Protein 8K7Q (pdb70)

Secondary structure (DSSP, 8-state):
--SSSS-EEEE--TT---GGGS-SS---TTTTTT--HHHHHHHTT--EEE----SSB-HHHHHHHHHHHHH-EEEE--HHHHHHHTS-SEEEEE--S-TT-STT--EEEEEETHHHHHHHHHHHHHHH--HHHHHHHHHH-S---GGGT----SSEEEEEEES--TT--HHIIIIITSHHHHHHHHHHHHHTTSTT-----S-GGGT----TT--HHHHHHHHTTSGGGG-S-BHHHHTSHHHHHHHHHT----TT-EEEEE-EE-EEE-TTS-EEEPBTB-GGGHHHHHHHHT-SSGGG--BSSSSBHHHHS--TTS-EEE--SSS----SSSEEEPPPEET--TTGGGT--TT-TTS-HHHHHHHHHHHHHHHHHHHHT-/--SSSS-EEEE--TT---GGGS-SS---TTTTTT--HHHHHHHTT--EEE----SSB-HHHHHHHHHHHHH-EEEE--HHHHHHHTS-SEEEEE--S-TT-BTTB-EEEEEETHHHHHHHHHHHHHHH--HHHHHHHHHH-S---HHHH----SSEEEEEEES--TT--HHIIIIITSHHHHHHHHHHHHHHTSTT-----S-GGGT----TT--HHHHHHHHTTSGGGG-S-BHHHHTSHHHHHHHHHH----TTSEEEEE-EE-EEE-TTS-EEEPBTB-GGGHHHHHHHHT-SSGGG--BSSSSBHHHHSS-TTS-EEE--TTS-----SSEEEPPPEET--TTGGGT--TT-TTS-HHHHHHHHHHHHHHHHHHHHT-

InterPro domains:
  IPR005877 YSIRK Gram-positive signal peptide [PF04650] (7-30)
  IPR005877 YSIRK Gram-positive signal peptide [TIGR01168] (3-39)
  IPR029058 Alpha/Beta hydrolase fold [G3DSA:3.40.50.1820] (295-685)
  IPR029058 Alpha/Beta hydrolase fold [SSF53474] (303-651)
  IPR056304 Lipase-like, C-terminal domain [PF24708] (303-685)

Nearest PDB structures (foldseek):
  8yib-assembly1_B  TM=1.002E+00  e=1.497E-80  Staphylococcus aureus
  8s9r-assembly1_A  TM=1.001E+00  e=1.916E-78  Staphylococcus aureus USA100-CA-126
  6ksl-assembly1_B  TM=1.001E+00  e=6.705E-76  Staphylococcus aureus
  2hih-assembly1_A  TM=9.795E-01  e=1.705E-54  Staphylococcus hyicus
  5ah1-assembly1_A  TM=8.398E-01  e=3.389E-35  Clostridium botulinum

Structure (mmCIF, N/CA/C/O backbone):
data_8K7Q
#
_entry.id   8K7Q
#
_cell.length_a   131.348
_cell.length_b   131.348
_cell.length_c   249.851
_cell.angle_alpha   90.00
_cell.angle_beta   90.00
_cell.angle_gamma   90.00
#
_symmetry.space_group_name_H-M   'P 41 2 2'
#
loop_
_entity.id
_entity.type
_entity.pdbx_description
1 polymer 'Lipase 2'
2 non-polymer 'FORMIC ACID'
3 non-polymer 'OCTANOIC ACID (CAPRYLIC ACID)'
4 non-polymer 'PROPANOIC ACID'
5 non-polymer 'ACETIC ACID'
6 non-polymer 'Petroselinic acid'
7 non-polymer 'LAURIC ACID'
8 non-polymer 'HEXANOIC ACID'
9 non-polymer 'CHLORIDE ION'
10 non-polymer 'MAGNESIUM ION'
11 non-polymer 'ZINC ION'
12 non-polymer 'CALCIUM ION'
13 non-polymer GLYCEROL
14 non-polymer 'butanoic acid'
15 water water
#
loop_
_atom_site.group_PDB
_atom_site.id
_atom_site.type_symbol
_atom_site.label_atom_id
_atom_site.label_alt_id
_atom_site.label_comp_id
_atom_site.label_asym_id
_atom_site.label_entity_id
_atom_site.label_seq_id
_atom_site.pdbx_PDB_ins_code
_atom_site.Cartn_x
_atom_site.Cartn_y
_atom_site.Cartn_z
_atom_site.occupancy
_atom_site.B_iso_or_equiv
_atom_site.auth_seq_id
_atom_site.auth_comp_id
_atom_site.auth_asym_id
_atom_site.auth_atom_id
_atom_site.pdbx_PDB_model_num
ATOM 1 N N . GLN A 1 18 ? 13.077 -1.847 -17.209 1.00 83.53 4 GLN A N 1
ATOM 2 C CA . GLN A 1 18 ? 14.460 -1.683 -17.740 1.00 87.31 4 GLN A CA 1
ATOM 3 C C . GLN A 1 18 ? 15.290 -0.793 -16.806 1.00 81.13 4 GLN A C 1
ATOM 4 O O . GLN A 1 18 ? 16.235 -1.309 -16.211 1.00 83.13 4 GLN A O 1
ATOM 10 N N . PRO A 1 19 ? 15.010 0.535 -16.647 1.00 77.87 5 PRO A N 1
ATOM 11 C CA . PRO A 1 19 ? 15.870 1.410 -15.832 1.00 66.62 5 PRO A CA 1
ATOM 12 C C . PRO A 1 19 ? 15.838 1.021 -14.356 1.00 59.44 5 PRO A C 1
ATOM 13 O O . PRO A 1 19 ? 14.811 0.559 -13.865 1.00 59.66 5 PRO A O 1
ATOM 17 N N . LEU A 1 20 ? 16.957 1.231 -13.654 1.00 56.19 6 LEU A N 1
ATOM 18 C CA . LEU A 1 20 ? 17.052 0.940 -12.228 1.00 55.42 6 LEU A CA 1
ATOM 19 C C . LEU A 1 20 ? 16.066 1.784 -11.416 1.00 63.18 6 LEU A C 1
ATOM 20 O O . LEU A 1 20 ? 15.548 1.311 -10.409 1.00 64.33 6 LEU A O 1
ATOM 25 N N . ASN A 1 21 ? 15.831 3.038 -11.829 1.00 55.73 7 ASN A N 1
ATOM 26 C CA . ASN A 1 21 ? 14.907 3.941 -11.149 1.00 57.58 7 ASN A CA 1
ATOM 27 C C . ASN A 1 21 ? 13.566 3.845 -11.867 1.00 57.50 7 ASN A C 1
ATOM 28 O O . ASN A 1 21 ? 13.508 3.879 -13.101 1.00 56.56 7 ASN A O 1
ATOM 33 N N . LYS A 1 22 ? 12.492 3.718 -11.088 1.00 55.42 8 LYS A N 1
ATOM 34 C CA . LYS A 1 22 ? 11.179 3.542 -11.678 1.00 58.74 8 LYS A CA 1
ATOM 35 C C . LYS A 1 22 ? 10.608 4.896 -12.100 1.00 60.11 8 LYS A C 1
ATOM 36 O O . LYS A 1 22 ? 9.741 4.955 -12.965 1.00 56.02 8 LYS A O 1
ATOM 42 N N . TYR A 1 23 ? 11.104 5.997 -11.514 1.00 51.92 9 TYR A N 1
ATOM 43 C CA . TYR A 1 23 ? 10.629 7.303 -11.947 1.00 56.11 9 TYR A CA 1
ATOM 44 C C . TYR A 1 23 ? 11.786 8.052 -12.592 1.00 52.33 9 TYR A C 1
ATOM 45 O O . TYR A 1 23 ? 12.883 8.106 -12.037 1.00 53.45 9 TYR A O 1
ATOM 54 N N . PRO A 1 24 ? 11.567 8.666 -13.771 1.00 50.58 10 PRO A N 1
ATOM 55 C CA . PRO A 1 24 ? 12.630 9.409 -14.444 1.00 50.67 10 PRO A CA 1
ATOM 56 C C . PRO A 1 24 ? 13.157 10.516 -13.539 1.00 50.98 10 PRO A C 1
ATOM 57 O O . PRO A 1 24 ? 12.387 11.120 -12.793 1.00 49.54 10 PRO A O 1
ATOM 61 N N . VAL A 1 25 ? 14.469 10.773 -13.638 1.00 45.37 11 VAL A N 1
ATOM 62 C CA . VAL A 1 25 ? 15.109 11.892 -12.970 1.00 50.85 11 VAL A CA 1
ATOM 63 C C . VAL A 1 25 ? 15.296 13.036 -13.968 1.00 59.23 11 VAL A C 1
ATOM 64 O O . VAL A 1 25 ? 15.902 12.848 -15.018 1.00 50.64 11 VAL A O 1
ATOM 68 N N . VAL A 1 26 ? 14.778 14.227 -13.623 1.00 50.18 12 VAL A N 1
ATOM 69 C CA . VAL A 1 26 ? 14.952 15.404 -14.449 1.00 47.70 12 VAL A CA 1
ATOM 70 C C . VAL A 1 26 ? 15.831 16.393 -13.697 1.00 51.35 12 VAL A C 1
ATOM 71 O O . VAL A 1 26 ? 15.474 16.831 -12.603 1.00 45.35 12 VAL A O 1
ATOM 75 N N . PHE A 1 27 ? 16.990 16.706 -14.290 1.00 47.48 13 PHE A N 1
ATOM 76 C CA . PHE A 1 27 ? 17.903 17.695 -13.748 1.00 48.59 13 PHE A CA 1
ATOM 77 C C . PHE A 1 27 ? 17.590 19.050 -14.375 1.00 49.52 13 PHE A C 1
ATOM 78 O O . PHE A 1 27 ? 17.475 19.161 -15.602 1.00 46.09 13 PHE A O 1
ATOM 86 N N . VAL A 1 28 ? 17.463 20.078 -13.514 1.00 48.56 14 VAL A N 1
ATOM 87 C CA . VAL A 1 28 ? 16.987 21.379 -13.947 1.00 40.73 14 VAL A CA 1
ATOM 88 C C . VAL A 1 28 ? 18.050 22.420 -13.636 1.00 47.46 14 VAL A C 1
ATOM 89 O O . VAL A 1 28 ? 18.341 22.671 -12.461 1.00 46.23 14 VAL A O 1
ATOM 93 N N . HIS A 1 29 ? 18.600 23.037 -14.694 1.00 41.75 15 HIS A N 1
ATOM 94 C CA . HIS A 1 29 ? 19.716 23.974 -14.566 1.00 39.92 15 HIS A CA 1
ATOM 95 C C . HIS A 1 29 ? 19.252 25.289 -13.935 1.00 40.50 15 HIS A C 1
ATOM 96 O O . HIS A 1 29 ? 18.061 25.602 -13.908 1.00 42.35 15 HIS A O 1
ATOM 103 N N . GLY A 1 30 ? 20.196 26.116 -13.485 1.00 40.76 16 GLY A N 1
ATOM 104 C CA . GLY A 1 30 ? 19.824 27.411 -12.937 1.00 40.74 16 GLY A CA 1
ATOM 105 C C . GLY A 1 30 ? 19.894 28.552 -13.963 1.00 49.05 16 GLY A C 1
ATOM 106 O O . GLY A 1 30 ? 19.667 28.369 -15.153 1.00 46.95 16 GLY A O 1
ATOM 107 N N . PHE A 1 31 ? 20.138 29.747 -13.446 1.00 42.36 17 PHE A N 1
ATOM 108 C CA . PHE A 1 31 ? 20.257 30.995 -14.170 1.00 44.41 17 PHE A CA 1
ATOM 109 C C . PHE A 1 31 ? 21.505 30.910 -15.046 1.00 47.39 17 PHE A C 1
ATOM 110 O O . PHE A 1 31 ? 22.540 30.438 -14.565 1.00 44.77 17 PHE A O 1
ATOM 118 N N . LEU A 1 32 ? 21.413 31.386 -16.303 1.00 49.37 18 LEU A N 1
ATOM 119 C CA . LEU A 1 32 ? 22.565 31.435 -17.208 1.00 45.55 18 LEU A CA 1
ATOM 120 C C . LEU A 1 32 ? 22.818 30.064 -17.839 1.00 53.89 18 LEU A C 1
ATOM 121 O O . LEU A 1 32 ? 23.544 29.990 -18.801 1.00 55.38 18 LEU A O 1
ATOM 126 N N . GLY A 1 33 ? 22.198 28.981 -17.343 1.00 46.77 19 GLY A N 1
ATOM 127 C CA . GLY A 1 33 ? 22.514 27.653 -17.841 1.00 50.71 19 GLY A CA 1
ATOM 128 C C . GLY A 1 33 ? 21.962 27.379 -19.239 1.00 50.72 19 GLY A C 1
ATOM 129 O O . GLY A 1 33 ? 20.783 27.630 -19.511 1.00 49.82 19 GLY A O 1
ATOM 130 N N . LEU A 1 34 ? 22.826 26.850 -20.118 1.00 52.15 20 LEU A N 1
ATOM 131 C CA . LEU A 1 34 ? 22.417 26.363 -21.434 1.00 47.91 20 LEU A CA 1
ATOM 132 C C . LEU A 1 34 ? 22.834 24.904 -21.528 1.00 47.73 20 LEU A C 1
ATOM 133 O O . LEU A 1 34 ? 23.909 24.552 -21.053 1.00 50.07 20 LEU A O 1
ATOM 138 N N . VAL A 1 35 ? 21.963 24.049 -22.070 1.00 44.87 21 VAL A N 1
ATOM 139 C CA . VAL A 1 35 ? 22.317 22.636 -22.127 1.00 52.99 21 VAL A CA 1
ATOM 140 C C . VAL A 1 35 ? 22.104 22.089 -23.543 1.00 55.06 21 VAL A C 1
ATOM 141 O O . VAL A 1 35 ? 21.314 22.639 -24.314 1.00 48.56 21 VAL A O 1
ATOM 145 N N . GLY A 1 36 ? 22.717 20.929 -23.827 1.00 56.82 22 GLY A N 1
ATOM 146 C CA . GLY A 1 36 ? 22.398 20.140 -25.019 1.00 53.13 22 GLY A CA 1
ATOM 147 C C . GLY A 1 36 ? 22.720 20.894 -26.318 1.00 50.15 22 GLY A C 1
ATOM 148 O O . GLY A 1 36 ? 23.749 21.555 -26.430 1.00 53.15 22 GLY A O 1
ATOM 149 N N . ASP A 1 37 ? 21.768 20.883 -27.250 1.00 58.47 23 ASP A N 1
ATOM 150 C CA . ASP A 1 37 ? 21.899 21.513 -28.558 1.00 77.16 23 ASP A CA 1
ATOM 151 C C . ASP A 1 37 ? 21.935 23.035 -28.451 1.00 78.04 23 ASP A C 1
ATOM 152 O O . ASP A 1 37 ? 22.480 23.698 -29.335 1.00 82.10 23 ASP A O 1
ATOM 157 N N . ASN A 1 38 ? 21.388 23.549 -27.340 1.00 59.59 24 ASN A N 1
ATOM 158 C CA . ASN A 1 38 ? 21.200 24.969 -27.101 1.00 52.46 24 ASN A CA 1
ATOM 159 C C . ASN A 1 38 ? 22.465 25.607 -26.517 1.00 51.20 24 ASN A C 1
ATOM 160 O O . ASN A 1 38 ? 22.496 26.788 -26.164 1.00 55.70 24 ASN A O 1
ATOM 165 N N . ALA A 1 39 ? 23.536 24.826 -26.364 1.00 53.91 25 ALA A N 1
ATOM 166 C CA . ALA A 1 39 ? 24.742 25.427 -25.807 1.00 57.12 25 ALA A CA 1
ATOM 167 C C . ALA A 1 39 ? 25.619 25.903 -26.950 1.00 58.99 25 ALA A C 1
ATOM 168 O O . ALA A 1 39 ? 25.665 25.254 -27.996 1.00 66.43 25 ALA A O 1
ATOM 170 N N . PRO A 1 40 ? 26.283 27.067 -26.790 1.00 59.63 26 PRO A N 1
ATOM 171 C CA . PRO A 1 40 ? 27.160 27.623 -27.822 1.00 67.21 26 PRO A CA 1
ATOM 172 C C . PRO A 1 40 ? 28.206 26.622 -28.284 1.00 72.77 26 PRO A C 1
ATOM 173 O O . PRO A 1 40 ? 28.484 25.660 -27.569 1.00 73.01 26 PRO A O 1
ATOM 177 N N . ALA A 1 41 ? 28.781 26.908 -29.462 1.00 87.51 27 ALA A N 1
ATOM 178 C CA . ALA A 1 41 ? 29.804 26.103 -30.116 1.00 90.16 27 ALA A CA 1
ATOM 179 C C . ALA A 1 41 ? 30.896 25.643 -29.135 1.00 66.12 27 ALA A C 1
ATOM 180 O O . ALA A 1 41 ? 31.260 24.475 -29.161 1.00 69.80 27 ALA A O 1
ATOM 182 N N . LEU A 1 42 ? 31.411 26.551 -28.284 1.00 63.24 28 LEU A N 1
ATOM 183 C CA . LEU A 1 42 ? 32.297 26.238 -27.163 1.00 61.06 28 LEU A CA 1
ATOM 184 C C . LEU A 1 42 ? 31.588 26.701 -25.905 1.00 67.89 28 LEU A C 1
ATOM 185 O O . LEU A 1 42 ? 31.214 27.863 -25.836 1.00 71.14 28 LEU A O 1
ATOM 190 N N . TYR A 1 43 ? 31.376 25.809 -24.937 1.00 66.03 29 TYR A N 1
ATOM 191 C CA . TYR A 1 43 ? 30.672 26.206 -23.725 1.00 65.74 29 TYR A CA 1
ATOM 192 C C . TYR A 1 43 ? 30.757 25.018 -22.786 1.00 64.79 29 TYR A C 1
ATOM 193 O O . TYR A 1 43 ? 30.799 23.900 -23.291 1.00 68.92 29 TYR A O 1
ATOM 202 N N . PRO A 1 44 ? 30.800 25.204 -21.439 1.00 55.59 30 PRO A N 1
ATOM 203 C CA . PRO A 1 44 ? 30.954 24.082 -20.513 1.00 48.69 30 PRO A CA 1
ATOM 204 C C . PRO A 1 44 ? 29.783 23.121 -20.654 1.00 48.88 30 PRO A C 1
ATOM 205 O O . PRO A 1 44 ? 28.687 23.501 -21.043 1.00 53.20 30 PRO A O 1
ATOM 209 N N . ASN A 1 45 ? 30.033 21.844 -20.383 1.00 48.74 31 ASN A N 1
ATOM 210 C CA . ASN A 1 45 ? 28.952 20.897 -20.193 1.00 50.45 31 ASN A CA 1
ATOM 211 C C . ASN A 1 45 ? 28.326 21.176 -18.811 1.00 50.52 31 ASN A C 1
ATOM 212 O O . ASN A 1 45 ? 28.985 21.000 -17.781 1.00 46.82 31 ASN A O 1
ATOM 217 N N . TYR A 1 46 ? 27.067 21.632 -18.783 1.00 52.27 32 TYR A N 1
ATOM 218 C CA . TYR A 1 46 ? 26.463 22.140 -17.550 1.00 52.20 32 TYR A CA 1
ATOM 219 C C . TYR A 1 46 ? 26.499 21.099 -16.432 1.00 46.31 32 TYR A C 1
ATOM 220 O O . TYR A 1 46 ? 26.984 21.356 -15.323 1.00 43.11 32 TYR A O 1
ATOM 229 N N . TRP A 1 47 ? 25.963 19.917 -16.728 1.00 43.74 33 TRP A N 1
ATOM 230 C CA . TRP A 1 47 ? 25.813 18.887 -15.715 1.00 47.03 33 TRP A CA 1
ATOM 231 C C . TRP A 1 47 ? 27.075 18.039 -15.605 1.00 54.41 33 TRP A C 1
ATOM 232 O O . TRP A 1 47 ? 27.151 16.960 -16.192 1.00 50.44 33 TRP A O 1
ATOM 243 N N . GLY A 1 48 ? 28.073 18.567 -14.879 1.00 47.88 34 GLY A N 1
ATOM 244 C CA . GLY A 1 48 ? 29.229 17.759 -14.531 1.00 48.37 34 GLY A CA 1
ATOM 245 C C . GLY A 1 48 ? 30.533 18.242 -15.156 1.00 50.37 34 GLY A C 1
ATOM 246 O O . GLY A 1 48 ? 31.582 17.688 -14.841 1.00 50.71 34 GLY A O 1
ATOM 247 N N . GLY A 1 49 ? 30.468 19.261 -16.037 1.00 47.27 35 GLY A N 1
ATOM 248 C CA . GLY A 1 49 ? 31.671 19.750 -16.692 1.00 46.46 35 GLY A CA 1
ATOM 249 C C . GLY A 1 49 ? 32.399 18.617 -17.425 1.00 49.75 35 GLY A C 1
ATOM 250 O O . GLY A 1 49 ? 31.758 17.783 -18.070 1.00 48.41 35 GLY A O 1
ATOM 251 N N . ASN A 1 50 ? 33.725 18.567 -17.258 1.00 53.72 36 ASN A N 1
ATOM 252 C CA . ASN A 1 50 ? 34.537 17.435 -17.691 1.00 56.40 36 ASN A CA 1
ATOM 253 C C . ASN A 1 50 ? 34.873 16.507 -16.517 1.00 53.69 36 ASN A C 1
ATOM 254 O O . ASN A 1 50 ? 35.594 15.536 -16.697 1.00 59.64 36 ASN A O 1
ATOM 259 N N . LYS A 1 51 ? 34.318 16.782 -15.332 1.00 53.12 37 LYS A N 1
ATOM 260 C CA . LYS A 1 51 ? 34.668 16.017 -14.145 1.00 49.42 37 LYS A CA 1
ATOM 261 C C . LYS A 1 51 ? 33.811 14.765 -14.026 1.00 52.12 37 LYS A C 1
ATOM 262 O O . LYS A 1 51 ? 34.327 13.708 -13.710 1.00 55.69 37 LYS A O 1
ATOM 268 N N . PHE A 1 52 ? 32.500 14.884 -14.238 1.00 53.26 38 PHE A N 1
ATOM 269 C CA . PHE A 1 52 ? 31.642 13.716 -14.191 1.00 51.90 38 PHE A CA 1
ATOM 270 C C . PHE A 1 52 ? 30.412 14.003 -15.038 1.00 53.83 38 PHE A C 1
ATOM 271 O O . PHE A 1 52 ? 29.548 14.772 -14.620 1.00 57.04 38 PHE A O 1
ATOM 279 N N . LYS A 1 53 ? 30.338 13.353 -16.207 1.00 58.34 39 LYS A N 1
ATOM 280 C CA . LYS A 1 53 ? 29.285 13.627 -17.170 1.00 54.63 39 LYS A CA 1
ATOM 281 C C . LYS A 1 53 ? 27.986 13.020 -16.666 1.00 57.25 39 LYS A C 1
ATOM 282 O O . LYS A 1 53 ? 27.695 11.859 -16.943 1.00 56.06 39 LYS A O 1
ATOM 288 N N . VAL A 1 54 ? 27.207 13.836 -15.941 1.00 54.64 40 VAL A N 1
ATOM 289 C CA . VAL A 1 54 ? 26.080 13.325 -15.174 1.00 46.60 40 VAL A CA 1
ATOM 290 C C . VAL A 1 54 ? 25.133 12.509 -16.051 1.00 47.96 40 VAL A C 1
ATOM 291 O O . VAL A 1 54 ? 24.796 11.378 -15.709 1.00 53.59 40 VAL A O 1
ATOM 295 N N . ILE A 1 55 ? 24.676 13.085 -17.166 1.00 45.99 41 ILE A N 1
ATOM 296 C CA . ILE A 1 55 ? 23.636 12.425 -17.948 1.00 50.64 41 ILE A CA 1
ATOM 297 C C . ILE A 1 55 ? 24.183 11.131 -18.570 1.00 54.57 41 ILE A C 1
ATOM 298 O O . ILE A 1 55 ? 23.595 10.053 -18.444 1.00 54.55 41 ILE A O 1
ATOM 303 N N . GLU A 1 56 ? 25.340 11.240 -19.222 1.00 55.90 42 GLU A N 1
ATOM 304 C CA . GLU A 1 56 ? 25.923 10.129 -19.962 1.00 58.25 42 GLU A CA 1
ATOM 305 C C . GLU A 1 56 ? 26.302 8.987 -19.004 1.00 56.82 42 GLU A C 1
ATOM 306 O O . GLU A 1 56 ? 25.983 7.824 -19.263 1.00 58.19 42 GLU A O 1
ATOM 312 N N . GLU A 1 57 ? 26.945 9.324 -17.874 1.00 50.36 43 GLU A N 1
ATOM 313 C CA . GLU A 1 57 ? 27.462 8.319 -16.945 1.00 53.55 43 GLU A CA 1
ATOM 314 C C . GLU A 1 57 ? 26.325 7.627 -16.189 1.00 63.40 43 GLU A C 1
ATOM 315 O O . GLU A 1 57 ? 26.349 6.401 -16.024 1.00 61.13 43 GLU A O 1
ATOM 321 N N . LEU A 1 58 ? 25.337 8.406 -15.712 1.00 54.76 44 LEU A N 1
ATOM 322 C CA . LEU A 1 58 ? 24.208 7.791 -15.026 1.00 53.16 44 LEU A CA 1
ATOM 323 C C . LEU A 1 58 ? 23.446 6.877 -15.984 1.00 49.65 44 LEU A C 1
ATOM 324 O O . LEU A 1 58 ? 22.902 5.861 -15.549 1.00 56.11 44 LEU A O 1
ATOM 329 N N . ARG A 1 59 ? 23.355 7.257 -17.267 1.00 48.46 45 ARG A N 1
ATOM 330 C CA . ARG A 1 59 ? 22.646 6.407 -18.217 1.00 62.88 45 ARG A CA 1
ATOM 331 C C . ARG A 1 59 ? 23.414 5.100 -18.407 1.00 62.64 45 ARG A C 1
ATOM 332 O O . ARG A 1 59 ? 22.799 4.031 -18.383 1.00 58.52 45 ARG A O 1
ATOM 340 N N . LYS A 1 60 ? 24.746 5.205 -18.530 1.00 61.36 46 LYS A N 1
ATOM 341 C CA . LYS A 1 60 ? 25.603 4.030 -18.653 1.00 62.93 46 LYS A CA 1
ATOM 342 C C . LYS A 1 60 ? 25.362 3.056 -17.502 1.00 64.54 46 LYS A C 1
ATOM 343 O O . LYS A 1 60 ? 25.418 1.857 -17.714 1.00 66.18 46 LYS A O 1
ATOM 349 N N . GLN A 1 61 ? 25.066 3.569 -16.301 1.00 64.22 47 GLN A N 1
ATOM 350 C CA . GLN A 1 61 ? 24.917 2.738 -15.114 1.00 60.94 47 GLN A CA 1
ATOM 351 C C . GLN A 1 61 ? 23.492 2.210 -15.012 1.00 56.51 47 GLN A C 1
ATOM 352 O O . GLN A 1 61 ? 23.169 1.530 -14.043 1.00 69.81 47 GLN A O 1
ATOM 358 N N . GLY A 1 62 ? 22.658 2.515 -16.012 1.00 56.81 48 GLY A N 1
ATOM 359 C CA . GLY A 1 62 ? 21.302 1.981 -16.073 1.00 58.90 48 GLY A CA 1
ATOM 360 C C . GLY A 1 62 ? 20.216 2.875 -15.457 1.00 63.05 48 GLY A C 1
ATOM 361 O O . GLY A 1 62 ? 19.116 2.385 -15.218 1.00 62.42 48 GLY A O 1
ATOM 362 N N . TYR A 1 63 ? 20.496 4.172 -15.222 1.00 57.56 49 TYR A N 1
ATOM 363 C CA . TYR A 1 63 ? 19.464 5.080 -14.722 1.00 56.46 49 TYR A CA 1
ATOM 364 C C . TYR A 1 63 ? 18.827 5.872 -15.866 1.00 56.05 49 TYR A C 1
ATOM 365 O O . TYR A 1 63 ? 19.493 6.254 -16.830 1.00 60.17 49 TYR A O 1
ATOM 374 N N . ASN A 1 64 ? 17.527 6.134 -15.724 1.00 51.14 50 ASN A N 1
ATOM 375 C CA . ASN A 1 64 ? 16.783 6.939 -16.673 1.00 51.85 50 ASN A CA 1
ATOM 376 C C . ASN A 1 64 ? 16.794 8.397 -16.195 1.00 56.11 50 ASN A C 1
ATOM 377 O O . ASN A 1 64 ? 16.091 8.748 -15.242 1.00 52.93 50 ASN A O 1
ATOM 382 N N . VAL A 1 65 ? 17.642 9.222 -16.826 1.00 53.55 51 VAL A N 1
ATOM 383 C CA . VAL A 1 65 ? 17.859 10.598 -16.393 1.00 53.80 51 VAL A CA 1
ATOM 384 C C . VAL A 1 65 ? 17.805 11.527 -17.608 1.00 61.77 51 VAL A C 1
ATOM 385 O O . VAL A 1 65 ? 18.086 11.088 -18.726 1.00 51.93 51 VAL A O 1
ATOM 389 N N . HIS A 1 66 ? 17.474 12.812 -17.367 1.00 48.20 52 HIS A N 1
ATOM 390 C CA . HIS A 1 66 ? 17.373 13.818 -18.413 1.00 47.43 52 HIS A CA 1
ATOM 391 C C . HIS A 1 66 ? 17.817 15.185 -17.890 1.00 53.19 52 HIS A C 1
ATOM 392 O O . HIS A 1 66 ? 17.703 15.474 -16.701 1.00 48.15 52 HIS A O 1
ATOM 399 N N . GLN A 1 67 ? 18.273 16.054 -18.802 1.00 44.36 53 GLN A N 1
ATOM 400 C CA . GLN A 1 67 ? 18.529 17.433 -18.443 1.00 49.06 53 GLN A CA 1
ATOM 401 C C . GLN A 1 67 ? 17.491 18.320 -19.125 1.00 55.99 53 GLN A C 1
ATOM 402 O O . GLN A 1 67 ? 17.438 18.383 -20.350 1.00 50.55 53 GLN A O 1
ATOM 408 N N . ALA A 1 68 ? 16.697 19.030 -18.312 1.00 49.18 54 ALA A N 1
ATOM 409 C CA . ALA A 1 68 ? 15.715 19.954 -18.852 1.00 44.58 54 ALA A CA 1
ATOM 410 C C . ALA A 1 68 ? 16.447 21.110 -19.518 1.00 39.86 54 ALA A C 1
ATOM 411 O O . ALA A 1 68 ? 17.527 21.504 -19.100 1.00 43.11 54 ALA A O 1
ATOM 413 N N . SER A 1 69 ? 15.758 21.729 -20.470 1.00 44.91 55 SER A N 1
ATOM 414 C CA . SER A 1 69 ? 16.210 22.942 -21.119 1.00 47.92 55 SER A CA 1
ATOM 415 C C . SER A 1 69 ? 15.112 23.993 -20.955 1.00 47.02 55 SER A C 1
ATOM 416 O O . SER A 1 69 ? 14.046 23.862 -21.563 1.00 46.67 55 SER A O 1
ATOM 419 N N . VAL A 1 70 ? 15.362 25.012 -20.121 1.00 41.16 56 VAL A N 1
ATOM 420 C CA . VAL A 1 70 ? 14.361 26.051 -19.904 1.00 41.86 56 VAL A CA 1
ATOM 421 C C . VAL A 1 70 ? 15.083 27.387 -19.955 1.00 43.59 56 VAL A C 1
ATOM 422 O O . VAL A 1 70 ? 16.314 27.429 -19.955 1.00 44.37 56 VAL A O 1
ATOM 426 N N . SER A 1 71 ? 14.307 28.472 -20.001 1.00 41.49 57 SER A N 1
ATOM 427 C CA . SER A 1 71 ? 14.837 29.828 -20.126 1.00 44.52 57 SER A CA 1
ATOM 428 C C . SER A 1 71 ? 16.018 30.099 -19.188 1.00 48.29 57 SER A C 1
ATOM 429 O O . SER A 1 71 ? 15.908 29.903 -17.973 1.00 45.80 57 SER A O 1
ATOM 432 N N . ALA A 1 72 ? 17.115 30.644 -19.741 1.00 44.83 58 ALA A N 1
ATOM 433 C CA . ALA A 1 72 ? 18.307 30.915 -18.953 1.00 42.24 58 ALA A CA 1
ATOM 434 C C . ALA A 1 72 ? 18.194 32.247 -18.208 1.00 45.25 58 ALA A C 1
ATOM 435 O O . ALA A 1 72 ? 18.910 32.460 -17.225 1.00 45.09 58 ALA A O 1
ATOM 437 N N . PHE A 1 73 ? 17.375 33.167 -18.731 1.00 44.16 59 PHE A N 1
ATOM 438 C CA . PHE A 1 73 ? 17.307 34.521 -18.205 1.00 45.65 59 PHE A CA 1
ATOM 439 C C . PHE A 1 73 ? 15.904 34.857 -17.680 1.00 42.12 59 PHE A C 1
ATOM 440 O O . PHE A 1 73 ? 15.688 35.921 -17.113 1.00 45.27 59 PHE A O 1
ATOM 448 N N . GLY A 1 74 ? 14.932 33.981 -17.928 1.00 41.27 60 GLY A N 1
ATOM 449 C CA . GLY A 1 74 ? 13.549 34.314 -17.611 1.00 48.85 60 GLY A CA 1
ATOM 450 C C . GLY A 1 74 ? 13.222 34.116 -16.123 1.00 43.88 60 GLY A C 1
ATOM 451 O O . GLY A 1 74 ? 14.035 33.607 -15.358 1.00 43.35 60 GLY A O 1
ATOM 452 N N . SER A 1 75 ? 11.997 34.479 -15.751 1.00 43.42 61 SER A N 1
ATOM 453 C CA . SER A 1 75 ? 11.502 34.381 -14.388 1.00 44.81 61 SER A CA 1
ATOM 454 C C . SER A 1 75 ? 11.330 32.914 -14.014 1.00 45.36 61 SER A C 1
ATOM 455 O O . SER A 1 75 ? 11.179 32.048 -14.894 1.00 47.91 61 SER A O 1
ATOM 458 N N . ASN A 1 76 ? 11.250 32.659 -12.698 1.00 43.17 62 ASN A N 1
ATOM 459 C CA . ASN A 1 76 ? 10.853 31.339 -12.218 1.00 40.36 62 ASN A CA 1
ATOM 460 C C . ASN A 1 76 ? 9.519 30.943 -12.837 1.00 43.06 62 ASN A C 1
ATOM 461 O O . ASN A 1 76 ? 9.311 29.783 -13.202 1.00 45.06 62 ASN A O 1
ATOM 466 N N . TYR A 1 77 ? 8.621 31.927 -12.963 1.00 41.16 63 TYR A N 1
ATOM 467 C CA . TYR A 1 77 ? 7.331 31.625 -13.561 1.00 44.29 63 TYR A CA 1
ATOM 468 C C . TYR A 1 77 ? 7.524 31.079 -14.982 1.00 47.15 63 TYR A C 1
ATOM 469 O O . TYR A 1 77 ? 7.049 29.994 -15.328 1.00 47.65 63 TYR A O 1
ATOM 478 N N . ASP A 1 78 ? 8.196 31.854 -15.833 1.00 43.08 64 ASP A N 1
ATOM 479 C CA . ASP A 1 78 ? 8.320 31.436 -17.225 1.00 44.72 64 ASP A CA 1
ATOM 480 C C . ASP A 1 78 ? 8.999 30.064 -17.306 1.00 41.35 64 ASP A C 1
ATOM 481 O O . ASP A 1 78 ? 8.547 29.187 -18.034 1.00 47.30 64 ASP A O 1
ATOM 486 N N . ARG A 1 79 ? 10.053 29.884 -16.493 1.00 42.32 65 ARG A N 1
ATOM 487 C CA . ARG A 1 79 ? 10.842 28.656 -16.447 1.00 42.04 65 ARG A CA 1
ATOM 488 C C . ARG A 1 79 ? 10.000 27.476 -15.981 1.00 47.78 65 ARG A C 1
ATOM 489 O O . ARG A 1 79 ? 10.152 26.348 -16.505 1.00 45.29 65 ARG A O 1
ATOM 497 N N . ALA A 1 80 ? 9.105 27.726 -15.002 1.00 44.93 66 ALA A N 1
ATOM 498 C CA . ALA A 1 80 ? 8.325 26.606 -14.468 1.00 48.77 66 ALA A CA 1
ATOM 499 C C . ALA A 1 80 ? 7.339 26.129 -15.527 1.00 40.96 66 ALA A C 1
ATOM 500 O O . ALA A 1 80 ? 7.041 24.933 -15.606 1.00 44.30 66 ALA A O 1
ATOM 502 N N . VAL A 1 81 ? 6.793 27.090 -16.297 1.00 42.00 67 VAL A N 1
ATOM 503 C CA . VAL A 1 81 ? 5.864 26.732 -17.361 1.00 43.86 67 VAL A CA 1
ATOM 504 C C . VAL A 1 81 ? 6.635 25.893 -18.391 1.00 46.54 67 VAL A C 1
ATOM 505 O O . VAL A 1 81 ? 6.185 24.828 -18.806 1.00 46.23 67 VAL A O 1
ATOM 509 N N . GLN A 1 82 ? 7.828 26.368 -18.763 1.00 42.88 68 GLN A N 1
ATOM 510 C CA . GLN A 1 82 ? 8.650 25.696 -19.758 1.00 46.55 68 GLN A CA 1
ATOM 511 C C . GLN A 1 82 ? 9.025 24.293 -19.270 1.00 51.87 68 GLN A C 1
ATOM 512 O O . GLN A 1 82 ? 9.021 23.346 -20.073 1.00 50.01 68 GLN A O 1
ATOM 518 N N . LEU A 1 83 ? 9.329 24.155 -17.960 1.00 51.21 69 LEU A N 1
ATOM 519 C CA . LEU A 1 83 ? 9.707 22.859 -17.395 1.00 48.47 69 LEU A CA 1
ATOM 520 C C . LEU A 1 83 ? 8.561 21.881 -17.611 1.00 49.38 69 LEU A C 1
ATOM 521 O O . LEU A 1 83 ? 8.769 20.730 -18.019 1.00 46.87 69 LEU A O 1
ATOM 526 N N . TYR A 1 84 ? 7.350 22.345 -17.276 1.00 44.11 70 TYR A N 1
ATOM 527 C CA . TYR A 1 84 ? 6.158 21.534 -17.473 1.00 46.43 70 TYR A CA 1
ATOM 528 C C . TYR A 1 84 ? 6.103 20.997 -18.912 1.00 50.62 70 TYR A C 1
ATOM 529 O O . TYR A 1 84 ? 5.903 19.796 -19.117 1.00 49.06 70 TYR A O 1
ATOM 538 N N . TYR A 1 85 ? 6.247 21.888 -19.909 1.00 44.92 71 TYR A N 1
ATOM 539 C CA . TYR A 1 85 ? 6.131 21.469 -21.302 1.00 48.81 71 TYR A CA 1
ATOM 540 C C . TYR A 1 85 ? 7.362 20.675 -21.759 1.00 49.64 71 TYR A C 1
ATOM 541 O O . TYR A 1 85 ? 7.255 19.812 -22.615 1.00 49.84 71 TYR A O 1
ATOM 550 N N . TYR A 1 86 ? 8.535 20.973 -21.207 1.00 49.04 72 TYR A N 1
ATOM 551 C CA . TYR A 1 86 ? 9.697 20.139 -21.473 1.00 47.29 72 TYR A CA 1
ATOM 552 C C . TYR A 1 86 ? 9.390 18.685 -21.114 1.00 56.29 72 TYR A C 1
ATOM 553 O O . TYR A 1 86 ? 9.804 17.765 -21.834 1.00 50.95 72 TYR A O 1
ATOM 562 N N . ILE A 1 87 ? 8.662 18.471 -19.999 1.00 46.13 73 ILE A N 1
ATOM 563 C CA . ILE A 1 87 ? 8.442 17.108 -19.548 1.00 46.23 73 ILE A CA 1
ATOM 564 C C . ILE A 1 87 ? 7.287 16.522 -20.352 1.00 51.48 73 ILE A C 1
ATOM 565 O O . ILE A 1 87 ? 7.413 15.465 -20.962 1.00 54.63 73 ILE A O 1
ATOM 570 N N . LYS A 1 88 ? 6.161 17.235 -20.354 1.00 54.21 74 LYS A N 1
ATOM 571 C CA . LYS A 1 88 ? 4.908 16.720 -20.879 1.00 49.28 74 LYS A CA 1
ATOM 572 C C . LYS A 1 88 ? 4.926 16.722 -22.409 1.00 54.56 74 LYS A C 1
ATOM 573 O O . LYS A 1 88 ? 4.312 15.862 -23.019 1.00 52.93 74 LYS A O 1
ATOM 579 N N . GLY A 1 89 ? 5.581 17.721 -23.014 1.00 49.97 75 GLY A N 1
ATOM 580 C CA . GLY A 1 89 ? 5.490 17.972 -24.444 1.00 53.32 75 GLY A CA 1
ATOM 581 C C . GLY A 1 89 ? 4.414 19.008 -24.749 1.00 54.19 75 GLY A C 1
ATOM 582 O O . GLY A 1 89 ? 3.494 19.158 -23.969 1.00 54.56 75 GLY A O 1
ATOM 583 N N . GLY A 1 90 ? 4.533 19.716 -25.879 1.00 52.34 76 GLY A N 1
ATOM 584 C CA . GLY A 1 90 ? 3.498 20.633 -26.330 1.00 46.50 76 GLY A CA 1
ATOM 585 C C . GLY A 1 90 ? 3.991 22.078 -26.395 1.00 51.93 76 GLY A C 1
ATOM 586 O O . GLY A 1 90 ? 5.156 22.366 -26.108 1.00 52.13 76 GLY A O 1
ATOM 587 N N . ARG A 1 91 ? 3.073 22.973 -26.788 1.00 48.22 77 ARG A N 1
ATOM 588 C CA . ARG A 1 91 ? 3.366 24.381 -26.963 1.00 53.79 77 ARG A CA 1
ATOM 589 C C . ARG A 1 91 ? 3.275 25.106 -25.610 1.00 54.08 77 ARG A C 1
ATOM 590 O O . ARG A 1 91 ? 2.257 25.046 -24.944 1.00 50.51 77 ARG A O 1
ATOM 598 N N . VAL A 1 92 ? 4.338 25.821 -25.244 1.00 50.79 78 VAL A N 1
ATOM 599 C CA . VAL A 1 92 ? 4.408 26.549 -23.991 1.00 47.53 78 VAL A CA 1
ATOM 600 C C . VAL A 1 92 ? 3.269 27.575 -23.963 1.00 56.53 78 VAL A C 1
ATOM 601 O O . VAL A 1 92 ? 3.090 28.360 -24.898 1.00 52.60 78 VAL A O 1
ATOM 605 N N . ASP A 1 93 ? 2.505 27.570 -22.866 1.00 51.21 79 ASP A N 1
ATOM 606 C CA . ASP A 1 93 ? 1.446 28.552 -22.671 1.00 50.16 79 ASP A CA 1
ATOM 607 C C . ASP A 1 93 ? 1.669 29.189 -21.302 1.00 48.32 79 ASP A C 1
ATOM 608 O O . ASP A 1 93 ? 1.439 28.539 -20.294 1.00 46.33 79 ASP A O 1
ATOM 613 N N . TYR A 1 94 ? 2.130 30.443 -21.289 1.00 49.03 80 TYR A N 1
ATOM 614 C CA . TYR A 1 94 ? 2.437 31.161 -20.062 1.00 52.30 80 TYR A CA 1
ATOM 615 C C . TYR A 1 94 ? 1.158 31.666 -19.380 1.00 49.44 80 TYR A C 1
ATOM 616 O O . TYR A 1 94 ? 1.233 32.237 -18.292 1.00 48.20 80 TYR A O 1
ATOM 625 N N . GLY A 1 95 ? 0.008 31.516 -20.046 1.00 52.03 81 GLY A N 1
ATOM 626 C CA . GLY A 1 95 ? -1.267 31.969 -19.495 1.00 47.58 81 GLY A CA 1
ATOM 627 C C . GLY A 1 95 ? -1.653 33.355 -20.010 1.00 46.16 81 GLY A C 1
ATOM 628 O O . GLY A 1 95 ? -0.819 34.257 -20.046 1.00 47.85 81 GLY A O 1
ATOM 629 N N . ALA A 1 96 ? -2.935 33.533 -20.365 1.00 44.42 82 ALA A N 1
ATOM 630 C CA . ALA A 1 96 ? -3.417 34.800 -20.905 1.00 47.01 82 ALA A CA 1
ATOM 631 C C . ALA A 1 96 ? -3.255 35.936 -19.895 1.00 50.57 82 ALA A C 1
ATOM 632 O O . ALA A 1 96 ? -2.843 37.026 -20.283 1.00 54.85 82 ALA A O 1
ATOM 634 N N . ALA A 1 97 ? -3.583 35.688 -18.605 1.00 48.33 83 ALA A N 1
ATOM 635 C CA . ALA A 1 97 ? -3.532 36.741 -17.593 1.00 51.77 83 ALA A CA 1
ATOM 636 C C . ALA A 1 97 ? -2.086 37.178 -17.377 1.00 48.57 83 ALA A C 1
ATOM 637 O O . ALA A 1 97 ? -1.790 38.368 -17.308 1.00 55.03 83 ALA A O 1
ATOM 639 N N . HIS A 1 98 ? -1.178 36.199 -17.274 1.00 47.41 84 HIS A N 1
ATOM 640 C CA . HIS A 1 98 ? 0.229 36.505 -17.039 1.00 44.95 84 HIS A CA 1
ATOM 641 C C . HIS A 1 98 ? 0.774 37.299 -18.239 1.00 47.72 84 HIS A C 1
ATOM 642 O O . HIS A 1 98 ? 1.415 38.338 -18.076 1.00 48.24 84 HIS A O 1
ATOM 649 N N . ALA A 1 99 ? 0.499 36.818 -19.455 1.00 47.02 85 ALA A N 1
ATOM 650 C CA . ALA A 1 99 ? 0.972 37.481 -20.675 1.00 55.84 85 ALA A CA 1
ATOM 651 C C . ALA A 1 99 ? 0.504 38.937 -20.741 1.00 54.27 85 ALA A C 1
ATOM 652 O O . ALA A 1 99 ? 1.293 39.842 -21.036 1.00 51.10 85 ALA A O 1
ATOM 654 N N . ALA A 1 100 ? -0.797 39.139 -20.485 1.00 51.69 86 ALA A N 1
ATOM 655 C CA . ALA A 1 100 ? -1.405 40.466 -20.467 1.00 59.52 86 ALA A CA 1
ATOM 656 C C . ALA A 1 100 ? -0.807 41.312 -19.342 1.00 54.20 86 ALA A C 1
ATOM 657 O O . ALA A 1 100 ? -0.498 42.478 -19.547 1.00 54.39 86 ALA A O 1
ATOM 659 N N . LYS A 1 101 ? -0.616 40.739 -18.149 1.00 53.90 87 LYS A N 1
ATOM 660 C CA . LYS A 1 101 ? -0.064 41.539 -17.067 1.00 51.80 87 LYS A CA 1
ATOM 661 C C . LYS A 1 101 ? 1.358 42.009 -17.387 1.00 56.36 87 LYS A C 1
ATOM 662 O O . LYS A 1 101 ? 1.706 43.159 -17.142 1.00 55.06 87 LYS A O 1
ATOM 668 N N . TYR A 1 102 ? 2.221 41.121 -17.900 1.00 55.11 88 TYR A N 1
ATOM 669 C CA . TYR A 1 102 ? 3.640 41.467 -17.924 1.00 51.85 88 TYR A CA 1
ATOM 670 C C . TYR A 1 102 ? 4.060 42.015 -19.285 1.00 48.42 88 TYR A C 1
ATOM 671 O O . TYR A 1 102 ? 5.084 42.697 -19.379 1.00 49.99 88 TYR A O 1
ATOM 680 N N . GLY A 1 103 ? 3.245 41.738 -20.312 1.00 46.86 89 GLY A N 1
ATOM 681 C CA . GLY A 1 103 ? 3.465 42.288 -21.642 1.00 51.55 89 GLY A CA 1
ATOM 682 C C . GLY A 1 103 ? 4.411 41.429 -22.481 1.00 54.20 89 GLY A C 1
ATOM 683 O O . GLY A 1 103 ? 5.313 41.955 -23.121 1.00 57.41 89 GLY A O 1
ATOM 684 N N . HIS A 1 104 ? 4.229 40.103 -22.459 1.00 49.86 90 HIS A N 1
ATOM 685 C CA . HIS A 1 104 ? 5.007 39.276 -23.366 1.00 48.17 90 HIS A CA 1
ATOM 686 C C . HIS A 1 104 ? 4.056 38.301 -24.036 1.00 49.31 90 HIS A C 1
ATOM 687 O O . HIS A 1 104 ? 2.874 38.244 -23.701 1.00 51.43 90 HIS A O 1
ATOM 694 N N . GLU A 1 105 ? 4.573 37.527 -24.984 1.00 48.07 91 GLU A N 1
ATOM 695 C CA . GLU A 1 105 ? 3.693 36.631 -25.715 1.00 45.83 91 GLU A CA 1
ATOM 696 C C . GLU A 1 105 ? 3.094 35.621 -24.737 1.00 49.43 91 GLU A C 1
ATOM 697 O O . GLU A 1 105 ? 3.724 35.205 -23.765 1.00 48.35 91 GLU A O 1
ATOM 703 N N . ARG A 1 106 ? 1.912 35.125 -25.085 1.00 48.63 92 ARG A N 1
ATOM 704 C CA . ARG A 1 106 ? 1.281 34.096 -24.294 1.00 48.45 92 ARG A CA 1
ATOM 705 C C . ARG A 1 106 ? 1.940 32.748 -24.587 1.00 56.74 92 ARG A C 1
ATOM 706 O O . ARG A 1 106 ? 2.136 31.945 -23.672 1.00 52.10 92 ARG A O 1
ATOM 714 N N . TYR A 1 107 ? 2.247 32.512 -25.874 1.00 46.47 93 TYR A N 1
ATOM 715 C CA . TYR A 1 107 ? 2.716 31.223 -26.348 1.00 49.64 93 TYR A CA 1
ATOM 716 C C . TYR A 1 107 ? 4.199 31.323 -26.658 1.00 49.25 93 TYR A C 1
ATOM 717 O O . TYR A 1 107 ? 4.680 32.354 -27.126 1.00 47.57 93 TYR A O 1
ATOM 726 N N . GLY A 1 108 ? 4.915 30.246 -26.340 1.00 48.25 94 GLY A N 1
ATOM 727 C CA . GLY A 1 108 ? 6.354 30.211 -26.569 1.00 49.16 94 GLY A CA 1
ATOM 728 C C . GLY A 1 108 ? 6.692 29.011 -27.456 1.00 51.22 94 GLY A C 1
ATOM 729 O O . GLY A 1 108 ? 5.885 28.623 -28.306 1.00 51.08 94 GLY A O 1
ATOM 730 N N . LYS A 1 109 ? 7.837 28.394 -27.178 1.00 50.16 95 LYS A N 1
ATOM 731 C CA . LYS A 1 109 ? 8.371 27.321 -28.002 1.00 56.60 95 LYS A CA 1
ATOM 732 C C . LYS A 1 109 ? 7.527 26.063 -27.811 1.00 61.65 95 LYS A C 1
ATOM 733 O O . LYS A 1 109 ? 6.675 25.977 -26.919 1.00 52.49 95 LYS A O 1
ATOM 739 N N . THR A 1 110 ? 7.749 25.079 -28.683 1.00 53.83 96 THR A N 1
ATOM 740 C CA . THR A 1 110 ? 7.027 23.845 -28.476 1.00 54.31 96 THR A CA 1
ATOM 741 C C . THR A 1 110 ? 8.049 22.742 -28.220 1.00 59.05 96 THR A C 1
ATOM 742 O O . THR A 1 110 ? 9.101 22.703 -28.842 1.00 54.04 96 THR A O 1
ATOM 746 N N . TYR A 1 111 ? 7.766 21.899 -27.226 1.00 55.95 97 TYR A N 1
ATOM 747 C CA . TYR A 1 111 ? 8.698 20.859 -26.851 1.00 50.31 97 TYR A CA 1
ATOM 748 C C . TYR A 1 111 ? 8.156 19.515 -27.321 1.00 55.40 97 TYR A C 1
ATOM 749 O O . TYR A 1 111 ? 6.953 19.271 -27.248 1.00 52.28 97 TYR A O 1
ATOM 758 N N . LYS A 1 112 ? 9.077 18.628 -27.716 1.00 50.69 98 LYS A N 1
ATOM 759 C CA . LYS A 1 112 ? 8.728 17.263 -28.057 1.00 58.28 98 LYS A CA 1
ATOM 760 C C . LYS A 1 112 ? 8.102 16.603 -26.830 1.00 60.97 98 LYS A C 1
ATOM 761 O O . LYS A 1 112 ? 7.090 15.923 -26.941 1.00 60.02 98 LYS A O 1
ATOM 767 N N . GLY A 1 113 ? 8.700 16.818 -25.647 1.00 56.43 99 GLY A N 1
ATOM 768 C CA . GLY A 1 113 ? 8.204 16.162 -24.451 1.00 56.16 99 GLY A CA 1
ATOM 769 C C . GLY A 1 113 ? 8.983 14.876 -24.207 1.00 61.58 99 GLY A C 1
ATOM 770 O O . GLY A 1 113 ? 9.161 14.063 -25.102 1.00 63.03 99 GLY A O 1
ATOM 771 N N . ILE A 1 114 ? 9.420 14.695 -22.972 1.00 56.11 100 ILE A N 1
ATOM 772 C CA . ILE A 1 114 ? 10.252 13.581 -22.569 1.00 56.42 100 ILE A CA 1
ATOM 773 C C . ILE A 1 114 ? 9.348 12.472 -22.019 1.00 60.54 100 ILE A C 1
ATOM 774 O O . ILE A 1 114 ? 9.652 11.301 -22.152 1.00 61.64 100 ILE A O 1
ATOM 779 N N . MET A 1 115 ? 8.186 12.837 -21.466 1.00 61.12 101 MET A N 1
ATOM 780 C CA . MET A 1 115 ? 7.249 11.865 -20.929 1.00 62.41 101 MET A CA 1
ATOM 781 C C . MET A 1 115 ? 5.852 12.275 -21.352 1.00 66.02 101 MET A C 1
ATOM 782 O O . MET A 1 115 ? 5.110 12.830 -20.544 1.00 61.82 101 MET A O 1
ATOM 787 N N . PRO A 1 116 ? 5.446 12.019 -22.611 1.00 68.42 102 PRO A N 1
ATOM 788 C CA . PRO A 1 116 ? 4.166 12.540 -23.098 1.00 60.96 102 PRO A CA 1
ATOM 789 C C . PRO A 1 116 ? 2.972 12.004 -22.299 1.00 59.42 102 PRO A C 1
ATOM 790 O O . PRO A 1 116 ? 1.892 12.587 -22.336 1.00 61.04 102 PRO A O 1
ATOM 794 N N . ASN A 1 117 ? 3.190 10.914 -21.546 1.00 60.56 103 ASN A N 1
ATOM 795 C CA . ASN A 1 117 ? 2.144 10.264 -20.767 1.00 67.80 103 ASN A CA 1
ATOM 796 C C . ASN A 1 117 ? 2.179 10.703 -19.304 1.00 72.15 103 ASN A C 1
ATOM 797 O O . ASN A 1 117 ? 1.577 10.055 -18.453 1.00 64.98 103 ASN A O 1
ATOM 802 N N . TRP A 1 118 ? 2.896 11.791 -19.009 1.00 66.34 104 TRP A N 1
ATOM 803 C CA . TRP A 1 118 ? 3.003 12.258 -17.634 1.00 65.08 104 TRP A CA 1
ATOM 804 C C . TRP A 1 118 ? 1.633 12.728 -17.160 1.00 58.41 104 TRP A C 1
ATOM 805 O O . TRP A 1 118 ? 0.977 13.546 -17.810 1.00 60.97 104 TRP A O 1
ATOM 816 N N . GLU A 1 119 ? 1.221 12.163 -16.025 1.00 61.44 105 GLU A N 1
ATOM 817 C CA . GLU A 1 119 ? -0.113 12.321 -15.468 1.00 61.86 105 GLU A CA 1
ATOM 818 C C . GLU A 1 119 ? -0.074 11.701 -14.074 1.00 60.49 105 GLU A C 1
ATOM 819 O O . GLU A 1 119 ? 0.891 10.998 -13.741 1.00 56.52 105 GLU A O 1
ATOM 825 N N . PRO A 1 120 ? -1.089 11.972 -13.213 1.00 60.10 106 PRO A N 1
ATOM 826 C CA . PRO A 1 120 ? -1.129 11.388 -11.871 1.00 54.92 106 PRO A CA 1
ATOM 827 C C . PRO A 1 120 ? -0.851 9.895 -11.919 1.00 58.81 106 PRO A C 1
ATOM 828 O O . PRO A 1 120 ? -1.460 9.185 -12.710 1.00 71.69 106 PRO A O 1
ATOM 832 N N . GLY A 1 121 ? 0.106 9.434 -11.111 1.00 62.73 107 GLY A N 1
ATOM 833 C CA . GLY A 1 121 ? 0.480 8.026 -11.131 1.00 56.63 107 GLY A CA 1
ATOM 834 C C . GLY A 1 121 ? 1.869 7.822 -11.731 1.00 65.49 107 GLY A C 1
ATOM 835 O O . GLY A 1 121 ? 2.656 7.012 -11.246 1.00 74.08 107 GLY A O 1
ATOM 836 N N . LYS A 1 122 ? 2.200 8.612 -12.755 1.00 65.81 108 LYS A N 1
ATOM 837 C CA . LYS A 1 122 ? 3.526 8.498 -13.338 1.00 62.63 108 LYS A CA 1
ATOM 838 C C . LYS A 1 122 ? 4.378 9.630 -12.784 1.00 62.42 108 LYS A C 1
ATOM 839 O O . LYS A 1 122 ? 4.219 10.777 -13.186 1.00 71.34 108 LYS A O 1
ATOM 845 N N . LYS A 1 123 ? 5.261 9.299 -11.841 1.00 54.96 109 LYS A N 1
ATOM 846 C CA . LYS A 1 123 ? 5.961 10.351 -11.133 1.00 57.38 109 LYS A CA 1
ATOM 847 C C . LYS A 1 123 ? 7.316 10.628 -11.780 1.00 61.52 109 LYS A C 1
ATOM 848 O O . LYS A 1 123 ? 7.851 9.822 -12.546 1.00 54.13 109 LYS A O 1
ATOM 854 N N . VAL A 1 124 ? 7.895 11.764 -11.380 1.00 53.86 110 VAL A N 1
ATOM 855 C CA . VAL A 1 124 ? 9.224 12.151 -11.813 1.00 47.30 110 VAL A CA 1
ATOM 856 C C . VAL A 1 124 ? 10.003 12.618 -10.581 1.00 49.87 110 VAL A C 1
ATOM 857 O O . VAL A 1 124 ? 9.409 13.172 -9.657 1.00 55.03 110 VAL A O 1
ATOM 861 N N . HIS A 1 125 ? 11.324 12.369 -10.532 1.00 48.01 111 HIS A N 1
ATOM 862 C CA . HIS A 1 125 ? 12.172 13.013 -9.548 1.00 49.44 111 HIS A CA 1
ATOM 863 C C . HIS A 1 125 ? 12.738 14.305 -10.136 1.00 56.50 111 HIS A C 1
ATOM 864 O O . HIS A 1 125 ? 13.228 14.294 -11.268 1.00 52.02 111 HIS A O 1
ATOM 871 N N . LEU A 1 126 ? 12.692 15.407 -9.355 1.00 55.14 112 LEU A N 1
ATOM 872 C CA . LEU A 1 126 ? 13.186 16.689 -9.834 1.00 46.84 112 LEU A CA 1
ATOM 873 C C . LEU A 1 126 ? 14.405 17.106 -9.025 1.00 47.75 112 LEU A C 1
ATOM 874 O O . LEU A 1 126 ? 14.335 17.221 -7.806 1.00 46.44 112 LEU A O 1
ATOM 879 N N . VAL A 1 127 ? 15.530 17.335 -9.718 1.00 47.24 113 VAL A N 1
ATOM 880 C CA . VAL A 1 127 ? 16.689 17.891 -9.042 1.00 48.66 113 VAL A CA 1
ATOM 881 C C . VAL A 1 127 ? 17.151 19.175 -9.726 1.00 54.33 113 VAL A C 1
ATOM 882 O O . VAL A 1 127 ? 17.393 19.211 -10.929 1.00 53.88 113 VAL A O 1
ATOM 886 N N . GLY A 1 128 ? 17.198 20.242 -8.921 1.00 46.82 114 GLY A N 1
ATOM 887 C CA . GLY A 1 128 ? 17.482 21.571 -9.412 1.00 43.06 114 GLY A CA 1
ATOM 888 C C . GLY A 1 128 ? 18.840 22.033 -8.903 1.00 47.91 114 GLY A C 1
ATOM 889 O O . GLY A 1 128 ? 19.144 21.885 -7.723 1.00 46.22 114 GLY A O 1
ATOM 890 N N . HIS A 1 129 ? 19.657 22.585 -9.808 1.00 44.90 115 HIS A N 1
ATOM 891 C CA . HIS A 1 129 ? 20.837 23.300 -9.361 1.00 44.84 115 HIS A CA 1
ATOM 892 C C . HIS A 1 129 ? 20.471 24.776 -9.330 1.00 45.28 115 HIS A C 1
ATOM 893 O O . HIS A 1 129 ? 19.937 25.315 -10.302 1.00 46.56 115 HIS A O 1
ATOM 900 N N . ALA A 1 130 ? 20.759 25.403 -8.185 1.00 44.71 116 ALA A N 1
ATOM 901 C CA . ALA A 1 130 ? 20.651 26.844 -8.039 1.00 45.27 116 ALA A CA 1
ATOM 902 C C . ALA A 1 130 ? 19.208 27.255 -8.344 1.00 41.89 116 ALA A C 1
ATOM 903 O O . ALA A 1 130 ? 18.267 26.637 -7.837 1.00 43.56 116 ALA A O 1
ATOM 905 N N . MET A 1 131 ? 19.026 28.238 -9.234 1.00 40.42 117 MET A N 1
ATOM 906 C CA . MET A 1 131 ? 17.689 28.700 -9.579 1.00 44.52 117 MET A CA 1
ATOM 907 C C . MET A 1 131 ? 16.787 27.542 -10.003 1.00 47.16 117 MET A C 1
ATOM 908 O O . MET A 1 131 ? 15.566 27.627 -9.845 1.00 44.70 117 MET A O 1
ATOM 913 N N . GLY A 1 132 ? 17.367 26.459 -10.554 1.00 43.14 118 GLY A N 1
ATOM 914 C CA . GLY A 1 132 ? 16.505 25.346 -10.949 1.00 36.48 118 GLY A CA 1
ATOM 915 C C . GLY A 1 132 ? 15.680 24.799 -9.772 1.00 41.50 118 GLY A C 1
ATOM 916 O O . GLY A 1 132 ? 14.593 24.247 -9.954 1.00 45.76 118 GLY A O 1
ATOM 917 N N . GLY A 1 133 ? 16.213 24.943 -8.553 1.00 44.30 119 GLY A N 1
ATOM 918 C CA . GLY A 1 133 ? 15.529 24.485 -7.351 1.00 47.06 119 GLY A CA 1
ATOM 919 C C . GLY A 1 133 ? 14.262 25.291 -7.068 1.00 51.12 119 GLY A C 1
ATOM 920 O O . GLY A 1 133 ? 13.260 24.738 -6.607 1.00 49.73 119 GLY A O 1
ATOM 921 N N . GLN A 1 134 ? 14.287 26.583 -7.422 1.00 48.71 120 GLN A N 1
ATOM 922 C CA . GLN A 1 134 ? 13.102 27.427 -7.282 1.00 48.21 120 GLN A CA 1
ATOM 923 C C . GLN A 1 134 ? 12.105 27.108 -8.380 1.00 50.85 120 GLN A C 1
ATOM 924 O O . GLN A 1 134 ? 10.905 27.037 -8.139 1.00 50.38 120 GLN A O 1
ATOM 930 N N . THR A 1 135 ? 12.615 26.861 -9.591 1.00 46.23 121 THR A N 1
ATOM 931 C CA . THR A 1 135 ? 11.737 26.631 -10.727 1.00 41.23 121 THR A CA 1
ATOM 932 C C . THR A 1 135 ? 10.904 25.372 -10.471 1.00 41.16 121 THR A C 1
ATOM 933 O O . THR A 1 135 ? 9.725 25.288 -10.795 1.00 40.85 121 THR A O 1
ATOM 937 N N . ILE A 1 136 ? 11.555 24.367 -9.900 1.00 44.43 122 ILE A N 1
ATOM 938 C CA . ILE A 1 136 ? 10.918 23.101 -9.609 1.00 42.31 122 ILE A CA 1
ATOM 939 C C . ILE A 1 136 ? 9.804 23.290 -8.572 1.00 48.12 122 ILE A C 1
ATOM 940 O O . ILE A 1 136 ? 8.710 22.748 -8.736 1.00 44.80 122 ILE A O 1
ATOM 945 N N . ARG A 1 137 ? 10.058 24.102 -7.534 1.00 46.12 123 ARG A N 1
ATOM 946 C CA . ARG A 1 137 ? 9.043 24.374 -6.522 1.00 42.91 123 ARG A CA 1
ATOM 947 C C . ARG A 1 137 ? 7.826 25.034 -7.164 1.00 43.69 123 ARG A C 1
ATOM 948 O O . ARG A 1 137 ? 6.699 24.654 -6.862 1.00 47.56 123 ARG A O 1
ATOM 956 N N . LEU A 1 138 ? 8.045 26.002 -8.073 1.00 41.81 124 LEU A N 1
ATOM 957 C CA . LEU A 1 138 ? 6.912 26.713 -8.643 1.00 41.57 124 LEU A CA 1
ATOM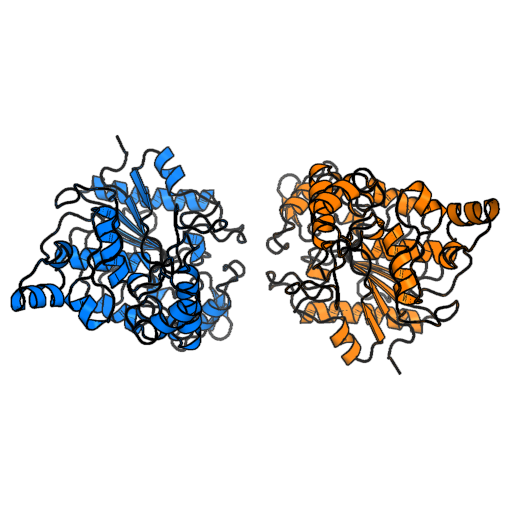 958 C C . LEU A 1 138 ? 6.096 25.767 -9.510 1.00 47.53 124 LEU A C 1
ATOM 959 O O . LEU A 1 138 ? 4.875 25.862 -9.527 1.00 48.46 124 LEU A O 1
ATOM 964 N N . MET A 1 139 ? 6.761 24.895 -10.279 1.00 46.32 125 MET A N 1
ATOM 965 C CA . MET A 1 139 ? 5.988 24.071 -11.200 1.00 46.53 125 MET A CA 1
ATOM 966 C C . MET A 1 139 ? 5.072 23.160 -10.387 1.00 41.12 125 MET A C 1
ATOM 967 O O . MET A 1 139 ? 3.913 22.983 -10.741 1.00 45.67 125 MET A O 1
ATOM 972 N N . GLU A 1 140 ? 5.591 22.588 -9.293 1.00 45.78 126 GLU A N 1
ATOM 973 C CA . GLU A 1 140 ? 4.791 21.699 -8.462 1.00 46.94 126 GLU A CA 1
ATOM 974 C C . GLU A 1 140 ? 3.612 22.473 -7.863 1.00 48.04 126 GLU A C 1
ATOM 975 O O . GLU A 1 140 ? 2.506 21.950 -7.782 1.00 46.76 126 GLU A O 1
ATOM 981 N N . GLU A 1 141 ? 3.863 23.727 -7.458 1.00 47.90 127 GLU A N 1
ATOM 982 C CA . GLU A 1 141 ? 2.810 24.625 -7.006 1.00 47.87 127 GLU A CA 1
ATOM 983 C C . GLU A 1 141 ? 1.679 24.701 -8.028 1.00 53.76 127 GLU A C 1
ATOM 984 O O . GLU A 1 141 ? 0.504 24.619 -7.662 1.00 48.85 127 GLU A O 1
ATOM 990 N N . PHE A 1 142 ? 2.026 24.853 -9.316 1.00 46.34 128 PHE A N 1
ATOM 991 C CA . PHE A 1 142 ? 1.017 24.945 -10.360 1.00 44.99 128 PHE A CA 1
ATOM 992 C C . PHE A 1 142 ? 0.253 23.628 -10.531 1.00 46.38 128 PHE A C 1
ATOM 993 O O . PHE A 1 142 ? -0.973 23.619 -10.677 1.00 46.17 128 PHE A O 1
ATOM 1001 N N . LEU A 1 143 ? 0.970 22.500 -10.519 1.00 44.16 129 LEU A N 1
ATOM 1002 C CA . LEU A 1 143 ? 0.300 21.222 -10.719 1.00 43.83 129 LEU A CA 1
ATOM 1003 C C . LEU A 1 143 ? -0.750 21.032 -9.621 1.00 49.31 129 LEU A C 1
ATOM 1004 O O . LEU A 1 143 ? -1.898 20.708 -9.912 1.00 45.64 129 LEU A O 1
ATOM 1009 N N . ARG A 1 144 ? -0.357 21.293 -8.361 1.00 46.91 130 ARG A N 1
ATOM 1010 C CA . ARG A 1 144 ? -1.209 21.004 -7.216 1.00 48.24 130 ARG A CA 1
ATOM 1011 C C . ARG A 1 144 ? -2.328 22.036 -7.066 1.00 46.01 130 ARG A C 1
ATOM 1012 O O . ARG A 1 144 ? -3.492 21.666 -6.919 1.00 49.49 130 ARG A O 1
ATOM 1020 N N . ASN A 1 145 ? -1.982 23.326 -7.136 1.00 46.14 131 ASN A N 1
ATOM 1021 C CA . ASN A 1 145 ? -2.900 24.400 -6.769 1.00 51.10 131 ASN A CA 1
ATOM 1022 C C . ASN A 1 145 ? -3.343 25.229 -7.973 1.00 54.88 131 ASN A C 1
ATOM 1023 O O . ASN A 1 145 ? -4.223 26.067 -7.820 1.00 55.94 131 ASN A O 1
ATOM 1028 N N . GLY A 1 146 ? -2.731 25.006 -9.146 1.00 50.60 132 GLY A N 1
ATOM 1029 C CA . GLY A 1 146 ? -3.041 25.804 -10.323 1.00 43.22 132 GLY A CA 1
ATOM 1030 C C . GLY A 1 146 ? -2.566 27.243 -10.156 1.00 44.96 132 GLY A C 1
ATOM 1031 O O . GLY A 1 146 ? -1.705 27.526 -9.332 1.00 48.83 132 GLY A O 1
ATOM 1032 N N . ASN A 1 147 ? -3.096 28.143 -10.978 1.00 48.77 133 ASN A N 1
ATOM 1033 C CA . ASN A 1 147 ? -2.690 29.535 -10.958 1.00 48.52 133 ASN A CA 1
ATOM 1034 C C . ASN A 1 147 ? -3.968 30.366 -10.914 1.00 50.76 133 ASN A C 1
ATOM 1035 O O . ASN A 1 147 ? -4.722 30.402 -11.891 1.00 51.43 133 ASN A O 1
ATOM 1040 N N . LYS A 1 148 ? -4.182 31.055 -9.788 1.00 49.38 134 LYS A N 1
ATOM 1041 C CA . LYS A 1 148 ? -5.504 31.611 -9.514 1.00 55.68 134 LYS A CA 1
ATOM 1042 C C . LYS A 1 148 ? -5.874 32.683 -10.531 1.00 49.65 134 LYS A C 1
ATOM 1043 O O . LYS A 1 148 ? -7.011 32.696 -11.002 1.00 58.54 134 LYS A O 1
ATOM 1049 N N . GLU A 1 149 ? -4.907 33.544 -10.891 1.00 47.99 135 GLU A N 1
ATOM 1050 C CA . GLU A 1 149 ? -5.152 34.598 -11.874 1.00 52.52 135 GLU A CA 1
ATOM 1051 C C . GLU A 1 149 ? -5.595 34.012 -13.214 1.00 48.19 135 GLU A C 1
ATOM 1052 O O . GLU A 1 149 ? -6.432 34.593 -13.890 1.00 56.50 135 GLU A O 1
ATOM 1058 N N . GLU A 1 150 ? -5.040 32.856 -13.597 1.00 52.57 136 GLU A N 1
ATOM 1059 C CA . GLU A 1 150 ? -5.424 32.236 -14.857 1.00 48.50 136 GLU A CA 1
ATOM 1060 C C . GLU A 1 150 ? -6.780 31.549 -14.711 1.00 51.98 136 GLU A C 1
ATOM 1061 O O . GLU A 1 150 ? -7.561 31.559 -15.656 1.00 51.43 136 GLU A O 1
ATOM 1067 N N . ILE A 1 151 ? -7.042 30.911 -13.559 1.00 50.13 137 ILE A N 1
ATOM 1068 C CA . ILE A 1 151 ? -8.350 30.283 -13.350 1.00 53.28 137 ILE A CA 1
ATOM 1069 C C . ILE A 1 151 ? -9.443 31.354 -13.431 1.00 54.50 137 ILE A C 1
ATOM 1070 O O . ILE A 1 151 ? -10.434 31.164 -14.136 1.00 61.61 137 ILE A O 1
ATOM 1075 N N . ALA A 1 152 ? -9.226 32.479 -12.726 1.00 51.00 138 ALA A N 1
ATOM 1076 C CA . ALA A 1 152 ? -10.148 33.609 -12.701 1.00 57.19 138 ALA A CA 1
ATOM 1077 C C . ALA A 1 152 ? -10.327 34.196 -14.105 1.00 61.27 138 ALA A C 1
ATOM 1078 O O . ALA A 1 152 ? -11.447 34.465 -14.542 1.00 64.15 138 ALA A O 1
ATOM 1080 N N . TYR A 1 153 ? -9.217 34.390 -14.825 1.00 58.56 139 TYR A N 1
ATOM 1081 C CA . TYR A 1 153 ? -9.278 34.972 -16.156 1.00 55.89 139 TYR A CA 1
ATOM 1082 C C . TYR A 1 153 ? -10.139 34.113 -17.082 1.00 58.00 139 TYR A C 1
ATOM 1083 O O . TYR A 1 153 ? -10.944 34.648 -17.836 1.00 64.92 139 TYR A O 1
ATOM 1092 N N . HIS A 1 154 ? -9.961 32.790 -17.029 1.00 64.44 140 HIS A N 1
ATOM 1093 C CA . HIS A 1 154 ? -10.673 31.877 -17.913 1.00 71.57 140 HIS A CA 1
ATOM 1094 C C . HIS A 1 154 ? -12.148 31.772 -17.505 1.00 72.10 140 HIS A C 1
ATOM 1095 O O . HIS A 1 154 ? -13.016 31.622 -18.363 1.00 77.93 140 HIS A O 1
ATOM 1102 N N . GLN A 1 155 ? -12.412 31.866 -16.194 1.00 66.08 141 GLN A N 1
ATOM 1103 C CA . GLN A 1 155 ? -13.756 32.009 -15.652 1.00 73.03 141 GLN A CA 1
ATOM 1104 C C . GLN A 1 155 ? -14.477 33.190 -16.296 1.00 66.66 141 GLN A C 1
ATOM 1105 O O . GLN A 1 155 ? -15.582 33.035 -16.794 1.00 75.48 141 GLN A O 1
ATOM 1111 N N . ALA A 1 156 ? -13.835 34.361 -16.255 1.00 67.46 142 ALA A N 1
ATOM 1112 C CA . ALA A 1 156 ? -14.405 35.612 -16.719 1.00 67.71 142 ALA A CA 1
ATOM 1113 C C . ALA A 1 156 ? -14.501 35.648 -18.245 1.00 76.18 142 ALA A C 1
ATOM 1114 O O . ALA A 1 156 ? -15.475 36.170 -18.772 1.00 87.21 142 ALA A O 1
ATOM 1116 N N . HIS A 1 157 ? -13.515 35.101 -18.967 1.00 75.06 143 HIS A N 1
ATOM 1117 C CA . HIS A 1 157 ? -13.407 35.451 -20.379 1.00 69.55 143 HIS A CA 1
ATOM 1118 C C . HIS A 1 157 ? -13.551 34.234 -21.292 1.00 67.14 143 HIS A C 1
ATOM 1119 O O . HIS A 1 157 ? -13.445 34.394 -22.499 1.00 69.43 143 HIS A O 1
ATOM 1126 N N . GLY A 1 158 ? -13.765 33.028 -20.738 1.00 73.73 144 GLY A N 1
ATOM 1127 C CA . GLY A 1 158 ? -13.765 31.804 -21.536 1.00 68.22 144 GLY A CA 1
ATOM 1128 C C . GLY A 1 158 ? -12.384 31.502 -22.127 1.00 77.09 144 GLY A C 1
ATOM 1129 O O . GLY A 1 158 ? -11.378 31.931 -21.583 1.00 78.23 144 GLY A O 1
ATOM 1130 N N . GLY A 1 159 ? -12.341 30.766 -23.245 1.00 78.04 145 GLY A N 1
ATOM 1131 C CA . GLY A 1 159 ? -11.099 30.388 -23.907 1.00 70.31 145 GLY A CA 1
ATOM 1132 C C . GLY A 1 159 ? -10.614 29.022 -23.419 1.00 76.61 145 GLY A C 1
ATOM 1133 O O . GLY A 1 159 ? -11.370 28.263 -22.818 1.00 78.11 145 GLY A O 1
ATOM 1134 N N . GLU A 1 160 ? -9.341 28.710 -23.667 1.00 74.30 146 GLU A N 1
ATOM 1135 C CA . GLU A 1 160 ? -8.739 27.514 -23.102 1.00 76.15 146 GLU A CA 1
ATOM 1136 C C . GLU A 1 160 ? -7.780 27.929 -21.998 1.00 65.95 146 GLU A C 1
ATOM 1137 O O . GLU A 1 160 ? -7.167 28.994 -22.067 1.00 75.06 146 GLU A O 1
ATOM 1143 N N . ILE A 1 161 ? -7.680 27.079 -20.975 1.00 65.16 147 ILE A N 1
ATOM 1144 C CA . ILE A 1 161 ? -6.699 27.280 -19.924 1.00 57.12 147 ILE A CA 1
ATOM 1145 C C . ILE A 1 161 ? -5.786 26.065 -19.952 1.00 53.13 147 ILE A C 1
ATOM 1146 O O . ILE A 1 161 ? -6.279 24.960 -20.092 1.00 56.42 147 ILE A O 1
ATOM 1151 N N . SER A 1 162 ? -4.473 26.278 -19.833 1.00 54.81 148 SER A N 1
ATOM 1152 C CA . SER A 1 162 ? -3.525 25.171 -19.753 1.00 60.09 148 SER A CA 1
ATOM 1153 C C . SER A 1 162 ? -3.874 24.238 -18.587 1.00 59.15 148 SER A C 1
ATOM 1154 O O . SER A 1 162 ? -4.221 24.689 -17.498 1.00 55.70 148 SER A O 1
ATOM 1157 N N . PRO A 1 163 ? -3.765 22.900 -18.733 1.00 59.14 149 PRO A N 1
ATOM 1158 C CA . PRO A 1 163 ? -3.949 22.012 -17.585 1.00 58.98 149 PRO A CA 1
ATOM 1159 C C . PRO A 1 163 ? -2.946 22.303 -16.462 1.00 61.52 149 PRO A C 1
ATOM 1160 O O . PRO A 1 163 ? -3.203 21.942 -15.319 1.00 54.59 149 PRO A O 1
ATOM 1164 N N . LEU A 1 164 ? -1.829 22.983 -16.782 1.00 52.18 150 LEU A N 1
ATOM 1165 C CA . LEU A 1 164 ? -0.848 23.337 -15.771 1.00 49.51 150 LEU A CA 1
ATOM 1166 C C . LEU A 1 164 ? -1.457 24.292 -14.739 1.00 55.08 150 LEU A C 1
ATOM 1167 O O . LEU A 1 164 ? -0.985 24.313 -13.606 1.00 53.50 150 LEU A O 1
ATOM 1172 N N . PHE A 1 165 ? -2.464 25.085 -15.141 1.00 46.89 151 PHE A N 1
ATOM 1173 C CA . PHE A 1 165 ? -2.918 26.207 -14.334 1.00 50.10 151 PHE A CA 1
ATOM 1174 C C . PHE A 1 165 ? -4.225 25.914 -13.575 1.00 49.67 151 PHE A C 1
ATOM 1175 O O . PHE A 1 165 ? -4.686 26.738 -12.802 1.00 53.43 151 PHE A O 1
ATOM 1183 N N . THR A 1 166 ? -4.785 24.725 -13.778 1.00 48.16 152 THR A N 1
ATOM 1184 C CA . THR A 1 166 ? -6.083 24.273 -13.290 1.00 55.98 152 THR A CA 1
ATOM 1185 C C . THR A 1 166 ? -6.003 23.877 -11.818 1.00 60.96 152 THR A C 1
ATOM 1186 O O . THR A 1 166 ? -6.922 24.139 -11.047 1.00 55.56 152 THR A O 1
ATOM 1190 N N . GLY A 1 167 ? -4.911 23.201 -11.448 1.00 52.69 153 GLY A N 1
ATOM 1191 C CA . GLY A 1 167 ? -4.789 22.626 -10.120 1.00 49.84 153 GLY A CA 1
ATOM 1192 C C . GLY A 1 167 ? -5.366 21.215 -10.086 1.00 50.69 153 GLY A C 1
ATOM 1193 O O . GLY A 1 167 ? -6.036 20.812 -11.030 1.00 48.59 153 GLY A O 1
ATOM 1194 N N . GLY A 1 168 ? -5.091 20.476 -8.999 1.00 51.60 154 GLY A N 1
ATOM 1195 C CA . GLY A 1 168 ? -5.644 19.144 -8.790 1.00 46.58 154 GLY A CA 1
ATOM 1196 C C . GLY A 1 168 ? -4.808 18.046 -9.443 1.00 55.22 154 GLY A C 1
ATOM 1197 O O . GLY A 1 168 ? -5.245 16.908 -9.528 1.00 55.12 154 GLY A O 1
ATOM 1198 N N . HIS A 1 169 ? -3.587 18.368 -9.893 1.00 54.40 155 HIS A N 1
ATOM 1199 C CA . HIS A 1 169 ? -2.740 17.350 -10.508 1.00 51.32 155 HIS A CA 1
ATOM 1200 C C . HIS A 1 169 ? -1.694 16.911 -9.489 1.00 52.18 155 HIS A C 1
ATOM 1201 O O . HIS A 1 169 ? -0.711 17.626 -9.270 1.00 58.80 155 HIS A O 1
ATOM 1208 N N . ASN A 1 170 ? -1.918 15.744 -8.861 1.00 53.44 156 ASN A N 1
ATOM 1209 C CA . ASN A 1 170 ? -0.999 15.264 -7.838 1.00 51.15 156 ASN A CA 1
ATOM 1210 C C . ASN A 1 170 ? -0.384 13.938 -8.249 1.00 54.46 156 ASN A C 1
ATOM 1211 O O . ASN A 1 170 ? -0.706 13.414 -9.309 1.00 53.49 156 ASN A O 1
ATOM 1216 N N . ASN A 1 171 ? 0.489 13.400 -7.390 1.00 52.63 157 ASN A N 1
ATOM 1217 C CA . ASN A 1 171 ? 1.131 12.138 -7.689 1.00 55.11 157 ASN A CA 1
ATOM 1218 C C . ASN A 1 171 ? 1.874 12.216 -9.019 1.00 57.33 157 ASN A C 1
ATOM 1219 O O . ASN A 1 171 ? 1.865 11.248 -9.792 1.00 55.60 157 ASN A O 1
ATOM 1224 N N . MET A 1 172 ? 2.519 13.361 -9.257 1.00 51.87 158 MET A N 1
ATOM 1225 C CA . MET A 1 172 ? 3.278 13.556 -10.476 1.00 53.78 158 MET A CA 1
ATOM 1226 C C . MET A 1 172 ? 4.746 13.819 -10.149 1.00 52.22 158 MET A C 1
ATOM 1227 O O . MET A 1 172 ? 5.616 13.554 -10.976 1.00 52.10 158 MET A O 1
ATOM 1232 N N . VAL A 1 173 ? 5.030 14.311 -8.936 1.00 50.13 159 VAL A N 1
ATOM 1233 C CA . VAL A 1 173 ? 6.414 14.486 -8.527 1.00 47.15 159 VAL A CA 1
ATOM 1234 C C . VAL A 1 173 ? 6.722 13.764 -7.223 1.00 53.75 159 VAL A C 1
ATOM 1235 O O . VAL A 1 173 ? 6.035 13.966 -6.226 1.00 51.69 159 VAL A O 1
ATOM 1239 N N . ALA A 1 174 ? 7.761 12.912 -7.274 1.00 50.26 160 ALA A N 1
ATOM 1240 C CA . ALA A 1 174 ? 8.181 12.075 -6.166 1.00 52.50 160 ALA A CA 1
ATOM 1241 C C . ALA A 1 174 ? 9.070 12.865 -5.215 1.00 54.13 160 ALA A C 1
ATOM 1242 O O . ALA A 1 174 ? 9.051 12.629 -4.008 1.00 53.21 160 ALA A O 1
ATOM 1244 N N . SER A 1 175 ? 9.876 13.784 -5.755 1.00 47.91 161 SER A N 1
ATOM 1245 C CA . SER A 1 175 ? 10.958 14.351 -4.958 1.00 48.45 161 SER A CA 1
ATOM 1246 C C . SER A 1 175 ? 11.437 15.672 -5.537 1.00 50.57 161 SER A C 1
ATOM 1247 O O . SER A 1 175 ? 11.396 15.894 -6.753 1.00 52.25 161 SER A O 1
ATOM 1250 N N . ILE A 1 176 ? 11.895 16.529 -4.620 1.00 48.67 162 ILE A N 1
ATOM 1251 C CA . ILE A 1 176 ? 12.476 17.804 -4.982 1.00 48.66 162 ILE A CA 1
ATOM 1252 C C . ILE A 1 176 ? 13.803 17.870 -4.249 1.00 47.73 162 ILE A C 1
ATOM 1253 O O . ILE A 1 176 ? 13.850 17.821 -3.026 1.00 50.17 162 ILE A O 1
ATOM 1258 N N . THR A 1 177 ? 14.882 17.939 -5.025 1.00 45.06 163 THR A N 1
ATOM 1259 C CA . THR A 1 177 ? 16.219 18.027 -4.471 1.00 44.63 163 THR A CA 1
ATOM 1260 C C . THR A 1 177 ? 16.888 19.267 -5.053 1.00 46.82 163 THR A C 1
ATOM 1261 O O . THR A 1 177 ? 16.863 19.462 -6.271 1.00 50.32 163 THR A O 1
ATOM 1265 N N . THR A 1 178 ? 17.498 20.080 -4.170 1.00 45.10 164 THR A N 1
ATOM 1266 C CA . THR A 1 178 ? 18.045 21.367 -4.569 1.00 42.51 164 THR A CA 1
ATOM 1267 C C . THR A 1 178 ? 19.516 21.399 -4.199 1.00 44.16 164 THR A C 1
ATOM 1268 O O . THR A 1 178 ? 19.887 20.972 -3.109 1.00 49.72 164 THR A O 1
ATOM 1272 N N . LEU A 1 179 ? 20.340 21.926 -5.119 1.00 48.42 165 LEU A N 1
ATOM 1273 C CA . LEU A 1 179 ? 21.773 22.049 -4.928 1.00 43.30 165 LEU A CA 1
ATOM 1274 C C . LEU A 1 179 ? 22.113 23.525 -5.045 1.00 44.37 165 LEU A C 1
ATOM 1275 O O . LEU A 1 179 ? 22.025 24.089 -6.135 1.00 43.87 165 LEU A O 1
ATOM 1280 N N . ALA A 1 180 ? 22.540 24.131 -3.925 1.00 43.53 166 ALA A N 1
ATOM 1281 C CA . ALA A 1 180 ? 22.986 25.517 -3.922 1.00 45.66 166 ALA A CA 1
ATOM 1282 C C . ALA A 1 180 ? 21.877 26.426 -4.459 1.00 42.48 166 ALA A C 1
ATOM 1283 O O . ALA A 1 180 ? 22.168 27.423 -5.123 1.00 47.63 166 ALA A O 1
ATOM 1285 N N . THR A 1 181 ? 20.616 26.077 -4.167 1.00 41.72 167 THR A N 1
ATOM 1286 C CA . THR A 1 181 ? 19.475 26.875 -4.585 1.00 43.76 167 THR A CA 1
ATOM 1287 C C . THR A 1 181 ? 19.338 28.115 -3.706 1.00 50.38 167 THR A C 1
ATOM 1288 O O . THR A 1 181 ? 19.251 27.980 -2.493 1.00 48.97 167 THR A O 1
ATOM 1292 N N . PRO A 1 182 ? 19.228 29.346 -4.269 1.00 47.38 168 PRO A N 1
ATOM 1293 C CA . PRO A 1 182 ? 18.945 30.538 -3.460 1.00 47.12 168 PRO A CA 1
ATOM 1294 C C . PRO A 1 182 ? 17.474 30.638 -3.040 1.00 44.86 168 PRO A C 1
ATOM 1295 O O . PRO A 1 182 ? 16.742 31.544 -3.453 1.00 42.80 168 PRO A O 1
ATOM 1299 N N . HIS A 1 183 ? 17.034 29.707 -2.191 1.00 44.52 169 HIS A N 1
ATOM 1300 C CA . HIS A 1 183 ? 15.636 29.671 -1.753 1.00 45.06 169 HIS A CA 1
ATOM 1301 C C . HIS A 1 183 ? 15.215 31.010 -1.146 1.00 43.96 169 HIS A C 1
ATOM 1302 O O . HIS A 1 183 ? 14.048 31.399 -1.270 1.00 46.82 169 HIS A O 1
ATOM 1309 N N . ASN A 1 184 ? 16.169 31.726 -0.523 1.00 40.85 170 ASN A N 1
ATOM 1310 C CA . ASN A 1 184 ? 15.851 33.011 0.093 1.00 47.75 170 ASN A CA 1
ATOM 1311 C C . ASN A 1 184 ? 16.539 34.158 -0.644 1.00 51.55 170 ASN A C 1
ATOM 1312 O O . ASN A 1 184 ? 16.667 35.236 -0.075 1.00 43.28 170 ASN A O 1
ATOM 1317 N N . GLY A 1 185 ? 16.983 33.928 -1.894 1.00 46.91 171 GLY A N 1
ATOM 1318 C CA . GLY A 1 185 ? 17.496 35.031 -2.704 1.00 45.54 171 GLY A CA 1
ATOM 1319 C C . GLY A 1 185 ? 18.986 35.206 -2.458 1.00 45.78 171 GLY A C 1
ATOM 1320 O O . GLY A 1 185 ? 19.571 34.445 -1.687 1.00 45.12 171 GLY A O 1
ATOM 1321 N N . SER A 1 186 ? 19.603 36.188 -3.115 1.00 43.94 172 SER A N 1
ATOM 1322 C CA . SER A 1 186 ? 21.028 36.418 -2.918 1.00 44.06 172 SER A CA 1
ATOM 1323 C C . SER A 1 186 ? 21.283 37.905 -3.040 1.00 43.99 172 SER A C 1
ATOM 1324 O O . SER A 1 186 ? 20.679 38.563 -3.890 1.00 42.90 172 SER A O 1
ATOM 1327 N N . GLN A 1 187 ? 22.187 38.409 -2.193 1.00 41.11 173 GLN A N 1
ATOM 1328 C CA . GLN A 1 187 ? 22.533 39.821 -2.237 1.00 48.61 173 GLN A CA 1
ATOM 1329 C C . GLN A 1 187 ? 23.273 40.098 -3.548 1.00 49.33 173 GLN A C 1
ATOM 1330 O O . GLN A 1 187 ? 23.354 41.248 -3.980 1.00 51.57 173 GLN A O 1
ATOM 1336 N N . ALA A 1 188 ? 23.834 39.048 -4.166 1.00 47.14 174 ALA A N 1
ATOM 1337 C CA . ALA A 1 188 ? 24.547 39.243 -5.424 1.00 49.28 174 ALA A CA 1
ATOM 1338 C C . ALA A 1 188 ? 23.555 39.646 -6.521 1.00 48.92 174 ALA A C 1
ATOM 1339 O O . ALA A 1 188 ? 23.933 40.274 -7.509 1.00 51.55 174 ALA A O 1
ATOM 1341 N N . ALA A 1 189 ? 22.286 39.247 -6.358 1.00 44.88 175 ALA A N 1
ATOM 1342 C CA . ALA A 1 189 ? 21.240 39.740 -7.237 1.00 46.31 175 ALA A CA 1
ATOM 1343 C C . ALA A 1 189 ? 20.838 41.162 -6.840 1.00 50.42 175 ALA A C 1
ATOM 1344 O O . ALA A 1 189 ? 20.867 42.070 -7.680 1.00 48.00 175 ALA A O 1
ATOM 1346 N N . ASP A 1 190 ? 20.511 41.372 -5.555 1.00 49.49 176 ASP A N 1
ATOM 1347 C CA . ASP A 1 190 ? 20.038 42.682 -5.111 1.00 46.66 176 ASP A CA 1
ATOM 1348 C C . ASP A 1 190 ? 21.073 43.746 -5.457 1.00 51.49 176 ASP A C 1
ATOM 1349 O O . ASP A 1 190 ? 20.727 44.832 -5.886 1.00 50.46 176 ASP A O 1
ATOM 1354 N N . LYS A 1 191 ? 22.358 43.457 -5.234 1.00 46.92 177 LYS A N 1
ATOM 1355 C CA . LYS A 1 191 ? 23.324 44.539 -5.316 1.00 47.16 177 LYS A CA 1
ATOM 1356 C C . LYS A 1 191 ? 24.123 44.493 -6.623 1.00 52.41 177 LYS A C 1
ATOM 1357 O O . LYS A 1 191 ? 25.015 45.300 -6.796 1.00 50.16 177 LYS A O 1
ATOM 1363 N N . PHE A 1 192 ? 23.854 43.543 -7.522 1.00 52.95 178 PHE A N 1
ATOM 1364 C CA . PHE A 1 192 ? 24.602 43.476 -8.773 1.00 48.45 178 PHE A CA 1
ATOM 1365 C C . PHE A 1 192 ? 23.696 43.003 -9.918 1.00 46.29 178 PHE A C 1
ATOM 1366 O O . PHE A 1 192 ? 23.380 43.774 -10.831 1.00 50.04 178 PHE A O 1
ATOM 1374 N N . GLY A 1 193 ? 23.239 41.756 -9.841 1.00 45.60 179 GLY A N 1
ATOM 1375 C CA . GLY A 1 193 ? 22.505 41.124 -10.933 1.00 45.31 179 GLY A CA 1
ATOM 1376 C C . GLY A 1 193 ? 21.264 41.903 -11.351 1.00 50.43 179 GLY A C 1
ATOM 1377 O O . GLY A 1 193 ? 20.940 41.978 -12.537 1.00 46.53 179 GLY A O 1
ATOM 1378 N N . ASN A 1 194 ? 20.595 42.522 -10.373 1.00 46.74 180 ASN A N 1
ATOM 1379 C CA . ASN A 1 194 ? 19.311 43.158 -10.637 1.00 48.78 180 ASN A CA 1
ATOM 1380 C C . ASN A 1 194 ? 19.457 44.677 -10.756 1.00 50.06 180 ASN A C 1
ATOM 1381 O O . ASN A 1 194 ? 18.462 45.380 -10.877 1.00 53.21 180 ASN A O 1
ATOM 1386 N N . THR A 1 195 ? 20.685 45.204 -10.673 1.00 52.07 181 THR A N 1
ATOM 1387 C CA . THR A 1 195 ? 20.850 46.636 -10.889 1.00 52.86 181 THR A CA 1
ATOM 1388 C C . THR A 1 195 ? 20.538 46.957 -12.346 1.00 53.56 181 THR A C 1
ATOM 1389 O O . THR A 1 195 ? 20.671 46.104 -13.227 1.00 48.19 181 THR A O 1
ATOM 1393 N N . GLU A 1 196 ? 20.149 48.213 -12.590 1.00 53.36 182 GLU A N 1
ATOM 1394 C CA . GLU A 1 196 ? 19.797 48.660 -13.926 1.00 51.45 182 GLU A CA 1
ATOM 1395 C C . GLU A 1 196 ? 20.938 48.416 -14.915 1.00 51.90 182 GLU A C 1
ATOM 1396 O O . GLU A 1 196 ? 20.717 47.921 -16.021 1.00 51.01 182 GLU A O 1
ATOM 1402 N N . ALA A 1 197 ? 22.150 48.837 -14.552 1.00 48.96 183 ALA A N 1
ATOM 1403 C CA . ALA A 1 197 ? 23.300 48.661 -15.427 1.00 52.99 183 ALA A CA 1
ATOM 1404 C C . ALA A 1 197 ? 23.429 47.201 -15.888 1.00 54.63 183 ALA A C 1
ATOM 1405 O O . ALA A 1 197 ? 23.666 46.934 -17.067 1.00 52.89 183 ALA A O 1
ATOM 1407 N N . VAL A 1 198 ? 23.257 46.236 -14.971 1.00 53.02 184 VAL A N 1
ATOM 1408 C CA . VAL A 1 198 ? 23.520 44.871 -15.386 1.00 50.02 184 VAL A CA 1
ATOM 1409 C C . VAL A 1 198 ? 22.336 44.183 -16.054 1.00 51.56 184 VAL A C 1
ATOM 1410 O O . VAL A 1 198 ? 22.537 43.367 -16.951 1.00 52.21 184 VAL A O 1
ATOM 1414 N N . ARG A 1 199 ? 21.109 44.565 -15.694 1.00 48.99 185 ARG A N 1
ATOM 1415 C CA . ARG A 1 199 ? 19.972 44.142 -16.496 1.00 53.19 185 ARG A CA 1
ATOM 1416 C C . ARG A 1 199 ? 20.169 44.570 -17.955 1.00 52.53 185 ARG A C 1
ATOM 1417 O O . ARG A 1 199 ? 19.911 43.788 -18.862 1.00 51.41 185 ARG A O 1
ATOM 1425 N N . LYS A 1 200 ? 20.674 45.786 -18.182 1.00 48.58 186 LYS A N 1
ATOM 1426 C CA . LYS A 1 200 ? 20.877 46.255 -19.555 1.00 57.29 186 LYS A CA 1
ATOM 1427 C C . LYS A 1 200 ? 21.884 45.377 -20.311 1.00 51.05 186 LYS A C 1
ATOM 1428 O O . LYS A 1 200 ? 21.657 45.003 -21.461 1.00 50.73 186 LYS A O 1
ATOM 1434 N N . ILE A 1 201 ? 22.994 45.034 -19.654 1.00 47.64 187 ILE A N 1
ATOM 1435 C CA . ILE A 1 201 ? 23.956 44.117 -20.231 1.00 46.54 187 ILE A CA 1
ATOM 1436 C C . ILE A 1 201 ? 23.265 42.810 -20.637 1.00 54.00 187 ILE A C 1
ATOM 1437 O O . ILE A 1 201 ? 23.423 42.352 -21.762 1.00 56.75 187 ILE A O 1
ATOM 1442 N N . MET A 1 202 ? 22.477 42.230 -19.727 1.00 48.08 188 MET A N 1
ATOM 1443 C CA . MET A 1 202 ? 21.873 40.926 -19.932 1.00 47.38 188 MET A CA 1
ATOM 1444 C C . MET A 1 202 ? 20.885 40.998 -21.090 1.00 47.11 188 MET A C 1
ATOM 1445 O O . MET A 1 202 ? 20.797 40.077 -21.925 1.00 50.19 188 MET A O 1
ATOM 1450 N N . PHE A 1 203 ? 20.070 42.059 -21.082 1.00 41.86 189 PHE A N 1
ATOM 1451 C CA . PHE A 1 203 ? 19.035 42.190 -22.097 1.00 45.82 189 PHE A CA 1
ATOM 1452 C C . PHE A 1 203 ? 19.679 42.460 -23.460 1.00 47.34 189 PHE A C 1
ATOM 1453 O O . PHE A 1 203 ? 19.189 41.958 -24.476 1.00 45.91 189 PHE A O 1
ATOM 1461 N N . ALA A 1 204 ? 20.802 43.204 -23.471 1.00 40.08 190 ALA A N 1
ATOM 1462 C CA . ALA A 1 204 ? 21.504 43.421 -24.739 1.00 50.15 190 ALA A CA 1
ATOM 1463 C C . ALA A 1 204 ? 22.043 42.102 -25.312 1.00 49.31 190 ALA A C 1
ATOM 1464 O O . ALA A 1 204 ? 21.954 41.896 -26.515 1.00 52.32 190 ALA A O 1
ATOM 1466 N N . LEU A 1 205 ? 22.600 41.222 -24.449 1.00 51.04 191 LEU A N 1
ATOM 1467 C CA . LEU A 1 205 ? 23.097 39.906 -24.840 1.00 49.46 191 LEU A CA 1
ATOM 1468 C C . LEU A 1 205 ? 21.932 39.133 -25.448 1.00 52.54 191 LEU A C 1
ATOM 1469 O O . LEU A 1 205 ? 22.091 38.438 -26.441 1.00 49.81 191 LEU A O 1
ATOM 1474 N N . ASN A 1 206 ? 20.767 39.224 -24.788 1.00 48.27 192 ASN A N 1
ATOM 1475 C CA . ASN A 1 206 ? 19.589 38.506 -25.239 1.00 48.71 192 ASN A CA 1
ATOM 1476 C C . ASN A 1 206 ? 19.145 39.043 -26.604 1.00 47.32 192 ASN A C 1
ATOM 1477 O O . ASN A 1 206 ? 18.770 38.257 -27.468 1.00 44.66 192 ASN A O 1
ATOM 1482 N N . ARG A 1 207 ? 19.164 40.367 -26.782 1.00 44.82 193 ARG A N 1
ATOM 1483 C CA . ARG A 1 207 ? 18.816 40.967 -28.068 1.00 46.37 193 ARG A CA 1
ATOM 1484 C C . ARG A 1 207 ? 19.762 40.411 -29.141 1.00 48.84 193 ARG A C 1
ATOM 1485 O O . ARG A 1 207 ? 19.307 39.850 -30.140 1.00 46.30 193 ARG A O 1
ATOM 1493 N N . PHE A 1 208 ? 21.073 40.500 -28.881 1.00 45.60 194 PHE A N 1
ATOM 1494 C CA . PHE A 1 208 ? 22.070 40.017 -29.818 1.00 50.60 194 PHE A CA 1
ATOM 1495 C C . PHE A 1 208 ? 21.864 38.541 -30.149 1.00 54.35 194 PHE A C 1
ATOM 1496 O O . PHE A 1 208 ? 21.821 38.166 -31.317 1.00 51.09 194 PHE A O 1
ATOM 1504 N N . MET A 1 209 ? 21.683 37.692 -29.131 1.00 50.65 195 MET A N 1
ATOM 1505 C CA . MET A 1 209 ? 21.604 36.278 -29.449 1.00 44.16 195 MET A CA 1
ATOM 1506 C C . MET A 1 209 ? 20.229 35.938 -30.023 1.00 44.95 195 MET A C 1
ATOM 1507 O O . MET A 1 209 ? 19.946 34.781 -30.334 1.00 46.22 195 MET A O 1
ATOM 1512 N N . GLY A 1 210 ? 19.360 36.944 -30.179 1.00 42.88 196 GLY A N 1
ATOM 1513 C CA . GLY A 1 210 ? 18.136 36.748 -30.954 1.00 44.09 196 GLY A CA 1
ATOM 1514 C C . GLY A 1 210 ? 18.322 37.053 -32.451 1.00 50.96 196 GLY A C 1
ATOM 1515 O O . GLY A 1 210 ? 17.366 37.003 -33.219 1.00 50.22 196 GLY A O 1
ATOM 1516 N N . ASN A 1 211 ? 19.540 37.429 -32.872 1.00 49.87 197 ASN A N 1
ATOM 1517 C CA . ASN A 1 211 ? 19.752 37.842 -34.264 1.00 50.54 197 ASN A CA 1
ATOM 1518 C C . ASN A 1 211 ? 19.429 36.683 -35.218 1.00 51.50 197 ASN A C 1
ATOM 1519 O O . ASN A 1 211 ? 19.409 35.511 -34.826 1.00 49.00 197 ASN A O 1
ATOM 1524 N N . LYS A 1 212 ? 19.185 37.018 -36.486 1.00 50.67 198 LYS A N 1
ATOM 1525 C CA . LYS A 1 212 ? 18.625 36.061 -37.435 1.00 53.45 198 LYS A CA 1
ATOM 1526 C C . LYS A 1 212 ? 19.644 34.974 -37.813 1.00 48.99 198 LYS A C 1
ATOM 1527 O O . LYS A 1 212 ? 19.256 34.016 -38.444 1.00 52.89 198 LYS A O 1
ATOM 1533 N N . TYR A 1 213 ? 20.919 35.095 -37.418 1.00 46.90 199 TYR A N 1
ATOM 1534 C CA . TYR A 1 213 ? 21.900 34.034 -37.630 1.00 50.75 199 TYR A CA 1
ATOM 1535 C C . TYR A 1 213 ? 22.186 33.243 -36.347 1.00 61.71 199 TYR A C 1
ATOM 1536 O O . TYR A 1 213 ? 23.148 32.458 -36.294 1.00 57.45 199 TYR A O 1
ATOM 1545 N N . SER A 1 214 ? 21.398 33.476 -35.283 1.00 53.07 200 SER A N 1
ATOM 1546 C CA . SER A 1 214 ? 21.698 32.812 -34.023 1.00 48.72 200 SER A CA 1
ATOM 1547 C C . SER A 1 214 ? 20.973 31.479 -33.931 1.00 46.84 200 SER A C 1
ATOM 1548 O O . SER A 1 214 ? 19.778 31.372 -34.209 1.00 50.07 200 SER A O 1
ATOM 1551 N N . ASN A 1 215 ? 21.703 30.484 -33.446 1.00 50.65 201 ASN A N 1
ATOM 1552 C CA . ASN A 1 215 ? 21.139 29.163 -33.195 1.00 67.00 201 ASN A CA 1
ATOM 1553 C C . ASN A 1 215 ? 20.928 28.932 -31.699 1.00 64.48 201 ASN A C 1
ATOM 1554 O O . ASN A 1 215 ? 20.599 27.823 -31.300 1.00 71.99 201 ASN A O 1
ATOM 1559 N N . ILE A 1 216 ? 21.164 29.947 -30.860 1.00 57.60 202 ILE A N 1
ATOM 1560 C CA . ILE A 1 216 ? 20.998 29.698 -29.438 1.00 55.85 202 ILE A CA 1
ATOM 1561 C C . ILE A 1 216 ? 19.957 30.627 -28.810 1.00 56.65 202 ILE A C 1
ATOM 1562 O O . ILE A 1 216 ? 19.910 31.829 -29.076 1.00 48.79 202 ILE A O 1
ATOM 1567 N N . ASP A 1 217 ? 19.134 30.020 -27.950 1.00 53.01 203 ASP A N 1
ATOM 1568 C CA . ASP A 1 217 ? 17.967 30.623 -27.326 1.00 51.47 203 ASP A CA 1
ATOM 1569 C C . ASP A 1 217 ? 18.255 30.856 -25.841 1.00 47.68 203 ASP A C 1
ATOM 1570 O O . ASP A 1 217 ? 18.370 29.914 -25.070 1.00 45.54 203 ASP A O 1
ATOM 1575 N N . LEU A 1 218 ? 18.398 32.118 -25.445 1.00 45.69 204 LEU A N 1
ATOM 1576 C CA . LEU A 1 218 ? 18.805 32.495 -24.099 1.00 45.88 204 LEU A CA 1
ATOM 1577 C C . LEU A 1 218 ? 17.578 32.651 -23.204 1.00 52.57 204 LEU A C 1
ATOM 1578 O O . LEU A 1 218 ? 17.732 32.908 -22.017 1.00 46.22 204 LEU A O 1
ATOM 1583 N N . GLY A 1 219 ? 16.378 32.554 -23.785 1.00 42.90 205 GLY A N 1
ATOM 1584 C CA . GLY A 1 219 ? 15.175 32.295 -23.019 1.00 41.07 205 GLY A CA 1
ATOM 1585 C C . GLY A 1 219 ? 14.275 33.511 -22.817 1.00 53.74 205 GLY A C 1
ATOM 1586 O O . GLY A 1 219 ? 13.393 33.471 -21.949 1.00 45.66 205 GLY A O 1
ATOM 1587 N N . LEU A 1 220 ? 14.469 34.561 -23.640 1.00 44.47 206 LEU A N 1
ATOM 1588 C CA . LEU A 1 220 ? 13.628 35.754 -23.546 1.00 48.03 206 LEU A CA 1
ATOM 1589 C C . LEU A 1 220 ? 12.946 36.044 -24.883 1.00 51.18 206 LEU A C 1
ATOM 1590 O O . LEU A 1 220 ? 12.543 37.179 -25.115 1.00 50.34 206 LEU A O 1
ATOM 1595 N N . THR A 1 221 ? 12.769 35.037 -25.746 1.00 48.02 207 THR A N 1
ATOM 1596 C CA . THR A 1 221 ? 12.190 35.335 -27.056 1.00 48.42 207 THR A CA 1
ATOM 1597 C C . THR A 1 221 ? 10.728 35.759 -26.907 1.00 47.63 207 THR A C 1
ATOM 1598 O O . THR A 1 221 ? 10.239 36.526 -27.720 1.00 47.49 207 THR A O 1
ATOM 1602 N N . GLN A 1 222 ? 10.054 35.360 -25.819 1.00 44.02 208 GLN A N 1
ATOM 1603 C CA . GLN A 1 222 ? 8.650 35.734 -25.627 1.00 45.60 208 GLN A CA 1
ATOM 1604 C C . GLN A 1 222 ? 8.514 37.257 -25.454 1.00 45.40 208 GLN A C 1
ATOM 1605 O O . GLN A 1 222 ? 7.408 37.783 -25.526 1.00 49.73 208 GLN A O 1
ATOM 1611 N N . TRP A 1 223 ? 9.632 37.953 -25.191 1.00 44.46 209 TRP A N 1
ATOM 1612 C CA . TRP A 1 223 ? 9.649 39.402 -25.043 1.00 45.71 209 TRP A CA 1
ATOM 1613 C C . TRP A 1 223 ? 9.936 40.119 -26.369 1.00 44.89 209 TRP A C 1
ATOM 1614 O O . TRP A 1 223 ? 10.095 41.335 -26.363 1.00 46.44 209 TRP A O 1
ATOM 1625 N N . GLY A 1 224 ? 10.059 39.369 -27.471 1.00 48.54 210 GLY A N 1
ATOM 1626 C CA . GLY A 1 224 ? 10.319 39.963 -28.773 1.00 54.08 210 GLY A CA 1
ATOM 1627 C C . GLY A 1 224 ? 11.753 39.747 -29.288 1.00 57.74 210 GLY A C 1
ATOM 1628 O O . GLY A 1 224 ? 12.046 40.121 -30.417 1.00 53.94 210 GLY A O 1
ATOM 1629 N N . PHE A 1 225 ? 12.651 39.142 -28.488 1.00 49.67 211 PHE A N 1
ATOM 1630 C CA . PHE A 1 225 ? 14.065 39.065 -28.842 1.00 47.74 211 PHE A CA 1
ATOM 1631 C C . PHE A 1 225 ? 14.369 37.956 -29.860 1.00 50.96 211 PHE A C 1
ATOM 1632 O O . PHE A 1 225 ? 15.245 37.115 -29.623 1.00 49.97 211 PHE A O 1
ATOM 1640 N N . LYS A 1 226 ? 13.656 37.973 -30.994 1.00 44.68 212 LYS A N 1
ATOM 1641 C CA . LYS A 1 226 ? 14.004 37.173 -32.147 1.00 45.90 212 LYS A CA 1
ATOM 1642 C C . LYS A 1 226 ? 13.937 38.089 -33.373 1.00 49.11 212 LYS A C 1
ATOM 1643 O O . LYS A 1 226 ? 12.884 38.620 -33.688 1.00 49.05 212 LYS A O 1
ATOM 1649 N N . GLN A 1 227 ? 15.070 38.337 -34.040 1.00 47.24 213 GLN A N 1
ATOM 1650 C 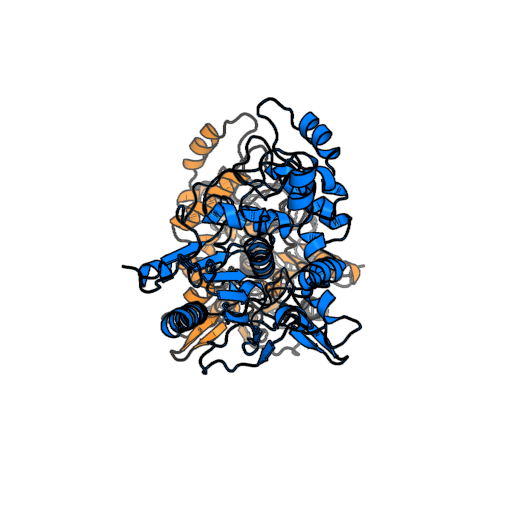CA . GLN A 1 227 ? 15.057 39.129 -35.267 1.00 49.18 213 GLN A CA 1
ATOM 1651 C C . GLN A 1 227 ? 14.396 38.312 -36.388 1.00 50.97 213 GLN A C 1
ATOM 1652 O O . GLN A 1 227 ? 14.703 37.142 -36.546 1.00 53.45 213 GLN A O 1
ATOM 1658 N N . LEU A 1 228 ? 13.466 38.915 -37.141 1.00 47.79 214 LEU A N 1
ATOM 1659 C CA . LEU A 1 228 ? 12.825 38.258 -38.279 1.00 52.39 214 LEU A CA 1
ATOM 1660 C C . LEU A 1 228 ? 13.797 38.147 -39.459 1.00 53.13 214 LEU A C 1
ATOM 1661 O O . LEU A 1 228 ? 14.758 38.912 -39.583 1.00 49.11 214 LEU A O 1
ATOM 1666 N N . PRO A 1 229 ? 13.617 37.161 -40.363 1.00 54.62 215 PRO A N 1
ATOM 1667 C CA . PRO A 1 229 ? 14.578 36.947 -41.455 1.00 52.65 215 PRO A CA 1
ATOM 1668 C C . PRO A 1 229 ? 14.844 38.164 -42.354 1.00 57.45 215 PRO A C 1
ATOM 1669 O O . PRO A 1 229 ? 15.991 38.391 -42.752 1.00 59.48 215 PRO A O 1
ATOM 1673 N N . ASN A 1 230 ? 13.812 38.988 -42.608 1.00 53.66 216 ASN A N 1
ATOM 1674 C CA . ASN A 1 230 ? 13.970 40.159 -43.470 1.00 60.70 216 ASN A CA 1
ATOM 1675 C C . ASN A 1 230 ? 13.977 41.471 -42.689 1.00 61.93 216 ASN A C 1
ATOM 1676 O O . ASN A 1 230 ? 13.904 42.529 -43.288 1.00 57.60 216 ASN A O 1
ATOM 1681 N N . GLU A 1 231 ? 14.102 41.414 -41.360 1.00 58.69 217 GLU A N 1
ATOM 1682 C CA . GLU A 1 231 ? 14.176 42.629 -40.562 1.00 53.25 217 GLU A CA 1
ATOM 1683 C C . GLU A 1 231 ? 15.642 43.055 -40.467 1.00 53.88 217 GLU A C 1
ATOM 1684 O O . GLU A 1 231 ? 16.522 42.227 -40.251 1.00 57.98 217 GLU A O 1
ATOM 1690 N N . SER A 1 232 ? 15.938 44.338 -40.685 1.00 53.33 218 SER A N 1
ATOM 1691 C CA . SER A 1 232 ? 17.302 44.804 -40.453 1.00 56.79 218 SER A CA 1
ATOM 1692 C C . SER A 1 232 ? 17.583 44.851 -38.941 1.00 53.03 218 SER A C 1
ATOM 1693 O O . SER A 1 232 ? 16.659 44.978 -38.138 1.00 52.85 218 SER A O 1
ATOM 1696 N N . TYR A 1 233 ? 18.867 44.821 -38.574 1.00 49.91 219 TYR A N 1
ATOM 1697 C CA . TYR A 1 233 ? 19.294 44.915 -37.191 1.00 52.16 219 TYR A CA 1
ATOM 1698 C C . TYR A 1 233 ? 18.801 46.226 -36.571 1.00 59.34 219 TYR A C 1
ATOM 1699 O O . TYR A 1 233 ? 18.310 46.251 -35.441 1.00 58.27 219 TYR A O 1
ATOM 1708 N N . ILE A 1 234 ? 18.900 47.308 -37.345 1.00 52.95 220 ILE A N 1
ATOM 1709 C CA . ILE A 1 234 ? 18.433 48.627 -36.947 1.00 51.12 220 ILE A CA 1
ATOM 1710 C C . ILE A 1 234 ? 16.968 48.564 -36.545 1.00 54.28 220 ILE A C 1
ATOM 1711 O O . ILE A 1 234 ? 16.601 49.092 -35.508 1.00 56.15 220 ILE A O 1
ATOM 1716 N N . ASP A 1 235 ? 16.135 47.922 -37.379 1.00 55.79 221 ASP A N 1
ATOM 1717 C CA . ASP A 1 235 ? 14.705 47.863 -37.125 1.00 52.07 221 ASP A CA 1
ATOM 1718 C C . ASP A 1 235 ? 14.447 46.950 -35.927 1.00 53.70 221 ASP A C 1
ATOM 1719 O O . ASP A 1 235 ? 13.533 47.194 -35.144 1.00 52.64 221 ASP A O 1
ATOM 1724 N N . TYR A 1 236 ? 15.264 45.894 -35.804 1.00 50.60 222 TYR A N 1
ATOM 1725 C CA . TYR A 1 236 ? 15.148 44.962 -34.697 1.00 49.41 222 TYR A CA 1
ATOM 1726 C C . TYR A 1 236 ? 15.383 45.731 -33.399 1.00 52.40 222 TYR A C 1
ATOM 1727 O O . TYR A 1 236 ? 14.546 45.668 -32.498 1.00 51.41 222 TYR A O 1
ATOM 1736 N N . ILE A 1 237 ? 16.495 46.481 -33.336 1.00 50.69 223 ILE A N 1
ATOM 1737 C CA . ILE A 1 237 ? 16.809 47.262 -32.149 1.00 55.39 223 ILE A CA 1
ATOM 1738 C C . ILE A 1 237 ? 15.612 48.134 -31.783 1.00 61.39 223 ILE A C 1
ATOM 1739 O O . ILE A 1 237 ? 15.163 48.145 -30.626 1.00 56.80 223 ILE A O 1
ATOM 1744 N N . LYS A 1 238 ? 15.077 48.832 -32.794 1.00 59.43 224 LYS A N 1
ATOM 1745 C CA . LYS A 1 238 ? 13.992 49.774 -32.564 1.00 59.56 224 LYS A CA 1
ATOM 1746 C C . LYS A 1 238 ? 12.759 49.034 -32.037 1.00 56.06 224 LYS A C 1
ATOM 1747 O O . LYS A 1 238 ? 12.108 49.474 -31.103 1.00 55.62 224 LYS A O 1
ATOM 1753 N N . ARG A 1 239 ? 12.430 47.892 -32.626 1.00 54.79 225 ARG A N 1
ATOM 1754 C CA . ARG A 1 239 ? 11.237 47.168 -32.208 1.00 52.56 225 ARG A CA 1
ATOM 1755 C C . ARG A 1 239 ? 11.373 46.692 -30.753 1.00 56.75 225 ARG A C 1
ATOM 1756 O O . ARG A 1 239 ? 10.469 46.888 -29.937 1.00 54.22 225 ARG A O 1
ATOM 1764 N N . VAL A 1 240 ? 12.513 46.092 -30.402 1.00 52.86 226 VAL A N 1
ATOM 1765 C CA . VAL A 1 240 ? 12.556 45.446 -29.093 1.00 50.44 226 VAL A CA 1
ATOM 1766 C C . VAL A 1 240 ? 12.821 46.451 -27.976 1.00 53.10 226 VAL A C 1
ATOM 1767 O O . VAL A 1 240 ? 12.609 46.118 -26.811 1.00 52.31 226 VAL A O 1
ATOM 1771 N N . SER A 1 241 ? 13.236 47.684 -28.324 1.00 51.60 227 SER A N 1
ATOM 1772 C CA . SER A 1 241 ? 13.393 48.703 -27.301 1.00 58.45 227 SER A CA 1
ATOM 1773 C C . SER A 1 241 ? 12.036 49.112 -26.735 1.00 54.15 227 SER A C 1
ATOM 1774 O O . SER A 1 241 ? 11.988 49.759 -25.701 1.00 52.78 227 SER A O 1
ATOM 1777 N N . LYS A 1 242 ? 10.946 48.718 -27.394 1.00 55.60 228 LYS A N 1
ATOM 1778 C CA . LYS A 1 242 ? 9.618 49.023 -26.884 1.00 57.31 228 LYS A CA 1
ATOM 1779 C C . LYS A 1 242 ? 9.146 47.914 -25.947 1.00 61.33 228 LYS A C 1
ATOM 1780 O O . LYS A 1 242 ? 8.125 48.056 -25.288 1.00 53.91 228 LYS A O 1
ATOM 1786 N N . SER A 1 243 ? 9.857 46.780 -25.908 1.00 58.37 229 SER A N 1
ATOM 1787 C CA . SER A 1 243 ? 9.421 45.674 -25.065 1.00 54.35 229 SER A CA 1
ATOM 1788 C C . SER A 1 243 ? 9.357 46.100 -23.593 1.00 50.45 229 SER A C 1
ATOM 1789 O O . SER A 1 243 ? 10.160 46.910 -23.127 1.00 51.41 229 SER A O 1
ATOM 1792 N N . LYS A 1 244 ? 8.473 45.460 -22.834 1.00 47.27 230 LYS A N 1
ATOM 1793 C CA . LYS A 1 244 ? 8.394 45.728 -21.401 1.00 55.13 230 LYS A CA 1
ATOM 1794 C C . LYS A 1 244 ? 9.521 45.049 -20.626 1.00 55.19 230 LYS A C 1
ATOM 1795 O O . LYS A 1 244 ? 9.665 45.327 -19.435 1.00 51.36 230 LYS A O 1
ATOM 1801 N N . ILE A 1 245 ? 10.329 44.198 -21.290 1.00 46.75 231 ILE A N 1
ATOM 1802 C CA . ILE A 1 245 ? 11.359 43.427 -20.599 1.00 47.16 231 ILE A CA 1
ATOM 1803 C C . ILE A 1 245 ? 12.254 44.398 -19.832 1.00 49.97 231 ILE A C 1
ATOM 1804 O O . ILE A 1 245 ? 12.634 44.095 -18.707 1.00 51.62 231 ILE A O 1
ATOM 1809 N N . TRP A 1 246 ? 12.556 45.560 -20.438 1.00 46.33 232 TRP A N 1
ATOM 1810 C CA . TRP A 1 246 ? 13.549 46.481 -19.890 1.00 51.05 232 TRP A CA 1
ATOM 1811 C C . TRP A 1 246 ? 13.205 46.973 -18.480 1.00 50.47 232 TRP A C 1
ATOM 1812 O O . TRP A 1 246 ? 14.105 47.286 -17.718 1.00 55.00 232 TRP A O 1
ATOM 1823 N N . THR A 1 247 ? 11.917 47.002 -18.116 1.00 50.23 233 THR A N 1
ATOM 1824 C CA . THR A 1 247 ? 11.510 47.519 -16.817 1.00 56.12 233 THR A CA 1
ATOM 1825 C C . THR A 1 247 ? 10.720 46.471 -16.040 1.00 57.49 233 THR A C 1
ATOM 1826 O O . THR A 1 247 ? 10.204 46.760 -14.973 1.00 60.54 233 THR A O 1
ATOM 1830 N N . SER A 1 248 ? 10.600 45.259 -16.576 1.00 55.19 234 SER A N 1
ATOM 1831 C CA . SER A 1 248 ? 9.767 44.269 -15.915 1.00 51.96 234 SER A CA 1
ATOM 1832 C C . SER A 1 248 ? 10.492 43.597 -14.747 1.00 49.71 234 SER A C 1
ATOM 1833 O O . SER A 1 248 ? 11.717 43.495 -14.744 1.00 49.67 234 SER A O 1
ATOM 1836 N N . ASP A 1 249 ? 9.699 43.025 -13.850 1.00 48.40 235 ASP A N 1
ATOM 1837 C CA . ASP A 1 249 ? 10.270 42.206 -12.759 1.00 51.95 235 ASP A CA 1
ATOM 1838 C C . ASP A 1 249 ? 10.025 40.741 -13.137 1.00 45.57 235 ASP A C 1
ATOM 1839 O O . ASP A 1 249 ? 10.440 39.868 -12.377 1.00 46.25 235 ASP A O 1
ATOM 1844 N N . ASP A 1 250 ? 9.373 40.495 -14.282 1.00 44.71 236 ASP A N 1
ATOM 1845 C CA . ASP A 1 250 ? 9.188 39.122 -14.730 1.00 45.96 236 ASP A CA 1
ATOM 1846 C C . ASP A 1 250 ? 10.467 38.640 -15.425 1.00 48.11 236 ASP A C 1
ATOM 1847 O O . ASP A 1 250 ? 10.438 38.320 -16.614 1.00 45.35 236 ASP A O 1
ATOM 1852 N N . ASN A 1 251 ? 11.581 38.599 -14.677 1.00 42.95 237 ASN A N 1
ATOM 1853 C CA . ASN A 1 251 ? 12.841 38.048 -15.176 1.00 47.88 237 ASN A CA 1
ATOM 1854 C C . ASN A 1 251 ? 13.617 37.417 -14.009 1.00 50.26 237 ASN A C 1
ATOM 1855 O O . ASN A 1 251 ? 13.243 37.590 -12.844 1.00 47.94 237 ASN A O 1
ATOM 1860 N N . ALA A 1 252 ? 14.717 36.713 -14.325 1.00 42.45 238 ALA A N 1
ATOM 1861 C CA . ALA A 1 252 ? 15.485 35.956 -13.354 1.00 46.40 238 ALA A CA 1
ATOM 1862 C C . ALA A 1 252 ? 16.144 36.906 -12.372 1.00 46.47 238 ALA A C 1
ATOM 1863 O O . ALA A 1 252 ? 16.209 36.601 -11.200 1.00 49.04 238 ALA A O 1
ATOM 1865 N N . ALA A 1 253 ? 16.692 38.011 -12.868 1.00 45.18 239 ALA A N 1
ATOM 1866 C CA . ALA A 1 253 ? 17.478 38.888 -12.011 1.00 50.81 239 ALA A CA 1
ATOM 1867 C C . ALA A 1 253 ? 16.614 39.376 -10.843 1.00 50.08 239 ALA A C 1
ATOM 1868 O O . ALA A 1 253 ? 17.080 39.397 -9.713 1.00 54.12 239 ALA A O 1
ATOM 1870 N N . TYR A 1 254 ? 15.349 39.731 -11.116 1.00 46.99 240 TYR A N 1
ATOM 1871 C CA . TYR A 1 254 ? 14.439 40.122 -10.041 1.00 48.52 240 TYR A CA 1
ATOM 1872 C C . TYR A 1 254 ? 14.170 38.948 -9.089 1.00 47.74 240 TYR A C 1
ATOM 1873 O O . TYR A 1 254 ? 14.181 39.101 -7.856 1.00 46.74 240 TYR A O 1
ATOM 1882 N N . ASP A 1 255 ? 13.885 37.766 -9.668 1.00 43.90 241 ASP A N 1
ATOM 1883 C CA . ASP A 1 255 ? 13.431 36.605 -8.915 1.00 44.67 241 ASP A CA 1
ATOM 1884 C C . ASP A 1 255 ? 14.520 36.119 -7.972 1.00 47.49 241 ASP A C 1
ATOM 1885 O O . ASP A 1 255 ? 14.224 35.447 -6.989 1.00 42.94 241 ASP A O 1
ATOM 1890 N N . LEU A 1 256 ? 15.771 36.480 -8.262 1.00 43.35 242 LEU A N 1
ATOM 1891 C CA . LEU A 1 256 ? 16.870 35.964 -7.466 1.00 42.92 242 LEU A CA 1
ATOM 1892 C C . LEU A 1 256 ? 17.158 36.931 -6.312 1.00 45.72 242 LEU A C 1
ATOM 1893 O O . LEU A 1 256 ? 18.020 36.647 -5.489 1.00 43.50 242 LEU A O 1
ATOM 1898 N N . THR A 1 257 ? 16.508 38.104 -6.288 1.00 42.39 243 THR A N 1
ATOM 1899 C CA . THR A 1 257 ? 16.731 39.028 -5.180 1.00 46.13 243 THR A CA 1
ATOM 1900 C C . THR A 1 257 ? 16.083 38.464 -3.908 1.00 47.47 243 THR A C 1
ATOM 1901 O O . THR A 1 257 ? 15.272 37.545 -3.998 1.00 44.95 243 THR A O 1
ATOM 1905 N N . LEU A 1 258 ? 16.428 39.024 -2.726 1.00 45.73 244 LEU A N 1
ATOM 1906 C CA . LEU A 1 258 ? 15.780 38.597 -1.484 1.00 49.90 244 LEU A CA 1
ATOM 1907 C C . LEU A 1 258 ? 14.263 38.737 -1.608 1.00 48.78 244 LEU A C 1
ATOM 1908 O O . LEU A 1 258 ? 13.524 37.823 -1.259 1.00 48.79 244 LEU A O 1
ATOM 1913 N N . ASP A 1 259 ? 13.789 39.896 -2.107 1.00 45.47 245 ASP A N 1
ATOM 1914 C CA . ASP A 1 259 ? 12.348 40.101 -2.229 1.00 45.47 245 ASP A CA 1
ATOM 1915 C C . ASP A 1 259 ? 11.735 39.140 -3.238 1.00 48.85 245 ASP A C 1
ATOM 1916 O O . ASP A 1 259 ? 10.672 38.580 -2.986 1.00 49.74 245 ASP A O 1
ATOM 1921 N N . GLY A 1 260 ? 12.390 38.977 -4.405 1.00 47.58 246 GLY A N 1
ATOM 1922 C CA . GLY A 1 260 ? 11.801 38.130 -5.435 1.00 45.85 246 GLY A CA 1
ATOM 1923 C C . GLY A 1 260 ? 11.644 36.689 -4.961 1.00 42.25 246 GLY A C 1
ATOM 1924 O O . GLY A 1 260 ? 10.651 36.042 -5.249 1.00 44.93 246 GLY A O 1
ATOM 1925 N N . SER A 1 261 ? 12.624 36.203 -4.199 1.00 42.78 247 SER A N 1
ATOM 1926 C CA . SER A 1 261 ? 12.591 34.836 -3.711 1.00 42.68 247 SER A CA 1
ATOM 1927 C C . SER A 1 261 ? 11.575 34.695 -2.564 1.00 49.26 247 SER A C 1
ATOM 1928 O O . SER A 1 261 ? 10.901 33.666 -2.457 1.00 46.43 247 SER A O 1
ATOM 1931 N N . ALA A 1 262 ? 11.474 35.719 -1.695 1.00 48.69 248 ALA A N 1
ATOM 1932 C CA . ALA A 1 262 ? 10.496 35.721 -0.605 1.00 50.52 248 ALA A CA 1
ATOM 1933 C C . ALA A 1 262 ? 9.095 35.606 -1.205 1.00 49.78 248 ALA A C 1
ATOM 1934 O O . ALA A 1 262 ? 8.317 34.767 -0.757 1.00 52.38 248 ALA A O 1
ATOM 1936 N N . LYS A 1 263 ? 8.797 36.378 -2.270 1.00 45.29 249 LYS A N 1
ATOM 1937 C CA . LYS A 1 263 ? 7.496 36.241 -2.932 1.00 48.17 249 LYS A CA 1
ATOM 1938 C C . LYS A 1 263 ? 7.230 34.782 -3.331 1.00 49.42 249 LYS A C 1
ATOM 1939 O O . LYS A 1 263 ? 6.104 34.290 -3.238 1.00 44.11 249 LYS A O 1
ATOM 1945 N N . LEU A 1 264 ? 8.261 34.071 -3.822 1.00 47.10 250 LEU A N 1
ATOM 1946 C CA . LEU A 1 264 ? 8.005 32.688 -4.209 1.00 50.72 250 LEU A CA 1
ATOM 1947 C C . LEU A 1 264 ? 7.774 31.836 -2.952 1.00 47.07 250 LEU A C 1
ATOM 1948 O O . LEU A 1 264 ? 6.925 30.941 -2.943 1.00 44.41 250 LEU A O 1
ATOM 1953 N N . ASN A 1 265 ? 8.576 32.062 -1.904 1.00 42.46 251 ASN A N 1
ATOM 1954 C CA . ASN A 1 265 ? 8.370 31.333 -0.655 1.00 50.33 251 ASN A CA 1
ATOM 1955 C C . ASN A 1 265 ? 6.942 31.525 -0.137 1.00 48.85 251 ASN A C 1
ATOM 1956 O O . ASN A 1 265 ? 6.308 30.573 0.307 1.00 56.38 251 ASN A O 1
ATOM 1961 N N . ASN A 1 266 ? 6.420 32.749 -0.240 1.00 50.27 252 ASN A N 1
ATOM 1962 C CA . ASN A 1 266 ? 5.106 33.077 0.301 1.00 52.80 252 ASN A CA 1
ATOM 1963 C C . ASN A 1 266 ? 3.979 32.413 -0.477 1.00 52.63 252 ASN A C 1
ATOM 1964 O O . ASN A 1 266 ? 2.882 32.305 0.047 1.00 55.57 252 ASN A O 1
ATOM 1969 N N . MET A 1 267 ? 4.230 31.944 -1.702 1.00 48.23 253 MET A N 1
ATOM 1970 C CA . MET A 1 267 ? 3.117 31.341 -2.429 1.00 46.36 253 MET A CA 1
ATOM 1971 C C . MET A 1 267 ? 3.337 29.833 -2.606 1.00 45.49 253 MET A C 1
ATOM 1972 O O . MET A 1 267 ? 2.614 29.197 -3.359 1.00 51.13 253 MET A O 1
ATOM 1977 N N . THR A 1 268 ? 4.350 29.255 -1.940 1.00 44.13 254 THR A N 1
ATOM 1978 C CA . THR A 1 268 ? 4.500 27.813 -1.988 1.00 45.94 254 THR A CA 1
ATOM 1979 C C . THR A 1 268 ? 4.137 27.220 -0.631 1.00 49.48 254 THR A C 1
ATOM 1980 O O . THR A 1 268 ? 4.153 27.928 0.373 1.00 45.10 254 THR A O 1
ATOM 1984 N N . SER A 1 269 ? 3.822 25.923 -0.642 1.00 46.37 255 SER A N 1
ATOM 1985 C CA . SER A 1 269 ? 3.398 25.167 0.518 1.00 52.11 255 SER A CA 1
ATOM 1986 C C . SER A 1 269 ? 4.052 23.795 0.422 1.00 55.79 255 SER A C 1
ATOM 1987 O O . SER A 1 269 ? 4.485 23.422 -0.668 1.00 54.57 255 SER A O 1
ATOM 1990 N N . MET A 1 270 ? 4.064 23.033 1.526 1.00 51.23 256 MET A N 1
ATOM 1991 C CA . MET A 1 270 ? 4.646 21.695 1.488 1.00 47.10 256 MET A CA 1
ATOM 1992 C C . MET A 1 270 ? 3.653 20.705 0.884 1.00 48.97 256 MET A C 1
ATOM 1993 O O . MET A 1 270 ? 2.448 20.767 1.143 1.00 44.60 256 MET A O 1
ATOM 1998 N N . ASN A 1 271 ? 4.185 19.745 0.112 1.00 46.69 257 ASN A N 1
ATOM 1999 C CA . ASN A 1 271 ? 3.385 18.632 -0.375 1.00 46.26 257 ASN A CA 1
ATOM 2000 C C . ASN A 1 271 ? 3.751 17.424 0.479 1.00 55.25 257 ASN A C 1
ATOM 2001 O O . ASN A 1 271 ? 4.920 17.025 0.508 1.00 48.88 257 ASN A O 1
ATOM 2006 N N . PRO A 1 272 ? 2.783 16.795 1.190 1.00 53.88 258 PRO A N 1
ATOM 2007 C CA . PRO A 1 272 ? 3.119 15.741 2.154 1.00 53.07 258 PRO A CA 1
ATOM 2008 C C . PRO A 1 272 ? 3.580 14.455 1.475 1.00 51.98 258 PRO A C 1
ATOM 2009 O O . PRO A 1 272 ? 4.119 13.583 2.143 1.00 60.54 258 PRO A O 1
ATOM 2013 N N . ASN A 1 273 ? 3.416 14.347 0.148 1.00 54.03 259 ASN A N 1
ATOM 2014 C CA . ASN A 1 273 ? 3.891 13.170 -0.569 1.00 52.91 259 ASN A CA 1
ATOM 2015 C C . ASN A 1 273 ? 5.276 13.350 -1.179 1.00 55.46 259 ASN A C 1
ATOM 2016 O O . ASN A 1 273 ? 5.833 12.403 -1.7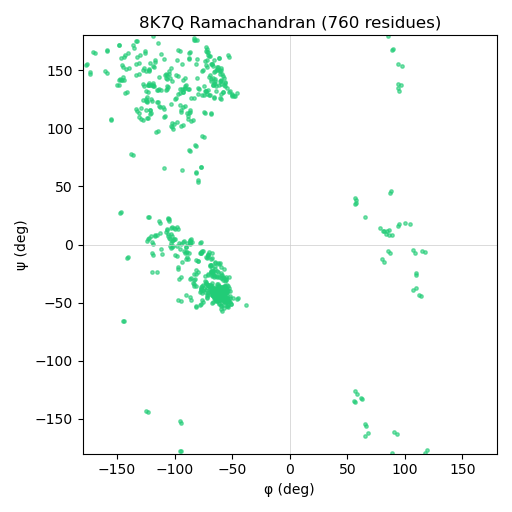41 1.00 55.54 259 ASN A O 1
ATOM 2021 N N . ILE A 1 274 ? 5.852 14.543 -1.061 1.00 56.72 260 ILE A N 1
ATOM 2022 C CA . ILE A 1 274 ? 7.103 14.774 -1.769 1.00 54.25 260 ILE A CA 1
ATOM 2023 C C . ILE A 1 274 ? 8.262 14.673 -0.782 1.00 54.88 260 ILE A C 1
ATOM 2024 O O . ILE A 1 274 ? 8.172 15.162 0.340 1.00 55.23 260 ILE A O 1
ATOM 2029 N N . THR A 1 275 ? 9.365 14.063 -1.238 1.00 51.75 261 THR A N 1
ATOM 2030 C CA . THR A 1 275 ? 10.575 14.010 -0.442 1.00 51.07 261 THR A CA 1
ATOM 2031 C C . THR A 1 275 ? 11.438 15.192 -0.834 1.00 51.63 261 THR A C 1
ATOM 2032 O O . THR A 1 275 ? 11.864 15.300 -1.986 1.00 53.52 261 THR A O 1
ATOM 2036 N N . TYR A 1 276 ? 11.695 16.051 0.149 1.00 50.00 262 TYR A N 1
ATOM 2037 C CA . TYR A 1 276 ? 12.421 17.284 -0.064 1.00 50.43 262 TYR A CA 1
ATOM 2038 C C . TYR A 1 276 ? 13.810 17.169 0.546 1.00 53.63 262 TYR A C 1
ATOM 2039 O O . TYR A 1 276 ? 13.945 16.735 1.691 1.00 52.95 262 TYR A O 1
ATOM 2048 N N . THR A 1 277 ? 14.831 17.580 -0.227 1.00 48.06 263 THR A N 1
ATOM 2049 C CA . THR A 1 277 ? 16.200 17.556 0.268 1.00 46.68 263 THR A CA 1
ATOM 2050 C C . THR A 1 277 ? 17.019 18.686 -0.341 1.00 46.41 263 THR A C 1
ATOM 2051 O O . THR A 1 277 ? 16.816 19.034 -1.501 1.00 51.58 263 THR A O 1
ATOM 2055 N N . THR A 1 278 ? 17.905 19.288 0.475 1.00 46.25 264 THR A N 1
ATOM 2056 C CA . THR A 1 278 ? 18.747 20.387 0.029 1.00 46.54 264 THR A CA 1
ATOM 2057 C C . THR A 1 278 ? 20.216 20.068 0.277 1.00 52.10 264 THR A C 1
ATOM 2058 O O . THR A 1 278 ? 20.559 19.388 1.243 1.00 48.61 264 THR A O 1
ATOM 2062 N N . TYR A 1 279 ? 21.072 20.609 -0.599 1.00 44.35 265 TYR A N 1
ATOM 2063 C CA . TYR A 1 279 ? 22.509 20.586 -0.408 1.00 44.91 265 TYR A CA 1
ATOM 2064 C C . TYR A 1 279 ? 22.999 22.017 -0.559 1.00 43.34 265 TYR A C 1
ATOM 2065 O O . TYR A 1 279 ? 22.407 22.799 -1.302 1.00 47.99 265 TYR A O 1
ATOM 2074 N N . THR A 1 280 ? 24.084 22.339 0.142 1.00 43.15 266 THR A N 1
ATOM 2075 C CA . THR A 1 280 ? 24.566 23.701 0.268 1.00 47.22 266 THR A CA 1
ATOM 2076 C C . THR A 1 280 ? 26.075 23.605 0.365 1.00 49.52 266 THR A C 1
ATOM 2077 O O . THR A 1 280 ? 26.578 22.693 1.011 1.00 48.31 266 THR A O 1
ATOM 2081 N N . GLY A 1 281 ? 26.779 24.558 -0.252 1.00 46.90 267 GLY A N 1
ATOM 2082 C CA . GLY A 1 281 ? 28.225 24.587 -0.137 1.00 44.66 267 GLY A CA 1
ATOM 2083 C C . GLY A 1 281 ? 28.692 25.862 0.565 1.00 45.47 267 GLY A C 1
ATOM 2084 O O . GLY A 1 281 ? 27.976 26.865 0.601 1.00 44.06 267 GLY A O 1
ATOM 2085 N N . VAL A 1 282 ? 29.903 25.816 1.124 1.00 45.49 268 VAL A N 1
ATOM 2086 C CA . VAL A 1 282 ? 30.529 27.027 1.618 1.00 52.51 268 VAL A CA 1
ATOM 2087 C C . VAL A 1 282 ? 31.916 27.104 0.993 1.00 50.96 268 VAL A C 1
ATOM 2088 O O . VAL A 1 282 ? 32.631 26.113 0.908 1.00 51.41 268 VAL A O 1
ATOM 2092 N N . SER A 1 283 ? 32.301 28.308 0.569 1.00 50.32 269 SER A N 1
ATOM 2093 C CA . SER A 1 283 ? 33.559 28.487 -0.131 1.00 51.57 269 SER A CA 1
ATOM 2094 C C . SER A 1 283 ? 34.119 29.852 0.245 1.00 54.36 269 SER A C 1
ATOM 2095 O O . SER A 1 283 ? 34.843 30.489 -0.535 1.00 56.00 269 SER A O 1
ATOM 2098 N N . SER A 1 284 ? 33.747 30.291 1.455 1.00 51.42 270 SER A N 1
ATOM 2099 C CA . SER A 1 284 ? 34.266 31.518 2.045 1.00 53.47 270 SER A CA 1
ATOM 2100 C C . SER A 1 284 ? 34.852 31.194 3.421 1.00 56.14 270 SER A C 1
ATOM 2101 O O . SER A 1 284 ? 34.585 30.130 3.981 1.00 56.39 270 SER A O 1
ATOM 2104 N N . HIS A 1 285 ? 35.639 32.128 3.963 1.00 53.99 271 HIS A N 1
ATOM 2105 C CA . HIS A 1 285 ? 36.264 31.957 5.270 1.00 58.27 271 HIS A CA 1
ATOM 2106 C C . HIS A 1 285 ? 36.195 33.294 5.997 1.00 58.27 271 HIS A C 1
ATOM 2107 O O . HIS A 1 285 ? 36.147 34.347 5.356 1.00 58.16 271 HIS A O 1
ATOM 2114 N N . THR A 1 286 ? 36.159 33.229 7.332 1.00 61.24 272 THR A N 1
ATOM 2115 C CA . THR A 1 286 ? 35.973 34.399 8.181 1.00 65.42 272 THR A CA 1
ATOM 2116 C C . THR A 1 286 ? 37.294 35.155 8.309 1.00 67.05 272 THR A C 1
ATOM 2117 O O . THR A 1 286 ? 38.338 34.543 8.532 1.00 73.85 272 THR A O 1
ATOM 2121 N N . GLY A 1 287 ? 37.227 36.483 8.149 1.00 68.94 273 GLY A N 1
ATOM 2122 C CA . GLY A 1 287 ? 38.354 37.383 8.345 1.00 87.28 273 GLY A CA 1
ATOM 2123 C C . GLY A 1 287 ? 38.341 37.960 9.758 1.00 100.33 273 GLY A C 1
ATOM 2124 O O . GLY A 1 287 ? 37.487 37.606 10.569 1.00 92.29 273 GLY A O 1
ATOM 2125 N N . PRO A 1 288 ? 39.286 38.853 10.120 1.00 114.86 274 PRO A N 1
ATOM 2126 C CA . PRO A 1 288 ? 39.408 39.286 11.513 1.00 112.17 274 PRO A CA 1
ATOM 2127 C C . PRO A 1 288 ? 38.205 40.092 12.009 1.00 106.40 274 PRO A C 1
ATOM 2128 O O . PRO A 1 288 ? 37.885 40.026 13.196 1.00 91.28 274 PRO A O 1
ATOM 2132 N N . LEU A 1 289 ? 37.514 40.798 11.095 1.00 88.85 275 LEU A N 1
ATOM 2133 C CA . LEU A 1 289 ? 36.359 41.608 11.467 1.00 80.94 275 LEU A CA 1
ATOM 2134 C C . LEU A 1 289 ? 35.062 40.787 11.467 1.00 80.30 275 LEU A C 1
ATOM 2135 O O . LEU A 1 289 ? 33.989 41.328 11.714 1.00 72.99 275 LEU A O 1
ATOM 2140 N N . GLY A 1 290 ? 35.146 39.485 11.167 1.00 75.08 276 GLY A N 1
ATOM 2141 C CA . GLY A 1 290 ? 33.957 38.651 11.051 1.00 70.48 276 GLY A CA 1
ATOM 2142 C C . GLY A 1 290 ? 33.285 38.710 9.672 1.00 69.05 276 GLY A C 1
ATOM 2143 O O . GLY A 1 290 ? 32.158 38.245 9.518 1.00 69.27 276 GLY A O 1
ATOM 2144 N N . TYR A 1 291 ? 33.959 39.296 8.671 1.00 71.47 277 TYR A N 1
ATOM 2145 C CA . TYR A 1 291 ? 33.446 39.273 7.306 1.00 64.77 277 TYR A CA 1
ATOM 2146 C C . TYR A 1 291 ? 33.912 38.001 6.597 1.00 65.30 277 TYR A C 1
ATOM 2147 O O . TYR A 1 291 ? 34.885 37.371 7.014 1.00 63.80 277 TYR A O 1
ATOM 2156 N N . GLU A 1 292 ? 33.213 37.618 5.518 1.00 61.74 278 GLU A N 1
ATOM 2157 C CA . GLU A 1 292 ? 33.591 36.427 4.765 1.00 56.05 278 GLU A CA 1
ATOM 2158 C C . GLU A 1 292 ? 34.241 36.829 3.445 1.00 51.89 278 GLU A C 1
ATOM 2159 O O . GLU A 1 292 ? 33.749 37.725 2.761 1.00 55.64 278 GLU A O 1
ATOM 2165 N N . ASN A 1 293 ? 35.343 36.156 3.111 1.00 53.04 279 ASN A N 1
ATOM 2166 C CA . ASN A 1 293 ? 36.034 36.356 1.848 1.00 55.28 279 ASN A CA 1
ATOM 2167 C C . ASN A 1 293 ? 36.091 35.024 1.117 1.00 51.85 279 ASN A C 1
ATOM 2168 O O . ASN A 1 293 ? 36.121 33.992 1.767 1.00 56.98 279 ASN A O 1
ATOM 2173 N N . PRO A 1 294 ? 36.111 35.017 -0.239 1.00 52.69 280 PRO A N 1
ATOM 2174 C CA . PRO A 1 294 ? 36.139 33.767 -1.006 1.00 53.18 280 PRO A CA 1
ATOM 2175 C C . PRO A 1 294 ? 37.426 32.985 -0.741 1.00 54.13 280 PRO A C 1
ATOM 2176 O O . PRO A 1 294 ? 38.503 33.569 -0.663 1.00 53.24 280 PRO A O 1
ATOM 2180 N N . ASP A 1 295 ? 37.307 31.667 -0.562 1.00 47.27 281 ASP A N 1
ATOM 2181 C CA . ASP A 1 295 ? 38.482 30.803 -0.521 1.00 56.22 281 ASP A CA 1
ATOM 2182 C C . ASP A 1 295 ? 39.208 30.854 -1.865 1.00 59.12 281 ASP A C 1
ATOM 2183 O O . ASP A 1 295 ? 38.584 31.084 -2.908 1.00 57.78 281 ASP A O 1
ATOM 2188 N N . LEU A 1 296 ? 40.533 30.650 -1.831 1.00 62.13 282 LEU A N 1
ATOM 2189 C CA . LEU A 1 296 ? 41.263 30.264 -3.029 1.00 63.77 282 LEU A CA 1
ATOM 2190 C C . LEU A 1 296 ? 40.513 29.048 -3.554 1.00 66.87 282 LEU A C 1
ATOM 2191 O O . LEU A 1 296 ? 40.187 28.138 -2.789 1.00 86.61 282 LEU A O 1
ATOM 2196 N N . GLY A 1 297 ? 40.192 29.019 -4.836 1.00 59.04 283 GLY A N 1
ATOM 2197 C CA . GLY A 1 297 ? 39.479 27.809 -5.209 1.00 61.66 283 GLY A CA 1
ATOM 2198 C C . GLY A 1 297 ? 38.012 28.074 -5.535 1.00 63.81 283 GLY A C 1
ATOM 2199 O O . GLY A 1 297 ? 37.389 27.275 -6.247 1.00 57.17 283 GLY A O 1
ATOM 2200 N N . THR A 1 298 ? 37.462 29.166 -4.974 1.00 52.73 284 THR A N 1
ATOM 2201 C CA . THR A 1 298 ? 36.213 29.712 -5.468 1.00 56.05 284 THR A CA 1
ATOM 2202 C C . THR A 1 298 ? 36.468 30.061 -6.925 1.00 50.91 284 THR A C 1
ATOM 2203 O O . THR A 1 298 ? 37.446 30.737 -7.220 1.00 51.21 284 THR A O 1
ATOM 2207 N N . PHE A 1 299 ? 35.645 29.534 -7.832 1.00 52.12 285 PHE A N 1
ATOM 2208 C CA . PHE A 1 299 ? 35.794 29.887 -9.234 1.00 51.95 285 PHE A CA 1
ATOM 2209 C C . PHE A 1 299 ? 35.861 31.409 -9.353 1.00 51.93 285 PHE A C 1
ATOM 2210 O O . PHE A 1 299 ? 35.002 32.117 -8.813 1.00 52.50 285 PHE A O 1
ATOM 2218 N N . PHE A 1 300 ? 36.889 31.901 -10.056 1.00 46.69 286 PHE A N 1
ATOM 2219 C CA . PHE A 1 300 ? 37.332 33.294 -9.985 1.00 57.86 286 PHE A CA 1
ATOM 2220 C C . PHE A 1 300 ? 36.220 34.270 -10.377 1.00 49.44 286 PHE A C 1
ATOM 2221 O O . PHE A 1 300 ? 36.208 35.391 -9.885 1.00 48.73 286 PHE A O 1
ATOM 2229 N N . LEU A 1 301 ? 35.290 33.865 -11.244 1.00 46.34 287 LEU A N 1
ATOM 2230 C CA . LEU A 1 301 ? 34.263 34.815 -11.670 1.00 47.64 287 LEU A CA 1
ATOM 2231 C C . LEU A 1 301 ? 33.290 35.135 -10.537 1.00 48.42 287 LEU A C 1
ATOM 2232 O O . LEU A 1 301 ? 32.435 35.986 -10.712 1.00 44.66 287 LEU A O 1
ATOM 2237 N N . MET A 1 302 ? 33.396 34.445 -9.394 1.00 46.78 288 MET A N 1
ATOM 2238 C CA . MET A 1 302 ? 32.528 34.713 -8.252 1.00 51.74 288 MET A CA 1
ATOM 2239 C C . MET A 1 302 ? 33.270 35.462 -7.140 1.00 54.30 288 MET A C 1
ATOM 2240 O O . MET A 1 302 ? 32.717 35.630 -6.054 1.00 55.90 288 MET A O 1
ATOM 2245 N N . ASP A 1 303 ? 34.501 35.933 -7.395 1.00 53.85 289 ASP A N 1
ATOM 2246 C CA . ASP A 1 303 ? 35.282 36.568 -6.337 1.00 56.12 289 ASP A CA 1
ATOM 2247 C C . ASP A 1 303 ? 34.572 37.807 -5.798 1.00 60.23 289 ASP A C 1
ATOM 2248 O O . ASP A 1 303 ? 34.487 37.974 -4.583 1.00 52.03 289 ASP A O 1
ATOM 2253 N N . THR A 1 304 ? 34.080 38.669 -6.702 1.00 42.46 290 THR A N 1
ATOM 2254 C CA . THR A 1 304 ? 33.460 39.916 -6.275 1.00 46.86 290 THR A CA 1
ATOM 2255 C C . THR A 1 304 ? 32.096 39.658 -5.629 1.00 51.84 290 THR A C 1
ATOM 2256 O O . THR A 1 304 ? 31.771 40.236 -4.594 1.00 56.52 290 THR A O 1
ATOM 2260 N N . THR A 1 305 ? 31.282 38.815 -6.265 1.00 46.94 291 THR A N 1
ATOM 2261 C CA . THR A 1 305 ? 29.982 38.487 -5.722 1.00 47.96 291 THR A CA 1
ATOM 2262 C C . THR A 1 305 ? 30.142 37.904 -4.314 1.00 51.61 291 THR A C 1
ATOM 2263 O O . THR A 1 305 ? 29.375 38.255 -3.440 1.00 50.16 291 THR A O 1
ATOM 2267 N N . SER A 1 306 ? 31.143 37.040 -4.096 1.00 47.40 292 SER A N 1
ATOM 2268 C CA . SER A 1 306 ? 31.421 36.446 -2.796 1.00 52.84 292 SER A CA 1
ATOM 2269 C C . SER A 1 306 ? 31.689 37.541 -1.765 1.00 54.57 292 SER A C 1
ATOM 2270 O O . SER A 1 306 ? 31.161 37.478 -0.662 1.00 49.56 292 SER A O 1
ATOM 2273 N N . ARG A 1 307 ? 32.493 38.545 -2.142 1.00 55.07 293 ARG A N 1
ATOM 2274 C CA . ARG A 1 307 ? 32.840 39.629 -1.233 1.00 59.53 293 ARG A CA 1
ATOM 2275 C C . ARG A 1 307 ? 31.608 40.471 -0.902 1.00 63.81 293 ARG A C 1
ATOM 2276 O O . ARG A 1 307 ? 31.452 40.921 0.233 1.00 62.97 293 ARG A O 1
ATOM 2284 N N . ILE A 1 308 ? 30.726 40.672 -1.888 1.00 57.63 294 ILE A N 1
ATOM 2285 C CA . ILE A 1 308 ? 29.529 41.463 -1.650 1.00 55.65 294 ILE A CA 1
ATOM 2286 C C . ILE A 1 308 ? 28.658 40.771 -0.596 1.00 54.11 294 ILE A C 1
ATOM 2287 O O . ILE A 1 308 ? 28.205 41.384 0.364 1.00 57.43 294 ILE A O 1
ATOM 2292 N N . ILE A 1 309 ? 28.442 39.468 -0.773 1.00 50.62 295 ILE A N 1
ATOM 2293 C CA . ILE A 1 309 ? 27.642 38.696 0.153 1.00 49.61 295 ILE A CA 1
ATOM 2294 C C . ILE A 1 309 ? 28.341 38.684 1.516 1.00 57.35 295 ILE A C 1
ATOM 2295 O O . ILE A 1 309 ? 27.696 38.921 2.538 1.00 49.94 295 ILE A O 1
ATOM 2300 N N . GLY A 1 310 ? 29.665 38.467 1.492 1.00 51.69 296 GLY A N 1
ATOM 2301 C CA . GLY A 1 310 ? 30.468 38.224 2.679 1.00 59.90 296 GLY A CA 1
ATOM 2302 C C . GLY A 1 310 ? 30.586 39.451 3.585 1.00 63.70 296 GLY A C 1
ATOM 2303 O O . GLY A 1 310 ? 30.957 39.317 4.745 1.00 60.80 296 GLY A O 1
ATOM 2304 N N . HIS A 1 311 ? 30.290 40.639 3.039 1.00 56.93 297 HIS A N 1
ATOM 2305 C CA . HIS A 1 311 ? 30.417 41.878 3.791 1.00 56.14 297 HIS A CA 1
ATOM 2306 C C . HIS A 1 311 ? 29.037 42.387 4.196 1.00 60.28 297 HIS A C 1
ATOM 2307 O O . HIS A 1 311 ? 28.874 43.559 4.495 1.00 65.25 297 HIS A O 1
ATOM 2314 N N . ASP A 1 312 ? 28.046 41.497 4.233 1.00 57.66 298 ASP A N 1
ATOM 2315 C CA . ASP A 1 312 ? 26.704 41.894 4.623 1.00 57.29 298 ASP A CA 1
ATOM 2316 C C . ASP A 1 312 ? 26.697 42.458 6.052 1.00 55.68 298 ASP A C 1
ATOM 2317 O O . ASP A 1 312 ? 27.448 41.992 6.903 1.00 53.75 298 ASP A O 1
ATOM 2322 N N . ALA A 1 313 ? 25.817 43.433 6.318 1.00 57.59 299 ALA A N 1
ATOM 2323 C CA . ALA A 1 313 ? 25.628 43.919 7.679 1.00 62.59 299 ALA A CA 1
ATOM 2324 C C . ALA A 1 313 ? 25.145 42.790 8.595 1.00 62.14 299 ALA A C 1
ATOM 2325 O O . ALA A 1 313 ? 25.611 42.700 9.718 1.00 66.04 299 ALA A O 1
ATOM 2327 N N . ARG A 1 314 ? 24.259 41.900 8.117 1.00 64.05 300 ARG A N 1
ATOM 2328 C CA . ARG A 1 314 ? 23.728 40.808 8.932 1.00 54.83 300 ARG A CA 1
ATOM 2329 C C . ARG A 1 314 ? 24.673 39.602 8.850 1.00 63.01 300 ARG A C 1
ATOM 2330 O O . ARG A 1 314 ? 24.836 38.972 7.805 1.00 65.29 300 ARG A O 1
ATOM 2338 N N . GLU A 1 315 ? 25.289 39.263 9.980 1.00 59.81 301 GLU A N 1
ATOM 2339 C CA . GLU A 1 315 ? 26.322 38.245 10.086 1.00 58.09 301 GLU A CA 1
ATOM 2340 C C . GLU A 1 315 ? 25.850 36.884 9.558 1.00 59.44 301 GLU A C 1
ATOM 2341 O O . GLU A 1 315 ? 26.620 36.127 8.962 1.00 54.94 301 GLU A O 1
ATOM 2347 N N . GLU A 1 316 ? 24.580 36.541 9.783 1.00 52.26 302 GLU A N 1
ATOM 2348 C CA . GLU A 1 316 ? 24.120 35.222 9.376 1.00 53.92 302 GLU A CA 1
ATOM 2349 C C . GLU A 1 316 ? 23.887 35.141 7.850 1.00 53.77 302 GLU A C 1
ATOM 2350 O O . GLU A 1 316 ? 23.576 34.071 7.334 1.00 50.11 302 GLU A O 1
ATOM 2356 N N . TRP A 1 317 ? 24.015 36.269 7.134 1.00 55.42 303 TRP A N 1
ATOM 2357 C CA . TRP A 1 317 ? 23.864 36.325 5.681 1.00 51.06 303 TRP A CA 1
ATOM 2358 C C . TRP A 1 317 ? 25.216 36.355 4.963 1.00 57.25 303 TRP A C 1
ATOM 2359 O O . TRP A 1 317 ? 25.254 36.641 3.769 1.00 53.69 303 TRP A O 1
ATOM 2370 N N . ARG A 1 318 ? 26.315 36.037 5.674 1.00 51.06 304 ARG A N 1
ATOM 2371 C CA . ARG A 1 318 ? 27.652 36.282 5.153 1.00 50.23 304 ARG A CA 1
ATOM 2372 C C . ARG A 1 318 ? 28.280 35.048 4.506 1.00 52.88 304 ARG A C 1
ATOM 2373 O O . ARG A 1 318 ? 28.855 35.173 3.434 1.00 51.82 304 ARG A O 1
ATOM 2381 N N . LYS A 1 319 ? 28.238 33.888 5.167 1.00 51.46 305 LYS A N 1
ATOM 2382 C CA . LYS A 1 319 ? 28.908 32.704 4.642 1.00 54.78 305 LYS A CA 1
ATOM 2383 C C . LYS A 1 319 ? 28.220 32.302 3.340 1.00 54.74 305 LYS A C 1
ATOM 2384 O O . LYS A 1 319 ? 26.986 32.380 3.243 1.00 52.38 305 LYS A O 1
ATOM 2390 N N . ASN A 1 320 ? 29.011 31.870 2.343 1.00 50.80 306 ASN A N 1
ATOM 2391 C CA . ASN A 1 320 ? 28.449 31.770 0.999 1.00 53.13 306 ASN A CA 1
ATOM 2392 C C . ASN A 1 320 ? 29.253 30.803 0.131 1.00 53.91 306 ASN A C 1
ATOM 2393 O O . ASN A 1 320 ? 30.393 30.457 0.462 1.00 48.44 306 ASN A O 1
ATOM 2398 N N . ASP A 1 321 ? 28.662 30.429 -1.020 1.00 49.18 307 ASP A N 1
ATOM 2399 C CA . ASP A 1 321 ? 29.291 29.505 -1.951 1.00 49.51 307 ASP A CA 1
ATOM 2400 C C . ASP A 1 321 ? 29.894 30.264 -3.142 1.00 53.05 307 ASP A C 1
ATOM 2401 O O . ASP A 1 321 ? 30.162 29.658 -4.187 1.00 49.95 307 ASP A O 1
ATOM 2406 N N . GLY A 1 322 ? 30.047 31.588 -3.013 1.00 44.19 308 GLY A N 1
ATOM 2407 C CA . GLY A 1 322 ? 30.430 32.410 -4.156 1.00 46.18 308 GLY A CA 1
ATOM 2408 C C . GLY A 1 322 ? 29.332 33.367 -4.628 1.00 47.51 308 GLY A C 1
ATOM 2409 O O . GLY A 1 322 ? 29.625 34.524 -4.961 1.00 47.48 308 GLY A O 1
ATOM 2410 N N . VAL A 1 323 ? 28.082 32.884 -4.702 1.00 47.34 309 VAL A N 1
ATOM 2411 C CA . VAL A 1 323 ? 26.987 33.731 -5.165 1.00 49.51 309 VAL A CA 1
ATOM 2412 C C . VAL A 1 323 ? 25.715 33.473 -4.374 1.00 47.41 309 VAL A C 1
ATOM 2413 O O . VAL A 1 323 ? 24.729 34.156 -4.639 1.00 46.61 309 VAL A O 1
ATOM 2417 N N . VAL A 1 324 ? 25.677 32.403 -3.565 1.00 48.48 310 VAL A N 1
ATOM 2418 C CA . VAL A 1 324 ? 24.520 32.203 -2.708 1.00 48.32 310 VAL A CA 1
ATOM 2419 C C . VAL A 1 324 ? 24.931 32.001 -1.256 1.00 52.08 310 VAL A C 1
ATOM 2420 O O . VAL A 1 324 ? 25.779 31.163 -0.953 1.00 46.83 310 VAL A O 1
ATOM 2424 N N . PRO A 1 325 ? 24.387 32.842 -0.339 1.00 48.48 311 PRO A N 1
ATOM 2425 C CA . PRO A 1 325 ? 24.688 32.718 1.087 1.00 46.19 311 PRO A CA 1
ATOM 2426 C C . PRO A 1 325 ? 24.103 31.408 1.606 1.00 44.60 311 PRO A C 1
ATOM 2427 O O . PRO A 1 325 ? 23.048 30.971 1.167 1.00 46.84 311 PRO A O 1
ATOM 2431 N N . VAL A 1 326 ? 24.836 30.769 2.524 1.00 47.19 312 VAL A N 1
ATOM 2432 C CA . VAL A 1 326 ? 24.423 29.536 3.173 1.00 46.83 312 VAL A CA 1
ATOM 2433 C C . VAL A 1 326 ? 22.963 29.597 3.642 1.00 48.25 312 VAL A C 1
ATOM 2434 O O . VAL A 1 326 ? 22.212 28.652 3.418 1.00 50.37 312 VAL A O 1
ATOM 2438 N N . ILE A 1 327 ? 22.553 30.694 4.302 1.00 50.56 313 ILE A N 1
ATOM 2439 C CA . ILE A 1 327 ? 21.200 30.773 4.847 1.00 50.09 313 ILE A CA 1
ATOM 2440 C C . ILE A 1 327 ? 20.172 30.766 3.712 1.00 52.89 313 ILE A C 1
ATOM 2441 O O . ILE A 1 327 ? 18.996 30.489 3.942 1.00 57.56 313 ILE A O 1
ATOM 2446 N N . SER A 1 328 ? 20.589 31.070 2.473 1.00 49.53 314 SER A N 1
ATOM 2447 C CA . SER A 1 328 ? 19.590 31.061 1.407 1.00 45.86 314 SER A CA 1
ATOM 2448 C C . SER A 1 328 ? 19.388 29.641 0.877 1.00 47.83 314 SER A C 1
ATOM 2449 O O . SER A 1 328 ? 18.285 29.250 0.521 1.00 50.08 314 SER A O 1
ATOM 2452 N N . SER A 1 329 ? 20.463 28.849 0.888 1.00 47.93 315 SER A N 1
ATOM 2453 C CA . SER A 1 329 ? 20.479 27.523 0.288 1.00 49.73 315 SER A CA 1
ATOM 2454 C C . SER A 1 329 ? 19.910 26.425 1.201 1.00 50.08 315 SER A C 1
ATOM 2455 O O . SER A 1 329 ? 19.400 25.420 0.696 1.00 45.74 315 SER A O 1
ATOM 2458 N N . LEU A 1 330 ? 20.040 26.570 2.532 1.00 51.13 316 LEU A N 1
ATOM 2459 C CA . LEU A 1 330 ? 19.683 25.503 3.485 1.00 47.55 316 LEU A CA 1
ATOM 2460 C C . LEU A 1 330 ? 18.227 25.055 3.302 1.00 45.37 316 LEU A C 1
ATOM 2461 O O . LEU A 1 330 ? 17.934 23.860 3.254 1.00 45.62 316 LEU A O 1
ATOM 2466 N N . HIS A 1 331 ? 17.298 26.022 3.207 1.00 45.45 317 HIS A N 1
ATOM 2467 C CA . HIS A 1 331 ? 15.876 25.721 3.044 1.00 46.13 317 HIS A CA 1
ATOM 2468 C C . HIS A 1 331 ? 15.119 27.037 2.904 1.00 42.00 317 HIS A C 1
ATOM 2469 O O . HIS A 1 331 ? 15.578 28.064 3.383 1.00 44.95 317 HIS A O 1
ATOM 2476 N N . PRO A 1 332 ? 13.940 27.077 2.251 1.00 38.78 318 PRO A N 1
ATOM 2477 C CA . PRO A 1 332 ? 13.135 28.293 2.254 1.00 43.69 318 PRO A CA 1
ATOM 2478 C C . PRO A 1 332 ? 12.857 28.690 3.709 1.00 47.72 318 PRO A C 1
ATOM 2479 O O . PRO A 1 332 ? 12.636 27.845 4.573 1.00 49.86 318 PRO A O 1
ATOM 2483 N N . SER A 1 333 ? 12.941 29.992 3.989 1.00 52.23 319 SER A N 1
ATOM 2484 C CA . SER A 1 333 ? 12.760 30.477 5.345 1.00 56.19 319 SER A CA 1
ATOM 2485 C C . SER A 1 333 ? 11.327 30.203 5.826 1.00 52.77 319 SER A C 1
ATOM 2486 O O . SER A 1 333 ? 10.336 30.308 5.090 1.00 55.43 319 SER A O 1
ATOM 2489 N N . ASN A 1 334 ? 11.232 29.651 7.032 1.00 57.30 320 ASN A N 1
ATOM 2490 C CA . ASN A 1 334 ? 9.928 29.419 7.638 1.00 56.47 320 ASN A CA 1
ATOM 2491 C C . ASN A 1 334 ? 9.132 28.379 6.832 1.00 57.03 320 ASN A C 1
ATOM 2492 O O . ASN A 1 334 ? 7.903 28.333 6.899 1.00 53.67 320 ASN A O 1
ATOM 2497 N N . GLN A 1 335 ? 9.827 27.514 6.080 1.00 44.38 321 GLN A N 1
ATOM 2498 C CA . GLN A 1 335 ? 9.187 26.251 5.737 1.00 42.77 321 GLN A CA 1
ATOM 2499 C C . GLN A 1 335 ? 9.799 25.176 6.629 1.00 45.90 321 GLN A C 1
ATOM 2500 O O . GLN A 1 335 ? 10.927 25.341 7.102 1.00 51.42 321 GLN A O 1
ATOM 2506 N N . PRO A 1 336 ? 9.058 24.093 6.953 1.00 45.46 322 PRO A N 1
ATOM 2507 C CA . PRO A 1 336 ? 9.569 23.086 7.882 1.00 52.30 322 PRO A CA 1
ATOM 2508 C C . PRO A 1 336 ? 10.782 22.364 7.298 1.00 57.56 322 PRO A C 1
ATOM 2509 O O . PRO A 1 336 ? 10.820 22.027 6.111 1.00 53.44 322 PRO A O 1
ATOM 2513 N N . PHE A 1 337 ? 11.777 22.137 8.163 1.00 50.28 323 PHE A N 1
ATOM 2514 C CA . PHE A 1 337 ? 13.024 21.516 7.769 1.00 50.53 323 PHE A CA 1
ATOM 2515 C C . PHE A 1 337 ? 13.525 20.675 8.936 1.00 58.45 323 PHE A C 1
ATOM 2516 O O . PHE A 1 337 ? 13.124 20.890 10.077 1.00 53.05 323 PHE A O 1
ATOM 2524 N N . VAL A 1 338 ? 14.421 19.738 8.630 1.00 51.89 324 VAL A N 1
ATOM 2525 C CA . VAL A 1 338 ? 15.141 18.961 9.622 1.00 49.94 324 VAL A CA 1
ATOM 2526 C C . VAL A 1 338 ? 16.570 18.784 9.112 1.00 55.38 324 VAL A C 1
ATOM 2527 O O . VAL A 1 338 ? 16.765 18.414 7.956 1.00 54.54 324 VAL A O 1
ATOM 2531 N N . ASN A 1 339 ? 17.553 19.062 9.977 1.00 53.53 325 ASN A N 1
ATOM 2532 C CA . ASN A 1 339 ? 18.946 18.771 9.680 1.00 55.23 325 ASN A CA 1
ATOM 2533 C C . ASN A 1 339 ? 19.155 17.272 9.697 1.00 61.19 325 ASN A C 1
ATOM 2534 O O . ASN A 1 339 ? 18.764 16.582 10.626 1.00 61.94 325 ASN A O 1
ATOM 2539 N N . VAL A 1 340 ? 19.754 16.785 8.622 1.00 54.77 326 VAL A N 1
ATOM 2540 C CA . VAL A 1 340 ? 19.919 15.364 8.406 1.00 51.37 326 VAL A CA 1
ATOM 2541 C C . VAL A 1 340 ? 21.420 15.125 8.273 1.00 62.03 326 VAL A C 1
ATOM 2542 O O . VAL A 1 340 ? 22.169 16.054 7.995 1.00 57.92 326 VAL A O 1
ATOM 2546 N N . THR A 1 341 ? 21.853 13.900 8.562 1.00 60.68 327 THR A N 1
ATOM 2547 C CA . THR A 1 341 ? 23.241 13.492 8.434 1.00 59.82 327 THR A CA 1
ATOM 2548 C C . THR A 1 341 ? 23.451 13.006 7.002 1.00 60.41 327 THR A C 1
ATOM 2549 O O . THR A 1 341 ? 22.483 12.715 6.310 1.00 64.02 327 THR A O 1
ATOM 2553 N N . ASN A 1 342 ? 24.701 12.864 6.558 1.00 58.93 328 ASN A N 1
ATOM 2554 C CA . ASN A 1 342 ? 24.957 12.229 5.274 1.00 65.32 328 ASN A CA 1
ATOM 2555 C C . ASN A 1 342 ? 24.600 10.747 5.224 1.00 72.52 328 ASN A C 1
ATOM 2556 O O . ASN A 1 342 ? 24.312 10.242 4.149 1.00 86.91 328 ASN A O 1
ATOM 2561 N N . ASN A 1 343 ? 24.596 10.054 6.355 1.00 84.86 329 ASN A N 1
ATOM 2562 C CA . ASN A 1 343 ? 24.524 8.599 6.292 1.00 98.73 329 ASN A CA 1
ATOM 2563 C C . ASN A 1 343 ? 23.078 8.116 6.311 1.00 91.53 329 ASN A C 1
ATOM 2564 O O . ASN A 1 343 ? 22.706 7.229 5.549 1.00 88.37 329 ASN A O 1
ATOM 2569 N N . GLU A 1 344 ? 22.271 8.725 7.180 1.00 78.22 330 GLU A N 1
ATOM 2570 C CA . GLU A 1 344 ? 20.939 8.217 7.450 1.00 77.49 330 GLU A CA 1
ATOM 2571 C C . GLU A 1 344 ? 20.048 8.324 6.207 1.00 85.12 330 GLU A C 1
ATOM 2572 O O . GLU A 1 344 ? 20.304 9.108 5.286 1.00 76.03 330 GLU A O 1
ATOM 2578 N N . PRO A 1 345 ? 18.964 7.517 6.149 1.00 87.58 331 PRO A N 1
ATOM 2579 C CA . PRO A 1 345 ? 17.999 7.595 5.051 1.00 83.19 331 PRO A CA 1
ATOM 2580 C C . PRO A 1 345 ? 17.413 9.002 5.034 1.00 78.30 331 PRO A C 1
ATOM 2581 O O . PRO A 1 345 ? 17.147 9.581 6.089 1.00 81.51 331 PRO A O 1
ATOM 2585 N N . ALA A 1 346 ? 17.268 9.559 3.829 1.00 72.33 332 ALA A N 1
ATOM 2586 C CA . ALA A 1 346 ? 16.662 10.871 3.660 1.00 59.99 332 ALA A CA 1
ATOM 2587 C C . ALA A 1 346 ? 15.294 10.674 3.019 1.00 59.81 332 ALA A C 1
ATOM 2588 O O . ALA A 1 346 ? 15.025 11.128 1.903 1.00 55.98 332 ALA A O 1
ATOM 2590 N N . THR A 1 347 ? 14.404 10.038 3.774 1.00 55.84 333 THR A N 1
ATOM 2591 C CA . THR A 1 347 ? 13.216 9.421 3.219 1.00 55.03 333 THR A CA 1
ATOM 2592 C C . THR A 1 347 ? 11.956 10.003 3.859 1.00 49.30 333 THR A C 1
ATOM 2593 O O . THR A 1 347 ? 10.855 9.528 3.597 1.00 60.20 333 THR A O 1
ATOM 2597 N N . ARG A 1 348 ? 12.103 11.025 4.702 1.00 52.39 334 ARG A N 1
ATOM 2598 C CA . ARG A 1 348 ? 10.953 11.748 5.243 1.00 55.38 334 ARG A CA 1
ATOM 2599 C C . ARG A 1 348 ? 10.284 12.571 4.138 1.00 57.21 334 ARG A C 1
ATOM 2600 O O . ARG A 1 348 ? 10.950 13.111 3.253 1.00 55.01 334 ARG A O 1
ATOM 2608 N N . ARG A 1 349 ? 8.956 12.656 4.211 1.00 56.06 335 ARG A N 1
ATOM 2609 C CA . ARG A 1 349 ? 8.137 13.375 3.257 1.00 53.50 335 ARG A CA 1
ATOM 2610 C C . ARG A 1 349 ? 7.656 14.680 3.878 1.00 59.09 335 ARG A C 1
ATOM 2611 O O . ARG A 1 349 ? 7.504 14.762 5.086 1.00 50.04 335 ARG A O 1
ATOM 2619 N N . GLY A 1 350 ? 7.503 15.728 3.061 1.00 53.52 336 GLY A N 1
ATOM 2620 C CA . GLY A 1 350 ? 6.788 16.919 3.500 1.00 46.22 336 GLY A CA 1
ATOM 2621 C C . GLY A 1 350 ? 7.647 17.890 4.303 1.00 47.61 336 GLY A C 1
ATOM 2622 O O . GLY A 1 350 ? 7.127 18.860 4.850 1.00 50.86 336 GLY A O 1
ATOM 2623 N N . ILE A 1 351 ? 8.961 17.663 4.355 1.00 46.03 337 ILE A N 1
ATOM 2624 C CA . ILE A 1 351 ? 9.813 18.494 5.193 1.00 47.80 337 ILE A CA 1
ATOM 2625 C C . ILE A 1 351 ? 11.201 18.604 4.540 1.00 46.08 337 ILE A C 1
ATOM 2626 O O . ILE A 1 351 ? 11.738 17.622 4.056 1.00 47.86 337 ILE A O 1
ATOM 2631 N N . TRP A 1 352 ? 11.789 19.801 4.526 1.00 43.82 338 TRP A N 1
ATOM 2632 C CA . TRP A 1 352 ? 13.076 19.979 3.878 1.00 49.83 338 TRP A CA 1
ATOM 2633 C C . TRP A 1 352 ? 14.143 19.247 4.675 1.00 49.46 338 TRP A C 1
ATOM 2634 O O . TRP A 1 352 ? 14.464 19.655 5.779 1.00 52.28 338 TRP A O 1
ATOM 2645 N N . GLN A 1 353 ? 14.712 18.194 4.090 1.00 53.17 339 GLN A N 1
ATOM 2646 C CA . GLN A 1 353 ? 15.835 17.493 4.693 1.00 46.34 339 GLN A CA 1
ATOM 2647 C C . GLN A 1 353 ? 17.141 18.188 4.308 1.00 56.30 339 GLN A C 1
ATOM 2648 O O . GLN A 1 353 ? 17.608 18.061 3.178 1.00 55.36 339 GLN A O 1
ATOM 2654 N N . VAL A 1 354 ? 17.743 18.897 5.270 1.00 49.30 340 VAL A N 1
ATOM 2655 C CA . VAL A 1 354 ? 18.922 19.678 4.976 1.00 53.15 340 VAL A CA 1
ATOM 2656 C C . VAL A 1 354 ? 20.210 18.923 5.268 1.00 58.52 340 VAL A C 1
ATOM 2657 O O . VAL A 1 354 ? 20.508 18.550 6.392 1.00 53.83 340 VAL A O 1
ATOM 2661 N N . LYS A 1 355 ? 20.944 18.688 4.181 1.00 55.01 341 LYS A N 1
ATOM 2662 C CA . LYS A 1 355 ? 22.155 17.894 4.169 1.00 47.83 341 LYS A CA 1
ATOM 2663 C C . LYS A 1 355 ? 23.280 18.729 4.756 1.00 48.40 341 LYS A C 1
ATOM 2664 O O . LYS A 1 355 ? 23.248 19.952 4.639 1.00 51.94 341 LYS A O 1
ATOM 2670 N N . PRO A 1 356 ? 24.290 18.128 5.432 1.00 50.07 342 PRO A N 1
ATOM 2671 C CA . PRO A 1 356 ? 25.398 18.901 5.989 1.00 49.60 342 PRO A CA 1
ATOM 2672 C C . PRO A 1 356 ? 26.116 19.656 4.875 1.00 53.29 342 PRO A C 1
ATOM 2673 O O . PRO A 1 356 ? 26.310 19.143 3.773 1.00 51.51 342 PRO A O 1
ATOM 2677 N N . ILE A 1 357 ? 26.504 20.889 5.191 1.00 50.91 343 ILE A N 1
ATOM 2678 C CA . ILE A 1 357 ? 27.173 21.807 4.295 1.00 55.28 343 ILE A CA 1
ATOM 2679 C C . ILE A 1 357 ? 28.428 21.152 3.723 1.00 59.05 343 ILE A C 1
ATOM 2680 O O . ILE A 1 357 ? 29.188 20.544 4.452 1.00 54.31 343 ILE A O 1
ATOM 2685 N N . LEU A 1 358 ? 28.635 21.289 2.408 1.00 53.91 344 LEU A N 1
ATOM 2686 C CA . LEU A 1 358 ? 29.795 20.734 1.730 1.00 48.01 344 LEU A CA 1
ATOM 2687 C C . LEU A 1 358 ? 30.920 21.771 1.783 1.00 54.71 344 LEU A C 1
ATOM 2688 O O . LEU A 1 358 ? 30.825 22.830 1.158 1.00 50.96 344 LEU A O 1
ATOM 2693 N N . GLN A 1 359 ? 31.968 21.460 2.570 1.00 51.42 345 GLN A N 1
ATOM 2694 C CA . GLN A 1 359 ? 33.039 22.396 2.891 1.00 53.13 345 GLN A CA 1
ATOM 2695 C C . GLN A 1 359 ? 33.929 22.552 1.665 1.00 52.17 345 GLN A C 1
ATOM 2696 O O . GLN A 1 359 ? 34.331 21.547 1.120 1.00 58.50 345 GLN A O 1
ATOM 2702 N N . GLY A 1 360 ? 34.202 23.791 1.220 1.00 50.60 346 GLY A N 1
ATOM 2703 C CA . GLY A 1 360 ? 35.058 24.030 0.067 1.00 53.10 346 GLY A CA 1
ATOM 2704 C C . GLY A 1 360 ? 34.337 23.977 -1.289 1.00 55.26 346 GLY A C 1
ATOM 2705 O O . GLY A 1 360 ? 34.960 24.218 -2.331 1.00 54.67 346 GLY A O 1
ATOM 2706 N N . TRP A 1 361 ? 33.048 23.617 -1.293 1.00 51.29 347 TRP A N 1
ATOM 2707 C CA . TRP A 1 361 ? 32.287 23.532 -2.540 1.00 51.98 347 TRP A CA 1
ATOM 2708 C C . TRP A 1 361 ? 31.657 24.885 -2.852 1.00 50.33 347 TRP A C 1
ATOM 2709 O O . TRP A 1 361 ? 30.757 25.341 -2.125 1.00 48.59 347 TRP A O 1
ATOM 2720 N N . ASP A 1 362 ? 32.127 25.516 -3.936 1.00 43.40 348 ASP A N 1
ATOM 2721 C CA . ASP A 1 362 ? 31.503 26.752 -4.393 1.00 43.37 348 ASP A CA 1
ATOM 2722 C C . ASP A 1 362 ? 30.289 26.386 -5.241 1.00 45.60 348 ASP A C 1
ATOM 2723 O O . ASP A 1 362 ? 30.024 25.212 -5.516 1.00 44.88 348 ASP A O 1
ATOM 2728 N N . HIS A 1 363 ? 29.570 27.421 -5.667 1.00 48.69 349 HIS A N 1
ATOM 2729 C CA . HIS A 1 363 ? 28.327 27.312 -6.406 1.00 45.36 349 HIS A CA 1
ATOM 2730 C C . HIS A 1 363 ? 28.460 26.393 -7.625 1.00 48.32 349 HIS A C 1
ATOM 2731 O O . HIS A 1 363 ? 27.547 25.604 -7.901 1.00 47.12 349 HIS A O 1
ATOM 2738 N N . VAL A 1 364 ? 29.593 26.476 -8.344 1.00 43.79 350 VAL A N 1
ATOM 2739 C CA . VAL A 1 364 ? 29.693 25.718 -9.581 1.00 44.24 350 VAL A CA 1
ATOM 2740 C C . VAL A 1 364 ? 30.436 24.399 -9.380 1.00 49.46 350 VAL A C 1
ATOM 2741 O O . VAL A 1 364 ? 30.392 23.550 -10.265 1.00 54.41 350 VAL A O 1
ATOM 2745 N N . ASP A 1 365 ? 31.065 24.193 -8.211 1.00 50.10 351 ASP A N 1
ATOM 2746 C CA . ASP A 1 365 ? 31.626 22.881 -7.902 1.00 46.72 351 ASP A CA 1
ATOM 2747 C C . ASP A 1 365 ? 30.523 21.825 -7.907 1.00 45.39 351 ASP A C 1
ATOM 2748 O O . ASP A 1 365 ? 30.773 20.665 -8.243 1.00 47.95 351 ASP A O 1
ATOM 2753 N N . PHE A 1 366 ? 29.281 22.222 -7.585 1.00 46.83 352 PHE A N 1
ATOM 2754 C CA . PHE A 1 366 ? 28.169 21.268 -7.594 1.00 48.65 352 PHE A CA 1
ATOM 2755 C C . PHE A 1 366 ? 27.905 20.679 -8.976 1.00 45.43 352 PHE A C 1
ATOM 2756 O O . PHE A 1 366 ? 27.276 19.624 -9.064 1.00 46.26 352 PHE A O 1
ATOM 2764 N N . ILE A 1 367 ? 28.307 21.389 -10.045 1.00 43.63 353 ILE A N 1
ATOM 2765 C CA . ILE A 1 367 ? 28.038 20.903 -11.396 1.00 45.74 353 ILE A CA 1
ATOM 2766 C C . ILE A 1 367 ? 29.348 20.628 -12.138 1.00 49.26 353 ILE A C 1
ATOM 2767 O O . ILE A 1 367 ? 29.336 20.359 -13.341 1.00 48.53 353 ILE A O 1
ATOM 2772 N N . GLY A 1 368 ? 30.470 20.724 -11.416 1.00 45.93 354 GLY A N 1
ATOM 2773 C CA . GLY A 1 368 ? 31.711 20.157 -11.911 1.00 44.19 354 GLY A CA 1
ATOM 2774 C C . GLY A 1 368 ? 32.444 21.056 -12.906 1.00 54.60 354 GLY A C 1
ATOM 2775 O O . GLY A 1 368 ? 33.404 20.607 -13.528 1.00 52.35 354 GLY A O 1
ATOM 2776 N N . VAL A 1 369 ? 32.027 22.323 -13.040 1.00 46.07 355 VAL A N 1
ATOM 2777 C CA . VAL A 1 369 ? 32.533 23.126 -14.144 1.00 49.67 355 VAL A CA 1
ATOM 2778 C C . VAL A 1 369 ? 33.711 23.963 -13.667 1.00 51.74 355 VAL A C 1
ATOM 2779 O O . VAL A 1 369 ? 34.267 24.713 -14.449 1.00 54.66 355 VAL A O 1
ATOM 2783 N N . ASP A 1 370 ? 34.113 23.843 -12.396 1.00 51.59 356 ASP A N 1
ATOM 2784 C CA . ASP A 1 370 ? 35.256 24.629 -11.963 1.00 49.01 356 ASP A CA 1
ATOM 2785 C C . ASP A 1 370 ? 36.535 23.902 -12.390 1.00 56.36 356 ASP A C 1
ATOM 2786 O O . ASP A 1 370 ? 37.133 23.181 -11.588 1.00 54.71 356 ASP A O 1
ATOM 2791 N N . PHE A 1 371 ? 36.962 24.134 -13.647 1.00 51.17 357 PHE A N 1
ATOM 2792 C CA . PHE A 1 371 ? 38.107 23.431 -14.218 1.00 53.23 357 PHE A CA 1
ATOM 2793 C C . PHE A 1 371 ? 39.405 23.948 -13.593 1.00 56.40 357 PHE A C 1
ATOM 2794 O O . PHE A 1 371 ? 40.447 23.354 -13.798 1.00 56.65 357 PHE A O 1
ATOM 2802 N N . LEU A 1 372 ? 39.349 25.049 -12.839 1.00 52.51 358 LEU A N 1
ATOM 2803 C CA . LEU A 1 372 ? 40.546 25.582 -12.205 1.00 56.66 358 LEU A CA 1
ATOM 2804 C C . LEU A 1 372 ? 40.764 24.996 -10.806 1.00 58.47 358 LEU A C 1
ATOM 2805 O O . LEU A 1 372 ? 41.718 25.383 -10.153 1.00 57.20 358 LEU A O 1
ATOM 2810 N N . ASP A 1 373 ? 39.869 24.133 -10.311 1.00 58.40 359 ASP A N 1
ATOM 2811 C CA . ASP A 1 373 ? 39.903 23.738 -8.909 1.00 57.13 359 ASP A CA 1
ATOM 2812 C C . ASP A 1 373 ? 40.204 22.241 -8.776 1.00 56.87 359 ASP A C 1
ATOM 2813 O O . ASP A 1 373 ? 39.297 21.404 -8.828 1.00 57.40 359 ASP A O 1
ATOM 2818 N N . PHE A 1 374 ? 41.480 21.916 -8.535 1.00 60.07 360 PHE A N 1
ATOM 2819 C CA . PHE A 1 374 ? 41.949 20.540 -8.597 1.00 59.87 360 PHE A CA 1
ATOM 2820 C C . PHE A 1 374 ? 41.582 19.788 -7.312 1.00 57.47 360 PHE A C 1
ATOM 2821 O O . PHE A 1 374 ? 41.574 18.558 -7.295 1.00 60.84 360 PHE A O 1
ATOM 2829 N N . LYS A 1 375 ? 41.195 20.512 -6.257 1.00 58.20 361 LYS A N 1
ATOM 2830 C CA . LYS A 1 375 ? 40.745 19.883 -5.018 1.00 64.23 361 LYS A CA 1
ATOM 2831 C C . LYS A 1 375 ? 39.412 19.161 -5.217 1.00 62.12 361 LYS A C 1
ATOM 2832 O O . LYS A 1 375 ? 39.069 18.263 -4.457 1.00 64.98 361 LYS A O 1
ATOM 2838 N N . ARG A 1 376 ? 38.624 19.571 -6.217 1.00 56.72 362 ARG A N 1
ATOM 2839 C CA . ARG A 1 376 ? 37.304 18.976 -6.393 1.00 55.24 362 ARG A CA 1
ATOM 2840 C C . ARG A 1 376 ? 37.406 17.978 -7.554 1.00 58.90 362 ARG A C 1
ATOM 2841 O O . ARG A 1 376 ? 37.456 18.391 -8.715 1.00 51.81 362 ARG A O 1
ATOM 2849 N N . LYS A 1 377 ? 37.429 16.677 -7.233 1.00 55.70 363 LYS A N 1
ATOM 2850 C CA . LYS A 1 377 ? 37.831 15.628 -8.166 1.00 61.72 363 LYS A CA 1
ATOM 2851 C C . LYS A 1 377 ? 36.607 15.053 -8.871 1.00 59.71 363 LYS A C 1
ATOM 2852 O O . LYS A 1 377 ? 35.509 15.048 -8.313 1.00 58.94 363 LYS A O 1
ATOM 2858 N N . GLY A 1 378 ? 36.826 14.483 -10.059 1.00 56.78 364 GLY A N 1
ATOM 2859 C CA . GLY A 1 378 ? 35.760 13.794 -10.778 1.00 46.78 364 GLY A CA 1
ATOM 2860 C C . GLY A 1 378 ? 35.134 12.679 -9.941 1.00 52.91 364 GLY A C 1
ATOM 2861 O O . GLY A 1 378 ? 33.908 12.491 -9.955 1.00 59.36 364 GLY A O 1
ATOM 2862 N N . SER A 1 379 ? 35.985 11.945 -9.208 1.00 51.68 365 SER A N 1
ATOM 2863 C CA . SER A 1 379 ? 35.501 10.783 -8.484 1.00 54.99 365 SER A CA 1
ATOM 2864 C C . SER A 1 379 ? 34.632 11.240 -7.313 1.00 54.28 365 SER A C 1
ATOM 2865 O O . SER A 1 379 ? 33.626 10.610 -7.008 1.00 52.11 365 SER A O 1
ATOM 2868 N N . GLU A 1 380 ? 34.984 12.373 -6.703 1.00 52.01 366 GLU A N 1
ATOM 2869 C CA . GLU A 1 380 ? 34.155 12.972 -5.666 1.00 56.76 366 GLU A CA 1
ATOM 2870 C C . GLU A 1 380 ? 32.788 13.339 -6.261 1.00 58.28 366 GLU A C 1
ATOM 2871 O O . GLU A 1 380 ? 31.754 13.022 -5.675 1.00 55.40 366 GLU A O 1
ATOM 2877 N N . LEU A 1 381 ? 32.785 13.973 -7.447 1.00 49.82 367 LEU A N 1
ATOM 2878 C CA . LEU A 1 381 ? 31.532 14.438 -8.024 1.00 49.65 367 LEU A CA 1
ATOM 2879 C C . LEU A 1 381 ? 30.660 13.251 -8.429 1.00 49.51 367 LEU A C 1
ATOM 2880 O O . LEU A 1 381 ? 29.450 13.265 -8.204 1.00 52.92 367 LEU A O 1
ATOM 2885 N N . ALA A 1 382 ? 31.277 12.202 -8.987 1.00 51.69 368 ALA A N 1
ATOM 2886 C CA . ALA A 1 382 ? 30.568 10.953 -9.259 1.00 54.73 368 ALA A CA 1
ATOM 2887 C C . ALA A 1 382 ? 29.894 10.409 -8.000 1.00 54.59 368 ALA A C 1
ATOM 2888 O O . ALA A 1 382 ? 28.732 10.005 -8.060 1.00 58.42 368 ALA A O 1
ATOM 2890 N N . ASN A 1 383 ? 30.615 10.385 -6.862 1.00 52.89 369 ASN A N 1
ATOM 2891 C CA . ASN A 1 383 ? 30.040 9.840 -5.630 1.00 59.15 369 ASN A CA 1
ATOM 2892 C C . ASN A 1 383 ? 28.858 10.691 -5.201 1.00 56.40 369 ASN A C 1
ATOM 2893 O O . ASN A 1 383 ? 27.835 10.156 -4.774 1.00 56.46 369 ASN A O 1
ATOM 2898 N N . PHE A 1 384 ? 29.001 12.012 -5.368 1.00 53.11 370 PHE A N 1
ATOM 2899 C CA . PHE A 1 384 ? 27.948 12.933 -4.961 1.00 57.94 370 PHE A CA 1
ATOM 2900 C C . PHE A 1 384 ? 26.669 12.653 -5.755 1.00 54.85 370 PHE A C 1
ATOM 2901 O O . PHE A 1 384 ? 25.589 12.559 -5.175 1.00 57.58 370 PHE A O 1
ATOM 2909 N N . TYR A 1 385 ? 26.787 12.494 -7.079 1.00 51.58 371 TYR A N 1
ATOM 2910 C CA . TYR A 1 385 ? 25.596 12.302 -7.906 1.00 51.25 371 TYR A CA 1
ATOM 2911 C C . TYR A 1 385 ? 24.969 10.932 -7.633 1.00 51.48 371 TYR A C 1
ATOM 2912 O O . TYR A 1 385 ? 23.755 10.812 -7.559 1.00 51.39 371 TYR A O 1
ATOM 2921 N N . ILE A 1 386 ? 25.810 9.901 -7.471 1.00 53.41 372 ILE A N 1
ATOM 2922 C CA . ILE A 1 386 ? 25.338 8.551 -7.223 1.00 50.53 372 ILE A CA 1
ATOM 2923 C C . ILE A 1 386 ? 24.635 8.524 -5.869 1.00 51.27 372 ILE A C 1
ATOM 2924 O O . ILE A 1 386 ? 23.611 7.860 -5.723 1.00 57.08 372 ILE A O 1
ATOM 2929 N N . GLY A 1 387 ? 25.163 9.275 -4.888 1.00 52.29 373 GLY A N 1
ATOM 2930 C CA . GLY A 1 387 ? 24.500 9.419 -3.592 1.00 47.04 373 GLY A CA 1
ATOM 2931 C C . GLY A 1 387 ? 23.096 10.027 -3.709 1.00 55.20 373 GLY A C 1
ATOM 2932 O O . GLY A 1 387 ? 22.175 9.629 -2.991 1.00 56.42 373 GLY A O 1
ATOM 2933 N N . ILE A 1 388 ? 22.917 10.992 -4.624 1.00 54.49 374 ILE A N 1
ATOM 2934 C CA . ILE A 1 388 ? 21.581 11.532 -4.864 1.00 55.83 374 ILE A CA 1
ATOM 2935 C C . ILE A 1 388 ? 20.679 10.441 -5.436 1.00 54.93 374 ILE A C 1
ATOM 2936 O O . ILE A 1 388 ? 19.532 10.315 -5.009 1.00 54.79 374 ILE A O 1
ATOM 2941 N N . ILE A 1 389 ? 21.190 9.687 -6.426 1.00 51.59 375 ILE A N 1
ATOM 2942 C CA . ILE A 1 389 ? 20.409 8.633 -7.063 1.00 50.53 375 ILE A CA 1
ATOM 2943 C C . ILE A 1 389 ? 20.036 7.568 -6.023 1.00 50.24 375 ILE A C 1
ATOM 2944 O O . ILE A 1 389 ? 18.910 7.071 -6.022 1.00 51.87 375 ILE A O 1
ATOM 2949 N N . ASN A 1 390 ? 20.969 7.226 -5.121 1.00 48.99 376 ASN A N 1
ATOM 2950 C CA . ASN A 1 390 ? 20.676 6.296 -4.028 1.00 54.58 376 ASN A CA 1
ATOM 2951 C C . ASN A 1 390 ? 19.507 6.785 -3.169 1.00 56.21 376 ASN A C 1
ATOM 2952 O O . ASN A 1 390 ? 18.594 6.014 -2.893 1.00 56.56 376 ASN A O 1
ATOM 2957 N N . ASP A 1 391 ? 19.532 8.059 -2.754 1.00 51.96 377 ASP A N 1
ATOM 2958 C CA . ASP A 1 391 ? 18.401 8.644 -2.037 1.00 54.09 377 ASP A CA 1
ATOM 2959 C C . ASP A 1 391 ? 17.117 8.512 -2.844 1.00 54.60 377 ASP A C 1
ATOM 2960 O O . ASP A 1 391 ? 16.085 8.127 -2.304 1.00 56.39 377 ASP A O 1
ATOM 2965 N N . LEU A 1 392 ? 17.181 8.808 -4.144 1.00 56.69 378 LEU A N 1
ATOM 2966 C CA . LEU A 1 392 ? 15.995 8.744 -4.987 1.00 57.37 378 LEU A CA 1
ATOM 2967 C C . LEU A 1 392 ? 15.456 7.305 -5.052 1.00 55.25 378 LEU A C 1
ATOM 2968 O O . LEU A 1 392 ? 14.244 7.075 -4.956 1.00 55.07 378 LEU A O 1
ATOM 2973 N N . LEU A 1 393 ? 16.355 6.329 -5.222 1.00 56.08 379 LEU A N 1
ATOM 2974 C CA . LEU A 1 393 ? 15.994 4.915 -5.145 1.00 62.40 379 LEU A CA 1
ATOM 2975 C C . LEU A 1 393 ? 15.318 4.594 -3.798 1.00 56.83 379 LEU A C 1
ATOM 2976 O O . LEU A 1 393 ? 14.308 3.902 -3.757 1.00 61.35 379 LEU A O 1
ATOM 2981 N N . SER A 1 394 ? 15.827 5.143 -2.695 1.00 50.37 380 SER A N 1
ATOM 2982 C CA . SER A 1 394 ? 15.242 4.966 -1.354 1.00 52.57 380 SER A CA 1
ATOM 2983 C C . SER A 1 394 ? 13.829 5.528 -1.265 1.00 57.97 380 SER A C 1
ATOM 2984 O O . SER A 1 394 ? 12.963 4.953 -0.603 1.00 57.75 380 SER A O 1
ATOM 2987 N N . VAL A 1 395 ? 13.617 6.681 -1.915 1.00 51.69 381 VAL A N 1
ATOM 2988 C CA . VAL A 1 395 ? 12.287 7.266 -1.991 1.00 56.25 381 VAL A CA 1
ATOM 2989 C C . VAL A 1 395 ? 11.326 6.275 -2.642 1.00 58.70 381 VAL A C 1
ATOM 2990 O O . VAL A 1 395 ? 10.223 6.073 -2.130 1.00 60.73 381 VAL A O 1
ATOM 2994 N N . GLU A 1 396 ? 11.756 5.678 -3.768 1.00 58.19 382 GLU A N 1
ATOM 2995 C CA . GLU A 1 396 ? 10.944 4.734 -4.525 1.00 58.33 382 GLU A CA 1
ATOM 2996 C C . GLU A 1 396 ? 10.668 3.487 -3.682 1.00 60.09 382 GLU A C 1
ATOM 2997 O O . GLU A 1 396 ? 9.558 2.970 -3.689 1.00 57.67 382 GLU A O 1
ATOM 3003 N N . ALA A 1 397 ? 11.686 3.013 -2.957 1.00 58.47 383 ALA A N 1
ATOM 3004 C CA . ALA A 1 397 ? 11.596 1.771 -2.203 1.00 65.76 383 ALA A CA 1
ATOM 3005 C C . ALA A 1 397 ? 10.679 1.934 -0.987 1.00 67.18 383 ALA A C 1
ATOM 3006 O O . ALA A 1 397 ? 10.104 0.959 -0.533 1.00 73.28 383 ALA A O 1
ATOM 3008 N N . THR A 1 398 ? 10.534 3.157 -0.467 1.00 69.71 384 THR A N 1
ATOM 3009 C CA . THR A 1 398 ? 9.752 3.361 0.741 1.00 67.19 384 THR A CA 1
ATOM 3010 C C . THR A 1 398 ? 8.412 4.007 0.402 1.00 70.46 384 THR A C 1
ATOM 3011 O O . THR A 1 398 ? 7.807 4.635 1.258 1.00 74.95 384 THR A O 1
ATOM 3015 N N . GLU A 1 399 ? 7.960 3.872 -0.847 1.00 72.74 385 GLU A N 1
ATOM 3016 C CA . GLU A 1 399 ? 6.576 4.181 -1.157 1.00 78.71 385 GLU A CA 1
ATOM 3017 C C . GLU A 1 399 ? 5.699 3.005 -0.720 1.00 75.56 385 GLU A C 1
ATOM 3018 O O . GLU A 1 399 ? 4.699 3.296 -0.055 1.00 83.98 385 GLU A O 1
ATOM 3024 N N . GLN B 1 18 ? 68.044 63.270 -15.258 1.00 110.13 4 GLN B N 1
ATOM 3025 C CA . GLN B 1 18 ? 68.891 62.755 -14.150 1.00 99.66 4 GLN B CA 1
ATOM 3026 C C . GLN B 1 18 ? 68.273 61.461 -13.609 1.00 89.90 4 GLN B C 1
ATOM 3027 O O . GLN B 1 18 ? 67.779 61.437 -12.482 1.00 84.19 4 GLN B O 1
ATOM 3033 N N . PRO B 1 19 ? 68.278 60.326 -14.358 1.00 80.08 5 PRO B N 1
ATOM 3034 C CA . PRO B 1 19 ? 67.793 59.053 -13.810 1.00 75.35 5 PRO B CA 1
ATOM 3035 C C . PRO B 1 19 ? 68.685 58.572 -12.665 1.00 71.31 5 PRO B C 1
ATOM 3036 O O . PRO B 1 19 ? 69.885 58.826 -12.668 1.00 66.68 5 PRO B O 1
ATOM 3040 N N . LEU B 1 20 ? 68.099 57.863 -11.699 1.00 68.09 6 LEU B N 1
ATOM 3041 C CA . LEU B 1 20 ? 68.848 57.305 -10.577 1.00 72.34 6 LEU B CA 1
ATOM 3042 C C . LEU B 1 20 ? 69.911 56.308 -11.050 1.00 67.92 6 LEU B C 1
ATOM 3043 O O . LEU B 1 20 ? 70.975 56.228 -10.457 1.00 65.67 6 LEU B O 1
ATOM 3048 N N . ASN B 1 21 ? 69.621 55.532 -12.102 1.00 67.16 7 ASN B N 1
ATOM 3049 C CA . ASN B 1 21 ? 70.555 54.570 -12.673 1.00 60.92 7 ASN B CA 1
ATOM 3050 C C . ASN B 1 21 ? 71.300 55.246 -13.823 1.00 67.56 7 ASN B C 1
ATOM 3051 O O . ASN B 1 21 ? 70.693 55.915 -14.652 1.00 63.23 7 ASN B O 1
ATOM 3056 N N . LYS B 1 22 ? 72.624 55.087 -13.859 1.00 71.39 8 LYS B N 1
ATOM 3057 C CA . LYS B 1 22 ? 73.435 55.758 -14.863 1.00 73.70 8 LYS B CA 1
ATOM 3058 C C . LYS B 1 22 ? 73.363 55.000 -16.193 1.00 74.25 8 LYS B C 1
ATOM 3059 O O . LYS B 1 22 ? 73.596 55.564 -17.256 1.00 76.24 8 LYS B O 1
ATOM 3065 N N . TYR B 1 23 ? 73.054 53.704 -16.138 1.00 66.12 9 TYR B N 1
ATOM 3066 C CA . TYR B 1 23 ? 72.923 52.947 -17.369 1.00 62.52 9 TYR B CA 1
ATOM 3067 C C . TYR B 1 23 ? 71.472 52.521 -17.534 1.00 71.68 9 TYR B C 1
ATOM 3068 O O . TYR B 1 23 ? 70.859 52.003 -16.599 1.00 67.73 9 TYR B O 1
ATOM 3077 N N . PRO B 1 24 ? 70.890 52.698 -18.738 1.00 66.29 10 PRO B N 1
ATOM 3078 C CA . PRO B 1 24 ? 69.514 52.270 -18.982 1.00 59.12 10 PRO B CA 1
ATOM 3079 C C . PRO B 1 24 ? 69.361 50.784 -18.687 1.00 57.78 10 PRO B C 1
ATOM 3080 O O . PRO B 1 24 ? 70.276 49.993 -18.959 1.00 60.27 10 PRO B O 1
ATOM 3084 N N . VAL B 1 25 ? 68.186 50.431 -18.133 1.00 52.09 11 VAL B N 1
ATOM 3085 C CA . VAL B 1 25 ? 67.788 49.040 -17.970 1.00 55.42 11 VAL B CA 1
ATOM 3086 C C . VAL B 1 25 ? 66.850 48.650 -19.116 1.00 53.37 11 VAL B C 1
ATOM 3087 O O . VAL B 1 25 ? 65.836 49.302 -19.332 1.00 56.69 11 VAL B O 1
ATOM 3091 N N . VAL B 1 26 ? 67.187 47.572 -19.825 1.00 52.91 12 VAL B N 1
ATOM 3092 C CA . VAL B 1 26 ? 66.338 47.050 -20.886 1.00 53.96 12 VAL B CA 1
ATOM 3093 C C . VAL B 1 26 ? 65.811 45.680 -20.456 1.00 53.80 12 VAL B C 1
ATOM 3094 O O . VAL B 1 26 ? 66.590 44.759 -20.212 1.00 53.52 12 VAL B O 1
ATOM 3098 N N . PHE B 1 27 ? 64.482 45.570 -20.354 1.00 50.06 13 PHE B N 1
ATOM 3099 C CA . PHE B 1 27 ? 63.819 44.317 -20.026 1.00 49.53 13 PHE B CA 1
ATOM 3100 C C . PHE B 1 27 ? 63.442 43.603 -21.320 1.00 48.77 13 PHE B C 1
ATOM 3101 O O . PHE B 1 27 ? 62.857 44.213 -22.212 1.00 50.97 13 PHE B O 1
ATOM 3109 N N . VAL B 1 28 ? 63.771 42.309 -21.403 1.00 50.85 14 VAL B N 1
ATOM 3110 C CA . VAL B 1 28 ? 63.640 41.557 -22.641 1.00 49.86 14 VAL B CA 1
ATOM 3111 C C . VAL B 1 28 ? 62.702 40.372 -22.412 1.00 53.32 14 VAL B C 1
ATOM 3112 O O . VAL B 1 28 ? 63.025 39.480 -21.632 1.00 48.50 14 VAL B O 1
ATOM 3116 N N . HIS B 1 29 ? 61.551 40.383 -23.116 1.00 48.48 15 HIS B N 1
ATOM 3117 C CA . HIS B 1 29 ? 60.499 39.392 -22.935 1.00 46.76 15 HIS B CA 1
ATOM 3118 C C . HIS B 1 29 ? 60.943 38.043 -23.490 1.00 44.81 15 HIS B C 1
ATOM 3119 O O . HIS B 1 29 ? 61.878 37.964 -24.288 1.00 45.72 15 HIS B O 1
ATOM 3126 N N . GLY B 1 30 ? 60.247 36.965 -23.103 1.00 41.73 16 GLY B N 1
ATOM 3127 C CA . GLY B 1 30 ? 60.599 35.663 -23.650 1.00 41.80 16 GLY B CA 1
ATOM 3128 C C . GLY B 1 30 ? 59.779 35.266 -24.886 1.00 46.31 16 GLY B C 1
ATOM 3129 O O . GLY B 1 30 ? 59.328 36.111 -25.652 1.00 47.82 16 GLY B O 1
ATOM 3130 N N . PHE B 1 31 ? 59.653 33.955 -25.089 1.00 45.03 17 PHE B N 1
ATOM 3131 C CA . PHE B 1 31 ? 58.867 33.327 -26.131 1.00 50.28 17 PHE B CA 1
ATOM 3132 C C . PHE B 1 31 ? 57.396 33.701 -25.951 1.00 56.67 17 PHE B C 1
ATOM 3133 O O . PHE B 1 31 ? 56.908 33.687 -24.821 1.00 51.00 17 PHE B O 1
ATOM 3141 N N . LEU B 1 32 ? 56.697 34.016 -27.056 1.00 47.99 18 LEU B N 1
ATOM 3142 C CA . LEU B 1 32 ? 55.264 34.309 -27.025 1.00 51.20 18 LEU B CA 1
ATOM 3143 C C . LEU B 1 32 ? 54.994 35.754 -26.608 1.00 53.36 18 LEU B C 1
ATOM 3144 O O . LEU B 1 32 ? 53.898 36.246 -26.820 1.00 59.74 18 LEU B O 1
ATOM 3149 N N . GLY B 1 33 ? 55.976 36.456 -26.040 1.00 52.90 19 GLY B N 1
ATOM 3150 C CA . GLY B 1 33 ? 55.711 37.780 -25.483 1.00 49.14 19 GLY B CA 1
ATOM 3151 C C . GLY B 1 33 ? 55.506 38.867 -26.544 1.00 48.27 19 GLY B C 1
ATOM 3152 O O . GLY B 1 33 ? 56.281 38.964 -27.487 1.00 48.56 19 GLY B O 1
ATOM 3153 N N . LEU B 1 34 ? 54.445 39.662 -26.375 1.00 45.10 20 LEU B N 1
ATOM 3154 C CA . LEU B 1 34 ? 54.173 40.847 -27.170 1.00 45.47 20 LEU B CA 1
ATOM 3155 C C . LEU B 1 34 ? 54.079 42.033 -26.221 1.00 48.89 20 LEU B C 1
ATOM 3156 O O . LEU B 1 34 ? 53.514 41.913 -25.131 1.00 47.49 20 LEU B O 1
ATOM 3161 N N . VAL B 1 35 ? 54.658 43.175 -26.612 1.00 47.74 21 VAL B N 1
ATOM 3162 C CA . VAL B 1 35 ? 54.649 44.305 -25.698 1.00 52.03 21 VAL B CA 1
ATOM 3163 C C . VAL B 1 35 ? 54.201 45.556 -26.442 1.00 54.02 21 VAL B C 1
ATOM 3164 O O . VAL B 1 35 ? 54.309 45.635 -27.676 1.00 53.12 21 VAL B O 1
ATOM 3168 N N . GLY B 1 36 ? 53.772 46.554 -25.652 1.00 51.35 22 GLY B N 1
ATOM 3169 C CA . GLY B 1 36 ? 53.541 47.905 -26.144 1.00 49.75 22 GLY B CA 1
ATOM 3170 C C . GLY B 1 36 ? 52.451 47.944 -27.224 1.00 61.50 22 GLY B C 1
ATOM 3171 O O . GLY B 1 36 ? 51.409 47.315 -27.070 1.00 59.00 22 GLY B O 1
ATOM 3172 N N . ASP B 1 37 ? 52.743 48.627 -28.343 1.00 61.90 23 ASP B N 1
ATOM 3173 C CA . ASP B 1 37 ? 51.798 48.838 -29.435 1.00 78.50 23 ASP B CA 1
ATOM 3174 C C . ASP B 1 37 ? 51.471 47.530 -30.153 1.00 74.62 23 ASP B C 1
ATOM 3175 O O . ASP B 1 37 ? 50.400 47.398 -30.747 1.00 94.10 23 ASP B O 1
ATOM 3180 N N . ASN B 1 38 ? 52.390 46.564 -30.044 1.00 63.18 24 ASN B N 1
ATOM 3181 C CA . ASN B 1 38 ? 52.367 45.299 -30.759 1.00 55.90 24 ASN B CA 1
ATOM 3182 C C . ASN B 1 38 ? 51.522 44.252 -30.018 1.00 56.07 24 ASN B C 1
ATOM 3183 O O . ASN B 1 38 ? 51.443 43.084 -30.411 1.00 58.83 24 ASN B O 1
ATOM 3188 N N . ALA B 1 39 ? 50.871 44.643 -28.920 1.00 59.04 25 ALA B N 1
ATOM 3189 C CA . ALA B 1 39 ? 50.044 43.661 -28.232 1.00 63.40 25 ALA B CA 1
ATOM 3190 C C . ALA B 1 39 ? 48.623 43.708 -28.780 1.00 64.26 25 ALA B C 1
ATOM 3191 O O . ALA B 1 39 ? 48.128 44.775 -29.141 1.00 70.12 25 ALA B O 1
ATOM 3193 N N . PRO B 1 40 ? 47.953 42.542 -28.900 1.00 60.08 26 PRO B N 1
ATOM 3194 C CA . PRO B 1 40 ? 46.574 42.476 -29.365 1.00 67.39 26 PRO B CA 1
ATOM 3195 C C . PRO B 1 40 ? 45.643 43.377 -28.561 1.00 81.80 26 PRO B C 1
ATOM 3196 O O . PRO B 1 40 ? 45.975 43.783 -27.447 1.00 66.57 26 PRO B O 1
ATOM 3200 N N . ALA B 1 41 ? 44.472 43.626 -29.168 1.00 87.15 27 ALA B N 1
ATOM 3201 C CA . ALA B 1 41 ? 43.344 44.377 -28.644 1.00 88.02 27 ALA B CA 1
ATOM 3202 C C . ALA B 1 41 ? 43.119 44.130 -27.136 1.00 69.99 27 ALA B C 1
ATOM 3203 O O . ALA B 1 41 ? 43.009 45.073 -26.368 1.00 68.77 27 ALA B O 1
ATOM 3205 N N . LEU B 1 42 ? 43.026 42.864 -26.720 1.00 66.03 28 LEU B N 1
ATOM 3206 C CA . LEU B 1 42 ? 42.997 42.419 -25.329 1.00 65.42 28 LEU B CA 1
ATOM 3207 C C . LEU B 1 42 ? 44.191 41.494 -25.164 1.00 67.70 28 LEU B C 1
ATOM 3208 O O . LEU B 1 42 ? 44.329 40.548 -25.936 1.00 79.86 28 LEU B O 1
ATOM 3213 N N . TYR B 1 43 ? 45.060 41.760 -24.190 1.00 69.84 29 TYR B N 1
ATOM 3214 C CA . TYR B 1 43 ? 46.230 40.917 -24.004 1.00 61.55 29 TYR B CA 1
ATOM 3215 C C . TYR B 1 43 ? 46.902 41.407 -22.734 1.00 58.07 29 TYR B C 1
ATOM 3216 O O . TYR B 1 43 ? 46.811 42.598 -22.458 1.00 62.48 29 TYR B O 1
ATOM 3225 N N . PRO B 1 44 ? 47.546 40.529 -21.925 1.00 53.37 30 PRO B N 1
ATOM 3226 C CA . PRO B 1 44 ? 48.112 40.953 -20.640 1.00 55.92 30 PRO B CA 1
ATOM 3227 C C . PRO B 1 44 ? 49.211 41.990 -20.883 1.00 49.20 30 PRO B C 1
ATOM 3228 O O . PRO B 1 44 ? 49.835 42.022 -21.936 1.00 54.91 30 PRO B O 1
ATOM 3232 N N . ASN B 1 45 ? 49.428 42.860 -19.908 1.00 47.40 31 ASN B N 1
ATOM 3233 C CA . ASN B 1 45 ? 50.615 43.690 -19.857 1.00 47.30 31 ASN B CA 1
ATOM 3234 C C . ASN B 1 45 ? 51.782 42.786 -19.444 1.00 49.33 31 ASN B C 1
ATOM 3235 O O . ASN B 1 45 ? 51.798 42.253 -18.337 1.00 50.75 31 ASN B O 1
ATOM 3240 N N . TYR B 1 46 ? 52.744 42.562 -20.354 1.00 48.95 32 TYR B N 1
ATOM 3241 C CA . TYR B 1 46 ? 53.745 41.516 -20.161 1.00 46.48 32 TYR B CA 1
ATOM 3242 C C . TYR B 1 46 ? 54.545 41.771 -18.872 1.00 49.90 32 TYR B C 1
ATOM 3243 O O . TYR B 1 46 ? 54.676 40.873 -18.036 1.00 47.14 32 TYR B O 1
ATOM 3252 N N . TRP B 1 47 ? 55.097 42.985 -18.725 1.00 43.59 33 TRP B N 1
ATOM 3253 C CA . TRP B 1 47 ? 55.971 43.246 -17.581 1.00 47.80 33 TRP B CA 1
ATOM 3254 C C . TRP B 1 47 ? 55.163 43.702 -16.368 1.00 48.71 33 TRP B C 1
ATOM 3255 O O . TRP B 1 47 ? 55.026 44.897 -16.126 1.00 44.96 33 TRP B O 1
ATOM 3266 N N . GLY B 1 48 ? 54.577 42.738 -15.650 1.00 45.04 34 GLY B N 1
ATOM 3267 C CA . GLY B 1 48 ? 53.977 43.045 -14.361 1.00 46.83 34 GLY B CA 1
ATOM 3268 C C . GLY B 1 48 ? 52.478 42.792 -14.306 1.00 52.77 34 GLY B C 1
ATOM 3269 O O . GLY B 1 48 ? 51.886 42.899 -13.238 1.00 52.00 34 GLY B O 1
ATOM 3270 N N . GLY B 1 49 ? 51.867 42.460 -15.457 1.00 48.73 35 GLY B N 1
ATOM 3271 C CA . GLY B 1 49 ? 50.431 42.241 -15.495 1.00 40.24 35 GLY B CA 1
ATOM 3272 C C . GLY B 1 49 ? 49.669 43.465 -14.980 1.00 46.49 35 GLY B C 1
ATOM 3273 O O . GLY B 1 49 ? 49.997 44.588 -15.325 1.00 47.12 35 GLY B O 1
ATOM 3274 N N . ASN B 1 50 ? 48.660 43.220 -14.137 1.00 48.13 36 ASN B N 1
ATOM 3275 C CA . ASN B 1 50 ? 47.954 44.249 -13.391 1.00 54.01 36 ASN B CA 1
ATOM 3276 C C . ASN B 1 50 ? 48.472 44.316 -11.950 1.00 53.25 36 ASN B C 1
ATOM 3277 O O . ASN B 1 50 ? 47.930 45.053 -11.133 1.00 53.52 36 ASN B O 1
ATOM 3282 N N . LYS B 1 51 ? 49.504 43.529 -11.628 1.00 49.97 37 LYS B N 1
ATOM 3283 C CA . LYS B 1 51 ? 49.992 43.439 -10.255 1.00 52.31 37 LYS B CA 1
ATOM 3284 C C . LYS B 1 51 ? 51.000 44.552 -9.973 1.00 51.01 37 LYS B C 1
ATOM 3285 O O . LYS B 1 51 ? 50.923 45.205 -8.948 1.00 51.00 37 LYS B O 1
ATOM 3291 N N . PHE B 1 52 ? 51.973 44.752 -10.861 1.00 50.59 38 PHE B N 1
ATOM 3292 C CA . PHE B 1 52 ? 52.972 45.787 -10.654 1.00 54.68 38 PHE B CA 1
ATOM 3293 C C . PHE B 1 52 ? 53.523 46.199 -12.012 1.00 51.63 38 PHE B C 1
ATOM 3294 O O . PHE B 1 52 ? 54.296 45.462 -12.622 1.00 54.52 38 PHE B O 1
ATOM 3302 N N . LYS B 1 53 ? 53.141 47.395 -12.457 1.00 48.72 39 LYS B N 1
ATOM 3303 C CA . LYS B 1 53 ? 53.452 47.832 -13.808 1.00 51.15 39 LYS B CA 1
ATOM 3304 C C . LYS B 1 53 ? 54.917 48.236 -13.865 1.00 52.61 39 LYS B C 1
ATOM 3305 O O . LYS B 1 53 ? 55.257 49.383 -13.584 1.00 55.92 39 LYS B O 1
ATOM 3311 N N . VAL B 1 54 ? 55.769 47.273 -14.250 1.00 52.77 40 VAL B N 1
ATOM 3312 C CA . VAL B 1 54 ? 57.205 47.427 -14.090 1.00 51.45 40 VAL B CA 1
ATOM 3313 C C . VAL B 1 54 ? 57.705 48.722 -14.731 1.00 62.52 40 VAL B C 1
ATOM 3314 O O . VAL B 1 54 ? 58.418 49.495 -14.085 1.00 53.89 40 VAL B O 1
ATOM 3318 N N . ILE B 1 55 ? 57.363 48.952 -16.008 1.00 53.47 41 ILE B N 1
ATOM 3319 C CA . ILE B 1 55 ? 57.971 50.073 -16.724 1.00 53.31 41 ILE B CA 1
ATOM 3320 C C . ILE B 1 55 ? 57.488 51.400 -16.120 1.00 56.87 41 ILE B C 1
ATOM 3321 O O . ILE B 1 55 ? 58.271 52.280 -15.779 1.00 56.14 41 ILE B O 1
ATOM 3326 N N . GLU B 1 56 ? 56.175 51.526 -15.964 1.00 53.48 42 GLU B N 1
ATOM 3327 C CA . GLU B 1 56 ? 55.553 52.761 -15.529 1.00 58.01 42 GLU B CA 1
ATOM 3328 C C . GLU B 1 56 ? 55.964 53.073 -14.083 1.00 61.68 42 GLU B C 1
ATOM 3329 O O . GLU B 1 56 ? 56.327 54.201 -13.781 1.00 65.50 42 GLU B O 1
ATOM 3335 N N . GLU B 1 57 ? 55.943 52.068 -13.193 1.00 59.60 43 GLU B N 1
ATOM 3336 C CA . GLU B 1 57 ? 56.228 52.275 -11.774 1.00 55.92 43 GLU B CA 1
ATOM 3337 C C . GLU B 1 57 ? 57.711 52.569 -11.536 1.00 59.16 43 GLU B C 1
ATOM 3338 O O . GLU B 1 57 ? 58.043 53.453 -10.755 1.00 62.43 43 GLU B O 1
ATOM 3344 N N . LEU B 1 58 ? 58.611 51.825 -12.190 1.00 53.37 44 LEU B N 1
ATOM 3345 C CA . LEU B 1 58 ? 60.033 52.097 -12.042 1.00 53.96 44 LEU B CA 1
ATOM 3346 C C . LEU B 1 58 ? 60.374 53.484 -12.578 1.00 58.42 44 LEU B C 1
ATOM 3347 O O . LEU B 1 58 ? 61.262 54.148 -12.044 1.00 66.26 44 LEU B O 1
ATOM 3352 N N . ARG B 1 59 ? 59.680 53.924 -13.638 1.00 60.84 45 ARG B N 1
ATOM 3353 C CA . ARG B 1 59 ? 59.936 55.257 -14.166 1.00 55.41 45 ARG B CA 1
ATOM 3354 C C . ARG B 1 59 ? 59.480 56.291 -13.143 1.00 58.63 45 ARG B C 1
ATOM 3355 O O . ARG B 1 59 ? 60.188 57.253 -12.899 1.00 63.18 45 ARG B O 1
ATOM 3363 N N . LYS B 1 60 ? 58.300 56.079 -12.549 1.00 61.50 46 LYS B N 1
ATOM 3364 C CA . LYS B 1 60 ? 57.768 56.982 -11.538 1.00 69.77 46 LYS B CA 1
ATOM 3365 C C . LYS B 1 60 ? 58.765 57.134 -10.390 1.00 67.23 46 LYS B C 1
ATOM 3366 O O . LYS B 1 60 ? 58.835 58.193 -9.802 1.00 72.59 46 LYS B O 1
ATOM 3372 N N . GLN B 1 61 ? 59.549 56.093 -10.085 1.00 64.97 47 GLN B N 1
ATOM 3373 C CA . GLN B 1 61 ? 60.484 56.139 -8.973 1.00 64.47 47 GLN B CA 1
ATOM 3374 C C . GLN B 1 61 ? 61.815 56.737 -9.410 1.00 66.18 47 GLN B C 1
ATOM 3375 O O . GLN B 1 61 ? 62.751 56.768 -8.615 1.00 71.29 47 GLN B O 1
ATOM 3381 N N . GLY B 1 62 ? 61.900 57.181 -10.673 1.00 65.35 48 GLY B N 1
ATOM 3382 C CA . GLY B 1 62 ? 63.074 57.887 -11.177 1.00 53.62 48 GLY B CA 1
ATOM 3383 C C . GLY B 1 62 ? 64.113 57.013 -11.886 1.00 63.24 48 GLY B C 1
ATOM 3384 O O . GLY B 1 62 ? 65.246 57.455 -12.096 1.00 68.22 48 GLY B O 1
ATOM 3385 N N . TYR B 1 63 ? 63.739 55.793 -12.304 1.00 64.86 49 TYR B N 1
ATOM 3386 C CA . TYR B 1 63 ? 64.666 54.932 -13.041 1.00 60.76 49 TYR B CA 1
ATOM 3387 C C . TYR B 1 63 ? 64.414 55.003 -14.546 1.00 57.18 49 TYR B C 1
ATOM 3388 O O . TYR B 1 63 ? 63.282 55.161 -14.989 1.00 63.43 49 TYR B O 1
ATOM 3397 N N . ASN B 1 64 ? 65.494 54.888 -15.316 1.00 60.96 50 ASN B N 1
ATOM 3398 C CA . ASN B 1 64 ? 65.424 54.872 -16.764 1.00 62.71 50 ASN B CA 1
ATOM 3399 C C . ASN B 1 64 ? 65.374 53.410 -17.215 1.00 61.28 50 ASN B C 1
ATOM 3400 O O . ASN B 1 64 ? 66.391 52.705 -17.206 1.00 57.83 50 ASN B O 1
ATOM 3405 N N . VAL B 1 65 ? 64.165 52.955 -17.567 1.00 55.94 51 VAL B N 1
ATOM 3406 C CA . VAL B 1 65 ? 63.942 51.563 -17.929 1.00 58.17 51 VAL B CA 1
ATOM 3407 C C . VAL B 1 65 ? 63.159 51.498 -19.240 1.00 59.02 51 VAL B C 1
ATOM 3408 O O . VAL B 1 65 ? 62.425 52.433 -19.570 1.00 54.40 51 VAL B O 1
ATOM 3412 N N . HIS B 1 66 ? 63.290 50.363 -19.948 1.00 53.75 52 HIS B N 1
ATOM 3413 C CA . HIS B 1 66 ? 62.619 50.137 -21.220 1.00 54.93 52 HIS B CA 1
ATOM 3414 C C . HIS B 1 66 ? 62.210 48.676 -21.373 1.00 56.79 52 HIS B C 1
ATOM 3415 O O . HIS B 1 66 ? 62.881 47.795 -20.832 1.00 54.09 52 HIS B O 1
ATOM 3422 N N . GLN B 1 67 ? 61.139 48.424 -22.155 1.00 49.71 53 GLN B N 1
ATOM 3423 C CA . GLN B 1 67 ? 60.830 47.052 -22.535 1.00 52.27 53 GLN B CA 1
ATOM 3424 C C . GLN B 1 67 ? 61.122 46.836 -24.019 1.00 55.76 53 GLN B C 1
ATOM 3425 O O . GLN B 1 67 ? 60.495 47.454 -24.875 1.00 53.74 53 GLN B O 1
ATOM 3431 N N . ALA B 1 68 ? 62.073 45.947 -24.315 1.00 51.01 54 ALA B N 1
ATOM 3432 C CA . ALA B 1 68 ? 62.408 45.639 -25.693 1.00 55.44 54 ALA B CA 1
ATOM 3433 C C . ALA B 1 68 ? 61.231 44.933 -26.358 1.00 56.54 54 ALA B C 1
ATOM 3434 O O . ALA B 1 68 ? 60.448 44.243 -25.704 1.00 55.31 54 ALA B O 1
ATOM 3436 N N . SER B 1 69 ? 61.154 45.088 -27.683 1.00 50.75 55 SER B N 1
ATOM 3437 C CA . SER B 1 69 ? 60.171 44.384 -28.491 1.00 48.31 55 SER B CA 1
ATOM 3438 C C . SER B 1 69 ? 60.910 43.594 -29.568 1.00 54.81 55 SER B C 1
ATOM 3439 O O . SER B 1 69 ? 61.489 44.183 -30.481 1.00 56.36 55 SER B O 1
ATOM 3442 N N . VAL B 1 70 ? 60.938 42.266 -29.435 1.00 48.80 56 VAL B N 1
ATOM 3443 C CA . VAL B 1 70 ? 61.657 41.439 -30.389 1.00 47.38 56 VAL B CA 1
ATOM 3444 C C . VAL B 1 70 ? 60.764 40.251 -30.727 1.00 48.67 56 VAL B C 1
ATOM 3445 O O . VAL B 1 70 ? 59.717 40.066 -30.105 1.00 47.89 56 VAL B O 1
ATOM 3449 N N . SER B 1 71 ? 61.182 39.454 -31.723 1.00 47.83 57 SER B N 1
ATOM 3450 C CA . SER B 1 71 ? 60.360 38.382 -32.272 1.00 46.92 57 SER B CA 1
ATOM 3451 C C . SER B 1 71 ? 59.826 37.469 -31.165 1.00 53.53 57 SER B C 1
ATOM 3452 O O . SER B 1 71 ? 60.600 36.969 -30.339 1.00 53.10 57 SER B O 1
ATOM 3455 N N . ALA B 1 72 ? 58.517 37.170 -31.209 1.00 47.74 58 ALA B N 1
ATOM 3456 C CA . ALA B 1 72 ? 57.910 36.298 -30.210 1.00 44.86 58 ALA B CA 1
ATOM 3457 C C . ALA B 1 72 ? 58.133 34.819 -30.514 1.00 52.10 58 ALA B C 1
ATOM 3458 O O . ALA B 1 72 ? 58.058 33.994 -29.593 1.00 46.39 58 ALA B O 1
ATOM 3460 N N . PHE B 1 73 ? 58.341 34.482 -31.802 1.00 43.84 59 PHE B N 1
ATOM 3461 C CA . PHE B 1 73 ? 58.408 33.082 -32.206 1.00 46.20 59 PHE B CA 1
ATOM 3462 C C . PHE B 1 73 ? 59.763 32.741 -32.842 1.00 47.64 59 PHE B C 1
ATOM 3463 O O . PHE B 1 73 ? 60.055 31.581 -33.152 1.00 52.62 59 PHE B O 1
ATOM 3471 N N . GLY B 1 74 ? 60.604 33.745 -33.071 1.00 49.83 60 GLY B N 1
ATOM 3472 C CA . GLY B 1 74 ? 61.843 33.492 -33.801 1.00 52.31 60 GLY B CA 1
ATOM 3473 C C . GLY B 1 74 ? 62.957 32.929 -32.913 1.00 56.45 60 GLY B C 1
ATOM 3474 O O . GLY B 1 74 ? 62.795 32.811 -31.707 1.00 54.27 60 GLY B O 1
ATOM 3475 N N . SER B 1 75 ? 64.095 32.598 -33.533 1.00 51.64 61 SER B N 1
ATOM 3476 C CA . SER B 1 75 ? 65.238 31.986 -32.872 1.00 54.40 61 SER B CA 1
ATOM 3477 C C . SER B 1 75 ? 65.884 33.010 -31.949 1.00 43.32 61 SER B C 1
ATOM 3478 O O . SER B 1 75 ? 65.718 34.221 -32.147 1.00 49.30 61 SER B O 1
ATOM 3481 N N . ASN B 1 76 ? 66.705 32.510 -31.014 1.00 45.40 62 ASN B N 1
ATOM 3482 C CA . ASN B 1 76 ? 67.546 33.392 -30.217 1.00 49.49 62 ASN B CA 1
ATOM 3483 C C . ASN B 1 76 ? 68.397 34.253 -31.134 1.00 46.09 62 ASN B C 1
ATOM 3484 O O . ASN B 1 76 ? 68.627 35.437 -30.870 1.00 52.50 62 ASN B O 1
ATOM 3489 N N . TYR B 1 77 ? 68.874 33.653 -32.222 1.00 49.31 63 TYR B N 1
ATOM 3490 C CA . TYR B 1 77 ? 69.700 34.419 -33.141 1.00 47.74 63 TYR B CA 1
ATOM 3491 C C . TYR B 1 77 ? 68.900 35.612 -33.665 1.00 52.00 63 TYR B C 1
ATOM 3492 O O . TYR B 1 77 ? 69.324 36.762 -33.564 1.00 54.59 63 TYR B O 1
ATOM 3501 N N . ASP B 1 78 ? 67.731 35.342 -34.249 1.00 49.94 64 ASP B N 1
ATOM 3502 C CA . ASP B 1 78 ? 66.980 36.433 -34.856 1.00 50.65 64 ASP B CA 1
ATOM 3503 C C . ASP B 1 78 ? 66.661 37.499 -33.816 1.00 51.38 64 ASP B C 1
ATOM 3504 O O . ASP B 1 78 ? 66.804 38.700 -34.082 1.00 53.60 64 ASP B O 1
ATOM 3509 N N . ARG B 1 79 ? 66.236 37.034 -32.624 1.00 47.06 65 ARG B N 1
ATOM 3510 C CA . ARG B 1 79 ? 65.852 37.906 -31.518 1.00 50.67 65 ARG B CA 1
ATOM 3511 C C . ARG B 1 79 ? 67.041 38.735 -31.030 1.00 48.66 65 ARG B C 1
ATOM 3512 O O . ARG B 1 79 ? 66.877 39.912 -30.651 1.00 48.60 65 ARG B O 1
ATOM 3520 N N . ALA B 1 80 ? 68.238 38.120 -31.013 1.00 49.16 66 ALA B N 1
ATOM 3521 C CA . ALA B 1 80 ? 69.404 38.839 -30.498 1.00 54.94 66 ALA B CA 1
ATOM 3522 C C . ALA B 1 80 ? 69.761 39.965 -31.467 1.00 57.44 66 ALA B C 1
ATOM 3523 O O . ALA B 1 80 ? 70.203 41.036 -31.051 1.00 58.73 66 ALA B O 1
ATOM 3525 N N . VAL B 1 81 ? 69.583 39.705 -32.769 1.00 52.86 67 VAL B N 1
ATOM 3526 C CA . VAL B 1 81 ? 69.851 40.730 -33.767 1.00 54.62 67 VAL B CA 1
ATOM 3527 C C . VAL B 1 81 ? 68.858 41.865 -33.549 1.00 53.35 67 VAL B C 1
ATOM 3528 O O . VAL B 1 81 ? 69.237 43.028 -33.499 1.00 56.90 67 VAL B O 1
ATOM 3532 N N . GLN B 1 82 ? 67.575 41.505 -33.400 1.00 54.03 68 GLN B N 1
ATOM 3533 C CA . GLN B 1 82 ? 66.512 42.484 -33.223 1.00 51.72 68 GLN B CA 1
ATOM 3534 C C . GLN B 1 82 ? 66.751 43.304 -31.952 1.00 51.92 68 GLN B C 1
ATOM 3535 O O . GLN B 1 82 ? 66.512 44.525 -31.955 1.00 52.26 68 GLN B O 1
ATOM 3541 N N . LEU B 1 83 ? 67.226 42.640 -30.875 1.00 49.53 69 LEU B N 1
ATOM 3542 C CA . LEU B 1 83 ? 67.483 43.321 -29.600 1.00 52.88 69 LEU B CA 1
ATOM 3543 C C . LEU B 1 83 ? 68.525 44.408 -29.843 1.00 51.39 69 LEU B C 1
ATOM 3544 O O . LEU B 1 83 ? 68.374 45.545 -29.387 1.00 50.56 69 LEU B O 1
ATOM 3549 N N . TYR B 1 84 ? 69.600 44.019 -30.552 1.00 49.31 70 TYR B N 1
ATOM 3550 C CA . TYR B 1 84 ? 70.649 44.964 -30.913 1.00 53.02 70 TYR B CA 1
ATOM 3551 C C . TYR B 1 84 ? 70.052 46.213 -31.564 1.00 57.90 70 TYR B C 1
ATOM 3552 O O . TYR B 1 84 ? 70.380 47.331 -31.156 1.00 64.52 70 TYR B O 1
ATOM 3561 N N . TYR B 1 85 ? 69.200 46.026 -32.587 1.00 54.38 71 TYR B N 1
ATOM 3562 C CA . TYR B 1 85 ? 68.649 47.157 -33.327 1.00 51.94 71 TYR B CA 1
ATOM 3563 C C . TYR B 1 85 ? 67.607 47.898 -32.503 1.00 55.33 71 TYR B C 1
ATOM 3564 O O . TYR B 1 85 ? 67.445 49.107 -32.656 1.00 57.15 71 TYR B O 1
ATOM 3573 N N . TYR B 1 86 ? 66.866 47.172 -31.656 1.00 53.23 72 TYR B N 1
ATOM 3574 C CA . TYR B 1 86 ? 65.957 47.860 -30.752 1.00 55.40 72 TYR B CA 1
ATOM 3575 C C . TYR B 1 86 ? 66.725 48.880 -29.901 1.00 53.60 72 TYR B C 1
ATOM 3576 O O . TYR B 1 86 ? 66.218 49.965 -29.627 1.00 51.56 72 TYR B O 1
ATOM 3585 N N . ILE B 1 87 ? 67.940 48.523 -29.461 1.00 53.93 73 ILE B N 1
ATOM 3586 C CA . ILE B 1 87 ? 68.673 49.412 -28.573 1.00 55.52 73 ILE B CA 1
ATOM 3587 C C . ILE B 1 87 ? 69.349 50.498 -29.410 1.00 61.23 73 ILE B C 1
ATOM 3588 O O . ILE B 1 87 ? 69.167 51.687 -29.150 1.00 60.77 73 ILE B O 1
ATOM 3593 N N . LYS B 1 88 ? 70.108 50.078 -30.427 1.00 59.67 74 LYS B N 1
ATOM 3594 C CA . LYS B 1 88 ? 70.977 50.973 -31.176 1.00 60.89 74 LYS B CA 1
ATOM 3595 C C . LYS B 1 88 ? 70.163 51.832 -32.146 1.00 71.32 74 LYS B C 1
ATOM 3596 O O . LYS B 1 88 ? 70.509 52.992 -32.377 1.00 69.17 74 LYS B O 1
ATOM 3602 N N . GLY B 1 89 ? 69.106 51.250 -32.727 1.00 64.49 75 GLY B N 1
ATOM 3603 C CA . GLY B 1 89 ? 68.373 51.876 -33.821 1.00 59.23 75 GLY B CA 1
ATOM 3604 C C . GLY B 1 89 ? 68.850 51.331 -35.165 1.00 62.86 75 GLY B C 1
ATOM 3605 O O . GLY B 1 89 ? 69.975 50.867 -35.255 1.00 60.11 75 GLY B O 1
ATOM 3606 N N . GLY B 1 90 ? 67.981 51.357 -36.188 1.00 61.08 76 GLY B N 1
ATOM 3607 C CA . GLY B 1 90 ? 68.374 51.028 -37.550 1.00 57.61 76 GLY B CA 1
ATOM 3608 C C . GLY B 1 90 ? 67.607 49.830 -38.107 1.00 66.45 76 GLY B C 1
ATOM 3609 O O . GLY B 1 90 ? 66.728 49.277 -37.447 1.00 66.90 76 GLY B O 1
ATOM 3610 N N . ARG B 1 91 ? 67.973 49.429 -39.327 1.00 63.47 77 ARG B N 1
ATOM 3611 C CA . ARG B 1 91 ? 67.321 48.339 -40.032 1.00 66.08 77 ARG B CA 1
ATOM 3612 C C . ARG B 1 91 ? 67.945 47.016 -39.609 1.00 63.80 77 ARG B C 1
ATOM 3613 O O . ARG B 1 91 ? 69.152 46.842 -39.721 1.00 64.88 77 ARG B O 1
ATOM 3621 N N . VAL B 1 92 ? 67.105 46.078 -39.156 1.00 59.63 78 VAL B N 1
ATOM 3622 C CA . VAL B 1 92 ? 67.565 44.769 -38.722 1.00 57.55 78 VAL B CA 1
ATOM 3623 C C . VAL B 1 92 ? 68.311 44.082 -39.868 1.00 60.96 78 VAL B C 1
ATOM 3624 O O . VAL B 1 92 ? 67.813 43.997 -40.985 1.00 56.77 78 VAL B O 1
ATOM 3628 N N . ASP B 1 93 ? 69.498 43.558 -39.568 1.00 61.09 79 ASP B N 1
ATOM 3629 C CA . ASP B 1 93 ? 70.293 42.814 -40.526 1.00 56.79 79 ASP B CA 1
ATOM 3630 C C . ASP B 1 93 ? 70.690 41.501 -39.866 1.00 53.29 79 ASP B C 1
ATOM 3631 O O . ASP B 1 93 ? 71.556 41.490 -38.998 1.00 58.98 79 ASP B O 1
ATOM 3636 N N . TYR B 1 94 ? 70.079 40.400 -40.311 1.00 54.22 80 TYR B N 1
ATOM 3637 C CA . TYR B 1 94 ? 70.323 39.078 -39.751 1.00 53.70 80 TYR B CA 1
ATOM 3638 C C . TYR B 1 94 ? 71.641 38.500 -40.258 1.00 57.03 80 TYR B C 1
ATOM 3639 O O . TYR B 1 94 ? 72.048 37.419 -39.815 1.00 56.38 80 TYR B O 1
ATOM 3648 N N . GLY B 1 95 ? 72.278 39.190 -41.221 1.00 62.74 81 GLY B N 1
ATOM 3649 C CA . GLY B 1 95 ? 73.525 38.728 -41.814 1.00 55.95 81 GLY B CA 1
ATOM 3650 C C . GLY B 1 95 ? 73.282 37.922 -43.086 1.00 61.94 81 GLY B C 1
ATOM 3651 O O . GLY B 1 95 ? 72.385 37.073 -43.134 1.00 60.54 81 GLY B O 1
ATOM 3652 N N . ALA B 1 96 ? 74.122 38.175 -44.102 1.00 63.16 82 ALA B N 1
ATOM 3653 C CA . ALA B 1 96 ? 73.990 37.531 -45.401 1.00 59.63 82 ALA B CA 1
ATOM 3654 C C . ALA B 1 96 ? 74.133 36.016 -45.296 1.00 58.36 82 ALA B C 1
ATOM 3655 O O . ALA B 1 96 ? 73.345 35.277 -45.893 1.00 64.73 82 ALA B O 1
ATOM 3657 N N . ALA B 1 97 ? 75.144 35.558 -44.545 1.00 57.97 83 ALA B N 1
ATOM 3658 C CA . ALA B 1 97 ? 75.414 34.125 -44.427 1.00 61.97 83 ALA B CA 1
ATOM 3659 C C . ALA B 1 97 ? 74.247 33.415 -43.745 1.00 61.03 83 ALA B C 1
ATOM 3660 O O . ALA B 1 97 ? 73.812 32.356 -44.188 1.00 59.97 83 ALA B O 1
ATOM 3662 N N . HIS B 1 98 ? 73.758 33.999 -42.642 1.00 64.81 84 HIS B N 1
ATOM 3663 C CA . HIS B 1 98 ? 72.669 33.397 -41.880 1.00 57.87 84 HIS B CA 1
ATOM 3664 C C . HIS B 1 98 ? 71.415 33.317 -42.758 1.00 54.10 84 HIS B C 1
ATOM 3665 O O . HIS B 1 98 ? 70.775 32.266 -42.847 1.00 54.73 84 HIS B O 1
ATOM 3672 N N . ALA B 1 99 ? 71.089 34.430 -43.439 1.00 52.99 85 ALA B N 1
ATOM 3673 C CA . ALA B 1 99 ? 69.922 34.494 -44.311 1.00 56.68 85 ALA B CA 1
ATOM 3674 C C . ALA B 1 99 ? 69.974 33.397 -45.373 1.00 64.48 85 ALA B C 1
ATOM 3675 O O . ALA B 1 99 ? 68.986 32.691 -45.603 1.00 62.66 85 ALA B O 1
ATOM 3677 N N . ALA B 1 100 ? 71.137 33.284 -46.029 1.00 62.41 86 ALA B N 1
ATOM 3678 C CA . ALA B 1 100 ? 71.344 32.300 -47.081 1.00 61.19 86 ALA B CA 1
ATOM 3679 C C . ALA B 1 100 ? 71.307 30.894 -46.490 1.00 62.09 86 ALA B C 1
ATOM 3680 O O . ALA B 1 100 ? 70.706 30.003 -47.073 1.00 64.24 86 ALA B O 1
ATOM 3682 N N . LYS B 1 101 ? 71.935 30.679 -45.323 1.00 53.33 87 LYS B N 1
ATOM 3683 C CA . LYS B 1 101 ? 71.914 29.334 -44.756 1.00 57.18 87 LYS B CA 1
ATOM 3684 C C . LYS B 1 101 ? 70.479 28.896 -44.411 1.00 63.43 87 LYS B C 1
ATOM 3685 O O . LYS B 1 101 ? 70.108 27.756 -44.659 1.00 59.20 87 LYS B O 1
ATOM 3691 N N . TYR B 1 102 ? 69.662 29.767 -43.802 1.00 56.06 88 TYR B N 1
ATOM 3692 C CA . TYR B 1 102 ? 68.400 29.277 -43.240 1.00 61.86 88 TYR B CA 1
ATOM 3693 C C . TYR B 1 102 ? 67.227 29.493 -44.188 1.00 58.23 88 TYR B C 1
ATOM 3694 O O . TYR B 1 102 ? 66.197 28.836 -44.043 1.00 60.46 88 TYR B O 1
ATOM 3703 N N . GLY B 1 103 ? 67.393 30.435 -45.129 1.00 63.79 89 GLY B N 1
ATOM 3704 C CA . GLY B 1 103 ? 66.390 30.692 -46.150 1.00 55.33 89 GLY B CA 1
ATOM 3705 C C . GLY B 1 103 ? 65.345 31.715 -45.698 1.00 59.11 89 GLY B C 1
ATOM 3706 O O . GLY B 1 103 ? 64.158 31.502 -45.891 1.00 59.99 89 GLY B O 1
ATOM 3707 N N . HIS B 1 104 ? 65.773 32.827 -45.100 1.00 51.96 90 HIS B N 1
ATOM 3708 C CA . HIS B 1 104 ? 64.820 33.889 -44.822 1.00 55.98 90 HIS B CA 1
ATOM 3709 C C . HIS B 1 104 ? 65.427 35.212 -45.266 1.00 54.25 90 HIS B C 1
ATOM 3710 O O . HIS B 1 104 ? 66.585 35.266 -45.663 1.00 58.89 90 HIS B O 1
ATOM 3717 N N . GLU B 1 105 ? 64.646 36.282 -45.174 1.00 50.32 91 GLU B N 1
ATOM 3718 C CA . GLU B 1 105 ? 65.148 37.583 -45.586 1.00 52.13 91 GLU B CA 1
ATOM 3719 C C . GLU B 1 105 ? 66.373 37.956 -44.766 1.00 58.71 91 GLU B C 1
ATOM 3720 O O . GLU B 1 105 ? 66.444 37.644 -43.582 1.00 58.33 91 GLU B O 1
ATOM 3726 N N . ARG B 1 106 ? 67.265 38.734 -45.384 1.00 57.89 92 ARG B N 1
ATOM 3727 C CA . ARG B 1 106 ? 68.416 39.253 -44.688 1.00 55.97 92 ARG B CA 1
ATOM 3728 C C . ARG B 1 106 ? 68.014 40.413 -43.781 1.00 61.19 92 ARG B C 1
ATOM 3729 O O . ARG B 1 106 ? 68.511 40.530 -42.654 1.00 59.58 92 ARG B O 1
ATOM 3737 N N . TYR B 1 107 ? 67.137 41.276 -44.305 1.00 52.54 93 TYR B N 1
ATOM 3738 C CA . TYR B 1 107 ? 66.775 42.524 -43.660 1.00 59.22 93 TYR B CA 1
ATOM 3739 C C . TYR B 1 107 ? 65.364 42.404 -43.106 1.00 57.34 93 TYR B C 1
ATOM 3740 O O . TYR B 1 107 ? 64.527 41.733 -43.692 1.00 58.83 93 TYR B O 1
ATOM 3749 N N . GLY B 1 108 ? 65.145 43.018 -41.943 1.00 60.80 94 GLY B N 1
ATOM 3750 C CA . GLY B 1 108 ? 63.859 42.951 -41.271 1.00 59.42 94 GLY B CA 1
ATOM 3751 C C . GLY B 1 108 ? 63.344 44.357 -41.001 1.00 60.97 94 GLY B C 1
ATOM 3752 O O . GLY B 1 108 ? 63.604 45.267 -41.789 1.00 64.65 94 GLY B O 1
ATOM 3753 N N . LYS B 1 109 ? 62.683 44.541 -39.850 1.00 57.38 95 LYS B N 1
ATOM 3754 C CA . LYS B 1 109 ? 62.030 45.805 -39.540 1.00 58.83 95 LYS B CA 1
ATOM 3755 C C . LYS B 1 109 ? 63.092 46.851 -39.209 1.00 57.46 95 LYS B C 1
ATOM 3756 O O . LYS B 1 109 ? 64.274 46.542 -39.042 1.00 63.00 95 LYS B O 1
ATOM 3762 N N . THR B 1 110 ? 62.670 48.108 -39.105 1.00 55.54 96 THR B N 1
ATOM 3763 C CA . THR B 1 110 ? 63.643 49.103 -38.713 1.00 61.96 96 THR B CA 1
ATOM 3764 C C . THR B 1 110 ? 63.196 49.735 -37.392 1.00 63.36 96 THR B C 1
ATOM 3765 O O . THR B 1 110 ? 62.009 49.998 -37.189 1.00 59.39 96 THR B O 1
ATOM 3769 N N . TYR B 1 111 ? 64.142 49.908 -36.466 1.00 60.43 97 TYR B N 1
ATOM 3770 C CA . TYR B 1 111 ? 63.801 50.418 -35.144 1.00 63.41 97 TYR B CA 1
ATOM 3771 C C . TYR B 1 111 ? 64.315 51.843 -35.006 1.00 60.87 97 TYR B C 1
ATOM 3772 O O . TYR B 1 111 ? 65.398 52.163 -35.487 1.00 60.09 97 TYR B O 1
ATOM 3781 N N . LYS B 1 112 ? 63.568 52.659 -34.265 1.00 59.54 98 LYS B N 1
ATOM 3782 C CA . LYS B 1 112 ? 63.975 54.016 -33.941 1.00 61.71 98 LYS B CA 1
ATOM 3783 C C . LYS B 1 112 ? 65.287 53.947 -33.161 1.00 69.03 98 LYS B C 1
ATOM 3784 O O . LYS B 1 112 ? 66.195 54.713 -33.429 1.00 72.20 98 LYS B O 1
ATOM 3790 N N . GLY B 1 113 ? 65.391 53.014 -32.205 1.00 65.73 99 GLY B N 1
ATOM 3791 C CA . GLY B 1 113 ? 66.551 52.962 -31.337 1.00 59.36 99 GLY B CA 1
ATOM 3792 C C . GLY B 1 113 ? 66.294 53.734 -30.047 1.00 64.72 99 GLY B C 1
ATOM 3793 O O . GLY B 1 113 ? 65.767 54.833 -30.061 1.00 67.11 99 GLY B O 1
ATOM 3794 N N . ILE B 1 114 ? 66.661 53.123 -28.927 1.00 70.02 100 ILE B N 1
ATOM 3795 C CA . ILE B 1 114 ? 66.413 53.672 -27.607 1.00 69.41 100 ILE B CA 1
ATOM 3796 C C . ILE B 1 114 ? 67.665 54.416 -27.134 1.00 69.33 100 ILE B C 1
ATOM 3797 O O . ILE B 1 114 ? 67.581 55.410 -26.426 1.00 66.10 100 ILE B O 1
ATOM 3802 N N . MET B 1 115 ? 68.835 53.972 -27.597 1.00 68.68 101 MET B N 1
ATOM 3803 C CA . MET B 1 115 ? 70.095 54.604 -27.239 1.00 67.34 101 MET B CA 1
ATOM 3804 C C . MET B 1 115 ? 70.944 54.718 -28.501 1.00 66.45 101 MET B C 1
ATOM 3805 O O . MET B 1 115 ? 71.862 53.918 -28.706 1.00 70.22 101 MET B O 1
ATOM 3810 N N . PRO B 1 116 ? 70.667 55.686 -29.397 1.00 67.30 102 PRO B N 1
ATOM 3811 C CA . PRO B 1 116 ? 71.382 55.748 -30.675 1.00 74.81 102 PRO B CA 1
ATOM 3812 C C . PRO B 1 116 ? 72.896 55.924 -30.509 1.00 77.50 102 PRO B C 1
ATOM 3813 O O . PRO B 1 116 ? 73.650 55.624 -31.434 1.00 77.61 102 PRO B O 1
ATOM 3817 N N . ASN B 1 117 ? 73.323 56.324 -29.300 1.00 75.73 103 ASN B N 1
ATOM 3818 C CA . ASN B 1 117 ? 74.716 56.599 -28.977 1.00 83.85 103 ASN B CA 1
ATOM 3819 C C . ASN B 1 117 ? 75.396 55.414 -28.304 1.00 83.22 103 ASN B C 1
ATOM 3820 O O . ASN B 1 117 ? 76.471 55.565 -27.725 1.00 88.97 103 ASN B O 1
ATOM 3825 N N . TRP B 1 118 ? 74.757 54.248 -28.358 1.00 73.76 104 TRP B N 1
ATOM 3826 C CA . TRP B 1 118 ? 75.278 53.076 -27.688 1.00 76.57 104 TRP B CA 1
ATOM 3827 C C . TRP B 1 118 ? 76.590 52.662 -28.348 1.00 83.00 104 TRP B C 1
ATOM 3828 O O . TRP B 1 118 ? 76.653 52.489 -29.565 1.00 75.70 104 TRP B O 1
ATOM 3839 N N . GLU B 1 119 ? 77.622 52.516 -27.509 1.00 85.81 105 GLU B N 1
ATOM 3840 C CA . GLU B 1 119 ? 78.998 52.297 -27.929 1.00 88.94 105 GLU B CA 1
ATOM 3841 C C . GLU B 1 119 ? 79.814 51.921 -26.692 1.00 78.89 105 GLU B C 1
ATOM 3842 O O . GLU B 1 119 ? 79.356 52.114 -25.566 1.00 73.57 105 GLU B O 1
ATOM 3848 N N . PRO B 1 120 ? 81.037 51.366 -26.850 1.00 76.98 106 PRO B N 1
ATOM 3849 C CA . PRO B 1 120 ? 81.894 51.063 -25.697 1.00 77.71 106 PRO B CA 1
ATOM 3850 C C . PRO B 1 120 ? 81.988 52.252 -24.745 1.00 74.52 106 PRO B C 1
ATOM 3851 O O . PRO B 1 120 ? 82.248 53.367 -25.174 1.00 87.69 106 PRO B O 1
ATOM 3855 N N . GLY B 1 121 ? 81.708 52.015 -23.460 1.00 75.19 107 GLY B N 1
ATOM 3856 C CA . GLY B 1 121 ? 81.681 53.082 -22.475 1.00 71.04 107 GLY B CA 1
ATOM 3857 C C . GLY B 1 121 ? 80.257 53.427 -22.039 1.00 84.54 107 GLY B C 1
ATOM 3858 O O . GLY B 1 121 ? 80.009 53.717 -20.870 1.00 85.71 107 GLY B O 1
ATOM 3859 N N . LYS B 1 122 ? 79.311 53.418 -22.984 1.00 79.01 108 LYS B N 1
ATOM 3860 C CA . LYS B 1 122 ? 77.943 53.769 -22.629 1.00 73.56 108 LYS B CA 1
ATOM 3861 C C . LYS B 1 122 ? 77.156 52.472 -22.491 1.00 78.48 108 LYS B C 1
ATOM 3862 O O . LYS B 1 122 ? 76.791 51.842 -23.483 1.00 79.50 108 LYS B O 1
ATOM 3868 N N . LYS B 1 123 ? 76.973 52.029 -21.248 1.00 66.37 109 LYS B N 1
ATOM 3869 C CA . LYS B 1 123 ? 76.565 50.654 -21.031 1.00 63.99 109 LYS B CA 1
ATOM 3870 C C . LYS B 1 123 ? 75.049 50.576 -20.848 1.00 62.33 109 LYS B C 1
ATOM 3871 O O . LYS B 1 123 ? 74.355 51.576 -20.603 1.00 60.17 109 LYS B O 1
ATOM 3877 N N . VAL B 1 124 ? 74.556 49.337 -20.909 1.00 58.34 110 VAL B N 1
ATOM 3878 C CA . VAL B 1 124 ? 73.157 49.059 -20.636 1.00 58.44 110 VAL B CA 1
ATOM 3879 C C . VAL B 1 124 ? 73.080 47.889 -19.642 1.00 57.87 110 VAL B C 1
ATOM 3880 O O . VAL B 1 124 ? 73.938 47.012 -19.662 1.00 57.82 110 VAL B O 1
ATOM 3884 N N . HIS B 1 125 ? 72.078 47.884 -18.751 1.00 53.05 111 HIS B N 1
ATOM 3885 C CA . HIS B 1 125 ? 71.750 46.672 -18.005 1.00 49.45 111 HIS B CA 1
ATOM 3886 C C . HIS B 1 125 ? 70.690 45.868 -18.767 1.00 53.91 111 HIS B C 1
ATOM 3887 O O . HIS B 1 125 ? 69.691 46.428 -19.233 1.00 51.61 111 HIS B O 1
ATOM 3894 N N . LEU B 1 126 ? 70.892 44.550 -18.870 1.00 49.29 112 LEU B N 1
ATOM 3895 C CA . LEU B 1 126 ? 69.955 43.703 -19.597 1.00 55.21 112 LEU B CA 1
ATOM 3896 C C . LEU B 1 126 ? 69.294 42.725 -18.635 1.00 52.98 112 LEU B C 1
ATOM 3897 O O . LEU B 1 126 ? 69.990 41.959 -17.957 1.00 55.53 112 LEU B O 1
ATOM 3902 N N . VAL B 1 127 ? 67.951 42.762 -18.586 1.00 50.50 113 VAL B N 1
ATOM 3903 C CA . VAL B 1 127 ? 67.229 41.769 -17.801 1.00 52.44 113 VAL B CA 1
ATOM 3904 C C . VAL B 1 127 ? 66.216 41.011 -18.654 1.00 52.66 113 VAL B C 1
ATOM 3905 O O . VAL B 1 127 ? 65.388 41.601 -19.329 1.00 48.07 113 VAL B O 1
ATOM 3909 N N . GLY B 1 128 ? 66.373 39.687 -18.680 1.00 45.71 114 GLY B N 1
ATOM 3910 C CA . GLY B 1 128 ? 65.580 38.850 -19.558 1.00 45.89 114 GLY B CA 1
ATOM 3911 C C . GLY B 1 128 ? 64.683 37.932 -18.740 1.00 55.71 114 GLY B C 1
ATOM 3912 O O . GLY B 1 128 ? 65.136 37.335 -17.758 1.00 51.46 114 GLY B O 1
ATOM 3913 N N . HIS B 1 129 ? 63.407 37.863 -19.126 1.00 47.86 115 HIS B N 1
ATOM 3914 C CA . HIS B 1 129 ? 62.536 36.836 -18.582 1.00 43.87 115 HIS B CA 1
ATOM 3915 C C . HIS B 1 129 ? 62.535 35.674 -19.563 1.00 49.93 115 HIS B C 1
ATOM 3916 O O . HIS B 1 129 ? 62.333 35.872 -20.772 1.00 48.56 115 HIS B O 1
ATOM 3923 N N . ALA B 1 130 ? 62.759 34.479 -19.006 1.00 45.89 116 ALA B N 1
ATOM 3924 C CA . ALA B 1 130 ? 62.635 33.227 -19.724 1.00 52.42 116 ALA B CA 1
ATOM 3925 C C . ALA B 1 130 ? 63.563 33.276 -20.946 1.00 53.91 116 ALA B C 1
ATOM 3926 O O . ALA B 1 130 ? 64.738 33.632 -20.808 1.00 49.60 116 ALA B O 1
ATOM 3928 N N . MET B 1 131 ? 63.027 33.027 -22.149 1.00 50.35 117 MET B N 1
ATOM 3929 C CA . MET B 1 131 ? 63.854 33.036 -23.353 1.00 50.86 117 MET B CA 1
ATOM 3930 C C . MET B 1 131 ? 64.602 34.358 -23.501 1.00 49.39 117 MET B C 1
ATOM 3931 O O . MET B 1 131 ? 65.688 34.386 -24.086 1.00 49.01 117 MET B O 1
ATOM 3936 N N . GLY B 1 132 ? 64.047 35.456 -22.972 1.00 46.78 118 GLY B N 1
ATOM 3937 C CA . GLY B 1 132 ? 64.768 36.725 -23.061 1.00 42.08 118 GLY B CA 1
ATOM 3938 C C . GLY B 1 132 ? 66.185 36.635 -22.469 1.00 51.45 118 GLY B C 1
ATOM 3939 O O . GLY B 1 132 ? 67.092 37.367 -22.879 1.00 54.29 118 GLY B O 1
ATOM 3940 N N . GLY B 1 133 ? 66.367 35.757 -21.466 1.00 50.12 119 GLY B N 1
ATOM 3941 C CA . GLY B 1 133 ? 67.659 35.573 -20.825 1.00 50.72 119 GLY B CA 1
ATOM 3942 C C . GLY B 1 133 ? 68.678 34.950 -21.777 1.00 55.68 119 GLY B C 1
ATOM 3943 O O . GLY B 1 133 ? 69.853 35.300 -21.736 1.00 56.42 119 GLY B O 1
ATOM 3944 N N . GLN B 1 134 ? 68.215 34.040 -22.653 1.00 50.91 120 GLN B N 1
ATOM 3945 C CA . GLN B 1 134 ? 69.090 33.461 -23.656 1.00 48.40 120 GLN B CA 1
ATOM 3946 C C . GLN B 1 134 ? 69.404 34.489 -24.743 1.00 56.43 120 GLN B C 1
ATOM 3947 O O . GLN B 1 134 ? 70.537 34.570 -25.216 1.00 52.73 120 GLN B O 1
ATOM 3953 N N . THR B 1 135 ? 68.400 35.287 -25.115 1.00 50.98 121 THR B N 1
ATOM 3954 C CA . THR B 1 135 ? 68.552 36.246 -26.193 1.00 55.11 121 THR B CA 1
ATOM 3955 C C . THR B 1 135 ? 69.654 37.236 -25.831 1.00 59.97 121 THR B C 1
ATOM 3956 O O . THR B 1 135 ? 70.478 37.620 -26.659 1.00 58.45 121 THR B O 1
ATOM 3960 N N . ILE B 1 136 ? 69.623 37.666 -24.578 1.00 55.01 122 ILE B N 1
ATOM 3961 C CA . ILE B 1 136 ? 70.562 38.642 -24.070 1.00 55.27 122 ILE B CA 1
ATOM 3962 C C . ILE B 1 136 ? 71.983 38.069 -24.105 1.00 55.89 122 ILE B C 1
ATOM 3963 O O . ILE B 1 136 ? 72.904 38.760 -24.528 1.00 54.51 122 ILE B O 1
ATOM 3968 N N . ARG B 1 137 ? 72.148 36.800 -23.707 1.00 50.66 123 ARG B N 1
ATOM 3969 C CA . ARG B 1 137 ? 73.448 36.152 -23.753 1.00 54.30 123 ARG B CA 1
ATOM 3970 C C . ARG B 1 137 ? 73.980 36.144 -25.190 1.00 63.08 123 ARG B C 1
ATOM 3971 O O . ARG B 1 137 ? 75.139 36.488 -25.405 1.00 60.74 123 ARG B O 1
ATOM 3979 N N . LEU B 1 138 ? 73.132 35.795 -26.173 1.00 58.81 124 LEU B N 1
ATOM 3980 C CA . LEU B 1 138 ? 73.620 35.665 -27.542 1.00 56.18 124 LEU B CA 1
ATOM 3981 C C . LEU B 1 138 ? 74.048 37.028 -28.068 1.00 52.57 124 LEU B C 1
ATOM 3982 O O . LEU B 1 138 ? 75.060 37.121 -28.750 1.00 55.89 124 LEU B O 1
ATOM 3987 N N . MET B 1 139 ? 73.244 38.064 -27.793 1.00 53.06 125 MET B N 1
ATOM 3988 C CA . MET B 1 139 ? 73.556 39.364 -28.353 1.00 53.79 125 MET B CA 1
ATOM 3989 C C . MET B 1 139 ? 74.929 39.817 -27.839 1.00 66.66 125 MET B C 1
ATOM 3990 O O . MET B 1 139 ? 75.752 40.306 -28.614 1.00 68.58 125 MET B O 1
ATOM 3995 N N . GLU B 1 140 ? 75.173 39.653 -26.529 1.00 63.00 126 GLU B N 1
ATOM 3996 C CA . GLU B 1 140 ? 76.423 40.110 -25.937 1.00 58.79 126 GLU B CA 1
ATOM 3997 C C . GLU B 1 140 ? 77.581 39.318 -26.537 1.00 56.32 126 GLU B C 1
ATOM 3998 O O . GLU B 1 140 ? 78.635 39.884 -26.798 1.00 55.39 126 GLU B O 1
ATOM 4004 N N . GLU B 1 141 ? 77.369 38.020 -26.761 1.00 56.13 127 GLU B N 1
ATOM 4005 C CA . GLU B 1 141 ? 78.350 37.186 -27.427 1.00 54.52 127 GLU B CA 1
ATOM 4006 C C . GLU B 1 141 ? 78.747 37.790 -28.780 1.00 61.93 127 GLU B C 1
ATOM 4007 O O . GLU B 1 141 ? 79.927 37.820 -29.120 1.00 73.52 127 GLU B O 1
ATOM 4013 N N . PHE B 1 142 ? 77.770 38.273 -29.561 1.00 57.06 128 PHE B N 1
ATOM 4014 C CA . PHE B 1 142 ? 78.054 38.865 -30.862 1.00 63.21 128 PHE B CA 1
ATOM 4015 C C . PHE B 1 142 ? 78.817 40.184 -30.721 1.00 58.81 128 PHE B C 1
ATOM 4016 O O . PHE B 1 142 ? 79.749 40.459 -31.478 1.00 70.25 128 PHE B O 1
ATOM 4024 N N . LEU B 1 143 ? 78.407 41.032 -29.777 1.00 53.92 129 LEU B N 1
ATOM 4025 C CA . LEU B 1 143 ? 79.115 42.285 -29.583 1.00 57.29 129 LEU B CA 1
ATOM 4026 C C . LEU B 1 143 ? 80.599 42.011 -29.309 1.00 64.99 129 LEU B C 1
ATOM 4027 O O . LEU B 1 143 ? 81.475 42.585 -29.961 1.00 72.14 129 LEU B O 1
ATOM 4032 N N . ARG B 1 144 ? 80.878 41.073 -28.395 1.00 69.75 130 ARG B N 1
ATOM 4033 C CA . ARG B 1 144 ? 82.233 40.816 -27.915 1.00 75.73 130 ARG B CA 1
ATOM 4034 C C . ARG B 1 144 ? 83.067 40.052 -28.957 1.00 73.23 130 ARG B C 1
ATOM 4035 O O . ARG B 1 144 ? 84.172 40.473 -29.271 1.00 72.96 130 ARG B O 1
ATOM 4043 N N . ASN B 1 145 ? 82.534 38.953 -29.503 1.00 68.05 131 ASN B N 1
ATOM 4044 C CA . ASN B 1 145 ? 83.302 38.050 -30.347 1.00 65.24 131 ASN B CA 1
ATOM 4045 C C . ASN B 1 145 ? 82.840 38.067 -31.807 1.00 73.47 131 ASN B C 1
ATOM 4046 O O . ASN B 1 145 ? 83.434 37.371 -32.622 1.00 76.09 131 ASN B O 1
ATOM 4051 N N . GLY B 1 146 ? 81.776 38.815 -32.142 1.00 71.62 132 GLY B N 1
ATOM 4052 C CA . GLY B 1 146 ? 81.257 38.862 -33.508 1.00 63.53 132 GLY B CA 1
ATOM 4053 C C . GLY B 1 146 ? 80.690 37.513 -33.952 1.00 67.21 132 GLY B C 1
ATOM 4054 O O . GLY B 1 146 ? 80.451 36.623 -33.141 1.00 68.62 132 GLY B O 1
ATOM 4055 N N . ASN B 1 147 ? 80.490 37.358 -35.259 1.00 67.73 133 ASN B N 1
ATOM 4056 C CA . ASN B 1 147 ? 79.899 36.152 -35.813 1.00 66.09 133 ASN B CA 1
ATOM 4057 C C . ASN B 1 147 ? 80.796 35.700 -36.965 1.00 78.42 133 ASN B C 1
ATOM 4058 O O . ASN B 1 147 ? 80.837 36.356 -38.016 1.00 74.46 133 ASN B O 1
ATOM 4063 N N . LYS B 1 148 ? 81.502 34.581 -36.756 1.00 76.64 134 LYS B N 1
ATOM 4064 C CA . LYS B 1 148 ? 82.598 34.223 -37.648 1.00 84.76 134 LYS B CA 1
ATOM 4065 C C . LYS B 1 148 ? 82.091 33.955 -39.064 1.00 80.14 134 LYS B C 1
ATOM 4066 O O . LYS B 1 148 ? 82.721 34.396 -40.018 1.00 83.63 134 LYS B O 1
ATOM 4072 N N . GLU B 1 149 ? 80.936 33.289 -39.194 1.00 76.49 135 GLU B N 1
ATOM 4073 C CA . GLU B 1 149 ? 80.380 32.978 -40.508 1.00 80.14 135 GLU B CA 1
ATOM 4074 C C . GLU B 1 149 ? 80.057 34.253 -41.284 1.00 74.48 135 GLU B C 1
ATOM 4075 O O . GLU B 1 149 ? 80.208 34.284 -42.503 1.00 80.49 135 GLU B O 1
ATOM 4081 N N . GLU B 1 150 ? 79.641 35.308 -40.576 1.00 66.94 136 GLU B N 1
ATOM 4082 C CA . GLU B 1 150 ? 79.356 36.569 -41.239 1.00 71.20 136 GLU B CA 1
ATOM 4083 C C . GLU B 1 150 ? 80.649 37.297 -41.586 1.00 69.37 136 GLU B C 1
ATOM 4084 O O . GLU B 1 150 ? 80.722 37.933 -42.633 1.00 67.99 136 GLU B O 1
ATOM 4090 N N . ILE B 1 151 ? 81.647 37.239 -40.693 1.00 79.25 137 ILE B N 1
ATOM 4091 C CA . ILE B 1 151 ? 82.931 37.869 -40.976 1.00 73.00 137 ILE B CA 1
ATOM 4092 C C . ILE B 1 151 ? 83.539 37.213 -42.222 1.00 78.04 137 ILE B C 1
ATOM 4093 O O . ILE B 1 151 ? 83.957 37.917 -43.133 1.00 69.87 137 ILE B O 1
ATOM 4098 N N . ALA B 1 152 ? 83.541 35.869 -42.261 1.00 71.91 138 ALA B N 1
ATOM 4099 C CA . ALA B 1 152 ? 84.045 35.071 -43.372 1.00 71.11 138 ALA B CA 1
ATOM 4100 C C . ALA B 1 152 ? 83.286 35.376 -44.662 1.00 79.38 138 ALA B C 1
ATOM 4101 O O . ALA B 1 152 ? 83.893 35.569 -45.712 1.00 95.02 138 ALA B O 1
ATOM 4103 N N . TYR B 1 153 ? 81.955 35.430 -44.584 1.00 81.63 139 TYR B N 1
ATOM 4104 C CA . TYR B 1 153 ? 81.145 35.6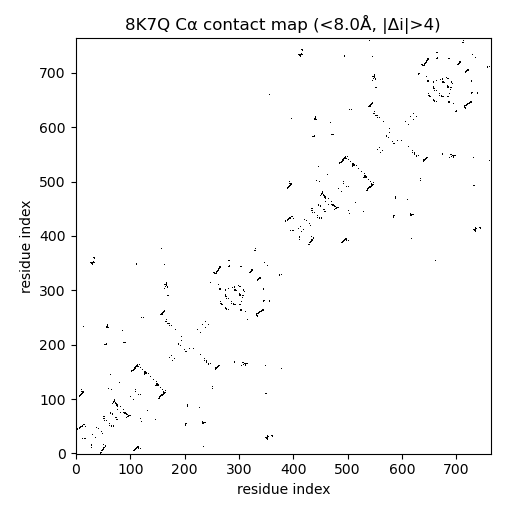69 -45.765 1.00 70.16 139 TYR B CA 1
ATOM 4105 C C . TYR B 1 153 ? 81.472 37.030 -46.379 1.00 78.35 139 TYR B C 1
ATOM 4106 O O . TYR B 1 153 ? 81.568 37.149 -47.599 1.00 85.76 139 TYR B O 1
ATOM 4115 N N . HIS B 1 154 ? 81.628 38.054 -45.536 1.00 71.63 140 HIS B N 1
ATOM 4116 C CA . HIS B 1 154 ? 81.884 39.410 -46.009 1.00 75.70 140 HIS B CA 1
ATOM 4117 C C . HIS B 1 154 ? 83.320 39.527 -46.538 1.00 82.99 140 HIS B C 1
ATOM 4118 O O . HIS B 1 154 ? 83.573 40.280 -47.477 1.00 83.19 140 HIS B O 1
ATOM 4125 N N . GLN B 1 155 ? 84.247 38.770 -45.936 1.00 84.69 141 GLN B N 1
ATOM 4126 C CA . GLN B 1 155 ? 85.606 38.588 -46.431 1.00 97.11 141 GLN B CA 1
ATOM 4127 C C . GLN B 1 155 ? 85.573 38.091 -47.873 1.00 94.95 141 GLN B C 1
ATOM 4128 O O . GLN B 1 155 ? 86.204 38.686 -48.739 1.00 91.90 141 GLN B O 1
ATOM 4134 N N . ALA B 1 156 ? 84.834 36.999 -48.104 1.00 90.98 142 ALA B N 1
ATOM 4135 C CA . ALA B 1 156 ? 84.734 36.340 -49.395 1.00 85.03 142 ALA B CA 1
ATOM 4136 C C . ALA B 1 156 ? 83.961 37.185 -50.414 1.00 83.67 142 ALA B C 1
ATOM 4137 O O . ALA B 1 156 ? 84.351 37.224 -51.574 1.00 109.28 142 ALA B O 1
ATOM 4139 N N . HIS B 1 157 ? 82.893 37.882 -50.008 1.00 80.54 143 HIS B N 1
ATOM 4140 C CA . HIS B 1 157 ? 81.951 38.392 -51.000 1.00 78.18 143 HIS B CA 1
ATOM 4141 C C . HIS B 1 157 ? 81.827 39.915 -50.990 1.00 72.74 143 HIS B C 1
ATOM 4142 O O . HIS B 1 157 ? 81.015 40.450 -51.738 1.00 81.45 143 HIS B O 1
ATOM 4149 N N . GLY B 1 158 ? 82.589 40.617 -50.142 1.00 77.13 144 GLY B N 1
ATOM 4150 C CA . GLY B 1 158 ? 82.430 42.062 -49.991 1.00 72.75 144 GLY B CA 1
ATOM 4151 C C . GLY B 1 158 ? 81.076 42.437 -49.384 1.00 79.19 144 GLY B C 1
ATOM 4152 O O . GLY B 1 158 ? 80.451 41.626 -48.706 1.00 86.61 144 GLY B O 1
ATOM 4153 N N . GLY B 1 159 ? 80.621 43.668 -49.646 1.00 83.04 145 GLY B N 1
ATOM 4154 C CA . GLY B 1 159 ? 79.348 44.179 -49.157 1.00 83.10 145 GLY B CA 1
ATOM 4155 C C . GLY B 1 159 ? 79.518 44.877 -47.808 1.00 96.30 145 GLY B C 1
ATOM 4156 O O . GLY B 1 159 ? 80.627 45.252 -47.435 1.00 100.13 145 GLY B O 1
ATOM 4157 N N . GLU B 1 160 ? 78.410 45.041 -47.076 1.00 98.88 146 GLU B N 1
ATOM 4158 C CA . GLU B 1 160 ? 78.477 45.546 -45.712 1.00 81.63 146 GLU B CA 1
ATOM 4159 C C . GLU B 1 160 ? 78.253 44.402 -44.732 1.00 81.61 146 GLU B C 1
ATOM 4160 O O . GLU B 1 160 ? 77.566 43.435 -45.036 1.00 84.45 146 GLU B O 1
ATOM 4166 N N . ILE B 1 161 ? 78.881 44.512 -43.563 1.00 79.91 147 ILE B N 1
ATOM 4167 C CA . ILE B 1 161 ? 78.622 43.613 -42.456 1.00 73.42 147 ILE B CA 1
ATOM 4168 C C . ILE B 1 161 ? 78.103 44.476 -41.311 1.00 73.40 147 ILE B C 1
ATOM 4169 O O . ILE B 1 161 ? 78.614 45.572 -41.098 1.00 69.29 147 ILE B O 1
ATOM 4174 N N . SER B 1 162 ? 77.080 43.992 -40.595 1.00 74.66 148 SER B N 1
ATOM 4175 C CA . SER B 1 162 ? 76.562 44.704 -39.436 1.00 66.01 148 SER B CA 1
ATOM 4176 C C . SER B 1 162 ? 77.662 44.885 -38.381 1.00 59.81 148 SER B C 1
ATOM 4177 O O . SER B 1 162 ? 78.450 43.976 -38.135 1.00 57.69 148 SER B O 1
ATOM 4180 N N . PRO B 1 163 ? 77.749 46.037 -37.682 1.00 59.92 149 PRO B N 1
ATOM 4181 C CA . PRO B 1 163 ? 78.664 46.163 -36.543 1.00 60.11 149 PRO B CA 1
ATOM 4182 C C . PRO B 1 163 ? 78.414 45.111 -35.459 1.00 73.38 149 PRO B C 1
ATOM 4183 O O . PRO B 1 163 ? 79.311 44.808 -34.672 1.00 75.21 149 PRO B O 1
ATOM 4187 N N . LEU B 1 164 ? 77.206 44.522 -35.440 1.00 64.60 150 LEU B N 1
ATOM 4188 C CA . LEU B 1 164 ? 76.892 43.500 -34.458 1.00 63.50 150 LEU B CA 1
ATOM 4189 C C . LEU B 1 164 ? 77.748 42.256 -34.675 1.00 67.35 150 LEU B C 1
ATOM 4190 O O . LEU B 1 164 ? 77.979 41.510 -33.726 1.00 63.46 150 LEU B O 1
ATOM 4195 N N . PHE B 1 165 ? 78.212 42.028 -35.912 1.00 61.22 151 PHE B N 1
ATOM 4196 C CA . PHE B 1 165 ? 78.821 40.743 -36.250 1.00 65.72 151 PHE B CA 1
ATOM 4197 C C . PHE B 1 165 ? 80.354 40.803 -36.321 1.00 66.50 151 PHE B C 1
ATOM 4198 O O . PHE B 1 165 ? 81.015 39.781 -36.504 1.00 65.21 151 PHE B O 1
ATOM 4206 N N . THR B 1 166 ? 80.904 42.001 -36.133 1.00 61.72 152 THR B N 1
ATOM 4207 C CA . THR B 1 166 ? 82.302 42.368 -36.300 1.00 73.07 152 THR B CA 1
ATOM 4208 C C . THR B 1 166 ? 83.170 41.823 -35.167 1.00 82.59 152 THR B C 1
ATOM 4209 O O . THR B 1 166 ? 84.288 41.366 -35.405 1.00 87.35 152 THR B O 1
ATOM 4213 N N . GLY B 1 167 ? 82.658 41.896 -33.935 1.00 78.74 153 GLY B N 1
ATOM 4214 C CA . GLY B 1 167 ? 83.448 41.550 -32.765 1.00 70.29 153 GLY B CA 1
ATOM 4215 C C . GLY B 1 167 ? 84.182 42.784 -32.257 1.00 72.40 153 GLY B C 1
ATOM 4216 O O . GLY B 1 167 ? 84.206 43.810 -32.945 1.00 75.34 153 GLY B O 1
ATOM 4217 N N . GLY B 1 168 ? 84.750 42.674 -31.047 1.00 71.20 154 GLY B N 1
ATOM 4218 C CA . GLY B 1 168 ? 85.606 43.708 -30.488 1.00 67.31 154 GLY B CA 1
ATOM 4219 C C . GLY B 1 168 ? 84.835 44.798 -29.748 1.00 78.84 154 GLY B C 1
ATOM 4220 O O . GLY B 1 168 ? 85.429 45.798 -29.365 1.00 86.30 154 GLY B O 1
ATOM 4221 N N . HIS B 1 169 ? 83.524 44.610 -29.537 1.00 83.47 155 HIS B N 1
ATOM 4222 C CA . HIS B 1 169 ? 82.728 45.600 -28.828 1.00 79.41 155 HIS B CA 1
ATOM 4223 C C . HIS B 1 169 ? 82.605 45.163 -27.367 1.00 81.46 155 HIS B C 1
ATOM 4224 O O . HIS B 1 169 ? 81.905 44.206 -27.041 1.00 92.41 155 HIS B O 1
ATOM 4231 N N . ASN B 1 170 ? 83.342 45.851 -26.492 1.00 80.20 156 ASN B N 1
ATOM 4232 C CA . ASN B 1 170 ? 83.300 45.587 -25.066 1.00 74.20 156 ASN B CA 1
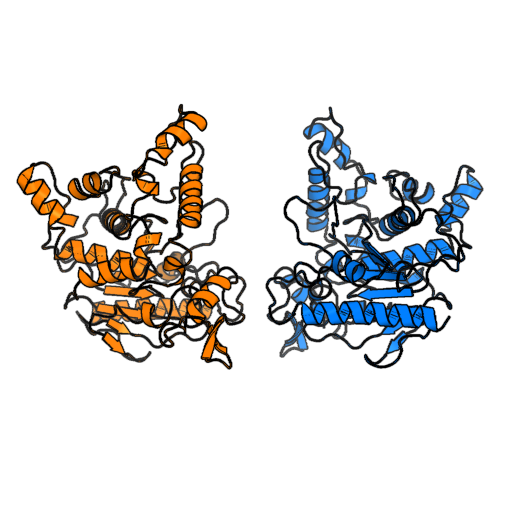ATOM 4233 C C . ASN B 1 170 ? 82.712 46.788 -24.342 1.00 71.86 156 ASN B C 1
ATOM 4234 O O . ASN B 1 170 ? 82.497 47.844 -24.959 1.00 69.87 156 ASN B O 1
ATOM 4239 N N . ASN B 1 171 ? 82.486 46.603 -23.030 1.00 60.79 157 ASN B N 1
ATOM 4240 C CA . ASN B 1 171 ? 82.036 47.718 -22.220 1.00 71.05 157 ASN B CA 1
ATOM 4241 C C . ASN B 1 171 ? 80.744 48.312 -22.767 1.00 67.67 157 ASN B C 1
ATOM 4242 O O . ASN B 1 171 ? 80.568 49.529 -22.708 1.00 67.99 157 ASN B O 1
ATOM 4247 N N . MET B 1 172 ? 79.839 47.452 -23.256 1.00 64.05 158 MET B N 1
ATOM 4248 C CA . MET B 1 172 ? 78.551 47.925 -23.739 1.00 70.18 158 MET B CA 1
ATOM 4249 C C . MET B 1 172 ? 77.404 47.388 -22.878 1.00 65.06 158 MET B C 1
ATOM 4250 O O . MET B 1 172 ? 76.334 47.988 -22.793 1.00 65.77 158 MET B O 1
ATOM 4255 N N . VAL B 1 173 ? 77.655 46.265 -22.207 1.00 57.93 159 VAL B N 1
ATOM 4256 C CA . VAL B 1 173 ? 76.678 45.738 -21.273 1.00 63.04 159 VAL B CA 1
ATOM 4257 C C . VAL B 1 173 ? 77.290 45.568 -19.884 1.00 60.72 159 VAL B C 1
ATOM 4258 O O . VAL B 1 173 ? 78.333 44.947 -19.739 1.00 60.12 159 VAL B O 1
ATOM 4262 N N . ALA B 1 174 ? 76.611 46.159 -18.886 1.00 54.78 160 ALA B N 1
ATOM 4263 C CA . ALA B 1 174 ? 77.023 46.169 -17.493 1.00 55.00 160 ALA B CA 1
ATOM 4264 C C . ALA B 1 174 ? 76.627 44.858 -16.821 1.00 65.13 160 ALA B C 1
ATOM 4265 O O . ALA B 1 174 ? 77.375 44.331 -15.995 1.00 60.78 160 ALA B O 1
ATOM 4267 N N . SER B 1 175 ? 75.465 44.308 -17.210 1.00 57.43 161 SER B N 1
ATOM 4268 C CA . SER B 1 175 ? 74.890 43.219 -16.438 1.00 57.09 161 SER B CA 1
ATOM 4269 C C . SER B 1 175 ? 73.913 42.407 -17.273 1.00 58.08 161 SER B C 1
ATOM 4270 O O . SER B 1 175 ? 73.226 42.921 -18.160 1.00 56.71 161 SER B O 1
ATOM 4273 N N . ILE B 1 176 ? 73.878 41.116 -16.951 1.00 52.46 162 ILE B N 1
ATOM 4274 C CA . ILE B 1 176 ? 72.917 40.192 -17.509 1.00 55.58 162 ILE B CA 1
ATOM 4275 C C . ILE B 1 176 ? 72.208 39.532 -16.330 1.00 63.12 162 ILE B C 1
ATOM 4276 O O . ILE B 1 176 ? 72.844 38.871 -15.505 1.00 54.87 162 ILE B O 1
ATOM 4281 N N . THR B 1 177 ? 70.901 39.792 -16.229 1.00 64.25 163 THR B N 1
ATOM 4282 C CA . THR B 1 177 ? 70.090 39.131 -15.218 1.00 57.65 163 THR B CA 1
ATOM 4283 C C . THR B 1 177 ? 68.928 38.393 -15.882 1.00 53.64 163 THR B C 1
ATOM 4284 O O . THR B 1 177 ? 68.251 38.943 -16.739 1.00 56.34 163 THR B O 1
ATOM 4288 N N . THR B 1 178 ? 68.750 37.131 -15.486 1.00 45.86 164 THR B N 1
ATOM 4289 C CA . THR B 1 178 ? 67.814 36.210 -16.086 1.00 48.60 164 THR B CA 1
ATOM 4290 C C . THR B 1 178 ? 66.798 35.756 -15.036 1.00 57.99 164 THR B C 1
ATOM 4291 O O . THR B 1 178 ? 67.169 35.467 -13.889 1.00 53.18 164 THR B O 1
ATOM 4295 N N . LEU B 1 179 ? 65.517 35.703 -15.452 1.00 47.45 165 LEU B N 1
ATOM 4296 C CA . LEU B 1 179 ? 64.415 35.275 -14.594 1.00 45.58 165 LEU B CA 1
ATOM 4297 C C . LEU B 1 179 ? 63.746 34.075 -15.242 1.00 48.10 165 LEU B C 1
ATOM 4298 O O . LEU B 1 179 ? 63.098 34.222 -16.288 1.00 53.15 165 LEU B O 1
ATOM 4303 N N . ALA B 1 180 ? 63.870 32.905 -14.613 1.00 43.43 166 ALA B N 1
ATOM 4304 C CA . ALA B 1 180 ? 63.210 31.695 -15.090 1.00 49.06 166 ALA B CA 1
ATOM 4305 C C . ALA B 1 180 ? 63.639 31.390 -16.525 1.00 51.65 166 ALA B C 1
ATOM 4306 O O . ALA B 1 180 ? 62.839 30.911 -17.331 1.00 54.52 166 ALA B O 1
ATOM 4308 N N . THR B 1 181 ? 64.913 31.675 -16.839 1.00 50.49 167 THR B N 1
ATOM 4309 C CA . THR B 1 181 ? 65.451 31.448 -18.172 1.00 44.91 167 THR B CA 1
ATOM 4310 C C . THR B 1 181 ? 65.796 29.974 -18.335 1.00 46.15 167 THR B C 1
ATOM 4311 O O . THR B 1 181 ? 66.502 29.412 -17.509 1.00 51.08 167 THR B O 1
ATOM 4315 N N . PRO B 1 182 ? 65.341 29.290 -19.414 1.00 49.51 168 PRO B N 1
ATOM 4316 C CA . PRO B 1 182 ? 65.730 27.893 -19.651 1.00 47.87 168 PRO B CA 1
ATOM 4317 C C . PRO B 1 182 ? 67.151 27.752 -20.210 1.00 54.86 168 PRO B C 1
ATOM 4318 O O . PRO B 1 182 ? 67.352 27.327 -21.348 1.00 50.81 168 PRO B O 1
ATOM 4322 N N . HIS B 1 183 ? 68.154 28.099 -19.403 1.00 52.50 169 HIS B N 1
ATOM 4323 C CA . HIS B 1 183 ? 69.533 28.093 -19.875 1.00 50.87 169 HIS B CA 1
ATOM 4324 C C . HIS B 1 183 ? 69.928 26.716 -20.410 1.00 53.79 169 HIS B C 1
ATOM 4325 O O . HIS B 1 183 ? 70.768 26.623 -21.295 1.00 52.54 169 HIS B O 1
ATOM 4332 N N . ASN B 1 184 ? 69.310 25.648 -19.881 1.00 48.14 170 ASN B N 1
ATOM 4333 C CA . ASN B 1 184 ? 69.612 24.296 -20.342 1.00 47.83 170 ASN B CA 1
ATOM 4334 C C . ASN B 1 184 ? 68.407 23.669 -21.038 1.00 52.31 170 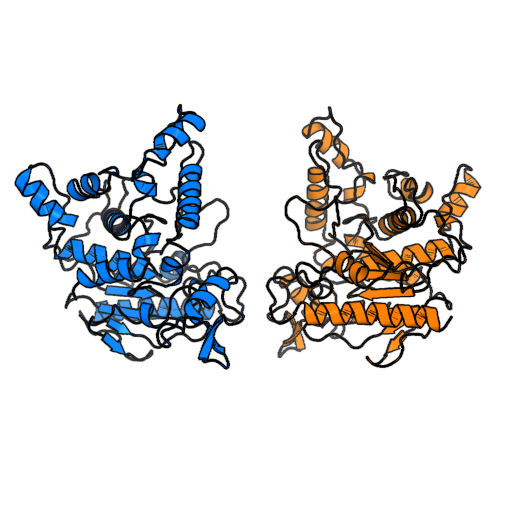ASN B C 1
ATOM 4335 O O . ASN B 1 184 ? 68.361 22.450 -21.156 1.00 54.25 170 ASN B O 1
ATOM 4340 N N . GLY B 1 185 ? 67.455 24.495 -21.507 1.00 49.01 171 GLY B N 1
ATOM 4341 C CA . GLY B 1 185 ? 66.351 23.976 -22.305 1.00 49.38 171 GLY B CA 1
ATOM 4342 C C . GLY B 1 185 ? 65.221 23.473 -21.407 1.00 55.57 171 GLY B C 1
ATOM 4343 O O . GLY B 1 185 ? 65.306 23.535 -20.176 1.00 49.11 171 GLY B O 1
ATOM 4344 N N . SER B 1 186 ? 64.152 22.987 -22.032 1.00 52.99 172 SER B N 1
ATOM 4345 C CA . SER B 1 186 ? 63.033 22.472 -21.264 1.00 50.46 172 SER B CA 1
ATOM 4346 C C . SER B 1 186 ? 62.469 21.278 -22.008 1.00 49.61 172 SER B C 1
ATOM 4347 O O . SER B 1 186 ? 62.400 21.308 -23.235 1.00 50.73 172 SER B O 1
ATOM 4350 N N . GLN B 1 187 ? 62.068 20.260 -21.244 1.00 49.28 173 GLN B N 1
ATOM 4351 C CA . GLN B 1 187 ? 61.473 19.072 -21.824 1.00 49.18 173 GLN B CA 1
ATOM 4352 C C . GLN B 1 187 ? 60.133 19.458 -22.451 1.00 54.38 173 GLN B C 1
ATOM 4353 O O . GLN B 1 187 ? 59.613 18.738 -23.301 1.00 60.80 173 GLN B O 1
ATOM 4359 N N . ALA B 1 188 ? 59.551 20.567 -21.987 1.00 50.65 174 ALA B N 1
ATOM 4360 C CA . ALA B 1 188 ? 58.265 21.012 -22.497 1.00 55.65 174 ALA B CA 1
ATOM 4361 C C . ALA B 1 188 ? 58.423 21.441 -23.956 1.00 54.16 174 ALA B C 1
ATOM 4362 O O . ALA B 1 188 ? 57.463 21.405 -24.726 1.00 56.41 174 ALA B O 1
ATOM 4364 N N . ALA B 1 189 ? 59.633 21.884 -24.321 1.00 52.89 175 ALA B N 1
ATOM 4365 C CA . ALA B 1 189 ? 59.934 22.123 -25.727 1.00 51.66 175 ALA B CA 1
ATOM 4366 C C . ALA B 1 189 ? 60.190 20.805 -26.456 1.00 54.03 175 ALA B C 1
ATOM 4367 O O . ALA B 1 189 ? 59.552 20.534 -27.472 1.00 55.18 175 ALA B O 1
ATOM 4369 N N . ASP B 1 190 ? 61.084 19.964 -25.918 1.00 52.09 176 ASP B N 1
ATOM 4370 C CA . ASP B 1 190 ? 61.429 18.736 -26.620 1.00 53.41 176 ASP B CA 1
ATOM 4371 C C . ASP B 1 190 ? 60.183 17.890 -26.839 1.00 57.06 176 ASP B C 1
ATOM 4372 O O . ASP B 1 190 ? 60.032 17.279 -27.880 1.00 56.67 176 ASP B O 1
ATOM 4377 N N . LYS B 1 191 ? 59.309 17.795 -25.833 1.00 54.21 177 LYS B N 1
ATOM 4378 C CA . LYS B 1 191 ? 58.252 16.800 -25.922 1.00 51.98 177 LYS B CA 1
ATOM 4379 C C . LYS B 1 191 ? 56.918 17.423 -26.337 1.00 54.42 177 LYS B C 1
ATOM 4380 O O . LYS B 1 191 ? 55.936 16.699 -26.456 1.00 57.59 177 LYS B O 1
ATOM 4386 N N . PHE B 1 192 ? 56.866 18.750 -26.530 1.00 51.51 178 PHE B N 1
ATOM 4387 C CA . PHE B 1 192 ? 55.613 19.377 -26.915 1.00 51.16 178 PHE B CA 1
ATOM 4388 C C . PHE B 1 192 ? 55.854 20.539 -27.888 1.00 52.14 178 PHE B C 1
ATOM 4389 O O . PHE B 1 192 ? 55.465 20.462 -29.055 1.00 54.43 178 PHE B O 1
ATOM 4397 N N . GLY B 1 193 ? 56.509 21.597 -27.407 1.00 47.09 179 GLY B N 1
ATOM 4398 C CA . GLY B 1 193 ? 56.670 22.828 -28.170 1.00 52.06 179 GLY B CA 1
ATOM 4399 C C . GLY B 1 193 ? 57.337 22.615 -29.533 1.00 54.21 179 GLY B C 1
ATOM 4400 O O . GLY B 1 193 ? 56.967 23.250 -30.523 1.00 56.24 179 GLY B O 1
ATOM 4401 N N . ASN B 1 194 ? 58.289 21.678 -29.597 1.00 49.90 180 ASN B N 1
ATOM 4402 C CA . ASN B 1 194 ? 59.081 21.515 -30.806 1.00 54.48 180 ASN B CA 1
ATOM 4403 C C . ASN B 1 194 ? 58.601 20.332 -31.646 1.00 53.13 180 ASN B C 1
ATOM 4404 O O . ASN B 1 194 ? 59.232 20.006 -32.639 1.00 52.06 180 ASN B O 1
ATOM 4409 N N . THR B 1 195 ? 57.519 19.661 -31.241 1.00 47.89 181 THR B N 1
ATOM 4410 C CA . THR B 1 195 ? 57.005 18.595 -32.082 1.00 51.55 181 THR B CA 1
ATOM 4411 C C . THR B 1 195 ? 56.433 19.208 -33.358 1.00 60.39 181 THR B C 1
ATOM 4412 O O . THR B 1 195 ? 56.008 20.368 -33.361 1.00 54.92 181 THR B O 1
ATOM 4416 N N . GLU B 1 196 ? 56.391 18.401 -34.424 1.00 54.90 182 GLU B N 1
ATOM 4417 C CA . GLU B 1 196 ? 55.876 18.819 -35.722 1.00 53.47 182 GLU B CA 1
ATOM 4418 C C . GLU B 1 196 ? 54.454 19.359 -35.608 1.00 47.27 182 GLU B C 1
ATOM 4419 O O . GLU B 1 196 ? 54.140 20.412 -36.152 1.00 50.90 182 GLU B O 1
ATOM 4425 N N . ALA B 1 197 ? 53.563 18.613 -34.947 1.00 48.91 183 ALA B N 1
ATOM 4426 C CA . ALA B 1 197 ? 52.182 19.063 -34.848 1.00 49.78 183 ALA B CA 1
ATOM 4427 C C . ALA B 1 197 ? 52.096 20.464 -34.223 1.00 48.77 183 ALA B C 1
ATOM 4428 O O . ALA B 1 197 ? 51.318 21.304 -34.688 1.00 51.39 183 ALA B O 1
ATOM 4430 N N . VAL B 1 198 ? 52.925 20.767 -33.211 1.00 54.07 184 VAL B N 1
ATOM 4431 C CA . VAL B 1 198 ? 52.731 22.066 -32.575 1.00 49.23 184 VAL B CA 1
ATOM 4432 C C . VAL B 1 198 ? 53.486 23.201 -33.262 1.00 46.87 184 VAL B C 1
ATOM 4433 O O . VAL B 1 198 ? 53.002 24.331 -33.286 1.00 47.43 184 VAL B O 1
ATOM 4437 N N . ARG B 1 199 ? 54.625 22.900 -33.895 1.00 47.24 185 ARG B N 1
ATOM 4438 C CA . ARG B 1 199 ? 55.231 23.885 -34.771 1.00 53.10 185 ARG B CA 1
ATOM 4439 C C . ARG B 1 199 ? 54.229 24.304 -35.855 1.00 52.30 185 ARG B C 1
ATOM 4440 O O . ARG B 1 199 ? 54.111 25.493 -36.161 1.00 50.42 185 ARG B O 1
ATOM 4448 N N . LYS B 1 200 ? 53.453 23.351 -36.387 1.00 45.42 186 LYS B N 1
ATOM 4449 C CA . LYS B 1 200 ? 52.477 23.694 -37.416 1.00 52.83 186 LYS B CA 1
ATOM 4450 C C . LYS B 1 200 ? 51.429 24.674 -36.890 1.00 53.12 186 LYS B C 1
ATOM 4451 O O . LYS B 1 200 ? 51.071 25.647 -37.566 1.00 49.99 186 LYS B O 1
ATOM 4457 N N . ILE B 1 201 ? 50.909 24.397 -35.689 1.00 51.24 187 ILE B N 1
ATOM 4458 C CA . ILE B 1 201 ? 49.967 25.316 -35.063 1.00 49.11 187 ILE B CA 1
ATOM 4459 C C . ILE B 1 201 ? 50.587 26.713 -34.968 1.00 49.44 187 ILE B C 1
ATOM 4460 O O . ILE B 1 201 ? 49.952 27.695 -35.357 1.00 48.54 187 ILE B O 1
ATOM 4465 N N . MET B 1 202 ? 51.830 26.803 -34.471 1.00 46.12 188 MET B N 1
ATOM 4466 C CA . MET B 1 202 ? 52.462 28.092 -34.229 1.00 47.52 188 MET B CA 1
ATOM 4467 C C . MET B 1 202 ? 52.646 28.842 -35.559 1.00 49.35 188 MET B C 1
ATOM 4468 O O . MET B 1 202 ? 52.426 30.058 -35.643 1.00 48.84 188 MET B O 1
ATOM 4473 N N . PHE B 1 203 ? 53.127 28.119 -36.581 1.00 47.65 189 PHE B N 1
ATOM 4474 C CA . PHE B 1 203 ? 53.408 28.727 -37.877 1.00 48.16 189 PHE B CA 1
ATOM 4475 C C . PHE B 1 203 ? 52.102 29.138 -38.555 1.00 47.39 189 PHE B C 1
ATOM 4476 O O . PHE B 1 203 ? 52.040 30.193 -39.174 1.00 46.60 189 PHE B O 1
ATOM 4484 N N . ALA B 1 204 ? 51.036 28.356 -38.364 1.00 45.76 190 ALA B N 1
ATOM 4485 C CA . ALA B 1 204 ? 49.734 28.763 -38.881 1.00 52.92 190 ALA B CA 1
ATOM 4486 C C . ALA B 1 204 ? 49.245 30.071 -38.241 1.00 52.16 190 ALA B C 1
ATOM 4487 O O . ALA B 1 204 ? 48.691 30.924 -38.941 1.00 52.72 190 ALA B O 1
ATOM 4489 N N . LEU B 1 205 ? 49.418 30.229 -36.916 1.00 51.59 191 LEU B N 1
ATOM 4490 C CA . LEU B 1 205 ? 49.038 31.456 -36.208 1.00 48.06 191 LEU B CA 1
ATOM 4491 C C . LEU B 1 205 ? 49.829 32.616 -36.811 1.00 48.14 191 LEU B C 1
ATOM 4492 O O . LEU B 1 205 ? 49.308 33.712 -37.018 1.00 50.20 191 LEU B O 1
ATOM 4497 N N . ASN B 1 206 ? 51.117 32.364 -37.039 1.00 43.74 192 ASN B N 1
ATOM 4498 C CA . ASN B 1 206 ? 51.990 33.374 -37.620 1.00 45.21 192 ASN B CA 1
ATOM 4499 C C . ASN B 1 206 ? 51.521 33.744 -39.030 1.00 48.72 192 ASN B C 1
ATOM 4500 O O . ASN B 1 206 ? 51.535 34.919 -39.387 1.00 47.43 192 ASN B O 1
ATOM 4505 N N . ARG B 1 207 ? 51.124 32.745 -39.832 1.00 46.35 193 ARG B N 1
ATOM 4506 C CA . ARG B 1 207 ? 50.623 33.003 -41.178 1.00 45.59 193 ARG B CA 1
ATOM 4507 C C . ARG B 1 207 ? 49.398 33.908 -41.077 1.00 45.53 193 ARG B C 1
ATOM 4508 O O . ARG B 1 207 ? 49.348 34.982 -41.681 1.00 47.70 193 ARG B O 1
ATOM 4516 N N . PHE B 1 208 ? 48.440 33.489 -40.254 1.00 42.63 194 PHE B N 1
ATOM 4517 C CA . PHE B 1 208 ? 47.222 34.257 -40.059 1.00 46.27 194 PHE B CA 1
ATOM 4518 C C . PHE B 1 208 ? 47.512 35.683 -39.591 1.00 54.32 194 PHE B C 1
ATOM 4519 O O . PHE B 1 208 ? 46.983 36.645 -40.150 1.00 54.69 194 PHE B O 1
ATOM 4527 N N . MET B 1 209 ? 48.365 35.850 -38.574 1.00 49.34 195 MET B N 1
ATOM 4528 C CA . MET B 1 209 ? 48.525 37.204 -38.066 1.00 46.42 195 MET B CA 1
ATOM 4529 C C . MET B 1 209 ? 49.425 38.007 -39.009 1.00 51.28 195 MET B C 1
ATOM 4530 O O . MET B 1 209 ? 49.676 39.183 -38.761 1.00 49.20 195 MET B O 1
ATOM 4535 N N . GLY B 1 210 ? 49.876 37.395 -40.116 1.00 46.23 196 GLY B N 1
ATOM 4536 C CA . GLY B 1 210 ? 50.498 38.146 -41.202 1.00 45.56 196 GLY B CA 1
ATOM 4537 C C . GLY B 1 210 ? 49.477 38.700 -42.221 1.00 52.73 196 GLY B C 1
ATOM 4538 O O . GLY B 1 210 ? 49.858 39.336 -43.210 1.00 52.54 196 GLY B O 1
ATOM 4539 N N . ASN B 1 211 ? 48.174 38.446 -42.012 1.00 45.22 197 ASN B N 1
ATOM 4540 C CA . ASN B 1 211 ? 47.168 38.845 -42.990 1.00 47.96 197 ASN B CA 1
ATOM 4541 C C . ASN B 1 211 ? 47.166 40.371 -43.170 1.00 50.24 197 ASN B C 1
ATOM 4542 O O . ASN B 1 211 ? 47.621 41.125 -42.309 1.00 53.90 197 ASN B O 1
ATOM 4547 N N . LYS B 1 212 ? 46.612 40.825 -44.292 1.00 50.89 198 LYS B N 1
ATOM 4548 C CA . LYS B 1 212 ? 46.738 42.211 -44.722 1.00 51.11 198 LYS B CA 1
ATOM 4549 C C . LYS B 1 212 ? 45.925 43.147 -43.824 1.00 50.55 198 LYS B C 1
ATOM 4550 O O . LYS B 1 212 ? 46.048 44.347 -43.959 1.00 50.51 198 LYS B O 1
ATOM 4556 N N . TYR B 1 213 ? 45.084 42.624 -42.920 1.00 47.16 199 TYR B N 1
ATOM 4557 C CA . TYR B 1 213 ? 44.379 43.467 -41.959 1.00 54.63 199 TYR B CA 1
ATOM 4558 C C . TYR B 1 213 ? 45.015 43.427 -40.565 1.00 59.58 199 TYR B C 1
ATOM 4559 O O . TYR B 1 213 ? 44.433 43.951 -39.611 1.00 67.24 199 TYR B O 1
ATOM 4568 N N . SER B 1 214 ? 46.173 42.774 -40.433 1.00 50.56 200 SER B N 1
ATOM 4569 C CA . SER B 1 214 ? 46.729 42.571 -39.106 1.00 48.49 200 SER B CA 1
ATOM 4570 C C . SER B 1 214 ? 47.663 43.715 -38.737 1.00 51.32 200 SER B C 1
ATOM 4571 O O . SER B 1 214 ? 48.540 44.103 -39.504 1.00 54.48 200 SER B O 1
ATOM 4574 N N . ASN B 1 215 ? 47.515 44.168 -37.497 1.00 56.67 201 ASN B N 1
ATOM 4575 C CA . ASN B 1 215 ? 48.384 45.199 -36.952 1.00 70.96 201 ASN B CA 1
ATOM 4576 C C . ASN B 1 215 ? 49.415 44.605 -35.992 1.00 70.01 201 ASN B C 1
ATOM 4577 O O . ASN B 1 215 ? 50.147 45.351 -35.359 1.00 88.69 201 ASN B O 1
ATOM 4582 N N . ILE B 1 216 ? 49.468 43.275 -35.857 1.00 62.08 202 ILE B N 1
ATOM 4583 C CA . ILE B 1 216 ? 50.400 42.733 -34.890 1.00 58.32 202 ILE B CA 1
ATOM 4584 C C . ILE B 1 216 ? 51.390 41.768 -35.536 1.00 60.86 202 ILE B C 1
ATOM 4585 O O . ILE B 1 216 ? 51.036 40.909 -36.347 1.00 51.65 202 ILE B O 1
ATOM 4590 N N . ASP B 1 217 ? 52.645 41.923 -35.101 1.00 52.05 203 ASP B N 1
ATOM 4591 C CA . ASP B 1 217 ? 53.806 41.260 -35.648 1.00 52.47 203 ASP B CA 1
ATOM 4592 C C . ASP B 1 217 ? 54.306 40.207 -34.655 1.00 50.62 203 ASP B C 1
ATOM 4593 O O . ASP B 1 217 ? 54.855 40.552 -33.620 1.00 50.76 203 ASP B O 1
ATOM 4598 N N . LEU B 1 218 ? 54.147 38.926 -35.010 1.00 48.39 204 LEU B N 1
ATOM 4599 C CA . LEU B 1 218 ? 54.471 37.808 -34.141 1.00 50.06 204 LEU B CA 1
ATOM 4600 C C . LEU B 1 218 ? 55.932 37.403 -34.291 1.00 49.89 204 LEU B C 1
ATOM 4601 O O . LEU B 1 218 ? 56.392 36.515 -33.570 1.00 49.32 204 LEU B O 1
ATOM 4606 N N . GLY B 1 219 ? 56.628 38.011 -35.265 1.00 48.92 205 GLY B N 1
ATOM 4607 C CA . GLY B 1 219 ? 58.082 37.952 -35.315 1.00 45.56 205 GLY B CA 1
ATOM 4608 C C . GLY B 1 219 ? 58.661 36.934 -36.303 1.00 53.50 205 GLY B C 1
ATOM 4609 O O . GLY B 1 219 ? 59.826 36.561 -36.165 1.00 50.21 205 GLY B O 1
ATOM 4610 N N . LEU B 1 220 ? 57.852 36.479 -37.277 1.00 50.75 206 LEU B N 1
ATOM 4611 C CA . LEU B 1 220 ? 58.345 35.576 -38.312 1.00 47.70 206 LEU B CA 1
ATOM 4612 C C . LEU B 1 220 ? 58.133 36.169 -39.710 1.00 48.91 206 LEU B C 1
ATOM 4613 O O . LEU B 1 220 ? 58.097 35.420 -40.691 1.00 53.27 206 LEU B O 1
ATOM 4618 N N . THR B 1 221 ? 58.027 37.501 -39.837 1.00 50.68 207 THR B N 1
ATOM 4619 C CA . THR B 1 221 ? 57.747 38.055 -41.161 1.00 53.16 207 THR B CA 1
ATOM 4620 C C . THR B 1 221 ? 58.940 37.845 -42.099 1.00 55.37 207 THR B C 1
ATOM 4621 O O . THR B 1 221 ? 58.751 37.719 -43.293 1.00 55.79 207 THR B O 1
ATOM 4625 N N . GLN B 1 222 ? 60.154 37.688 -41.556 1.00 51.57 208 GLN B N 1
ATOM 4626 C CA . GLN B 1 222 ? 61.340 37.462 -42.371 1.00 53.16 208 GLN B CA 1
ATOM 4627 C C . GLN B 1 222 ? 61.230 36.152 -43.161 1.00 56.62 208 GLN B C 1
ATOM 4628 O O . GLN B 1 222 ? 62.004 35.923 -44.081 1.00 57.95 208 GLN B O 1
ATOM 4634 N N . TRP B 1 223 ? 60.299 35.278 -42.775 1.00 50.26 209 TRP B N 1
ATOM 4635 C CA . TRP B 1 223 ? 60.084 33.996 -43.427 1.00 46.99 209 TRP B CA 1
ATOM 4636 C C . TRP B 1 223 ? 59.017 34.087 -44.518 1.00 50.53 209 TRP B C 1
ATOM 4637 O O . TRP B 1 223 ? 58.653 33.062 -45.081 1.00 48.73 209 TRP B O 1
ATOM 4648 N N . GLY B 1 224 ? 58.471 35.278 -44.763 1.00 49.66 210 GLY B N 1
ATOM 4649 C CA . GLY B 1 224 ? 57.435 35.427 -45.778 1.00 50.07 210 GLY B CA 1
ATOM 4650 C C . GLY B 1 224 ? 56.034 35.698 -45.203 1.00 57.42 210 GLY B C 1
ATOM 4651 O O . GLY B 1 224 ? 55.119 35.995 -45.973 1.00 48.02 210 GLY B O 1
ATOM 4652 N N . PHE B 1 225 ? 55.846 35.624 -43.867 1.00 50.29 211 PHE B N 1
ATOM 4653 C CA . PHE B 1 225 ? 54.492 35.686 -43.298 1.00 47.08 211 PHE B CA 1
ATOM 4654 C C . PHE B 1 225 ? 53.947 37.116 -43.198 1.00 52.54 211 PHE B C 1
ATOM 4655 O O . PHE B 1 225 ? 53.539 37.548 -42.117 1.00 55.90 211 PHE B O 1
ATOM 4663 N N . LYS B 1 226 ? 53.922 37.836 -44.331 1.00 49.69 212 LYS B N 1
ATOM 4664 C CA . LYS B 1 226 ? 53.176 39.075 -44.448 1.00 53.39 212 LYS B CA 1
ATOM 4665 C C . LYS B 1 226 ? 52.393 39.016 -45.767 1.00 53.95 212 LYS B C 1
ATOM 4666 O O . LYS B 1 226 ? 52.984 38.909 -46.822 1.00 56.00 212 LYS B O 1
ATOM 4672 N N . GLN B 1 227 ? 51.061 39.028 -45.710 1.00 53.68 213 GLN B N 1
ATOM 4673 C CA . GLN B 1 227 ? 50.234 39.024 -46.908 1.00 55.35 213 GLN B CA 1
ATOM 4674 C C . GLN B 1 227 ? 50.333 40.408 -47.552 1.00 58.93 213 GLN B C 1
ATOM 4675 O O . GLN B 1 227 ? 50.217 41.409 -46.856 1.00 56.52 213 GLN B O 1
ATOM 4681 N N . LEU B 1 228 ? 50.573 40.467 -48.869 1.00 59.62 214 LEU B N 1
ATOM 4682 C CA . LEU B 1 228 ? 50.623 41.732 -49.607 1.00 63.58 214 LEU B CA 1
ATOM 4683 C C . LEU B 1 228 ? 49.225 42.332 -49.748 1.00 59.64 214 LEU B C 1
ATOM 4684 O O . LEU B 1 228 ? 48.216 41.621 -49.714 1.00 56.01 214 LEU B O 1
ATOM 4689 N N . PRO B 1 229 ? 49.100 43.672 -49.867 1.00 61.38 215 PRO B N 1
ATOM 4690 C CA . PRO B 1 229 ? 47.778 44.309 -49.941 1.00 67.61 215 PRO B CA 1
ATOM 4691 C C . PRO B 1 229 ? 46.824 43.767 -51.016 1.00 63.98 215 PRO B C 1
ATOM 4692 O O . PRO B 1 229 ? 45.618 43.667 -50.764 1.00 58.10 215 PRO B O 1
ATOM 4696 N N . ASN B 1 230 ? 47.364 43.373 -52.184 1.00 56.41 216 ASN B N 1
ATOM 4697 C CA . ASN B 1 230 ? 46.533 42.875 -53.275 1.00 66.41 216 ASN B CA 1
ATOM 4698 C C . ASN B 1 230 ? 46.667 41.366 -53.472 1.00 67.83 216 ASN B C 1
ATOM 4699 O O . ASN B 1 230 ? 46.158 40.848 -54.453 1.00 66.16 216 ASN B O 1
ATOM 4704 N N . GLU B 1 231 ? 47.311 40.657 -52.539 1.00 65.90 217 GLU B N 1
ATOM 4705 C CA . GLU B 1 231 ? 47.446 39.210 -52.632 1.00 59.31 217 GLU B CA 1
ATOM 4706 C C . GLU B 1 231 ? 46.222 38.562 -51.993 1.00 61.86 217 GLU B C 1
ATOM 4707 O O . GLU B 1 231 ? 45.769 38.995 -50.938 1.00 64.47 217 GLU B O 1
ATOM 4713 N N . SER B 1 232 ? 45.624 37.568 -52.659 1.00 57.74 218 SER B N 1
ATOM 4714 C CA . SER B 1 232 ? 44.524 36.852 -52.021 1.00 61.16 218 SER B CA 1
ATOM 4715 C C . SER B 1 232 ? 45.078 35.929 -50.928 1.00 50.18 218 SER B C 1
ATOM 4716 O O . SER B 1 232 ? 46.237 35.517 -50.991 1.00 52.99 218 SER B O 1
ATOM 4719 N N . TYR B 1 233 ? 44.228 35.558 -49.967 1.00 51.45 219 TYR B N 1
ATOM 4720 C CA . TYR B 1 233 ? 44.624 34.649 -48.904 1.00 56.36 219 TYR B CA 1
ATOM 4721 C C . TYR B 1 233 ? 45.069 33.304 -49.487 1.00 57.93 219 TYR B C 1
ATOM 4722 O O . TYR B 1 233 ? 46.070 32.733 -49.048 1.00 58.87 219 TYR B O 1
ATOM 4731 N N . ILE B 1 234 ? 44.331 32.828 -50.500 1.00 61.12 220 ILE B N 1
ATOM 4732 C CA . ILE B 1 234 ? 44.656 31.610 -51.224 1.00 54.50 220 ILE B CA 1
ATOM 4733 C C . ILE B 1 234 ? 46.088 31.666 -51.747 1.00 52.96 220 ILE B C 1
ATOM 4734 O O . ILE B 1 234 ? 46.854 30.727 -51.567 1.00 55.11 220 ILE B O 1
ATOM 4739 N N . ASP B 1 235 ? 46.452 32.778 -52.392 1.00 53.49 221 ASP B N 1
ATOM 4740 C CA . ASP B 1 235 ? 47.781 32.912 -52.979 1.00 55.87 221 ASP B CA 1
ATOM 4741 C C . ASP B 1 235 ? 48.821 33.025 -51.862 1.00 54.18 221 ASP B C 1
ATOM 4742 O O . ASP B 1 235 ? 49.940 32.531 -51.999 1.00 56.74 221 ASP B O 1
ATOM 4747 N N . TYR B 1 236 ? 48.435 33.690 -50.764 1.00 51.01 222 TYR B N 1
ATOM 4748 C CA . TYR B 1 236 ? 49.320 33.853 -49.619 1.00 49.49 222 TYR B CA 1
ATOM 4749 C C . TYR B 1 236 ? 49.657 32.474 -49.060 1.00 50.54 222 TYR B C 1
ATOM 4750 O O . TYR B 1 236 ? 50.825 32.147 -48.903 1.00 51.36 222 TYR B O 1
ATOM 4759 N N . ILE B 1 237 ? 48.624 31.649 -48.817 1.00 51.14 223 ILE B N 1
ATOM 4760 C CA . ILE B 1 237 ? 48.828 30.302 -48.312 1.00 50.93 223 ILE B CA 1
ATOM 4761 C C . ILE B 1 237 ? 49.836 29.582 -49.201 1.00 56.39 223 ILE B C 1
ATOM 4762 O O . ILE B 1 237 ? 50.823 29.004 -48.719 1.00 55.28 223 ILE B O 1
ATOM 4767 N N . LYS B 1 238 ? 49.594 29.654 -50.516 1.00 58.15 224 LYS B N 1
ATOM 4768 C CA . LYS B 1 238 ? 50.397 28.899 -51.465 1.00 58.29 224 LYS B CA 1
ATOM 4769 C C . LYS B 1 238 ? 51.841 29.399 -51.401 1.00 51.50 224 LYS B C 1
ATOM 4770 O O . LYS B 1 238 ? 52.780 28.615 -51.380 1.00 52.76 224 LYS B O 1
ATOM 4776 N N . ARG B 1 239 ? 51.994 30.720 -51.323 1.00 49.52 225 ARG B N 1
ATOM 4777 C CA . ARG B 1 239 ? 53.353 31.318 -51.354 1.00 55.30 225 ARG B CA 1
ATOM 4778 C C . ARG B 1 239 ? 54.155 30.974 -50.097 1.00 58.36 225 ARG B C 1
ATOM 4779 O O . ARG B 1 239 ? 55.364 30.698 -50.240 1.00 56.21 225 ARG B O 1
ATOM 4787 N N . VAL B 1 240 ? 53.523 30.944 -48.920 1.00 54.00 226 VAL B N 1
ATOM 4788 C CA . VAL B 1 240 ? 54.331 30.778 -47.717 1.00 49.79 226 VAL B CA 1
ATOM 4789 C C . VAL B 1 240 ? 54.498 29.299 -47.380 1.00 54.99 226 VAL B C 1
ATOM 4790 O O . VAL B 1 240 ? 55.373 28.965 -46.578 1.00 52.92 226 VAL B O 1
ATOM 4794 N N . SER B 1 241 ? 53.715 28.411 -48.022 1.00 52.35 227 SER B N 1
ATOM 4795 C CA . SER B 1 241 ? 53.959 26.986 -47.824 1.00 56.93 227 SER B CA 1
ATOM 4796 C C . SER B 1 241 ? 55.293 26.571 -48.441 1.00 57.04 227 SER B C 1
ATOM 4797 O O . SER B 1 241 ? 55.775 25.488 -48.154 1.00 58.78 227 SER B O 1
ATOM 4800 N N . LYS B 1 242 ? 55.910 27.435 -49.249 1.00 60.68 228 LYS B N 1
ATOM 4801 C CA . LYS B 1 242 ? 57.220 27.118 -49.801 1.00 63.32 228 LYS B CA 1
ATOM 4802 C C . LYS B 1 242 ? 58.325 27.572 -48.854 1.00 60.52 228 LYS B C 1
ATOM 4803 O O . LYS B 1 242 ? 59.480 27.202 -49.036 1.00 62.57 228 LYS B O 1
ATOM 4809 N N . SER B 1 243 ? 57.981 28.377 -47.840 1.00 60.03 229 SER B N 1
ATOM 4810 C CA . SER B 1 243 ? 59.004 28.902 -46.949 1.00 53.25 229 SER B CA 1
ATOM 4811 C C . SER B 1 243 ? 59.733 27.760 -46.242 1.00 52.55 229 SER B C 1
ATOM 4812 O O . SER B 1 243 ? 59.146 26.716 -45.946 1.00 53.92 229 SER B O 1
ATOM 4815 N N . LYS B 1 244 ? 61.013 27.978 -45.932 1.00 50.16 230 LYS B N 1
ATOM 4816 C CA . LYS B 1 244 ? 61.768 26.979 -45.185 1.00 55.47 230 LYS B CA 1
ATOM 4817 C C . LYS B 1 244 ? 61.400 26.952 -43.693 1.00 58.64 230 LYS B C 1
ATOM 4818 O O . LYS B 1 244 ? 61.875 26.066 -42.984 1.00 56.33 230 LYS B O 1
ATOM 4824 N N . ILE B 1 245 ? 60.547 27.890 -43.221 1.00 57.55 231 ILE B N 1
ATOM 4825 C CA . ILE B 1 245 ? 60.222 27.974 -41.797 1.00 52.82 231 ILE B CA 1
ATOM 4826 C C . ILE B 1 245 ? 59.702 26.618 -41.333 1.00 54.33 231 ILE B C 1
ATOM 4827 O O . ILE B 1 245 ? 60.057 26.178 -40.246 1.00 56.50 231 ILE B O 1
ATOM 4832 N N . TRP B 1 246 ? 58.905 25.951 -42.185 1.00 51.89 232 TRP B N 1
ATOM 4833 C CA . TRP B 1 246 ? 58.192 24.739 -41.802 1.00 54.76 232 TRP B CA 1
ATOM 4834 C C . TRP B 1 246 ? 59.123 23.616 -41.338 1.00 58.58 232 TRP B C 1
ATOM 4835 O O . TRP B 1 246 ? 58.706 22.774 -40.555 1.00 60.82 232 TRP B O 1
ATOM 4846 N N . THR B 1 247 ? 60.374 23.603 -41.808 1.00 59.70 233 THR B N 1
ATOM 4847 C CA . THR B 1 247 ? 61.285 22.514 -41.483 1.00 61.04 233 THR B CA 1
ATOM 4848 C C . THR B 1 247 ? 62.559 23.058 -40.839 1.00 55.10 233 THR B C 1
ATOM 4849 O O . THR B 1 247 ? 63.466 22.304 -40.559 1.00 61.27 233 THR B O 1
ATOM 4853 N N . SER B 1 248 ? 62.647 24.367 -40.607 1.00 54.05 234 SER B N 1
ATOM 4854 C CA . SER B 1 248 ? 63.891 24.923 -40.101 1.00 48.68 234 SER B CA 1
ATOM 4855 C C . SER B 1 248 ? 64.019 24.734 -38.576 1.00 57.91 234 SER B C 1
ATOM 4856 O O . SER B 1 248 ? 63.023 24.641 -37.856 1.00 55.33 234 SER B O 1
ATOM 4859 N N . ASP B 1 249 ? 65.268 24.733 -38.091 1.00 58.02 235 ASP B N 1
ATOM 4860 C CA . ASP B 1 249 ? 65.619 24.813 -36.678 1.00 62.03 235 ASP B CA 1
ATOM 4861 C C . ASP B 1 249 ? 65.836 26.263 -36.256 1.00 56.86 235 ASP B C 1
ATOM 4862 O O . ASP B 1 249 ? 66.066 26.534 -35.081 1.00 57.05 235 ASP B O 1
ATOM 4867 N N . ASP B 1 250 ? 65.802 27.198 -37.209 1.00 51.60 236 ASP B N 1
ATOM 4868 C CA . ASP B 1 250 ? 65.991 28.601 -36.871 1.00 52.08 236 ASP B CA 1
ATOM 4869 C C . ASP B 1 250 ? 64.673 29.181 -36.350 1.00 54.42 236 ASP B C 1
ATOM 4870 O O . ASP B 1 250 ? 64.117 30.108 -36.958 1.00 56.68 236 ASP B O 1
ATOM 4875 N N . ASN B 1 251 ? 64.181 28.645 -35.220 1.00 51.90 237 ASN B N 1
ATOM 4876 C CA . ASN B 1 251 ? 62.992 29.175 -34.556 1.00 53.99 237 ASN B CA 1
ATOM 4877 C C . ASN B 1 251 ? 63.094 28.963 -33.039 1.00 53.75 237 ASN B C 1
ATOM 4878 O O . ASN B 1 251 ? 63.970 28.243 -32.575 1.00 52.67 237 ASN B O 1
ATOM 4883 N N . ALA B 1 252 ? 62.162 29.554 -32.280 1.00 47.53 238 ALA B N 1
ATOM 4884 C CA . ALA B 1 252 ? 62.194 29.545 -30.824 1.00 51.40 238 ALA B CA 1
ATOM 4885 C C . ALA B 1 252 ? 61.996 28.128 -30.301 1.00 50.55 238 ALA B C 1
ATOM 4886 O O . ALA B 1 252 ? 62.643 27.720 -29.349 1.00 51.85 238 ALA B O 1
ATOM 4888 N N . ALA B 1 253 ? 61.058 27.396 -30.902 1.00 47.70 239 ALA B N 1
ATOM 4889 C CA . ALA B 1 253 ? 60.706 26.093 -30.374 1.00 48.22 239 ALA B CA 1
ATOM 4890 C C . ALA B 1 253 ? 61.930 25.177 -30.371 1.00 59.15 239 ALA B C 1
ATOM 4891 O O . ALA B 1 253 ? 62.143 24.427 -29.413 1.00 55.05 239 ALA B O 1
ATOM 4893 N N . TYR B 1 254 ? 62.750 25.250 -31.435 1.00 57.19 240 TYR B N 1
ATOM 4894 C CA . TYR B 1 254 ? 63.982 24.472 -31.465 1.00 52.41 240 TYR B CA 1
ATOM 4895 C C . TYR B 1 254 ? 64.948 24.928 -30.365 1.00 50.55 240 TYR B C 1
ATOM 4896 O O . TYR B 1 254 ? 65.534 24.107 -29.640 1.00 48.36 240 TYR B O 1
ATOM 4905 N N . ASP B 1 255 ? 65.141 26.247 -30.279 1.00 48.15 241 ASP B N 1
ATOM 4906 C CA . ASP B 1 255 ? 66.132 26.831 -29.392 1.00 51.92 241 ASP B CA 1
ATOM 4907 C C . ASP B 1 255 ? 65.818 26.528 -27.926 1.00 55.41 241 ASP B C 1
ATOM 4908 O O . ASP B 1 255 ? 66.718 26.543 -27.096 1.00 53.93 241 ASP B O 1
ATOM 4913 N N . LEU B 1 256 ? 64.557 26.227 -27.614 1.00 51.18 242 LEU B N 1
ATOM 4914 C CA . LEU B 1 256 ? 64.158 26.018 -26.233 1.00 53.00 242 LEU B CA 1
ATOM 4915 C C . LEU B 1 256 ? 64.317 24.547 -25.845 1.00 51.65 242 LEU B C 1
ATOM 4916 O O . LEU B 1 256 ? 64.100 24.200 -24.690 1.00 48.29 242 LEU B O 1
ATOM 4921 N N . THR B 1 257 ? 64.654 23.674 -26.805 1.00 48.48 243 THR B N 1
ATOM 4922 C CA . THR B 1 257 ? 64.849 22.267 -26.479 1.00 49.66 243 THR B CA 1
ATOM 4923 C C . THR B 1 257 ? 66.162 22.110 -25.704 1.00 49.43 243 THR B C 1
ATOM 4924 O O . THR B 1 257 ? 66.986 23.028 -25.711 1.00 51.86 243 THR B O 1
ATOM 4928 N N . LEU B 1 258 ? 66.379 20.944 -25.070 1.00 51.43 244 LEU B N 1
ATOM 4929 C CA . LEU B 1 258 ? 67.656 20.667 -24.408 1.00 54.60 244 LEU B CA 1
ATOM 4930 C C . LEU B 1 258 ? 68.818 20.845 -25.398 1.00 57.22 244 LEU B C 1
ATOM 4931 O O . LEU B 1 258 ? 69.803 21.510 -25.071 1.00 54.21 244 LEU B O 1
ATOM 4936 N N . ASP B 1 259 ? 68.702 20.273 -26.610 1.00 51.93 245 ASP B N 1
ATOM 4937 C CA . ASP B 1 259 ? 69.781 20.394 -27.589 1.00 55.80 245 ASP B CA 1
ATOM 4938 C C . ASP B 1 259 ? 69.963 21.837 -28.035 1.00 58.03 245 ASP B C 1
ATOM 4939 O O . ASP B 1 259 ? 71.096 22.305 -28.128 1.00 56.38 245 ASP B O 1
ATOM 4944 N N . GLY B 1 260 ? 68.850 22.525 -28.344 1.00 54.91 246 GLY B N 1
ATOM 4945 C CA . GLY B 1 260 ? 68.957 23.882 -28.856 1.00 45.27 246 GLY B CA 1
ATOM 4946 C C . GLY B 1 260 ? 69.635 24.798 -27.841 1.00 49.28 246 GLY B C 1
ATOM 4947 O O . GLY B 1 260 ? 70.426 25.662 -28.213 1.00 57.19 246 GLY B O 1
ATOM 4948 N N . SER B 1 261 ? 69.346 24.593 -26.551 1.00 48.27 247 SER B N 1
ATOM 4949 C CA . SER B 1 261 ? 69.904 25.454 -25.517 1.00 54.46 247 SER B CA 1
ATOM 4950 C C . SER B 1 261 ? 71.373 25.097 -25.247 1.00 56.40 247 SER B C 1
ATOM 4951 O O . SER B 1 261 ? 72.204 25.975 -24.977 1.00 54.99 247 SER B O 1
ATOM 4954 N N . ALA B 1 262 ? 71.686 23.792 -25.303 1.00 53.58 248 ALA B N 1
ATOM 4955 C CA . ALA B 1 262 ? 73.061 23.336 -25.131 1.00 58.61 248 ALA B CA 1
ATOM 4956 C C . ALA B 1 262 ? 73.930 23.955 -26.229 1.00 59.62 248 ALA B C 1
ATOM 4957 O O . ALA B 1 262 ? 74.996 24.485 -25.920 1.00 59.08 248 ALA B O 1
ATOM 4959 N N . LYS B 1 263 ? 73.440 23.984 -27.483 1.00 58.31 249 LYS B N 1
ATOM 4960 C CA . LYS B 1 263 ? 74.188 24.617 -28.571 1.00 59.48 249 LYS B CA 1
ATOM 4961 C C . LYS B 1 263 ? 74.528 26.052 -28.200 1.00 59.09 249 LYS B C 1
ATOM 4962 O O . LYS B 1 263 ? 75.617 26.532 -28.501 1.00 60.00 249 LYS B O 1
ATOM 4968 N N . LEU B 1 264 ? 73.579 26.764 -27.582 1.00 59.86 250 LEU B N 1
ATOM 4969 C CA . LEU B 1 264 ? 73.869 28.143 -27.229 1.00 57.54 250 LEU B CA 1
ATOM 4970 C C . LEU B 1 264 ? 74.925 28.180 -26.115 1.00 59.56 250 LEU B C 1
ATOM 4971 O O . LEU B 1 264 ? 75.814 29.024 -26.127 1.00 60.90 250 LEU B O 1
ATOM 4976 N N . ASN B 1 265 ? 74.819 27.274 -25.141 1.00 56.79 251 ASN B N 1
ATOM 4977 C CA . ASN B 1 265 ? 75.800 27.219 -24.063 1.00 66.14 251 ASN B CA 1
ATOM 4978 C C . ASN B 1 265 ? 77.200 26.985 -24.638 1.00 67.15 251 ASN B C 1
ATOM 4979 O O . ASN B 1 265 ? 78.163 27.608 -24.219 1.00 64.62 251 ASN B O 1
ATOM 4984 N N . ASN B 1 266 ? 77.299 26.104 -25.635 1.00 70.19 252 ASN B N 1
ATOM 4985 C CA . ASN B 1 266 ? 78.575 25.707 -26.215 1.00 65.53 252 ASN B CA 1
ATOM 4986 C C . ASN B 1 266 ? 79.224 26.842 -27.002 1.00 68.43 252 ASN B C 1
ATOM 4987 O O . ASN B 1 266 ? 80.416 26.781 -27.254 1.00 80.65 252 ASN B O 1
ATOM 4992 N N . MET B 1 267 ? 78.478 27.877 -27.395 1.00 62.39 253 MET B N 1
ATOM 4993 C CA . MET B 1 267 ? 79.128 28.905 -28.199 1.00 60.75 253 MET B CA 1
ATOM 4994 C C . MET B 1 267 ? 79.152 30.236 -27.443 1.00 63.29 253 MET B C 1
ATOM 4995 O O . MET B 1 267 ? 79.492 31.274 -28.009 1.00 67.83 253 MET B O 1
ATOM 5000 N N . THR B 1 268 ? 78.760 30.239 -26.162 1.00 58.42 254 THR B N 1
ATOM 5001 C CA . THR B 1 268 ? 78.860 31.474 -25.393 1.00 51.44 254 THR B CA 1
ATOM 5002 C C . THR B 1 268 ? 79.936 31.274 -24.335 1.00 54.60 254 THR B C 1
ATOM 5003 O O . THR B 1 268 ? 80.332 30.148 -24.056 1.00 58.21 254 THR B O 1
ATOM 5007 N N . SER B 1 269 ? 80.400 32.377 -23.761 1.00 56.21 255 SER B N 1
ATOM 5008 C CA . SER B 1 269 ? 81.480 32.343 -22.794 1.00 62.24 255 SER B CA 1
ATOM 5009 C C . SER B 1 269 ? 81.164 33.423 -21.768 1.00 58.97 255 SER B C 1
ATOM 5010 O O . SER B 1 269 ? 80.418 34.339 -22.083 1.00 55.82 255 SER B O 1
ATOM 5013 N N . MET B 1 270 ? 81.782 33.356 -20.586 1.00 58.40 256 MET B N 1
ATOM 5014 C CA . MET B 1 270 ? 81.648 34.407 -19.591 1.00 58.10 256 MET B CA 1
ATOM 5015 C C . MET B 1 270 ? 82.464 35.630 -19.999 1.00 61.59 256 MET B C 1
ATOM 5016 O O . MET B 1 270 ? 83.602 35.492 -20.406 1.00 70.61 256 MET B O 1
ATOM 5021 N N . ASN B 1 271 ? 81.893 36.827 -19.861 1.00 57.68 257 ASN B N 1
ATOM 5022 C CA . ASN B 1 271 ? 82.632 38.072 -19.964 1.00 58.50 257 ASN B CA 1
ATOM 5023 C C . ASN B 1 271 ? 83.011 38.494 -18.547 1.00 68.43 257 ASN B C 1
ATOM 5024 O O . ASN B 1 271 ? 82.135 38.713 -17.710 1.00 68.39 257 ASN B O 1
ATOM 5029 N N . PRO B 1 272 ? 84.321 38.627 -18.220 1.00 80.48 258 PRO B N 1
ATOM 5030 C CA . PRO B 1 272 ? 84.743 38.877 -16.837 1.00 65.78 258 PRO B CA 1
ATOM 5031 C C . PRO B 1 272 ? 84.389 40.288 -16.373 1.00 55.88 258 PRO B C 1
ATOM 5032 O O . PRO B 1 272 ? 84.510 40.599 -15.199 1.00 67.73 258 PRO B O 1
ATOM 5036 N N . ASN B 1 273 ? 83.921 41.153 -17.277 1.00 56.96 259 ASN B N 1
ATOM 5037 C CA . ASN B 1 273 ? 83.522 42.502 -16.871 1.00 60.95 259 ASN B CA 1
ATOM 5038 C C . ASN B 1 273 ? 82.013 42.625 -16.665 1.00 63.88 259 ASN B C 1
ATOM 5039 O O . ASN B 1 273 ? 81.537 43.710 -16.312 1.00 61.61 259 ASN B O 1
ATOM 5044 N N . ILE B 1 274 ? 81.253 41.546 -16.899 1.00 62.14 260 ILE B N 1
ATOM 5045 C CA . ILE B 1 274 ? 79.801 41.662 -16.769 1.00 61.41 260 ILE B CA 1
ATOM 5046 C C . ILE B 1 274 ? 79.350 41.018 -15.457 1.00 56.03 260 ILE B C 1
ATOM 5047 O O . ILE B 1 274 ? 79.879 39.979 -15.060 1.00 59.25 260 ILE B O 1
ATOM 5052 N N . THR B 1 275 ? 78.346 41.618 -14.805 1.00 59.29 261 THR B N 1
ATOM 5053 C CA . THR B 1 275 ? 77.748 41.020 -13.620 1.00 54.49 261 THR B CA 1
ATOM 5054 C C . THR B 1 275 ? 76.574 40.147 -14.050 1.00 54.90 261 THR B C 1
ATOM 5055 O O . THR B 1 275 ? 75.599 40.631 -14.641 1.00 57.50 261 THR B O 1
ATOM 5059 N N . TYR B 1 276 ? 76.691 38.859 -13.739 1.00 49.71 262 TYR B N 1
ATOM 5060 C CA . TYR B 1 276 ? 75.684 37.875 -14.103 1.00 51.72 262 TYR B CA 1
ATOM 5061 C C . TYR B 1 276 ? 74.886 37.451 -12.871 1.00 55.68 262 TYR B C 1
ATOM 5062 O O . TYR B 1 276 ? 75.474 37.127 -11.839 1.00 58.68 262 TYR B O 1
ATOM 5071 N N . THR B 1 277 ? 73.557 37.408 -13.002 1.00 56.40 263 THR B N 1
ATOM 5072 C CA . THR B 1 277 ? 72.681 36.919 -11.938 1.00 52.00 263 THR B CA 1
ATOM 5073 C C . THR B 1 277 ? 71.454 36.202 -12.502 1.00 56.83 263 THR B C 1
ATOM 5074 O O . THR B 1 277 ? 70.924 36.613 -13.537 1.00 56.54 263 THR B O 1
ATOM 5078 N N . THR B 1 278 ? 71.050 35.105 -11.837 1.00 52.65 264 THR B N 1
ATOM 5079 C CA . THR B 1 278 ? 69.872 34.336 -12.215 1.00 51.95 264 THR B CA 1
ATOM 5080 C C . THR B 1 278 ? 68.871 34.255 -11.062 1.00 62.54 264 THR B C 1
ATOM 5081 O O . THR B 1 278 ? 69.251 34.223 -9.885 1.00 51.72 264 THR B O 1
ATOM 5085 N N . TYR B 1 279 ? 67.583 34.179 -11.430 1.00 52.89 265 TYR B N 1
ATOM 5086 C CA . TYR B 1 279 ? 66.513 33.860 -10.498 1.00 48.51 265 TYR B CA 1
ATOM 5087 C C . TYR B 1 279 ? 65.723 32.696 -11.065 1.00 46.70 265 TYR B C 1
ATOM 5088 O O . TYR B 1 279 ? 65.641 32.550 -12.283 1.00 52.71 265 TYR B O 1
ATOM 5097 N N . THR B 1 280 ? 65.127 31.904 -10.168 1.00 46.47 266 THR B N 1
ATOM 5098 C CA . THR B 1 280 ? 64.491 30.650 -10.530 1.00 42.98 266 THR B CA 1
ATOM 5099 C C . THR B 1 280 ? 63.279 30.488 -9.625 1.00 53.89 266 THR B C 1
ATOM 5100 O O . THR B 1 280 ? 63.343 30.860 -8.460 1.00 49.59 266 THR B O 1
ATOM 5104 N N . GLY B 1 281 ? 62.191 29.916 -10.151 1.00 46.62 267 GLY B N 1
ATOM 5105 C CA . GLY B 1 281 ? 61.022 29.666 -9.331 1.00 43.82 267 GLY B CA 1
ATOM 5106 C C . GLY B 1 281 ? 60.727 28.176 -9.229 1.00 47.48 267 GLY B C 1
ATOM 5107 O O . GLY B 1 281 ? 61.137 27.406 -10.089 1.00 46.11 267 GLY B O 1
ATOM 5108 N N . VAL B 1 282 ? 60.011 27.775 -8.172 1.00 47.41 268 VAL B N 1
ATOM 5109 C CA . VAL B 1 282 ? 59.524 26.407 -8.080 1.00 50.73 268 VAL B CA 1
ATOM 5110 C C . VAL B 1 282 ? 58.024 26.493 -7.826 1.00 50.59 268 VAL B C 1
ATOM 5111 O O . VAL B 1 282 ? 57.579 27.251 -6.967 1.00 49.35 268 VAL B O 1
ATOM 5115 N N . SER B 1 283 ? 57.262 25.654 -8.521 1.00 51.31 269 SER B N 1
ATOM 5116 C CA . SER B 1 283 ? 55.819 25.682 -8.387 1.00 49.03 269 SER B CA 1
ATOM 5117 C C . SER B 1 283 ? 55.300 24.262 -8.569 1.00 53.13 269 SER B C 1
ATOM 5118 O O . SER B 1 283 ? 54.164 24.065 -9.006 1.00 53.61 269 SER B O 1
ATOM 5121 N N . SER B 1 284 ? 56.156 23.282 -8.237 1.00 49.06 270 SER B N 1
ATOM 5122 C CA . SER B 1 284 ? 55.777 21.875 -8.210 1.00 50.71 270 SER B CA 1
ATOM 5123 C C . SER B 1 284 ? 56.107 21.288 -6.837 1.00 54.49 270 SER B C 1
ATOM 5124 O O . SER B 1 284 ? 56.837 21.904 -6.061 1.00 55.73 270 SER B O 1
ATOM 5127 N N . HIS B 1 285 ? 55.578 20.096 -6.544 1.00 56.01 271 HIS B N 1
ATOM 5128 C CA . HIS B 1 285 ? 55.779 19.439 -5.258 1.00 51.37 271 HIS B CA 1
ATOM 5129 C C . HIS B 1 285 ? 55.934 17.949 -5.537 1.00 58.37 271 HIS B C 1
ATOM 5130 O O . HIS B 1 285 ? 55.397 17.436 -6.525 1.00 55.37 271 HIS B O 1
ATOM 5137 N N . THR B 1 286 ? 56.687 17.273 -4.667 1.00 60.71 272 THR B N 1
ATOM 5138 C CA . THR B 1 286 ? 57.037 15.864 -4.827 1.00 58.53 272 THR B CA 1
ATOM 5139 C C . THR B 1 286 ? 55.867 14.988 -4.391 1.00 57.34 272 THR B C 1
ATOM 5140 O O . THR B 1 286 ? 55.258 15.245 -3.359 1.00 65.86 272 THR B O 1
ATOM 5144 N N . GLY B 1 287 ? 55.550 13.979 -5.204 1.00 62.71 273 GLY B N 1
ATOM 5145 C CA . GLY B 1 287 ? 54.543 12.980 -4.881 1.00 71.74 273 GLY B CA 1
ATOM 5146 C C . GLY B 1 287 ? 55.186 11.749 -4.242 1.00 86.20 273 GLY B C 1
ATOM 5147 O O . GLY B 1 287 ? 56.400 11.711 -4.044 1.00 76.29 273 GLY B O 1
ATOM 5148 N N . PRO B 1 288 ? 54.415 10.692 -3.906 1.00 95.28 274 PRO B N 1
ATOM 5149 C CA . PRO B 1 288 ? 54.985 9.542 -3.201 1.00 96.97 274 PRO B CA 1
ATOM 5150 C C . PRO B 1 288 ? 56.020 8.771 -4.024 1.00 99.22 274 PRO B C 1
ATOM 5151 O O . PRO B 1 288 ? 56.934 8.198 -3.441 1.00 98.41 274 PRO B O 1
ATOM 5155 N N . LEU B 1 289 ? 55.918 8.806 -5.368 1.00 89.74 275 LEU B N 1
ATOM 5156 C CA . LEU B 1 289 ? 56.859 8.097 -6.231 1.00 79.50 275 LEU B CA 1
ATOM 5157 C C . LEU B 1 289 ? 58.110 8.929 -6.532 1.00 71.92 275 LEU B C 1
ATOM 5158 O O . LEU B 1 289 ? 58.973 8.501 -7.292 1.00 71.64 275 LEU B O 1
ATOM 5163 N N . GLY B 1 290 ? 58.212 10.132 -5.960 1.00 71.15 276 GLY B N 1
ATOM 5164 C CA . GLY B 1 290 ? 59.309 11.036 -6.274 1.00 58.03 276 GLY B CA 1
ATOM 5165 C C . GLY B 1 290 ? 59.115 11.838 -7.572 1.00 67.73 276 GLY B C 1
ATOM 5166 O O . GLY B 1 290 ? 60.076 12.435 -8.061 1.00 59.80 276 GLY B O 1
ATOM 5167 N N . TYR B 1 291 ? 57.899 11.829 -8.155 1.00 65.91 277 TYR B N 1
ATOM 5168 C CA . TYR B 1 291 ? 57.620 12.673 -9.314 1.00 64.75 277 TYR B CA 1
ATOM 5169 C C . TYR B 1 291 ? 57.145 14.051 -8.853 1.00 60.31 277 TYR B C 1
ATOM 5170 O O . TYR B 1 291 ? 56.686 14.198 -7.724 1.00 59.15 277 TYR B O 1
ATOM 5179 N N . GLU B 1 292 ? 57.236 15.059 -9.735 1.00 58.91 278 GLU B N 1
ATOM 5180 C CA . GLU B 1 292 ? 56.777 16.398 -9.395 1.00 52.27 278 GLU B CA 1
ATOM 5181 C C . GLU B 1 292 ? 55.471 16.713 -10.116 1.00 58.66 278 GLU B C 1
ATOM 5182 O O . GLU B 1 292 ? 55.325 16.432 -11.309 1.00 55.21 278 GLU B O 1
ATOM 5188 N N . ASN B 1 293 ? 54.530 17.306 -9.370 1.00 55.23 279 ASN B N 1
ATOM 5189 C CA . ASN B 1 293 ? 53.251 17.727 -9.913 1.00 53.15 279 ASN B CA 1
ATOM 5190 C C . ASN B 1 293 ? 53.089 19.216 -9.661 1.00 56.91 279 ASN B C 1
ATOM 5191 O O . ASN B 1 293 ? 53.614 19.711 -8.662 1.00 54.06 279 ASN B O 1
ATOM 5196 N N . PRO B 1 294 ? 52.344 19.953 -10.524 1.00 50.17 280 PRO B N 1
ATOM 5197 C CA . PRO B 1 294 ? 52.189 21.404 -10.353 1.00 48.51 280 PRO B CA 1
ATOM 5198 C C . PRO B 1 294 ? 51.435 21.712 -9.061 1.00 49.92 280 PRO B C 1
ATOM 5199 O O . PRO B 1 294 ? 50.480 21.026 -8.725 1.00 51.77 280 PRO B O 1
ATOM 5203 N N . ASP B 1 295 ? 51.882 22.729 -8.322 1.00 49.42 281 ASP B N 1
ATOM 5204 C CA . ASP B 1 295 ? 51.118 23.244 -7.194 1.00 51.74 281 ASP B CA 1
ATOM 5205 C C . ASP B 1 295 ? 49.794 23.820 -7.696 1.00 59.62 281 ASP B C 1
ATOM 5206 O O . ASP B 1 295 ? 49.707 24.299 -8.837 1.00 55.70 281 ASP B O 1
ATOM 5211 N N . LEU B 1 296 ? 48.766 23.764 -6.833 1.00 60.03 282 LEU B N 1
ATOM 5212 C CA . LEU B 1 296 ? 47.602 24.635 -6.947 1.00 65.77 282 LEU B CA 1
ATOM 5213 C C . LEU B 1 296 ? 48.189 26.034 -7.089 1.00 66.47 282 LEU B C 1
ATOM 5214 O O . LEU B 1 296 ? 49.061 26.417 -6.301 1.00 97.17 282 LEU B O 1
ATOM 5219 N N . GLY B 1 297 ? 47.768 26.812 -8.073 1.00 59.91 283 GLY B N 1
ATOM 5220 C CA . GLY B 1 297 ? 48.428 28.115 -8.076 1.00 57.42 283 GLY B CA 1
ATOM 5221 C C . GLY B 1 297 ? 49.403 28.291 -9.245 1.00 50.23 283 GLY B C 1
ATOM 5222 O O . GLY B 1 297 ? 49.688 29.426 -9.637 1.00 44.64 283 GLY B O 1
ATOM 5223 N N . THR B 1 298 ? 49.933 27.163 -9.758 1.00 42.20 284 THR B N 1
ATOM 5224 C CA . THR B 1 298 ? 50.603 27.175 -11.053 1.00 47.85 284 THR B CA 1
ATOM 5225 C C . THR B 1 298 ? 49.545 27.633 -12.048 1.00 45.54 284 THR B C 1
ATOM 5226 O O . THR B 1 298 ? 48.442 27.101 -12.047 1.00 44.11 284 THR B O 1
ATOM 5230 N N . PHE B 1 299 ? 49.850 28.667 -12.818 1.00 44.90 285 PHE B N 1
ATOM 5231 C CA . PHE B 1 299 ? 48.924 29.107 -13.843 1.00 47.97 285 PHE B CA 1
ATOM 5232 C C . PHE B 1 299 ? 48.490 27.906 -14.680 1.00 47.22 285 PHE B C 1
ATOM 5233 O O . PHE B 1 299 ? 49.337 27.171 -15.178 1.00 46.28 285 PHE B O 1
ATOM 5241 N N . PHE B 1 300 ? 47.167 27.718 -14.827 1.00 49.39 286 PHE B N 1
ATOM 5242 C CA . PHE B 1 300 ? 46.576 26.471 -15.295 1.00 46.31 286 PHE B CA 1
ATOM 5243 C C . PHE B 1 300 ? 47.100 26.066 -16.678 1.00 46.90 286 PHE B C 1
ATOM 5244 O O . PHE B 1 300 ? 47.137 24.880 -16.977 1.00 45.85 286 PHE B O 1
ATOM 5252 N N . LEU B 1 301 ? 47.466 27.023 -17.543 1.00 47.01 287 LEU B N 1
ATOM 5253 C CA . LEU B 1 301 ? 47.915 26.651 -18.879 1.00 49.56 287 LEU B CA 1
ATOM 5254 C C . LEU B 1 301 ? 49.246 25.904 -18.847 1.00 56.52 287 LEU B C 1
ATOM 5255 O O . LEU B 1 301 ? 49.688 25.428 -19.890 1.00 54.54 287 LEU B O 1
ATOM 5260 N N . MET B 1 302 ? 49.893 25.827 -17.673 1.00 49.95 288 MET B N 1
ATOM 5261 C CA . MET B 1 302 ? 51.162 25.129 -17.536 1.00 44.59 288 MET B CA 1
ATOM 5262 C C . MET B 1 302 ? 50.990 23.786 -16.820 1.00 47.50 288 MET B C 1
ATOM 5263 O O . MET B 1 302 ? 51.984 23.137 -16.523 1.00 55.76 288 MET B O 1
ATOM 5268 N N . ASP B 1 303 ? 49.749 23.346 -16.560 1.00 48.89 289 ASP B N 1
ATOM 5269 C CA . ASP B 1 303 ? 49.535 22.135 -15.778 1.00 49.19 289 ASP B CA 1
ATOM 5270 C C . ASP B 1 303 ? 50.148 20.925 -16.473 1.00 53.50 289 ASP B C 1
ATOM 5271 O O . ASP B 1 303 ? 50.815 20.130 -15.810 1.00 53.29 289 ASP B O 1
ATOM 5276 N N . THR B 1 304 ? 49.891 20.763 -17.783 1.00 46.11 290 THR B N 1
ATOM 5277 C CA . THR B 1 304 ? 50.384 19.589 -18.498 1.00 45.39 290 THR B CA 1
ATOM 5278 C C . THR B 1 304 ? 51.898 19.665 -18.696 1.00 47.10 290 THR B C 1
ATOM 5279 O O . THR B 1 304 ? 52.596 18.673 -18.498 1.00 54.48 290 THR B O 1
ATOM 5283 N N . THR B 1 305 ? 52.402 20.835 -19.110 1.00 46.75 291 THR B N 1
ATOM 5284 C CA . THR B 1 305 ? 53.833 20.992 -19.286 1.00 47.55 291 THR B CA 1
ATOM 5285 C C . THR B 1 305 ? 54.563 20.682 -17.966 1.00 48.95 291 THR B C 1
ATOM 5286 O O . THR B 1 305 ? 55.586 20.015 -17.989 1.00 48.76 291 THR B O 1
ATOM 5290 N N . SER B 1 306 ? 54.013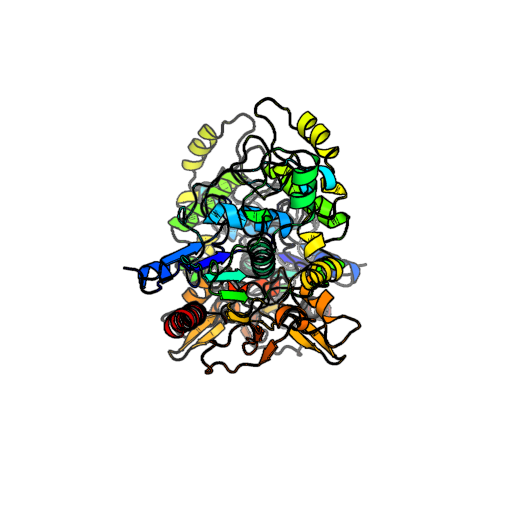 21.120 -16.828 1.00 50.66 292 SER B N 1
ATOM 5291 C CA . SER B 1 306 ? 54.580 20.866 -15.507 1.00 52.02 292 SER B CA 1
ATOM 5292 C C . SER B 1 306 ? 54.680 19.360 -15.269 1.00 52.57 292 SER B C 1
ATOM 5293 O O . SER B 1 306 ? 55.713 18.870 -14.815 1.00 51.34 292 SER B O 1
ATOM 5296 N N . ARG B 1 307 ? 53.608 18.632 -15.597 1.00 51.55 293 ARG B N 1
ATOM 5297 C CA . ARG B 1 307 ? 53.581 17.192 -15.386 1.00 57.67 293 ARG B CA 1
ATOM 5298 C C . ARG B 1 307 ? 54.590 16.488 -16.295 1.00 57.84 293 ARG B C 1
ATOM 5299 O O . ARG B 1 307 ? 55.214 15.514 -15.887 1.00 59.13 293 ARG B O 1
ATOM 5307 N N . ILE B 1 308 ? 54.747 16.963 -17.533 1.00 54.37 294 ILE B N 1
ATOM 5308 C CA . ILE B 1 308 ? 55.694 16.328 -18.441 1.00 53.81 294 ILE B CA 1
ATOM 5309 C C . ILE B 1 308 ? 57.109 16.458 -17.863 1.00 54.86 294 ILE B C 1
ATOM 5310 O O . ILE B 1 308 ? 57.850 15.487 -17.799 1.00 57.18 294 ILE B O 1
ATOM 5315 N N . ILE B 1 309 ? 57.478 17.670 -17.445 1.00 49.44 295 ILE B N 1
ATOM 5316 C CA . ILE B 1 309 ? 58.778 17.920 -16.854 1.00 51.36 295 ILE B CA 1
ATOM 5317 C C . ILE B 1 309 ? 58.916 17.091 -15.574 1.00 59.32 295 ILE B C 1
ATOM 5318 O O . ILE B 1 309 ? 59.920 16.410 -15.389 1.00 56.85 295 ILE B O 1
ATOM 5323 N N . GLY B 1 310 ? 57.857 17.096 -14.748 1.00 58.36 296 GLY B N 1
ATOM 5324 C CA . GLY B 1 310 ? 57.858 16.518 -13.414 1.00 52.53 296 GLY B CA 1
ATOM 5325 C C . GLY B 1 310 ? 57.958 14.995 -13.413 1.00 55.87 296 GLY B C 1
ATOM 5326 O O . GLY B 1 310 ? 58.288 14.402 -12.388 1.00 58.05 296 GLY B O 1
ATOM 5327 N N . HIS B 1 311 ? 57.667 14.365 -14.554 1.00 53.04 297 HIS B N 1
ATOM 5328 C CA . HIS B 1 311 ? 57.699 12.911 -14.654 1.00 61.05 297 HIS B CA 1
ATOM 5329 C C . HIS B 1 311 ? 58.944 12.460 -15.425 1.00 58.25 297 HIS B C 1
ATOM 5330 O O . HIS B 1 311 ? 58.985 11.368 -15.969 1.00 56.28 297 HIS B O 1
ATOM 5337 N N . ASP B 1 312 ? 59.959 13.318 -15.498 1.00 57.92 298 ASP B N 1
ATOM 5338 C CA . ASP B 1 312 ? 61.191 12.970 -16.187 1.00 60.85 298 ASP B CA 1
ATOM 5339 C C . ASP B 1 312 ? 61.830 11.718 -15.573 1.00 61.25 298 ASP B C 1
ATOM 5340 O O . ASP B 1 312 ? 61.753 11.505 -14.364 1.00 60.03 298 ASP B O 1
ATOM 5345 N N . ALA B 1 313 ? 62.487 10.904 -16.412 1.00 63.27 299 ALA B N 1
ATOM 5346 C CA . ALA B 1 313 ? 63.287 9.778 -15.943 1.00 60.49 299 ALA B CA 1
ATOM 5347 C C . ALA B 1 313 ? 64.375 10.258 -14.977 1.00 63.08 299 ALA B C 1
ATOM 5348 O O . ALA B 1 313 ? 64.594 9.627 -13.954 1.00 71.49 299 ALA B O 1
ATOM 5350 N N . ARG B 1 314 ? 65.040 11.383 -15.284 1.00 61.79 300 ARG B N 1
ATOM 5351 C CA . ARG B 1 314 ? 66.132 11.901 -14.470 1.00 60.43 300 ARG B CA 1
ATOM 5352 C C . ARG B 1 314 ? 65.554 12.785 -13.361 1.00 64.88 300 ARG B C 1
ATOM 5353 O O . ARG B 1 314 ? 64.995 13.857 -13.606 1.00 64.99 300 ARG B O 1
ATOM 5361 N N . GLU B 1 315 ? 65.743 12.343 -12.116 1.00 62.64 301 GLU B N 1
ATOM 5362 C CA . GLU B 1 315 ? 65.158 12.964 -10.940 1.00 60.45 301 GLU B CA 1
ATOM 5363 C C . GLU B 1 315 ? 65.539 14.441 -10.804 1.00 57.08 301 GLU B C 1
ATOM 5364 O O . GLU B 1 315 ? 64.744 15.272 -10.365 1.00 54.47 301 GLU B O 1
ATOM 5370 N N . GLU B 1 316 ? 66.767 14.793 -11.172 1.00 52.77 302 GLU B N 1
ATOM 5371 C CA . GLU B 1 316 ? 67.204 16.165 -10.962 1.00 56.72 302 GLU B CA 1
ATOM 5372 C C . GLU B 1 316 ? 66.609 17.110 -12.021 1.00 58.32 302 GLU B C 1
ATOM 5373 O O . GLU B 1 316 ? 66.786 18.323 -11.916 1.00 52.74 302 GLU B O 1
ATOM 5379 N N . TRP B 1 317 ? 65.912 16.558 -13.031 1.00 57.46 303 TRP B N 1
ATOM 5380 C CA . TRP B 1 317 ? 65.262 17.339 -14.082 1.00 57.42 303 TRP B CA 1
ATOM 5381 C C . TRP B 1 317 ? 63.761 17.519 -13.829 1.00 60.86 303 TRP B C 1
ATOM 5382 O O . TRP B 1 317 ? 63.052 17.972 -14.726 1.00 52.92 303 TRP B O 1
ATOM 5393 N N . ARG B 1 318 ? 63.289 17.213 -12.606 1.00 56.46 304 ARG B N 1
ATOM 5394 C CA . ARG B 1 318 ? 61.864 17.147 -12.326 1.00 59.41 304 ARG B CA 1
ATOM 5395 C C . ARG B 1 318 ? 61.287 18.443 -11.757 1.00 57.09 304 ARG B C 1
ATOM 5396 O O . ARG B 1 318 ? 60.226 18.856 -12.203 1.00 57.33 304 ARG B O 1
ATOM 5404 N N . LYS B 1 319 ? 61.920 19.038 -10.736 1.00 54.34 305 LYS B N 1
ATOM 5405 C CA . LYS B 1 319 ? 61.335 20.199 -10.079 1.00 55.24 305 LYS B CA 1
ATOM 5406 C C . LYS B 1 319 ? 61.287 21.343 -11.082 1.00 55.14 305 LYS B C 1
ATOM 5407 O O . LYS B 1 319 ? 62.227 21.492 -11.863 1.00 51.07 305 LYS B O 1
ATOM 5413 N N . ASN B 1 320 ? 60.212 22.151 -11.053 1.00 51.14 306 ASN B N 1
ATOM 5414 C CA . ASN B 1 320 ? 59.986 23.063 -12.174 1.00 50.23 306 ASN B CA 1
ATOM 5415 C C . ASN B 1 320 ? 59.075 24.231 -11.781 1.00 48.22 306 ASN B C 1
ATOM 5416 O O . ASN B 1 320 ? 58.380 24.181 -10.764 1.00 46.87 306 ASN B O 1
ATOM 5421 N N . ASP B 1 321 ? 59.025 25.253 -12.650 1.00 48.37 307 ASP B N 1
ATOM 5422 C CA . ASP B 1 321 ? 58.202 26.437 -12.429 1.00 45.49 307 ASP B CA 1
ATOM 5423 C C . ASP B 1 321 ? 56.931 26.380 -13.287 1.00 45.29 307 ASP B C 1
ATOM 5424 O O . ASP B 1 321 ? 56.284 27.411 -13.491 1.00 48.51 307 ASP B O 1
ATOM 5429 N N . GLY B 1 322 ? 56.612 25.201 -13.837 1.00 45.21 308 GLY B N 1
ATOM 5430 C CA . GLY B 1 322 ? 55.515 25.097 -14.803 1.00 50.14 308 GLY B CA 1
ATOM 5431 C C . GLY B 1 322 ? 55.978 24.722 -16.218 1.00 49.20 308 GLY B C 1
ATOM 5432 O O . GLY B 1 322 ? 55.357 23.884 -16.884 1.00 48.66 308 GLY B O 1
ATOM 5433 N N . VAL B 1 323 ? 57.063 25.351 -16.699 1.00 50.05 309 VAL B N 1
ATOM 5434 C CA . VAL B 1 323 ? 57.563 25.041 -18.038 1.00 48.55 309 VAL B CA 1
ATOM 5435 C C . VAL B 1 323 ? 59.083 24.995 -18.079 1.00 52.87 309 VAL B C 1
ATOM 5436 O O . VAL B 1 323 ? 59.610 24.696 -19.144 1.00 50.67 309 VAL B O 1
ATOM 5440 N N . VAL B 1 324 ? 59.765 25.440 -17.009 1.00 51.49 310 VAL B N 1
ATOM 5441 C CA . VAL B 1 324 ? 61.219 25.341 -16.958 1.00 46.91 310 VAL B CA 1
ATOM 5442 C C . VAL B 1 324 ? 61.636 24.587 -15.697 1.00 48.76 310 VAL B C 1
ATOM 5443 O O . VAL B 1 324 ? 61.269 24.979 -14.589 1.00 52.71 310 VAL B O 1
ATOM 5447 N N . PRO B 1 325 ? 62.405 23.483 -15.847 1.00 52.61 311 PRO B N 1
ATOM 5448 C CA . PRO B 1 325 ? 62.913 22.733 -14.701 1.00 48.79 311 PRO B CA 1
ATOM 5449 C C . PRO B 1 325 ? 63.963 23.583 -13.992 1.00 46.63 311 PRO B C 1
ATOM 5450 O O . PRO B 1 325 ? 64.678 24.371 -14.622 1.00 51.62 311 PRO B O 1
ATOM 5454 N N . VAL B 1 326 ? 64.008 23.454 -12.669 1.00 52.29 312 VAL B N 1
ATOM 5455 C CA . VAL B 1 326 ? 64.931 24.212 -11.831 1.00 53.34 312 VAL B CA 1
ATOM 5456 C C . VAL B 1 326 ? 66.363 24.124 -12.374 1.00 46.60 312 VAL B C 1
ATOM 5457 O O . VAL B 1 326 ? 67.041 25.151 -12.413 1.00 49.75 312 VAL B O 1
ATOM 5461 N N . ILE B 1 327 ? 66.831 22.909 -12.745 1.00 50.67 313 ILE B N 1
ATOM 5462 C CA . ILE B 1 327 ? 68.215 22.769 -13.188 1.00 59.43 313 ILE B CA 1
ATOM 5463 C C . ILE B 1 327 ? 68.438 23.537 -14.483 1.00 58.01 313 ILE B C 1
ATOM 5464 O O . ILE B 1 327 ? 69.578 23.776 -14.833 1.00 55.86 313 ILE B O 1
ATOM 5469 N N . SER B 1 328 ? 67.380 23.926 -15.194 1.00 55.58 314 SER B N 1
ATOM 5470 C CA . SER B 1 328 ? 67.623 24.677 -16.419 1.00 51.11 314 SER B CA 1
ATOM 5471 C C . SER B 1 328 ? 67.826 26.158 -16.105 1.00 46.55 314 SER B C 1
ATOM 5472 O O . SER B 1 328 ? 68.656 26.834 -16.708 1.00 51.12 314 SER B O 1
ATOM 5475 N N . SER B 1 329 ? 67.090 26.649 -15.104 1.00 46.53 315 SER B N 1
ATOM 5476 C CA . SER B 1 329 ? 67.009 28.067 -14.792 1.00 43.39 315 SER B CA 1
ATOM 5477 C C . SER B 1 329 ? 68.189 28.567 -13.940 1.00 48.39 315 SER B C 1
ATOM 5478 O O . SER B 1 329 ? 68.532 29.757 -14.007 1.00 48.78 315 SER B O 1
ATOM 5481 N N . LEU B 1 330 ? 68.768 27.697 -13.094 1.00 48.07 316 LEU B N 1
ATOM 5482 C CA . LEU B 1 330 ? 69.809 28.094 -12.136 1.00 52.29 316 LEU B CA 1
ATOM 5483 C C . LEU B 1 330 ? 70.991 28.780 -12.843 1.00 49.72 316 LEU B C 1
ATOM 5484 O O . LEU B 1 330 ? 71.439 29.850 -12.420 1.00 51.57 316 LEU B O 1
ATOM 5489 N N . HIS B 1 331 ? 71.513 28.156 -13.913 1.00 49.31 317 HIS B N 1
ATOM 5490 C CA . HIS B 1 331 ? 72.664 28.679 -14.648 1.00 54.78 317 HIS B CA 1
ATOM 5491 C C . HIS B 1 331 ? 72.935 27.781 -15.845 1.00 48.21 317 HIS B C 1
ATOM 5492 O O . HIS B 1 331 ? 72.589 26.599 -15.825 1.00 50.62 317 HIS B O 1
ATOM 5499 N N . PRO B 1 332 ? 73.581 28.273 -16.925 1.00 47.78 318 PRO B N 1
ATOM 5500 C CA . PRO B 1 332 ? 74.000 27.365 -18.001 1.00 49.14 318 PRO B CA 1
ATOM 5501 C C . PRO B 1 332 ? 74.879 26.260 -17.400 1.00 56.31 318 PRO B C 1
ATOM 5502 O O . PRO B 1 332 ? 75.715 26.534 -16.532 1.00 56.75 318 PRO B O 1
ATOM 5506 N N . SER B 1 333 ? 74.670 25.004 -17.807 1.00 49.04 319 SER B N 1
ATOM 5507 C CA . SER B 1 333 ? 75.269 23.874 -17.100 1.00 60.38 319 SER B CA 1
ATOM 5508 C C . SER B 1 333 ? 76.797 23.844 -17.206 1.00 65.49 319 SER B C 1
ATOM 5509 O O . SER B 1 333 ? 77.459 23.204 -16.392 1.00 60.95 319 SER B O 1
ATOM 5512 N N . ASN B 1 334 ? 77.358 24.487 -18.227 1.00 57.26 320 ASN B N 1
ATOM 5513 C CA . ASN B 1 334 ? 78.787 24.381 -18.449 1.00 63.22 320 ASN B CA 1
ATOM 5514 C C . ASN B 1 334 ? 79.498 25.677 -18.066 1.00 65.02 320 ASN B C 1
ATOM 5515 O O . ASN B 1 334 ? 80.644 25.875 -18.454 1.00 65.10 320 ASN B O 1
ATOM 5520 N N . GLN B 1 335 ? 78.819 26.590 -17.357 1.00 60.15 321 GLN B N 1
ATOM 5521 C CA . GLN B 1 335 ? 79.412 27.890 -17.101 1.00 57.49 321 GLN B CA 1
ATOM 5522 C C . GLN B 1 335 ? 79.574 28.072 -15.592 1.00 54.84 321 GLN B C 1
ATOM 5523 O O . GLN B 1 335 ? 78.867 27.451 -14.803 1.00 57.12 321 GLN B O 1
ATOM 5529 N N . PRO B 1 336 ? 80.557 28.878 -15.133 1.00 58.29 322 PRO B N 1
ATOM 5530 C CA . PRO B 1 336 ? 80.813 29.033 -13.695 1.00 60.93 322 PRO B CA 1
ATOM 5531 C C . PRO B 1 336 ? 79.675 29.767 -12.993 1.00 61.96 322 PRO B C 1
ATOM 5532 O O . PRO B 1 336 ? 79.136 30.746 -13.518 1.00 62.27 322 PRO B O 1
ATOM 5536 N N . PHE B 1 337 ? 79.356 29.308 -11.779 1.00 58.29 323 PHE B N 1
ATOM 5537 C CA . PHE B 1 337 ? 78.304 29.914 -10.975 1.00 63.96 323 PHE B CA 1
ATOM 5538 C C . PHE B 1 337 ? 78.698 29.893 -9.500 1.00 69.76 323 PHE B C 1
ATOM 5539 O O . PHE B 1 337 ? 79.566 29.126 -9.100 1.00 62.68 323 PHE B O 1
ATOM 5547 N N . VAL B 1 338 ? 78.011 30.708 -8.694 1.00 63.62 324 VAL B N 1
ATOM 5548 C CA . VAL B 1 338 ? 78.127 30.673 -7.250 1.00 56.39 324 VAL B CA 1
ATOM 5549 C C . VAL B 1 338 ? 76.739 30.942 -6.675 1.00 54.74 324 VAL B C 1
ATOM 5550 O O . VAL B 1 338 ? 76.076 31.895 -7.085 1.00 57.69 324 VAL B O 1
ATOM 5554 N N . ASN B 1 339 ? 76.313 30.093 -5.735 1.00 52.18 325 ASN B N 1
ATOM 5555 C CA . ASN B 1 339 ? 75.090 30.311 -4.982 1.00 54.55 325 ASN B CA 1
ATOM 5556 C C . ASN B 1 339 ? 75.274 31.491 -4.046 1.00 57.21 325 ASN B C 1
ATOM 5557 O O . ASN B 1 339 ? 76.238 31.594 -3.301 1.00 70.37 325 ASN B O 1
ATOM 5562 N N . VAL B 1 340 ? 74.330 32.403 -4.141 1.00 57.47 326 VAL B N 1
ATOM 5563 C CA . VAL B 1 340 ? 74.371 33.645 -3.410 1.00 53.20 326 VAL B CA 1
ATOM 5564 C C . VAL B 1 340 ? 73.142 33.652 -2.504 1.00 59.17 326 VAL B C 1
ATOM 5565 O O . VAL B 1 340 ? 72.155 32.949 -2.761 1.00 60.26 326 VAL B O 1
ATOM 5569 N N . THR B 1 341 ? 73.256 34.384 -1.399 1.00 53.32 327 THR B N 1
ATOM 5570 C CA . THR B 1 341 ? 72.179 34.560 -0.440 1.00 53.09 327 THR B CA 1
ATOM 5571 C C . THR B 1 341 ? 71.343 35.747 -0.922 1.00 55.77 327 THR B C 1
ATOM 5572 O O . THR B 1 341 ? 71.833 36.530 -1.734 1.00 57.18 327 THR B O 1
ATOM 5576 N N . ASN B 1 342 ? 70.130 35.944 -0.378 1.00 54.84 328 ASN B N 1
ATOM 5577 C CA . ASN B 1 342 ? 69.373 37.153 -0.672 1.00 58.53 328 ASN B CA 1
ATOM 5578 C C . ASN B 1 342 ? 70.051 38.446 -0.248 1.00 60.54 328 ASN B C 1
ATOM 5579 O O . ASN B 1 342 ? 69.753 39.486 -0.841 1.00 57.11 328 ASN B O 1
ATOM 5584 N N . ASN B 1 343 ? 70.898 38.391 0.793 1.00 53.31 329 ASN B N 1
ATOM 5585 C CA . ASN B 1 343 ? 71.460 39.627 1.308 1.00 51.63 329 ASN B CA 1
ATOM 5586 C C . ASN B 1 343 ? 72.819 39.982 0.705 1.00 47.70 329 ASN B C 1
ATOM 5587 O O . ASN B 1 343 ? 73.257 41.113 0.899 1.00 50.64 329 ASN B O 1
ATOM 5592 N N . GLU B 1 344 ? 73.520 39.052 0.038 1.00 51.12 330 GLU B N 1
ATOM 5593 C CA . GLU B 1 344 ? 74.833 39.408 -0.500 1.00 58.39 330 GLU B CA 1
ATOM 5594 C C . GLU B 1 344 ? 74.673 40.434 -1.612 1.00 55.72 330 GLU B C 1
ATOM 5595 O O . GLU B 1 344 ? 73.785 40.280 -2.443 1.00 62.11 330 GLU B O 1
ATOM 5601 N N . PRO B 1 345 ? 75.515 41.492 -1.669 1.00 64.24 331 PRO B N 1
ATOM 5602 C CA . PRO B 1 345 ? 75.541 42.383 -2.835 1.00 62.26 331 PRO B CA 1
ATOM 5603 C C . PRO B 1 345 ? 75.863 41.488 -4.026 1.00 63.79 331 PRO B C 1
ATOM 5604 O O . PRO B 1 345 ? 76.745 40.626 -3.965 1.00 54.67 331 PRO B O 1
ATOM 5608 N N . ALA B 1 346 ? 75.075 41.623 -5.087 1.00 67.92 332 ALA B N 1
ATOM 5609 C CA . ALA B 1 346 ? 75.253 40.698 -6.190 1.00 71.84 332 ALA B CA 1
ATOM 5610 C C . ALA B 1 346 ? 76.198 41.340 -7.199 1.00 70.27 332 ALA B C 1
ATOM 5611 O O . ALA B 1 346 ? 75.805 41.607 -8.326 1.00 61.65 332 ALA B O 1
ATOM 5613 N N . THR B 1 347 ? 77.449 41.567 -6.774 1.00 64.33 333 THR B N 1
ATOM 5614 C CA . THR B 1 347 ? 78.322 42.480 -7.494 1.00 61.71 333 THR B CA 1
ATOM 5615 C C . THR B 1 347 ? 79.585 41.793 -7.986 1.00 53.16 333 THR B C 1
ATOM 5616 O O . THR B 1 347 ? 80.449 42.483 -8.510 1.00 58.24 333 THR B O 1
ATOM 5620 N N . ARG B 1 348 ? 79.670 40.461 -7.846 1.00 58.73 334 ARG B N 1
ATOM 5621 C CA . ARG B 1 348 ? 80.731 39.684 -8.477 1.00 64.79 334 ARG B CA 1
ATOM 5622 C C . ARG B 1 348 ? 80.544 39.699 -9.998 1.00 70.53 334 ARG B C 1
ATOM 5623 O O . ARG B 1 348 ? 79.422 39.633 -10.505 1.00 67.52 334 ARG B O 1
ATOM 5631 N N . ARG B 1 349 ? 81.667 39.771 -10.702 1.00 66.17 335 ARG B N 1
ATOM 5632 C CA . ARG B 1 349 ? 81.614 39.847 -12.177 1.00 56.78 335 ARG B CA 1
ATOM 5633 C C . ARG B 1 349 ? 82.204 38.576 -12.776 1.00 60.74 335 ARG B C 1
ATOM 5634 O O . ARG B 1 349 ? 83.116 38.012 -12.165 1.00 68.87 335 ARG B O 1
ATOM 5642 N N . GLY B 1 350 ? 81.652 38.115 -13.891 1.00 60.45 336 GLY B N 1
ATOM 5643 C CA . GLY B 1 350 ? 82.216 36.982 -14.613 1.00 49.88 336 GLY B CA 1
ATOM 5644 C C . GLY B 1 350 ? 81.694 35.626 -14.163 1.00 53.51 336 GLY B C 1
ATOM 5645 O O . GLY B 1 350 ? 82.210 34.601 -14.609 1.00 60.22 336 GLY B O 1
ATOM 5646 N N . ILE B 1 351 ? 80.671 35.596 -13.299 1.00 53.58 337 ILE B N 1
ATOM 5647 C CA . ILE B 1 351 ? 80.244 34.309 -12.753 1.00 54.83 337 ILE B CA 1
ATOM 5648 C C . ILE B 1 351 ? 78.747 34.385 -12.469 1.00 53.93 337 ILE B C 1
ATOM 5649 O O . ILE B 1 351 ? 78.278 35.391 -11.943 1.00 54.61 337 ILE B O 1
ATOM 5654 N N . TRP B 1 352 ? 78.008 33.322 -12.807 1.00 54.87 338 TRP B N 1
ATOM 5655 C CA . TRP B 1 352 ? 76.569 33.362 -12.606 1.00 56.88 338 TRP B CA 1
ATOM 5656 C C . TRP B 1 352 ? 76.274 33.368 -11.107 1.00 54.60 338 TRP B C 1
ATOM 5657 O O . TRP B 1 352 ? 76.500 32.370 -10.434 1.00 52.54 338 TRP B O 1
ATOM 5668 N N . GLN B 1 353 ? 75.750 34.488 -10.601 1.00 47.30 339 GLN B N 1
ATOM 5669 C CA . GLN B 1 353 ? 75.308 34.567 -9.216 1.00 53.25 339 GLN B CA 1
ATOM 5670 C C . GLN B 1 353 ? 73.885 34.019 -9.111 1.00 54.43 339 GLN B C 1
ATOM 5671 O O . GLN B 1 353 ? 72.935 34.663 -9.559 1.00 59.54 339 GLN B O 1
ATOM 5677 N N . VAL B 1 354 ? 73.743 32.825 -8.532 1.00 54.42 340 VAL B N 1
ATOM 5678 C CA . VAL B 1 354 ? 72.436 32.189 -8.483 1.00 57.83 340 VAL B CA 1
ATOM 5679 C C . VAL B 1 354 ? 71.702 32.482 -7.173 1.00 62.90 340 VAL B C 1
ATOM 5680 O O . VAL B 1 354 ? 72.121 32.109 -6.075 1.00 56.33 340 VAL B O 1
ATOM 5684 N N . LYS B 1 355 ? 70.603 33.217 -7.343 1.00 48.99 341 LYS B N 1
ATOM 5685 C CA . LYS B 1 355 ? 69.779 33.731 -6.271 1.00 52.35 341 LYS B CA 1
ATOM 5686 C C . LYS B 1 355 ? 68.950 32.590 -5.689 1.00 50.71 341 LYS B C 1
ATOM 5687 O O . LYS B 1 355 ? 68.683 31.605 -6.370 1.00 52.46 341 LYS B O 1
ATOM 5693 N N . PRO B 1 356 ? 68.581 32.609 -4.388 1.00 56.18 342 PRO B N 1
ATOM 5694 C CA . PRO B 1 356 ? 67.787 31.510 -3.817 1.00 48.19 342 PRO B CA 1
ATOM 5695 C C . PRO B 1 356 ? 66.452 31.394 -4.554 1.00 49.68 342 PRO B C 1
ATOM 5696 O O . PRO B 1 356 ? 65.837 32.388 -4.905 1.00 49.12 342 PRO B O 1
ATOM 5700 N N . ILE B 1 357 ? 66.024 30.163 -4.783 1.00 48.63 343 ILE B N 1
ATOM 5701 C CA . ILE B 1 357 ? 64.819 29.815 -5.507 1.00 51.08 343 ILE B CA 1
ATOM 5702 C C . ILE B 1 357 ? 63.609 30.473 -4.850 1.00 58.35 343 ILE B C 1
ATOM 5703 O O . ILE B 1 357 ? 63.503 30.492 -3.630 1.00 56.87 343 ILE B O 1
ATOM 5708 N N . LEU B 1 358 ? 62.704 31.019 -5.673 1.00 53.68 344 LEU B N 1
ATOM 5709 C CA . LEU B 1 358 ? 61.477 31.635 -5.179 1.00 49.74 344 LEU B CA 1
ATOM 5710 C C . LEU B 1 358 ? 60.390 30.573 -5.075 1.00 51.35 344 LEU B C 1
ATOM 5711 O O . LEU B 1 358 ? 59.904 30.091 -6.103 1.00 53.24 344 LEU B O 1
ATOM 5716 N N . GLN B 1 359 ? 60.042 30.191 -3.831 1.00 49.12 345 GLN B N 1
ATOM 5717 C CA . GLN B 1 359 ? 59.109 29.105 -3.555 1.00 53.94 345 GLN B CA 1
ATOM 5718 C C . GLN B 1 359 ? 57.706 29.565 -3.911 1.00 52.35 345 GLN B C 1
ATOM 5719 O O . GLN B 1 359 ? 57.327 30.643 -3.491 1.00 46.44 345 GLN B O 1
ATOM 5725 N N . GLY B 1 360 ? 56.960 28.771 -4.692 1.00 51.43 346 GLY B N 1
ATOM 5726 C CA . GLY B 1 360 ? 55.596 29.144 -5.063 1.00 51.88 346 GLY B CA 1
ATOM 5727 C C . GLY B 1 360 ? 55.506 30.030 -6.314 1.00 55.20 346 GLY B C 1
ATOM 5728 O O . GLY B 1 360 ? 54.398 30.309 -6.773 1.00 47.24 346 GLY B O 1
ATOM 5729 N N . TRP B 1 361 ? 56.650 30.503 -6.844 1.00 49.25 347 TRP B N 1
ATOM 5730 C CA . TRP B 1 361 ? 56.648 31.311 -8.067 1.00 46.33 347 TRP B CA 1
ATOM 5731 C C . TRP B 1 361 ? 56.712 30.430 -9.307 1.00 51.38 347 TRP B C 1
ATOM 5732 O O . TRP B 1 361 ? 57.737 29.796 -9.567 1.00 46.97 347 TRP B O 1
ATOM 5743 N N . ASP B 1 362 ? 55.621 30.429 -10.094 1.00 43.67 348 ASP B N 1
ATOM 5744 C CA . ASP B 1 362 ? 55.653 29.736 -11.365 1.00 45.94 348 ASP B CA 1
ATOM 5745 C C . ASP B 1 362 ? 56.291 30.665 -12.393 1.00 48.81 348 ASP B C 1
ATOM 5746 O O . ASP B 1 362 ? 56.625 31.811 -12.086 1.00 42.10 348 ASP B O 1
ATOM 5751 N N . HIS B 1 363 ? 56.436 30.141 -13.615 1.00 50.40 349 HIS B N 1
ATOM 5752 C CA . HIS B 1 363 ? 57.108 30.812 -14.716 1.00 45.82 349 HIS B CA 1
ATOM 5753 C C . HIS B 1 363 ? 56.546 32.207 -14.962 1.00 42.53 349 HIS B C 1
ATOM 5754 O O . HIS B 1 363 ? 57.291 33.125 -15.276 1.00 47.01 349 HIS B O 1
ATOM 5761 N N . VAL B 1 364 ? 55.226 32.388 -14.826 1.00 45.09 350 VAL B N 1
ATOM 5762 C CA . VAL B 1 364 ? 54.646 33.677 -15.193 1.00 45.96 350 VAL B CA 1
ATOM 5763 C C . VAL B 1 364 ? 54.405 34.545 -13.959 1.00 47.14 350 VAL B C 1
ATOM 5764 O O . VAL B 1 364 ? 54.111 35.733 -14.094 1.00 44.26 350 VAL B O 1
ATOM 5768 N N . ASP B 1 365 ? 54.570 33.982 -12.754 1.00 44.25 351 ASP B N 1
ATOM 5769 C CA . ASP B 1 365 ? 54.496 34.822 -11.560 1.00 45.77 351 ASP B CA 1
ATOM 5770 C C . ASP B 1 365 ? 55.626 35.854 -11.595 1.00 44.76 351 ASP B C 1
ATOM 5771 O O . ASP B 1 365 ? 55.482 36.951 -11.053 1.00 47.23 351 ASP B O 1
ATOM 5776 N N . PHE B 1 366 ? 56.742 35.528 -12.266 1.00 43.36 352 PHE B N 1
ATOM 5777 C CA . PHE B 1 366 ? 57.846 36.482 -12.412 1.00 43.03 352 PHE B CA 1
ATOM 5778 C C . PHE B 1 366 ? 57.445 37.764 -13.128 1.00 46.42 352 PHE B C 1
ATOM 5779 O O . PHE B 1 366 ? 58.116 38.785 -12.950 1.00 43.68 352 PHE B O 1
ATOM 5787 N N . ILE B 1 367 ? 56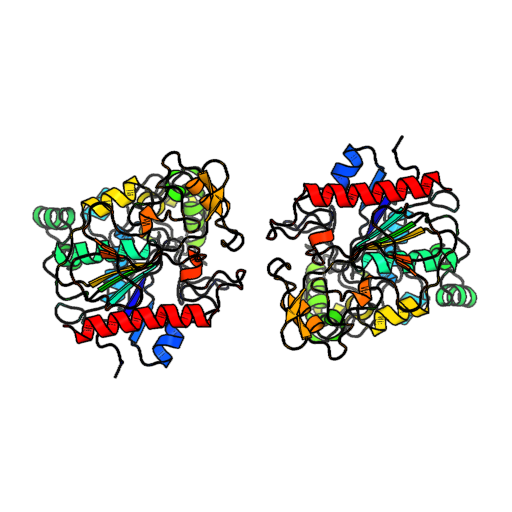.387 37.710 -13.966 1.00 42.47 353 ILE B N 1
ATOM 5788 C CA . ILE B 1 367 ? 55.986 38.908 -14.704 1.00 45.55 353 ILE B CA 1
ATOM 5789 C C . ILE B 1 367 ? 54.579 39.341 -14.299 1.00 53.21 353 ILE B C 1
ATOM 5790 O O . ILE B 1 367 ? 54.008 40.243 -14.920 1.00 48.34 353 ILE B O 1
ATOM 5795 N N . GLY B 1 368 ? 54.035 38.695 -13.257 1.00 48.57 354 GLY B N 1
ATOM 5796 C CA . GLY B 1 368 ? 52.849 39.210 -12.597 1.00 47.19 354 GLY B CA 1
ATOM 5797 C C . GLY B 1 368 ? 51.549 38.931 -13.354 1.00 48.21 354 GLY B C 1
ATOM 5798 O O . GLY B 1 368 ? 50.516 39.497 -13.002 1.00 47.13 354 GLY B O 1
ATOM 5799 N N . VAL B 1 369 ? 51.568 38.029 -14.349 1.00 43.91 355 VAL B N 1
ATOM 5800 C CA . VAL B 1 369 ? 50.381 37.900 -15.200 1.00 50.93 355 VAL B CA 1
ATOM 5801 C C . VAL B 1 369 ? 49.459 36.785 -14.700 1.00 52.61 355 VAL B C 1
ATOM 5802 O O . VAL B 1 369 ? 48.438 36.501 -15.320 1.00 51.44 355 VAL B O 1
ATOM 5806 N N . ASP B 1 370 ? 49.823 36.103 -13.603 1.00 48.21 356 ASP B N 1
ATOM 5807 C CA . ASP B 1 370 ? 48.955 35.024 -13.157 1.00 44.02 356 ASP B CA 1
ATOM 5808 C C . ASP B 1 370 ? 47.809 35.626 -12.341 1.00 54.74 356 ASP B C 1
ATOM 5809 O O . ASP B 1 370 ? 47.889 35.701 -11.107 1.00 48.52 356 ASP B O 1
ATOM 5814 N N . PHE B 1 371 ? 46.740 36.050 -13.044 1.00 50.20 357 PHE B N 1
ATOM 5815 C CA . PHE B 1 371 ? 45.634 36.765 -12.419 1.00 46.93 357 PHE B CA 1
ATOM 5816 C C . PHE B 1 371 ? 44.803 35.816 -11.560 1.00 47.03 357 PHE B C 1
ATOM 5817 O O . PHE B 1 371 ? 43.968 36.274 -10.807 1.00 49.25 357 PHE B O 1
ATOM 5825 N N . LEU B 1 372 ? 45.022 34.506 -11.667 1.00 50.23 358 LEU B N 1
ATOM 5826 C CA . LEU B 1 372 ? 44.269 33.541 -10.884 1.00 53.94 358 LEU B CA 1
ATOM 5827 C C . LEU B 1 372 ? 44.957 33.234 -9.550 1.00 58.25 358 LEU B C 1
ATOM 5828 O O . LEU B 1 372 ? 44.459 32.388 -8.810 1.00 56.52 358 LEU B O 1
ATOM 5833 N N . ASP B 1 373 ? 46.135 33.822 -9.273 1.00 54.19 359 ASP B N 1
ATOM 5834 C CA . ASP B 1 373 ? 46.925 33.393 -8.121 1.00 49.90 359 ASP B CA 1
ATOM 5835 C C . ASP B 1 373 ? 47.007 34.519 -7.085 1.00 50.32 359 ASP B C 1
ATOM 5836 O O . ASP B 1 373 ? 47.867 35.397 -7.190 1.00 51.88 359 ASP B O 1
ATOM 5841 N N . PHE B 1 374 ? 46.148 34.471 -6.059 1.00 53.54 360 PHE B N 1
ATOM 5842 C CA . PHE B 1 374 ? 46.023 35.578 -5.106 1.00 58.02 360 PHE B CA 1
ATOM 5843 C C . PHE B 1 374 ? 47.155 35.526 -4.078 1.00 55.54 360 PHE B C 1
ATOM 5844 O O . PHE B 1 374 ? 47.408 36.520 -3.420 1.00 54.60 360 PHE B O 1
ATOM 5852 N N . LYS B 1 375 ? 47.884 34.402 -3.988 1.00 56.77 361 LYS B N 1
ATOM 5853 C CA . LYS B 1 375 ? 49.044 34.326 -3.109 1.00 56.57 361 LYS B CA 1
ATOM 5854 C C . LYS B 1 375 ? 50.172 35.228 -3.610 1.00 61.93 361 LYS B C 1
ATOM 5855 O O . LYS B 1 375 ? 51.049 35.606 -2.840 1.00 58.10 361 LYS B O 1
ATOM 5861 N N . ARG B 1 376 ? 50.194 35.553 -4.910 1.00 53.32 362 ARG B N 1
ATOM 5862 C CA . ARG B 1 376 ? 51.303 36.322 -5.447 1.00 46.02 362 ARG B CA 1
ATOM 5863 C C . ARG B 1 376 ? 50.821 37.753 -5.636 1.00 53.38 362 ARG B C 1
ATOM 5864 O O . ARG B 1 376 ? 50.114 38.035 -6.598 1.00 55.08 362 ARG B O 1
ATOM 5872 N N . LYS B 1 377 ? 51.200 38.656 -4.720 1.00 53.59 363 LYS B N 1
ATOM 5873 C CA . LYS B 1 377 ? 50.590 39.980 -4.648 1.00 50.39 363 LYS B CA 1
ATOM 5874 C C . LYS B 1 377 ? 51.469 40.999 -5.361 1.00 54.83 363 LYS B C 1
ATOM 5875 O O . LYS B 1 377 ? 52.683 40.811 -5.520 1.00 54.29 363 LYS B O 1
ATOM 5881 N N . GLY B 1 378 ? 50.832 42.110 -5.746 1.00 52.57 364 GLY B N 1
ATOM 5882 C CA . GLY B 1 378 ? 51.528 43.215 -6.381 1.00 50.53 364 GLY B CA 1
ATOM 5883 C C . GLY B 1 378 ? 52.692 43.712 -5.525 1.00 54.91 364 GLY B C 1
ATOM 5884 O O . GLY B 1 378 ? 53.749 44.062 -6.045 1.00 57.90 364 GLY B O 1
ATOM 5885 N N . SER B 1 379 ? 52.492 43.759 -4.206 1.00 51.07 365 SER B N 1
ATOM 5886 C CA . SER B 1 379 ? 53.493 44.375 -3.338 1.00 53.11 365 SER B CA 1
ATOM 5887 C C . SER B 1 379 ? 54.743 43.485 -3.274 1.00 46.27 365 SER B C 1
ATOM 5888 O O . SER B 1 379 ? 55.863 43.979 -3.271 1.00 51.14 365 SER B O 1
ATOM 5891 N N . GLU B 1 380 ? 54.539 42.163 -3.322 1.00 46.73 366 GLU B N 1
ATOM 5892 C CA . GLU B 1 380 ? 55.648 41.233 -3.427 1.00 47.16 366 GLU B CA 1
ATOM 5893 C C . GLU B 1 380 ? 56.409 41.473 -4.734 1.00 54.87 366 GLU B C 1
ATOM 5894 O O . GLU B 1 380 ? 57.645 41.536 -4.743 1.00 55.53 366 GLU B O 1
ATOM 5900 N N . LEU B 1 381 ? 55.669 41.624 -5.851 1.00 53.19 367 LEU B N 1
ATOM 5901 C CA . LEU B 1 381 ? 56.320 41.746 -7.153 1.00 51.68 367 LEU B CA 1
ATOM 5902 C C . LEU B 1 381 ? 57.088 43.065 -7.221 1.00 48.01 367 LEU B C 1
ATOM 5903 O O . LEU B 1 381 ? 58.199 43.107 -7.740 1.00 49.63 367 LEU B O 1
ATOM 5908 N N . ALA B 1 382 ? 56.489 44.144 -6.695 1.00 47.81 368 ALA B N 1
ATOM 5909 C CA . ALA B 1 382 ? 57.191 45.417 -6.562 1.00 53.05 368 ALA B CA 1
ATOM 5910 C C . ALA B 1 382 ? 58.523 45.247 -5.807 1.00 57.49 368 ALA B C 1
ATOM 5911 O O . ALA B 1 382 ? 59.542 45.766 -6.261 1.00 58.76 368 ALA B O 1
ATOM 5913 N N . ASN B 1 383 ? 58.528 44.522 -4.669 1.00 52.89 369 ASN B N 1
ATOM 5914 C CA . ASN B 1 383 ? 59.763 44.341 -3.903 1.00 56.09 369 ASN B CA 1
ATOM 5915 C C . ASN B 1 383 ? 60.804 43.619 -4.754 1.00 51.67 369 ASN B C 1
ATOM 5916 O O . ASN B 1 383 ? 61.983 43.979 -4.757 1.00 53.89 369 ASN B O 1
ATOM 5921 N N . PHE B 1 384 ? 60.346 42.609 -5.499 1.00 54.08 370 PHE B N 1
ATOM 5922 C CA . PHE B 1 384 ? 61.239 41.811 -6.323 1.00 50.91 370 PHE B CA 1
ATOM 5923 C C . PHE B 1 384 ? 61.918 42.676 -7.389 1.00 52.19 370 PHE B C 1
ATOM 5924 O O . PHE B 1 384 ? 63.129 42.583 -7.576 1.00 51.40 370 PHE B O 1
ATOM 5932 N N . TYR B 1 385 ? 61.153 43.523 -8.082 1.00 51.63 371 TYR B N 1
ATOM 5933 C CA . TYR B 1 385 ? 61.716 44.333 -9.160 1.00 52.09 371 TYR B CA 1
ATOM 5934 C C . TYR B 1 385 ? 62.642 45.402 -8.573 1.00 55.65 371 TYR B C 1
ATOM 5935 O O . TYR B 1 385 ? 63.705 45.656 -9.131 1.00 54.01 371 TYR B O 1
ATOM 5944 N N . ILE B 1 386 ? 62.235 46.024 -7.455 1.00 54.79 372 ILE B N 1
ATOM 5945 C CA . ILE B 1 386 ? 63.028 47.065 -6.806 1.00 57.77 372 ILE B CA 1
ATOM 5946 C C . ILE B 1 386 ? 64.347 46.442 -6.337 1.00 51.64 372 ILE B C 1
ATOM 5947 O O . ILE B 1 386 ? 65.404 47.057 -6.476 1.00 56.03 372 ILE B O 1
ATOM 5952 N N . GLY B 1 387 ? 64.284 45.207 -5.820 1.00 48.83 373 GLY B N 1
ATOM 5953 C CA . GLY B 1 387 ? 65.495 44.478 -5.460 1.00 51.36 373 GLY B CA 1
ATOM 5954 C C . GLY B 1 387 ? 66.443 44.269 -6.652 1.00 60.44 373 GLY B C 1
ATOM 5955 O O . GLY B 1 387 ? 67.660 44.316 -6.483 1.00 57.05 373 GLY B O 1
ATOM 5956 N N . ILE B 1 388 ? 65.906 44.035 -7.864 1.00 56.52 374 ILE B N 1
ATOM 5957 C CA . ILE B 1 388 ? 66.764 43.914 -9.040 1.00 54.67 374 ILE B CA 1
ATOM 5958 C C . ILE B 1 388 ? 67.439 45.260 -9.306 1.00 55.18 374 ILE B C 1
ATOM 5959 O O . ILE B 1 388 ? 68.632 45.318 -9.594 1.00 56.83 374 ILE B O 1
ATOM 5964 N N . ILE B 1 389 ? 66.661 46.343 -9.238 1.00 51.44 375 ILE B N 1
ATOM 5965 C CA . ILE B 1 389 ? 67.193 47.668 -9.510 1.00 58.02 375 ILE B CA 1
ATOM 5966 C C . ILE B 1 389 ? 68.259 48.027 -8.460 1.00 64.95 375 ILE B C 1
ATOM 5967 O O . ILE B 1 389 ? 69.284 48.618 -8.793 1.00 60.15 375 ILE B O 1
ATOM 5972 N N . ASN B 1 390 ? 68.038 47.648 -7.192 1.00 58.52 376 ASN B N 1
ATOM 5973 C CA . ASN B 1 390 ? 69.039 47.865 -6.146 1.00 59.79 376 ASN B CA 1
ATOM 5974 C C . ASN B 1 390 ? 70.361 47.181 -6.498 1.00 57.80 376 ASN B C 1
ATOM 5975 O O . ASN B 1 390 ? 71.421 47.809 -6.416 1.00 58.71 376 ASN B O 1
ATOM 5980 N N . ASP B 1 391 ? 70.290 45.898 -6.896 1.00 52.70 377 ASP B N 1
ATOM 5981 C CA . ASP B 1 391 ? 71.467 45.183 -7.366 1.00 52.67 377 ASP B CA 1
ATOM 5982 C C . ASP B 1 391 ? 72.133 45.932 -8.522 1.00 60.46 377 ASP B C 1
ATOM 5983 O O . ASP B 1 391 ? 73.352 46.086 -8.532 1.00 60.54 377 ASP B O 1
ATOM 5988 N N . LEU B 1 392 ? 71.333 46.411 -9.486 1.00 60.68 378 LEU B N 1
ATOM 5989 C CA . LEU B 1 392 ? 71.873 47.096 -10.655 1.00 61.36 378 LEU B CA 1
ATOM 5990 C C . LEU B 1 392 ? 72.585 48.389 -10.241 1.00 56.33 378 LEU B C 1
ATOM 5991 O O . LEU B 1 392 ? 73.677 48.690 -10.736 1.00 55.88 378 LEU B O 1
ATOM 5996 N N . LEU B 1 393 ? 71.964 49.149 -9.335 1.00 58.94 379 LEU B N 1
ATOM 5997 C CA . LEU B 1 393 ? 72.584 50.330 -8.744 1.00 65.05 379 LEU B CA 1
ATOM 5998 C C . LEU B 1 393 ? 73.933 49.965 -8.110 1.00 64.53 379 LEU B C 1
ATOM 5999 O O . LEU B 1 393 ? 74.929 50.672 -8.283 1.00 68.83 379 LEU B O 1
ATOM 6004 N N . SER B 1 394 ? 73.990 48.824 -7.417 1.00 58.60 380 SER B N 1
ATOM 6005 C CA . SER B 1 394 ? 75.224 48.474 -6.744 1.00 62.94 380 SER B CA 1
ATOM 6006 C C . SER B 1 394 ? 76.290 48.022 -7.747 1.00 66.30 380 SER B C 1
ATOM 6007 O O . SER B 1 394 ? 77.477 48.211 -7.488 1.00 65.85 380 SER B O 1
ATOM 6010 N N . VAL B 1 395 ? 75.877 47.485 -8.908 1.00 60.91 381 VAL B N 1
ATOM 6011 C CA . VAL B 1 395 ? 76.810 47.193 -9.984 1.00 58.23 381 VAL B CA 1
ATOM 6012 C C . VAL B 1 395 ? 77.480 48.490 -10.438 1.00 61.98 381 VAL B C 1
ATOM 6013 O O . VAL B 1 395 ? 78.695 48.517 -10.620 1.00 62.80 381 VAL B O 1
ATOM 6017 N N . GLU B 1 396 ? 76.674 49.540 -10.614 1.00 58.74 382 GLU B N 1
ATOM 6018 C CA . GLU B 1 396 ? 77.143 50.844 -11.057 1.00 68.45 382 GLU B CA 1
ATOM 6019 C C . GLU B 1 396 ? 78.078 51.441 -10.003 1.00 74.66 382 GLU B C 1
ATOM 6020 O O . GLU B 1 396 ? 79.106 52.020 -10.348 1.00 74.13 382 GLU B O 1
ATOM 6026 N N . ALA B 1 397 ? 77.717 51.290 -8.722 1.00 69.93 383 ALA B N 1
ATOM 6027 C CA . ALA B 1 397 ? 78.472 51.893 -7.629 1.00 70.25 383 ALA B CA 1
ATOM 6028 C C . ALA B 1 397 ? 79.824 51.201 -7.439 1.00 69.07 383 ALA B C 1
ATOM 6029 O O . ALA B 1 397 ? 80.752 51.816 -6.947 1.00 74.85 383 ALA B O 1
ATOM 6031 N N . THR B 1 398 ? 79.946 49.933 -7.842 1.00 72.11 384 THR B N 1
ATOM 6032 C CA . THR B 1 398 ? 81.175 49.200 -7.604 1.00 66.90 384 THR B CA 1
ATOM 6033 C C . THR B 1 398 ? 81.958 49.049 -8.904 1.00 68.19 384 THR B C 1
ATOM 6034 O O . THR B 1 398 ? 82.748 48.125 -9.040 1.00 78.16 384 THR B O 1
ATOM 6038 N N . GLU B 1 399 ? 81.719 49.934 -9.875 1.00 84.28 385 GLU B N 1
ATOM 6039 C CA . GLU B 1 399 ? 82.631 50.044 -11.002 1.00 87.24 385 GLU B CA 1
ATOM 6040 C C . GLU B 1 399 ? 83.879 50.826 -10.572 1.00 76.97 385 GLU B C 1
ATOM 6041 O O . GLU B 1 399 ? 84.962 50.311 -10.874 1.00 80.97 385 GLU B O 1
#

Solvent-accessible surface area: 32279 Å² total; per-residue (Å²): 217,62,106,2,137,18,16,0,0,1,0,2,0,53,91,2,14,7,51,154,34,26,42,112,166,84,77,56,20,2,0,4,138,51,16,69,0,22,90,49,0,122,147,78,31,25,48,0,25,43,0,27,11,6,1,10,0,2,5,32,0,0,0,0,10,0,15,18,23,0,60,13,33,126,0,11,4,2,19,18,14,10,77,134,63,34,16,109,56,82,26,104,90,20,200,7,67,26,84,98,3,82,72,45,97,19,0,0,0,0,0,4,7,2,0,0,0,0,0,8,7,0,9,18,10,4,47,64,5,11,159,112,6,62,60,79,61,144,79,125,40,68,149,38,7,78,0,1,64,11,58,46,60,69,8,8,1,0,1,2,0,0,0,0,4,0,11,0,6,3,8,9,61,117,97,12,35,49,95,68,20,13,118,120,16,1,34,81,4,50,111,45,3,20,82,187,22,140,26,56,11,8,1,54,12,8,23,2,108,8,103,108,152,24,50,76,135,71,0,70,134,80,2,66,157,22,108,0,51,113,12,70,8,0,0,2,32,22,18,8,32,100,4,0,43,120,9,14,131,102,21,54,40,12,102,82,2,0,6,4,0,14,1,1,18,1,11,91,79,19,142,143,25,78,4,44,8,39,97,29,5,31,64,131,13,15,94,15,0,103,50,0,0,85,2,99,107,128,107,31,26,104,0,1,0,37,5,0,15,58,0,1,39,29,0,55,155,19,68,93,41,109,12,56,86,141,78,95,1,38,132,69,15,24,1,1,8,6,56,60,34,128,23,11,0,22,26,4,0,7,3,25,0,126,51,7,123,111,37,92,24,80,54,5,19,106,23,1,46,28,2,1,76,25,3,49,41,3,20,88,77,106,200,69,107,1,131,20,16,0,0,0,0,1,0,54,92,2,13,9,50,155,32,26,42,109,164,82,75,58,19,1,0,4,136,52,17,72,0,22,94,46,0,121,147,74,31,26,48,0,26,42,0,34,10,2,0,12,0,2,5,29,0,0,0,0,1,0,12,17,24,0,63,13,32,127,0,11,3,2,17,18,14,10,76,124,61,34,16,109,55,78,26,73,97,30,204,11,64,24,86,94,3,82,74,44,106,19,0,0,0,0,0,4,7,1,0,0,0,0,0,9,9,0,7,14,7,3,35,76,7,14,159,88,6,64,59,78,58,146,79,125,41,66,142,40,6,75,0,1,67,11,65,43,59,62,10,7,3,0,1,2,0,0,0,0,4,0,13,0,6,3,9,8,62,117,98,13,37,52,100,68,22,17,118,122,17,1,34,82,4,50,113,44,3,18,80,188,19,140,25,45,11,4,2,54,10,8,25,2,82,7,104,107,152,24,50,74,138,78,0,72,128,83,2,68,150,23,111,0,53,114,14,72,7,0,0,2,30,22,20,8,34,102,4,0,44,122,13,6,117,89,18,53,35,4,99,72,3,0,6,4,0,15,2,1,8,2,6,86,80,20,140,143,27,78,5,45,9,41,100,28,9,32,69,130,13,43,94,15,0,73,48,0,0,84,3,98,108,129,109,35,26,89,0,2,0,35,5,0,15,45,0,2,36,28,0,84,83,14,68,91,42,105,10,62,95,137,76,96,0,30,132,68,15,25,0,0,8,8,55,56,42,129,26,6,0,20,26,5,0,6,3,28,1,115,33,4,71,95,43,126,22,80,55,5,18,106,22,0,50,27,3,1,77,24,3,50,32,3,19,88,79,104

Foldseek 3Di:
DAPFQAEEEEEEAAQDAADQQAPPDDAHQFAGVLANQCVVSVVVRHHYYYFGAANKFALLRRLQSSVCQAQWFWRASAPQVCVVQPFARTDDTHRHPHVPQFAPRAHEYEYAARGLLSPQVQVLQQAPAAVSRVVVCVVPPDDGPNSRVHPTDNHYAAREYEAYLLQAFVLLVVPVVDLVNLVVVVVVLLVCLEQPHPHHNHCVRQVSHADPPHDSVNSVVVSVPGSSSPGCRIHSNCRHSVNSVVSVVSGAFDQNYQAEFEAAFQWDQDPVLFTAGHPQLQVVLRVLLNSQRPDPDNQSHTAQSTHGRVSGQDNPPQAEDEDELPDQSQGGRHYHGYPYHYNHHSSLQSNNSPVHVVSGSVNNVVVSVSVVVSSSVNVVVD/DALFQAEEEEEEAAPDAADPQDDPDDAHQFAGVFANQCVVSVVVRHHYYYFGAANKFALLRRLQSSVCQAQWFWRASAPQVCVVQPFARTDHTHRHPHVPQAAPRAHEYEYAARGLLSPQVQVQCQAQAAVSRVVVCVVPPDDGDNSRVHPTPNHYAAREYEAYQLQAFVLLVVPVVDLVNLVVVVVVLLVCLEQPHPHHNHCVRQVSHADPPHDSVNSVVVSVPGSSSPGCRIHSNCRHSVNSVVSVVSGAFDQNYQAEFEFAFQWDQDPVLFTFGHPQLQVVLRVLLRSQRPDPDNQSHTAQSTHGRVRGQHNPVAAEDEDELPDLSQGGRHYHGYPYHYNHHSSLQSNNSPVHVVSGSVNNVVVSVSVVVSSSVNVVVD

B-factor: mean 58.08, std 13.53, range [35.16, 155.66]

Radius of gyration: 32.18 Å; Cα contacts (8 Å, |Δi|>4): 1721; chains: 2; bounding box: 100×64×65 Å

Organism: Staphylococcus aureus (NCBI:txid1280)

Sequence (764 aa):
QPLNKYPVVFVHGFLGLVGDNAPALYPNYWGGNKFKVIEELRKQGYNVHQASVSAFGSNYDRAVQLYYYIKGGRVDYGAAHAAKYGHERYGKTYKGIMPNWEPGKKVHLVGHAMGGQTIRLMEEFLRNGNKEEIAYHQAHGGEISPLFTGGHNNMVASITTLATPHNGSQAADKFGNTEAVRKIMFALNRFMGNKYSNIDLGLTQWGFKQLPNESYIDYIKRVSKSKIWTSDDNAAYDLTLDGSAKLNNMTSMNPNITYTTYTGVSSHTGPLGYENPDLGTFFLMDTTSRIIGHDAREEWRKNDGVVPVISSLHPSNQPFVNVTNNEPATRRGIWQVKPILQGWDHVDFIGVDFLDFKRKGSELANFYIGIINDLLSVEATEQPLNKYPVVFVHGFLGLVGDNAPALYPNYWGGNKFKVIEELRKQGYNVHQASVSAFGSNYDRAVQLYYYIKGGRVDYGAAHAAKYGHERYGKTYKGIMPNWEPGKKVHLVGHAMGGQTIRLMEEFLRNGNKEEIAYHQAHGGEISPLFTGGHNNMVASITTLATPHNGSQAADKFGNTEAVRKIMFALNRFMGNKYSNIDLGLTQWGFKQLPNESYIDYIKRVSKSKIWTSDDNAAYDLTLDGSAKLNNMTSMNPNITYTTYTGVSSHTGPLGYENPDLGTFFLMDTTSRIIGHDAREEWRKNDGVVPVISSLHPSNQPFVNVTNNEPATRRGIWQVKPILQGWDHVDFIGVDFLDFKRKGSELANFYIGIINDLLSVEATE